Protein 5FBS (pdb70)

Sequence (787 aa):
KPYVLKFQEIRPHSEALVGGKGMNLGACSNIEGVHVPAGFCLTTEAYKRTLNEFTQLLQRLSEISETIRTLIQHTQIPSEIASYMDATLLDVGGYEMPFAVRSSAAGQHDTYLNIIGKDALLQHISMCWASLFTERAIIRKVQLAVVIQQMISPEASGILFTADPITSNRKSLSIDASFGLGEALVSGLVSADSYTVRENTITNKIIATKKLAIYSLKEGGTETRILEKSQQTKQTLTDQQIIQLAKLGRKIEAYFGKPQDIEWCLAEGAFYIVQSRPITTLYPIPEVNEPGNRVYISVAHQQMMTDAMKPLGLSFYLMTTPATMYTAGGRLFVDITQSLSAKVSRDMMVNSLGQSDPLIKDALLTVINKKGFLPPLPTDSSSVFELVRNSENSIKHLKQSIETKSGSDLFDFIVEDLEELKRVLFNPTSIDAIMAGMDASNVADKLSESAPNNITSQMGLELLDVADVIRPYPAVRAYLEQTKNPDFMNELATLEGGAETKKALEDYLQKYGMRCAGEIDLTKTRWIENPLTLIPLILSNIKNFDSSASMHKFAQGEKEAFHKEQEILRAMETKEKIDILRHFIGYREYPKYGMINRYFIYKLALLRAGEQLVKDGILQEHEDIYFLYFEELREVVRTGQVDYELINARKRDFATFEKLTPPRILTSDGEMINGEYKRENLPKDAILGLPVSSGTVEGRARVILEMEKADLEDGDILVTAYTDPSWTPAFVSIKGLVTEVGGLMTHGAVIAREYGLPAVVGVENATTIIKDGQQIRINGTEGYIEI

Organism: Listeria monocytogenes serotype 4b (strain F2365) (NCBI:txid265669)

Radius of gyration: 31.75 Å; Cα contacts (8 Å, |Δi|>4): 1394; chains: 1; bounding box: 70×69×91 Å

Secondary structure (DSSP, 8-state):
--SEEEGGGPPTT-HHHH-HHHHHHHHHTSSTT-----EEEE-TTHHHHT---GGGTTTTT----TTHHHHHHHSPPPHHHHHHHHHHHHTTT-TTS-EEEEEE------EEEEE-SHHHHHHHHHHHHHGGGSTTTT------EEEEEEPP--SEEEEEESS-TTT--TT-EEEEEEEB---SS--TTS--EEEEESSSSEEEEE-----EEEE--SSS-EEEE--HHHHSS--SS-HHHHHHHHHHHHHHHHHHSS-EEEEEEEETTEEEEEEEEE---SPPPP--SS-S--EEEEHHHHTT--S---HHHHHHHHHH-SS--EEETTEEEEE-TGGGSSHHHHHHHHTTSTTT-HHHHHHHHHHHTSSSSS-------TTHHHHHHHHHHHHHHHHHHHTT--TTHHHHHHHHHHHHHHHHHS-HHHHHHHHHHHHT--HHHHTT-S-S--HHHHHHHHHHHHHHHHSS-GGGSTGGGT---S-GGGTTTTSTTHHHHHHHHHHHHHHTTT--TTTTSTTSPPTTT-GGGSHHHHHHHHTT--SSHHHHHHHHHHHHHHHHTTTTT---SHHHHHHHHHTTGGGGGHHHHHHHHHHHHHHHHHHHHHHHHHHTT--SSSGGGGGS-HHHHHHHHHHS---HHHHHHHHHHHHHHHT----SEEETT--EE------SSS-SSPBP-EEEE---EEEEEEE--STTS----SSEEEEES---GGGGGGGGSEEEEEESS--TTSHHHHHHHHHT--EEE--TTHHHHS-TT-EEEE-SS-B-B--

CATH classification: 3.50.30.10

Solvent-accessible surface area: 39329 Å² total; per-residue (Å²): 191,45,46,3,2,78,8,131,80,17,128,110,172,46,75,75,34,0,2,34,32,0,33,26,0,2,19,0,25,84,8,154,57,13,118,26,6,42,5,0,0,2,0,7,56,1,10,97,166,17,53,160,108,21,72,92,35,44,128,165,171,112,171,139,11,81,73,19,58,54,40,4,92,137,40,156,17,50,92,100,5,14,55,108,3,38,56,11,0,125,115,22,48,6,62,156,96,33,3,5,0,16,5,1,63,146,68,110,34,49,25,47,58,7,17,56,27,80,115,35,2,39,116,36,0,9,65,0,5,15,4,22,34,35,61,179,41,86,191,267,148,94,53,2,0,0,0,0,4,68,24,30,78,4,84,1,3,18,70,0,37,0,0,24,71,142,46,3,20,57,114,7,0,15,0,47,0,11,36,0,8,40,60,50,159,126,46,87,112,23,47,38,0,34,0,24,1,84,122,100,71,49,60,66,85,99,70,22,74,1,111,30,0,27,78,24,87,151,107,30,50,50,73,59,156,29,151,131,139,31,23,102,72,114,51,8,0,79,75,120,38,0,18,88,0,8,130,28,0,64,92,0,30,81,115,62,63,101,20,1,15,0,52,2,17,2,15,167,43,36,11,56,2,23,18,0,97,57,22,101,101,20,1,38,61,3,168,43,151,88,136,38,59,44,0,3,4,1,9,7,25,97,65,19,1,15,44,10,18,42,9,0,0,4,7,0,21,59,46,6,28,87,53,100,24,59,50,5,4,2,9,8,0,35,18,6,8,111,24,0,47,40,118,124,37,21,55,141,37,14,122,77,57,1,177,68,30,41,1,10,79,46,0,0,77,60,0,31,118,78,158,62,23,17,83,121,68,114,192,155,53,112,26,5,116,113,22,32,147,73,11,69,80,29,24,129,136,2,109,121,17,12,137,97,66,65,21,58,75,0,2,76,29,0,57,113,12,7,84,70,2,53,138,60,43,103,34,91,70,5,98,91,4,38,116,35,0,71,99,24,100,184,72,31,40,72,8,17,13,18,13,75,70,10,20,1,33,58,0,8,38,44,0,2,63,9,1,27,65,11,37,86,72,89,61,4,81,84,70,19,107,166,21,192,59,64,68,4,26,92,74,4,66,104,70,149,7,0,51,115,5,42,132,23,14,76,61,3,10,119,89,2,0,20,1,2,20,0,2,5,3,1,4,64,72,0,4,66,62,35,17,38,20,2,22,15,2,14,18,3,2,23,128,64,53,80,98,36,3,9,113,84,58,77,23,87,4,71,113,92,10,114,123,35,79,61,108,85,118,221,118,166,135,46,134,121,106,30,66,60,14,50,66,4,27,2,15,97,13,29,35,59,21,10,16,0,22,8,0,22,10,0,2,77,0,1,13,74,4,0,73,61,4,52,161,103,69,26,9,138,128,53,88,9,1,14,20,6,56,4,95,57,2,61,71,12,32,168,86,31,134,42,86,30,126,66,1,53,28,42,76,134,64,24,49,59,44,110,182,24,85,6,0,7,0,0,2,32,23,0,23,52,10,52,1,127,45,177,87,155,157,61,67,188,63,5,36,25,8,20,58,8,3,110,31,99,54,95,7,82,0,59,25,2,94,99,5,78,89,0,82,2,95,94,38,1,0,0,0,2,11,11,2,13,17,0,1,6,1,2,2,29,8,5,90,0,5,10,0,26,7,13,23,80,108,34,15,2,3,34,13,0,66,32,75,46,15,7,0,4,2,5,7,55,73,0,31,72,81,11,126,75,43,50,91,4,117,2,49,10,71,27,15,61,28,58,197

B-factor: mean 76.77, std 29.44, range [21.79, 242.92]

Foldseek 3Di:
DDQKFWLCRDDPPPCQFFADFSNQSSQQVPQPPAAAFTWIKGTLVQVVVLAPPLVPPVVVVCQVCVVSLVCLLVSARDPVSLVVVQVRCVVRPGAVFFKKKAKHFVPAFDIFATAGDSVRNRNVNSNRVSRCRHVVVPVDDGGMMIIIGGHDFFQKWFKKWCADPPQRFNLKIKTWMFGTDDDSDDDPLQHTKIWMDRALDTDDIGADQGQWYWGCDNGGIDIDGDPRVVRGVDHRADSVRVNVVNVVQVSVCVSVVATKMWIWGHHPNDIHTSGIGHDLQFWDFWDDDDDAKWKKFFPCQVVQHWFAFFQALVQLLCLLDPAHWTDTLRTIIHTCLVLLQEPVSLVVVLVVCPVQFVFLNQLSVVVSPDDPSHPDHPVAQVLFPVLVVVLVVLLVVLLVVLVVDAFLCSLVVLSVVSVVLNCSLVVPSLVVLCVLQVVLAVLQQLLLWLFPLQLLLVLLLLLLVLLQLQAPPPVPDPCLPVPPDQVPLPCLVVTPSSVVSSVSVVVSCVRQQLDFDPLSRLLDHTCVNGVNLCSQLSVQSNVDDDNRVSCVLSVVRVVSSVVSLPVVVCPCVSNCSSVSNRNGVSSVCVSVVSSSSSSNSSVVSVQVNQVVLVVLVADDDRSLCSNDHSVRSSVCSVPSHDDCVSSVVSVVSSVSSRVDGAASMAMSSSGGRTGDDDDDPDDPFWQFFAQAAADKDKAFEALDERSNSVNAAAAYEYEYAGADSNNVSSLVRYQEYEHCHDGNDDPNSSVCRNVRRTYGYNGHCRSPPDDGGFIWIGGSGITGTDD

InterPro domains:
  IPR002192 Pyruvate phosphate dikinase, AMP/ATP-binding [PF01326] (17-316)
  IPR008279 PEP-utilising enzyme, mobile domain [PF00391] (791-861)
  IPR013815 ATP-grasp fold, subdomain 1 [G3DSA:3.30.1490.20] (1-185)
  IPR036637 Phosphohistidine domain superfamily [SSF52009] (758-864)
  IPR051549 Phosphoenolpyruvate Utilizing Enzyme [PTHR43615] (4-866)

Structure (mmCIF, N/CA/C/O backbone):
data_5FBS
#
_entry.id   5FBS
#
_cell.length_a   58.510
_cell.length_b   58.510
_cell.length_c   601.860
_cell.angle_alpha   90.00
_cell.angle_beta   90.00
_cell.angle_gamma   90.00
#
_symmetry.space_group_name_H-M   'P 41 21 2'
#
loop_
_entity.id
_entity.type
_entity.pdbx_description
1 polymer 'Phosphoenolpyruvate synthase'
2 non-polymer 'MAGNESIUM ION'
3 non-polymer "ADENOSINE-5'-DIPHOSPHATE"
4 water water
#
loop_
_atom_site.group_PDB
_atom_site.id
_atom_site.type_symbol
_atom_site.label_atom_id
_atom_site.label_alt_id
_atom_site.label_comp_id
_atom_site.label_asym_id
_atom_site.label_entity_id
_atom_site.label_seq_id
_atom_site.pdbx_PDB_ins_code
_atom_site.Cartn_x
_atom_site.Cartn_y
_atom_site.Cartn_z
_atom_site.occupancy
_atom_site.B_iso_or_equiv
_atom_site.auth_seq_id
_atom_site.auth_comp_id
_atom_site.auth_asym_id
_atom_site.auth_atom_id
_atom_site.pdbx_PDB_model_num
ATOM 1 N N . LYS A 1 2 ? -37.910 -23.392 67.333 1.00 101.35 2 LYS A N 1
ATOM 2 C CA . LYS A 1 2 ? -38.585 -23.019 68.554 1.00 100.79 2 LYS A CA 1
ATOM 3 C C . LYS A 1 2 ? -37.755 -23.454 69.747 1.00 108.96 2 LYS A C 1
ATOM 4 O O . LYS A 1 2 ? -38.309 -23.865 70.756 1.00 112.39 2 LYS A O 1
ATOM 10 N N . PRO A 1 3 ? -36.376 -23.386 69.605 1.00 112.71 3 PRO A N 1
ATOM 11 C CA . PRO A 1 3 ? -35.613 -23.890 70.753 1.00 114.58 3 PRO A CA 1
ATOM 12 C C . PRO A 1 3 ? -34.847 -23.032 71.794 1.00 111.66 3 PRO A C 1
ATOM 13 O O . PRO A 1 3 ? -34.113 -23.666 72.550 1.00 113.93 3 PRO A O 1
ATOM 17 N N . TYR A 1 4 ? -34.956 -21.719 71.875 1.00 98.72 4 TYR A N 1
ATOM 18 C CA . TYR A 1 4 ? -34.188 -21.001 72.908 1.00 90.62 4 TYR A CA 1
ATOM 19 C C . TYR A 1 4 ? -32.721 -21.009 72.621 1.00 87.39 4 TYR A C 1
ATOM 20 O O . TYR A 1 4 ? -32.125 -19.960 72.566 1.00 84.73 4 TYR A O 1
ATOM 29 N N . VAL A 1 5 ? -32.106 -22.168 72.451 1.00 86.95 5 VAL A N 1
ATOM 30 C CA . VAL A 1 5 ? -30.690 -22.079 72.115 1.00 83.97 5 VAL A CA 1
ATOM 31 C C . VAL A 1 5 ? -30.360 -23.010 70.951 1.00 84.22 5 VAL A C 1
ATOM 32 O O . VAL A 1 5 ? -30.736 -24.183 70.961 1.00 85.99 5 VAL A O 1
ATOM 36 N N . LEU A 1 6 ? -29.664 -22.487 69.946 1.00 80.88 6 LEU A N 1
ATOM 37 C CA . LEU A 1 6 ? -29.267 -23.303 68.803 1.00 81.01 6 LEU A CA 1
ATOM 38 C C . LEU A 1 6 ? -27.754 -23.376 68.632 1.00 79.11 6 LEU A C 1
ATOM 39 O O . LEU A 1 6 ? -27.075 -22.356 68.520 1.00 81.79 6 LEU A O 1
ATOM 44 N N . LYS A 1 7 ? -27.241 -24.601 68.611 1.00 76.76 7 LYS A N 1
ATOM 45 C CA . LYS A 1 7 ? -25.828 -24.854 68.366 1.00 69.95 7 LYS A CA 1
ATOM 46 C C . LYS A 1 7 ? -25.547 -24.707 66.875 1.00 65.08 7 LYS A C 1
ATOM 47 O O . LYS A 1 7 ? -26.425 -24.969 66.052 1.00 64.61 7 LYS A O 1
ATOM 53 N N . PHE A 1 8 ? -24.329 -24.290 66.536 1.00 58.32 8 PHE A N 1
ATOM 54 C CA . PHE A 1 8 ? -23.954 -24.007 65.150 1.00 57.31 8 PHE A CA 1
ATOM 55 C C . PHE A 1 8 ? -24.248 -25.164 64.201 1.00 63.44 8 PHE A C 1
ATOM 56 O O . PHE A 1 8 ? -24.834 -24.971 63.135 1.00 63.52 8 PHE A O 1
ATOM 64 N N . GLN A 1 9 ? -23.842 -26.366 64.594 1.00 67.02 9 GLN A N 1
ATOM 65 C CA . GLN A 1 9 ? -23.992 -27.537 63.741 1.00 65.18 9 GLN A CA 1
ATOM 66 C C . GLN A 1 9 ? -25.419 -28.079 63.779 1.00 66.61 9 GLN A C 1
ATOM 67 O O . GLN A 1 9 ? -25.722 -29.092 63.150 1.00 69.36 9 GLN A O 1
ATOM 73 N N . GLU A 1 10 ? -26.291 -27.395 64.514 1.00 68.94 10 GLU A N 1
ATOM 74 C CA . GLU A 1 10 ? -27.694 -27.784 64.605 1.00 74.45 10 GLU A CA 1
ATOM 75 C C . GLU A 1 10 ? -28.625 -26.690 64.084 1.00 72.28 10 GLU A C 1
ATOM 76 O O . GLU A 1 10 ? -29.819 -26.695 64.380 1.00 73.38 10 GLU A O 1
ATOM 82 N N . ILE A 1 11 ? -28.079 -25.755 63.312 1.00 74.43 11 ILE A N 1
ATOM 83 C CA . ILE A 1 11 ? -28.877 -24.667 62.750 1.00 78.90 11 ILE A CA 1
ATOM 84 C C . ILE A 1 11 ? -29.558 -25.130 61.461 1.00 86.85 11 ILE A C 1
ATOM 85 O O . ILE A 1 11 ? -28.988 -25.907 60.695 1.00 87.98 11 ILE A O 1
ATOM 90 N N . ARG A 1 12 ? -30.838 -24.812 61.383 1.00 90.37 12 ARG A N 1
ATOM 91 C CA . ARG A 1 12 ? -31.724 -25.262 60.335 1.00 96.35 12 ARG A CA 1
ATOM 92 C C . ARG A 1 12 ? -31.656 -24.359 59.138 1.00 99.54 12 ARG A C 1
ATOM 93 O O . ARG A 1 12 ? -31.751 -23.141 59.264 1.00 99.50 12 ARG A O 1
ATOM 101 N N . PRO A 1 13 ? -31.501 -25.011 57.926 1.00 104.61 13 PRO A N 1
ATOM 102 C CA . PRO A 1 13 ? -31.352 -24.107 56.787 1.00 105.82 13 PRO A CA 1
ATOM 103 C C . PRO A 1 13 ? -32.493 -23.178 56.571 1.00 108.49 13 PRO A C 1
ATOM 104 O O . PRO A 1 13 ? -33.653 -23.523 56.635 1.00 110.44 13 PRO A O 1
ATOM 108 N N . HIS A 1 14 ? -32.096 -21.947 56.344 1.00 108.73 14 HIS A N 1
ATOM 109 C CA . HIS A 1 14 ? -32.948 -20.849 55.983 1.00 108.72 14 HIS A CA 1
ATOM 110 C C . HIS A 1 14 ? -33.760 -20.200 57.050 1.00 109.80 14 HIS A C 1
ATOM 111 O O . HIS A 1 14 ? -34.357 -19.169 56.812 1.00 112.53 14 HIS A O 1
ATOM 118 N N . SER A 1 15 ? -33.754 -20.744 58.247 1.00 109.89 15 SER A N 1
ATOM 119 C CA . SER A 1 15 ? -34.427 -20.042 59.310 1.00 109.95 15 SER A CA 1
ATOM 120 C C . SER A 1 15 ? -33.616 -19.018 60.034 1.00 104.05 15 SER A C 1
ATOM 121 O O . SER A 1 15 ? -33.197 -19.189 61.156 1.00 99.06 15 SER A O 1
ATOM 124 N N . GLU A 1 16 ? -33.387 -17.948 59.306 1.00 102.48 16 GLU A N 1
ATOM 125 C CA . GLU A 1 16 ? -32.650 -16.808 59.755 1.00 103.47 16 GLU A CA 1
ATOM 126 C C . GLU A 1 16 ? -33.346 -16.081 60.882 1.00 103.72 16 GLU A C 1
ATOM 127 O O . GLU A 1 16 ? -32.731 -15.583 61.805 1.00 103.92 16 GLU A O 1
ATOM 133 N N . ALA A 1 17 ? -34.653 -16.035 60.791 1.00 108.85 17 ALA A N 1
ATOM 134 C CA . ALA A 1 17 ? -35.474 -15.294 61.717 1.00 108.46 17 ALA A CA 1
ATOM 135 C C . ALA A 1 17 ? -35.292 -15.772 63.119 1.00 105.14 17 ALA A C 1
ATOM 136 O O . ALA A 1 17 ? -35.593 -15.072 64.063 1.00 104.22 17 ALA A O 1
ATOM 138 N N . LEU A 1 18 ? -34.831 -16.993 63.240 1.00 97.70 18 LEU A N 1
ATOM 139 C CA . LEU A 1 18 ? -34.626 -17.620 64.537 1.00 93.09 18 LEU A CA 1
ATOM 140 C C . LEU A 1 18 ? -33.214 -17.381 65.064 1.00 86.10 18 LEU A C 1
ATOM 141 O O . LEU A 1 18 ? -32.992 -17.324 66.275 1.00 84.72 18 LEU A O 1
ATOM 146 N N . VAL A 1 19 ? -32.265 -17.240 64.144 1.00 79.37 19 VAL A N 1
ATOM 147 C CA . VAL A 1 19 ? -30.850 -17.186 64.494 1.00 71.71 19 VAL A CA 1
ATOM 148 C C . VAL A 1 19 ? -30.177 -15.915 63.967 1.00 67.53 19 VAL A C 1
ATOM 149 O O . VAL A 1 19 ? -29.243 -15.392 64.576 1.00 66.68 19 VAL A O 1
ATOM 153 N N . GLY A 1 20 ? -30.665 -15.409 62.840 1.00 63.25 20 GLY A N 1
ATOM 154 C CA . GLY A 1 20 ? -30.088 -14.221 62.239 1.00 60.70 20 GLY A CA 1
ATOM 155 C C . GLY A 1 20 ? -29.176 -14.576 61.084 1.00 61.21 20 GLY A C 1
ATOM 156 O O . GLY A 1 20 ? -28.785 -15.733 60.928 1.00 62.10 20 GLY A O 1
ATOM 157 N N . GLY A 1 21 ? -28.840 -13.579 60.271 1.00 62.23 21 GLY A N 1
ATOM 158 C CA . GLY A 1 21 ? -27.992 -13.792 59.113 1.00 61.93 21 GLY A CA 1
ATOM 159 C C . GLY A 1 21 ? -26.611 -14.301 59.480 1.00 56.82 21 GLY A C 1
ATOM 160 O O . GLY A 1 21 ? -26.135 -15.285 58.913 1.00 48.90 21 GLY A O 1
ATOM 161 N N . LYS A 1 22 ? -25.974 -13.631 60.437 1.00 57.89 22 LYS A N 1
ATOM 162 C CA . LYS A 1 22 ? -24.621 -13.977 60.859 1.00 56.00 22 LYS A CA 1
ATOM 163 C C . LYS A 1 22 ? -24.560 -15.385 61.447 1.00 57.85 22 LYS A C 1
ATOM 164 O O . LYS A 1 22 ? -23.604 -16.124 61.215 1.00 57.52 22 LYS A O 1
ATOM 170 N N . GLY A 1 23 ? -25.589 -15.752 62.202 1.00 57.99 23 GLY A N 1
ATOM 171 C CA . GLY A 1 23 ? -25.650 -17.067 62.810 1.00 58.78 23 GLY A CA 1
ATOM 172 C C . GLY A 1 23 ? -25.894 -18.169 61.796 1.00 59.60 23 GLY A C 1
ATOM 173 O O . GLY A 1 23 ? -25.294 -19.241 61.877 1.00 60.63 23 GLY A O 1
ATOM 174 N N . MET A 1 24 ? -26.780 -17.906 60.841 1.00 59.34 24 MET A N 1
ATOM 175 C CA . MET A 1 24 ? -27.071 -18.862 59.779 1.00 58.09 24 MET A CA 1
ATOM 176 C C . MET A 1 24 ? -25.828 -19.109 58.927 1.00 57.65 24 MET A C 1
ATOM 177 O O . MET A 1 24 ? -25.614 -20.216 58.432 1.00 52.73 24 MET A O 1
ATOM 182 N N . ASN A 1 25 ? -25.013 -18.068 58.763 1.00 60.66 25 ASN A N 1
ATOM 183 C CA . ASN A 1 25 ? -23.736 -18.190 58.068 1.00 62.46 25 ASN A CA 1
ATOM 184 C C . ASN A 1 25 ? -22.795 -19.135 58.805 1.00 59.16 25 ASN A C 1
ATOM 185 O O . ASN A 1 25 ? -22.169 -20.005 58.197 1.00 63.46 25 ASN A O 1
ATOM 190 N N . LEU A 1 26 ? -22.700 -18.954 60.119 1.00 53.41 26 LEU A N 1
ATOM 191 C CA . LEU A 1 26 ? -21.871 -19.808 60.959 1.00 53.44 26 LEU A CA 1
ATOM 192 C C . LEU A 1 26 ? -22.430 -21.225 61.007 1.00 60.78 26 LEU A C 1
ATOM 193 O O . LEU A 1 26 ? -21.680 -22.197 61.100 1.00 63.49 26 LEU A O 1
ATOM 198 N N . GLY A 1 27 ? -23.753 -21.334 60.939 1.00 59.45 27 GLY A N 1
ATOM 199 C CA . GLY A 1 27 ? -24.410 -22.626 60.926 1.00 62.98 27 GLY A CA 1
ATOM 200 C C . GLY A 1 27 ? -24.219 -23.342 59.604 1.00 66.41 27 GLY A C 1
ATOM 201 O O . GLY A 1 27 ? -24.479 -24.539 59.494 1.00 74.57 27 GLY A O 1
ATOM 202 N N . ALA A 1 28 ? -23.765 -22.602 58.597 1.00 63.34 28 ALA A N 1
ATOM 203 C CA . ALA A 1 28 ? -23.517 -23.166 57.276 1.00 61.34 28 ALA A CA 1
ATOM 204 C C . ALA A 1 28 ? -22.041 -23.510 57.093 1.00 58.14 28 ALA A C 1
ATOM 205 O O . ALA A 1 28 ? -21.702 -24.549 56.526 1.00 58.65 28 ALA A O 1
ATOM 207 N N . CYS A 1 29 ? -21.168 -22.632 57.578 1.00 53.42 29 CYS A N 1
ATOM 208 C CA . CYS A 1 29 ? -19.729 -22.847 57.476 1.00 59.87 29 CYS A CA 1
ATOM 209 C C . CYS A 1 29 ? -19.272 -23.985 58.385 1.00 64.05 29 CYS A C 1
ATOM 210 O O . CYS A 1 29 ? -18.179 -24.525 58.215 1.00 66.29 29 CYS A O 1
ATOM 213 N N . SER A 1 30 ? -20.116 -24.341 59.349 1.00 64.40 30 SER A N 1
ATOM 214 C CA . SER A 1 30 ? -19.808 -25.409 60.293 1.00 65.25 30 SER A CA 1
ATOM 215 C C . SER A 1 30 ? -19.781 -26.772 59.610 1.00 69.94 30 SER A C 1
ATOM 216 O O . SER A 1 30 ? -18.973 -27.635 59.955 1.00 74.83 30 SER A O 1
ATOM 219 N N . ASN A 1 31 ? -20.671 -26.960 58.641 1.00 68.40 31 ASN A N 1
ATOM 220 C CA . ASN A 1 31 ? -20.807 -28.244 57.966 1.00 69.48 31 ASN A CA 1
ATOM 221 C C . ASN A 1 31 ? -19.831 -28.412 56.810 1.00 70.22 31 ASN A C 1
ATOM 222 O O . ASN A 1 31 ? -19.725 -29.495 56.233 1.00 75.85 31 ASN A O 1
ATOM 227 N N . ILE A 1 32 ? -19.122 -27.340 56.470 1.00 65.12 32 ILE A N 1
ATOM 228 C CA . ILE A 1 32 ? -18.144 -27.397 55.391 1.00 61.32 32 ILE A CA 1
ATOM 229 C C . ILE A 1 32 ? -16.938 -28.236 55.801 1.00 60.08 32 ILE A C 1
ATOM 230 O O . ILE A 1 32 ? -16.168 -27.848 56.680 1.00 59.08 32 ILE A O 1
ATOM 235 N N . GLU A 1 33 ? -16.786 -29.389 55.158 1.00 60.99 33 GLU A N 1
ATOM 236 C CA . GLU A 1 33 ? -15.697 -30.310 55.459 1.00 66.05 33 GLU A CA 1
ATOM 237 C C . GLU A 1 33 ? -14.338 -29.707 55.108 1.00 63.30 33 GLU A C 1
ATOM 238 O O . GLU A 1 33 ? -14.142 -29.199 54.006 1.00 58.21 33 GLU A O 1
ATOM 244 N N . GLY A 1 34 ? -13.406 -29.761 56.054 1.00 63.27 34 GLY A N 1
ATOM 245 C CA . GLY A 1 34 ? -12.064 -29.253 55.831 1.00 63.99 34 GLY A CA 1
ATOM 246 C C . GLY A 1 34 ? -11.914 -27.794 56.214 1.00 66.45 34 GLY A C 1
ATOM 247 O O . GLY A 1 34 ? -10.914 -27.152 55.885 1.00 64.33 34 GLY A O 1
ATOM 248 N N . VAL A 1 35 ? -12.915 -27.267 56.911 1.00 65.97 35 VAL A N 1
ATOM 249 C CA . VAL A 1 35 ? -12.895 -25.878 57.350 1.00 65.61 35 VAL A CA 1
ATOM 250 C C . VAL A 1 35 ? -13.172 -25.783 58.847 1.00 66.11 35 VAL A C 1
ATOM 251 O O . VAL A 1 35 ? -14.152 -26.340 59.342 1.00 69.85 35 VAL A O 1
ATOM 255 N N . HIS A 1 36 ? -12.299 -25.079 59.561 1.00 61.38 36 HIS A N 1
ATOM 256 C CA . HIS A 1 36 ? -12.415 -24.948 61.009 1.00 62.31 36 HIS A CA 1
ATOM 257 C C . HIS A 1 36 ? -13.161 -23.679 61.415 1.00 57.05 36 HIS A C 1
ATOM 258 O O . HIS A 1 36 ? -12.651 -22.568 61.265 1.00 57.73 36 HIS A O 1
ATOM 265 N N . VAL A 1 37 ? -14.373 -23.851 61.929 1.00 51.79 37 VAL A N 1
ATOM 266 C CA . VAL A 1 37 ? -15.129 -22.737 62.485 1.00 46.52 37 VAL A CA 1
ATOM 267 C C . VAL A 1 37 ? -15.210 -22.879 64.001 1.00 46.92 37 VAL A C 1
ATOM 268 O O . VAL A 1 37 ? -15.697 -23.893 64.502 1.00 47.86 37 VAL A O 1
ATOM 272 N N . PRO A 1 38 ? -14.720 -21.865 64.735 1.00 46.35 38 PRO A N 1
ATOM 273 C CA . PRO A 1 38 ? -14.712 -21.866 66.203 1.00 46.94 38 PRO A CA 1
ATOM 274 C C . PRO A 1 38 ? -16.070 -22.237 66.792 1.00 47.05 38 PRO A C 1
ATOM 275 O O . PRO A 1 38 ? -17.072 -21.588 66.487 1.00 43.38 38 PRO A O 1
ATOM 279 N N . ALA A 1 39 ? -16.087 -23.280 67.618 1.00 47.19 39 ALA A N 1
ATOM 280 C CA . ALA A 1 39 ? -17.321 -23.816 68.185 1.00 48.29 39 ALA A CA 1
ATOM 281 C C . ALA A 1 39 ? -18.127 -22.761 68.934 1.00 45.97 39 ALA A C 1
ATOM 282 O O . ALA A 1 39 ? -17.565 -21.862 69.560 1.00 42.08 39 ALA A O 1
ATOM 284 N N . GLY A 1 40 ? -19.448 -22.877 68.864 1.00 45.50 40 GLY A N 1
ATOM 285 C CA . GLY A 1 40 ? -20.324 -21.957 69.559 1.00 51.39 40 GLY A CA 1
ATOM 286 C C . GLY A 1 40 ? -21.794 -22.245 69.333 1.00 55.08 40 GLY A C 1
ATOM 287 O O . GLY A 1 40 ? -22.160 -23.298 68.811 1.00 60.78 40 GLY A O 1
ATOM 288 N N . PHE A 1 41 ? -22.639 -21.301 69.730 1.00 54.61 41 PHE A N 1
ATOM 289 C CA . PHE A 1 41 ? -24.080 -21.448 69.574 1.00 58.17 41 PHE A CA 1
ATOM 290 C C . PHE A 1 41 ? -24.744 -20.087 69.406 1.00 58.95 41 PHE A C 1
ATOM 291 O O . PHE A 1 41 ? -24.080 -19.051 69.453 1.00 57.06 41 PHE A O 1
ATOM 299 N N . CYS A 1 42 ? -26.058 -20.091 69.211 1.00 61.91 42 CYS A N 1
ATOM 300 C CA . CYS A 1 42 ? -26.795 -18.847 69.028 1.00 61.28 42 CYS A CA 1
ATOM 301 C C . CYS A 1 42 ? -28.004 -18.768 69.948 1.00 66.31 42 CYS A C 1
ATOM 302 O O . CYS A 1 42 ? -28.799 -19.705 70.028 1.00 67.92 42 CYS A O 1
ATOM 305 N N . LEU A 1 43 ? -28.135 -17.644 70.646 1.00 71.30 43 LEU A N 1
ATOM 306 C CA . LEU A 1 43 ? -29.324 -17.382 71.443 1.00 74.16 43 LEU A CA 1
ATOM 307 C C . LEU A 1 43 ? -30.510 -17.118 70.529 1.00 79.01 43 LEU A C 1
ATOM 308 O O . LEU A 1 43 ? -30.529 -16.129 69.796 1.00 76.13 43 LEU A O 1
ATOM 313 N N . THR A 1 44 ? -31.488 -18.016 70.578 1.00 86.06 44 THR A N 1
ATOM 314 C CA . THR A 1 44 ? -32.691 -17.922 69.758 1.00 91.16 44 THR A CA 1
ATOM 315 C C . THR A 1 44 ? -33.391 -16.579 69.946 1.00 85.13 44 THR A C 1
ATOM 316 O O . THR A 1 44 ? -33.402 -16.024 71.044 1.00 85.53 44 THR A O 1
ATOM 320 N N . THR A 1 45 ? -33.958 -16.054 68.864 1.00 80.89 45 THR A N 1
ATOM 321 C CA . THR A 1 45 ? -34.707 -14.805 68.912 1.00 75.46 45 THR A CA 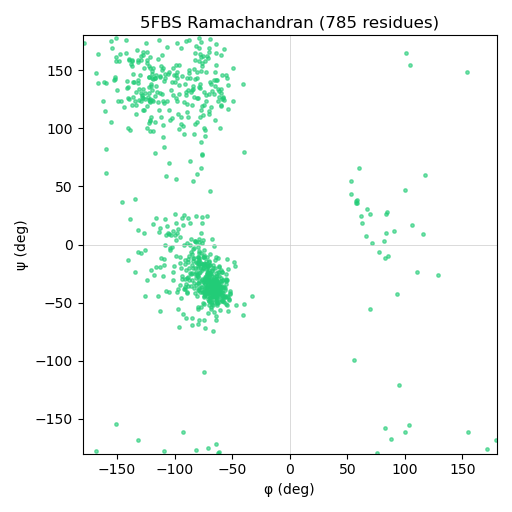1
ATOM 322 C C . THR A 1 45 ? -35.924 -14.902 69.832 1.00 73.05 45 THR A C 1
ATOM 323 O O . THR A 1 45 ? -36.458 -13.885 70.270 1.00 76.55 45 THR A O 1
ATOM 327 N N . GLU A 1 46 ? -36.358 -16.125 70.122 1.00 69.15 46 GLU A N 1
ATOM 328 C CA . GLU A 1 46 ? -37.481 -16.339 71.028 1.00 72.58 46 GLU A CA 1
ATOM 329 C C . GLU A 1 46 ? -37.019 -16.337 72.483 1.00 68.44 46 GLU A C 1
ATOM 330 O O . GLU A 1 46 ? -37.833 -16.440 73.403 1.00 65.78 46 GLU A O 1
ATOM 336 N N . ALA A 1 47 ? -35.710 -16.232 72.687 1.00 67.59 47 ALA A N 1
ATOM 337 C CA . ALA A 1 47 ? -35.166 -16.017 74.021 1.00 68.97 47 ALA A CA 1
ATOM 338 C C . ALA A 1 47 ? -35.188 -14.523 74.317 1.00 70.43 47 ALA A C 1
ATOM 339 O O . ALA A 1 47 ? -35.333 -14.103 75.465 1.00 70.42 47 ALA A O 1
ATOM 341 N N . TYR A 1 48 ? -35.050 -13.729 73.261 1.00 70.70 48 TYR A N 1
ATOM 342 C CA . TYR A 1 48 ? -35.184 -12.282 73.356 1.00 73.48 48 TYR A CA 1
ATOM 343 C C . TYR A 1 48 ? -36.646 -11.895 73.577 1.00 79.67 48 TYR A C 1
ATOM 344 O O . TYR A 1 48 ? -36.941 -10.805 74.063 1.00 83.78 48 TYR A O 1
ATOM 353 N N . LYS A 1 49 ? -37.558 -12.801 73.235 1.00 80.20 49 LYS A N 1
ATOM 354 C CA . LYS A 1 49 ? -38.983 -12.510 73.331 1.00 78.87 49 LYS A CA 1
ATOM 355 C C . LYS A 1 49 ? -39.582 -12.856 74.695 1.00 78.50 49 LYS A C 1
ATOM 356 O O . LYS A 1 49 ? -40.392 -12.094 75.223 1.00 82.68 49 LYS A O 1
ATOM 362 N N . ARG A 1 50 ? -39.193 -13.990 75.272 1.00 74.80 50 ARG A N 1
ATOM 363 C CA . ARG A 1 50 ? -39.739 -14.385 76.570 1.00 79.83 50 ARG A CA 1
ATOM 364 C C . ARG A 1 50 ? -39.036 -13.627 77.698 1.00 79.95 50 ARG A C 1
ATOM 365 O O . ARG A 1 50 ? -39.524 -13.579 78.830 1.00 80.33 50 ARG A O 1
ATOM 373 N N . THR A 1 51 ? -37.902 -13.009 77.382 1.00 79.67 51 THR A N 1
ATOM 374 C CA . THR A 1 51 ? -37.236 -12.130 78.337 1.00 82.40 51 THR A CA 1
ATOM 375 C C . THR A 1 51 ? -38.018 -10.816 78.428 1.00 90.27 51 THR A C 1
ATOM 376 O O . THR A 1 51 ? -37.712 -9.943 79.242 1.00 89.58 51 THR A O 1
ATOM 380 N N . LEU A 1 52 ? -39.042 -10.692 77.588 1.00 95.63 52 LEU A N 1
ATOM 381 C CA . LEU A 1 52 ? -39.900 -9.514 77.577 1.00 102.43 52 LEU A CA 1
ATOM 382 C C . LEU A 1 52 ? -41.352 -9.881 77.875 1.00 107.27 52 LEU A C 1
ATOM 383 O O . LEU A 1 52 ? -42.026 -10.509 77.058 1.00 109.12 52 LEU A O 1
ATOM 388 N N . ASN A 1 56 ? -43.975 -7.884 79.913 1.00 132.35 56 ASN A N 1
ATOM 389 C CA . ASN A 1 56 ? -45.141 -7.013 79.832 1.00 135.91 56 ASN A CA 1
ATOM 390 C C . ASN A 1 56 ? -44.733 -5.550 79.823 1.00 135.17 56 ASN A C 1
ATOM 391 O O . ASN A 1 56 ? -45.365 -4.714 79.175 1.00 137.80 56 ASN A O 1
ATOM 396 N N . GLU A 1 57 ? -43.724 -5.165 80.589 1.00 131.83 57 GLU A N 1
ATOM 397 C CA . GLU A 1 57 ? -43.323 -3.747 80.640 1.00 127.02 57 GLU A CA 1
ATOM 398 C C . GLU A 1 57 ? -42.733 -3.154 79.383 1.00 119.05 57 GLU A C 1
ATOM 399 O O . GLU A 1 57 ? -42.989 -2.014 79.026 1.00 119.21 57 GLU A O 1
ATOM 405 N N . PHE A 1 58 ? -41.939 -3.963 78.720 1.00 113.44 58 PHE A N 1
ATOM 406 C CA . PHE A 1 58 ? -41.160 -3.551 77.578 1.00 109.21 58 PHE A CA 1
ATOM 407 C C . PHE A 1 58 ? -41.969 -2.935 76.472 1.00 115.29 58 PHE A C 1
ATOM 408 O O . PHE A 1 58 ? -41.486 -2.065 75.766 1.00 110.72 58 PHE A O 1
ATOM 416 N N . THR A 1 59 ? -43.195 -3.372 76.317 1.00 130.02 59 THR A N 1
ATOM 417 C CA . THR A 1 59 ? -44.014 -2.838 75.262 1.00 144.32 59 THR A CA 1
ATOM 418 C C . THR A 1 59 ? -44.491 -1.457 75.646 1.00 167.08 59 THR A C 1
ATOM 419 O O . THR A 1 59 ? -45.294 -0.874 74.928 1.00 170.37 59 THR A O 1
ATOM 423 N N . GLN A 1 60 ? -44.052 -0.933 76.793 1.00 177.94 60 GLN A N 1
ATOM 424 C CA . GLN A 1 60 ? -44.593 0.381 77.145 1.00 183.87 60 GLN A CA 1
ATOM 425 C C . GLN A 1 60 ? -44.189 1.408 76.110 1.00 181.56 60 GLN A C 1
ATOM 426 O O . GLN A 1 60 ? -44.862 2.420 75.926 1.00 184.72 60 GLN A O 1
ATOM 432 N N . LEU A 1 61 ? -43.063 1.157 75.454 1.00 160.84 61 LEU A N 1
ATOM 433 C CA . LEU A 1 61 ? -42.376 2.217 74.727 1.00 138.62 61 LEU A CA 1
ATOM 434 C C . LEU A 1 61 ? -42.379 2.025 73.214 1.00 132.23 61 LEU A C 1
ATOM 435 O O . LEU A 1 61 ? -42.168 2.981 72.468 1.00 135.09 61 LEU A O 1
ATOM 440 N N . LEU A 1 62 ? -42.617 0.798 72.756 1.00 124.72 62 LEU A N 1
ATOM 441 C CA . LEU A 1 62 ? -42.629 0.513 71.317 1.00 122.35 62 LEU A CA 1
ATOM 442 C C . LEU A 1 62 ? -43.905 1.010 70.643 1.00 134.60 62 LEU A C 1
ATOM 443 O O . LEU A 1 62 ? -44.095 0.849 69.439 1.00 132.63 62 LEU A O 1
ATOM 448 N N . GLN A 1 63 ? -44.765 1.629 71.437 1.00 145.10 63 GLN A N 1
ATOM 449 C CA . GLN A 1 63 ? -46.020 2.194 70.975 1.00 155.68 63 GLN A CA 1
ATOM 450 C C . GLN A 1 63 ? -45.837 3.694 70.840 1.00 160.11 63 GLN A C 1
ATOM 451 O O . GLN A 1 63 ? -46.561 4.368 70.097 1.00 167.41 63 GLN A O 1
ATOM 457 N N . ARG A 1 64 ? -44.862 4.205 71.590 1.00 159.97 64 ARG A N 1
ATOM 458 C CA . ARG A 1 64 ? -44.684 5.640 71.747 1.00 159.11 64 ARG A CA 1
ATOM 459 C C . ARG A 1 64 ? -44.106 6.344 70.561 1.00 159.79 64 ARG A C 1
ATOM 460 O O . ARG A 1 64 ? -44.207 7.565 70.484 1.00 162.62 64 ARG A O 1
ATOM 468 N N . LEU A 1 65 ? -43.494 5.599 69.652 1.00 155.33 65 LEU A N 1
ATOM 469 C CA . LEU A 1 65 ? -43.276 6.137 68.325 1.00 156.33 65 LEU A CA 1
ATOM 470 C C . LEU A 1 65 ? -43.390 5.020 67.302 1.00 152.18 65 LEU A C 1
ATOM 471 O O . LEU A 1 65 ? -42.675 4.976 66.297 1.00 151.39 65 LEU A O 1
ATOM 476 N N . SER A 1 66 ? -44.317 4.114 67.595 1.00 146.79 66 SER A N 1
ATOM 477 C CA . SER A 1 66 ? -45.003 3.358 66.569 1.00 136.08 66 SER A CA 1
ATOM 478 C C . SER A 1 66 ? -45.971 4.300 65.847 1.00 136.07 66 SER A C 1
ATOM 479 O O . SER A 1 66 ? -45.654 5.464 65.569 1.00 135.17 66 SER A O 1
ATOM 482 N N . GLU A 1 78 ? -35.740 10.474 71.569 1.00 119.90 78 GLU A N 1
ATOM 483 C CA . GLU A 1 78 ? -34.314 10.272 71.797 1.00 116.59 78 GLU A CA 1
ATOM 484 C C . GLU A 1 78 ? -34.057 9.847 73.237 1.00 114.44 78 GLU A C 1
ATOM 485 O O . GLU A 1 78 ? -32.909 9.779 73.676 1.00 112.90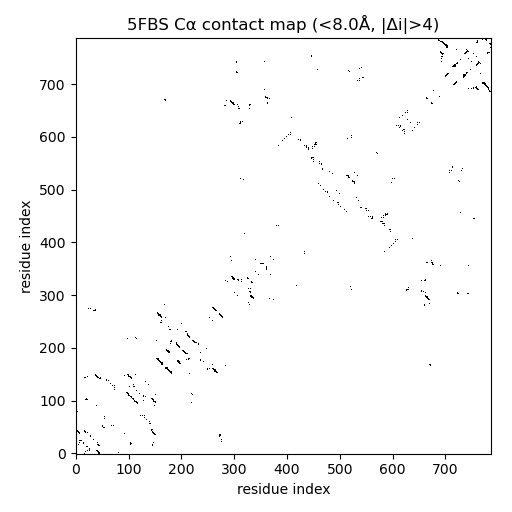 78 GLU A O 1
ATOM 491 N N . ILE A 1 79 ? -35.131 9.578 73.972 1.00 115.32 79 ILE A N 1
ATOM 492 C CA . ILE A 1 79 ? -35.007 9.041 75.320 1.00 109.77 79 ILE A CA 1
ATOM 493 C C . ILE A 1 79 ? -35.203 7.528 75.267 1.00 110.94 79 ILE A C 1
ATOM 494 O O . ILE A 1 79 ? -36.082 6.968 75.924 1.00 108.26 79 ILE A O 1
ATOM 499 N N . SER A 1 80 ? -34.385 6.876 74.449 1.00 116.86 80 SER A N 1
ATOM 500 C CA . SER A 1 80 ? -34.320 5.423 74.424 1.00 120.69 80 SER A CA 1
ATOM 501 C C . SER A 1 80 ? -33.330 4.980 75.489 1.00 124.75 80 SER A C 1
ATOM 502 O O . SER A 1 80 ? -33.102 3.790 75.697 1.00 119.24 80 SER A O 1
ATOM 505 N N . GLU A 1 81 ? -32.753 5.968 76.167 1.00 131.96 81 GLU A N 1
ATOM 506 C CA . GLU A 1 81 ? -31.783 5.749 77.232 1.00 136.65 81 GLU A CA 1
ATOM 507 C C . GLU A 1 81 ? -32.463 5.320 78.529 1.00 136.63 81 GLU A C 1
ATOM 508 O O . GLU A 1 81 ? -31.833 5.272 79.585 1.00 139.53 81 GLU A O 1
ATOM 514 N N . THR A 1 82 ? -33.756 5.023 78.442 1.00 123.63 82 THR A N 1
ATOM 515 C CA . THR A 1 82 ? -34.499 4.466 79.564 1.00 114.14 82 THR A CA 1
ATOM 516 C C . THR A 1 82 ? -35.016 3.082 79.187 1.00 110.88 82 THR A C 1
ATOM 517 O O . THR A 1 82 ? -35.219 2.224 80.047 1.00 113.65 82 THR A O 1
ATOM 521 N N . ILE A 1 83 ? -35.211 2.873 77.890 1.00 102.44 83 ILE A N 1
ATOM 522 C CA . ILE A 1 83 ? -35.695 1.601 77.375 1.00 96.13 83 ILE A CA 1
ATOM 523 C C . ILE A 1 83 ? -34.507 0.691 77.105 1.00 90.69 83 ILE A C 1
ATOM 524 O O . ILE A 1 83 ? -34.656 -0.518 76.925 1.00 83.58 83 ILE A O 1
ATOM 529 N N . ARG A 1 84 ? -33.323 1.292 77.085 1.00 91.46 84 ARG A N 1
ATOM 530 C CA . ARG A 1 84 ? -32.083 0.560 76.886 1.00 88.46 84 ARG A CA 1
ATOM 531 C C . ARG A 1 84 ? -31.547 0.072 78.223 1.00 91.50 84 ARG A C 1
ATOM 532 O O . ARG A 1 84 ? -30.980 -1.017 78.320 1.00 90.89 84 ARG A O 1
ATOM 540 N N . THR A 1 85 ? -31.736 0.891 79.252 1.00 92.91 85 THR A N 1
ATOM 541 C CA . THR A 1 85 ? -31.312 0.543 80.601 1.00 92.33 85 THR A CA 1
ATOM 542 C C . THR A 1 85 ? -32.287 -0.446 81.230 1.00 90.20 85 THR A C 1
ATOM 543 O O . THR A 1 85 ? -31.947 -1.144 82.186 1.00 88.71 85 THR A O 1
ATOM 547 N N . LEU A 1 86 ? -33.500 -0.499 80.689 1.00 90.73 86 LEU A N 1
ATOM 548 C CA . LEU A 1 86 ? -34.501 -1.454 81.149 1.00 90.05 86 LEU A CA 1
ATOM 549 C C . LEU A 1 86 ? -34.085 -2.878 80.799 1.00 90.16 86 LEU A C 1
ATOM 550 O O . LEU A 1 86 ? -34.078 -3.762 81.657 1.00 89.00 86 LEU A O 1
ATOM 555 N N . ILE A 1 87 ? -33.735 -3.087 79.533 1.00 88.72 87 ILE A N 1
ATOM 556 C CA . ILE A 1 87 ? -33.320 -4.399 79.051 1.00 85.65 87 ILE A CA 1
ATOM 557 C C . ILE A 1 87 ? -32.029 -4.839 79.738 1.00 87.60 87 ILE A C 1
ATOM 558 O O . ILE A 1 87 ? -31.781 -6.032 79.920 1.00 86.79 87 ILE A O 1
ATOM 563 N N . GLN A 1 88 ? -31.212 -3.864 80.119 1.00 87.97 88 GLN A N 1
ATOM 564 C CA . GLN A 1 88 ? -30.015 -4.129 80.904 1.00 89.88 88 GLN A CA 1
ATOM 565 C C . GLN A 1 88 ? -30.387 -4.616 82.303 1.00 90.65 88 GLN A C 1
ATOM 566 O O . GLN A 1 88 ? -29.814 -5.581 82.809 1.00 89.34 88 GLN A O 1
ATOM 572 N N . HIS A 1 89 ? -31.358 -3.946 82.917 1.00 92.42 89 HIS A N 1
ATOM 573 C CA . HIS A 1 89 ? -31.784 -4.274 84.274 1.00 92.50 89 HIS A CA 1
ATOM 574 C C . HIS A 1 89 ? -32.740 -5.462 84.306 1.00 86.98 89 HIS A C 1
ATOM 575 O O . HIS A 1 89 ? -32.845 -6.155 85.319 1.00 88.76 89 HIS A O 1
ATOM 582 N N . THR A 1 90 ? -33.444 -5.692 83.201 1.00 84.43 90 THR A N 1
ATOM 583 C CA . THR A 1 90 ? -34.307 -6.862 83.089 1.00 80.84 90 THR A CA 1
ATOM 584 C C . THR A 1 90 ? -33.457 -8.126 83.032 1.00 76.93 90 THR A C 1
ATOM 585 O O . THR A 1 90 ? -32.653 -8.304 82.116 1.00 76.40 90 THR A O 1
ATOM 589 N N . GLN A 1 91 ? -33.632 -9.001 84.016 1.00 72.74 91 GLN A N 1
ATOM 590 C CA . GLN A 1 91 ? -32.813 -10.202 84.112 1.00 73.57 91 GLN A CA 1
ATOM 591 C C . GLN A 1 91 ? -33.404 -11.359 83.310 1.00 78.30 91 GLN A C 1
ATOM 592 O O . GLN A 1 91 ? -34.622 -11.484 83.173 1.00 80.50 91 GLN A O 1
ATOM 598 N N . ILE A 1 92 ? -32.521 -12.200 82.780 1.00 77.03 92 ILE A N 1
ATOM 599 C CA . ILE A 1 92 ? -32.918 -13.361 81.992 1.00 71.52 92 ILE A CA 1
ATOM 600 C C . ILE A 1 92 ? -33.468 -14.472 82.884 1.00 73.99 92 ILE A C 1
ATOM 601 O O . ILE A 1 92 ? -32.851 -14.819 83.892 1.00 76.29 92 ILE A O 1
ATOM 606 N N . PRO A 1 93 ? -34.639 -15.023 82.518 1.00 75.09 93 PRO A N 1
ATOM 607 C CA . PRO A 1 93 ? -35.284 -16.131 83.236 1.00 76.47 93 PRO A CA 1
ATOM 608 C C . PRO A 1 93 ? -34.337 -17.298 83.515 1.00 78.65 93 PRO A C 1
ATOM 609 O O . PRO A 1 93 ? -33.392 -17.521 82.758 1.00 79.88 93 PRO A O 1
ATOM 613 N N . SER A 1 94 ? -34.600 -18.031 84.592 1.00 81.13 94 SER A N 1
ATOM 614 C CA . SER A 1 94 ? -33.695 -19.076 85.060 1.00 82.48 94 SER A CA 1
ATOM 615 C C . SER A 1 94 ? -33.506 -20.205 84.050 1.00 81.46 94 SER A C 1
ATOM 616 O O . SER A 1 94 ? -32.415 -20.764 83.940 1.00 81.46 94 SER A O 1
ATOM 619 N N . GLU A 1 95 ? -34.559 -20.542 83.313 1.00 82.73 95 GLU A N 1
ATOM 620 C CA . GLU A 1 95 ? -34.475 -21.649 82.365 1.00 89.58 95 GLU A CA 1
ATOM 621 C C . GLU A 1 95 ? -33.686 -21.256 81.120 1.00 88.12 95 GLU A C 1
ATOM 622 O O . GLU A 1 95 ? -32.890 -22.046 80.611 1.00 90.08 95 GLU A O 1
ATOM 628 N N . ILE A 1 96 ? -33.908 -20.040 80.627 1.00 86.43 96 ILE A N 1
ATOM 629 C CA . ILE A 1 96 ? -33.125 -19.532 79.506 1.00 81.16 96 ILE A CA 1
ATOM 630 C C . ILE A 1 96 ? -31.660 -19.468 79.919 1.00 71.07 96 ILE A C 1
ATOM 631 O O . ILE A 1 96 ? -30.766 -19.805 79.143 1.00 66.75 96 ILE A O 1
ATOM 636 N N . ALA A 1 97 ? -31.428 -19.047 81.158 1.00 67.88 97 ALA A N 1
ATOM 637 C CA . ALA A 1 97 ? -30.085 -19.009 81.719 1.00 61.67 97 ALA A CA 1
ATOM 638 C C . ALA A 1 97 ? -29.531 -20.421 81.877 1.00 66.74 97 ALA A C 1
ATOM 639 O O . ALA A 1 97 ? -28.331 -20.645 81.729 1.00 69.47 97 ALA A O 1
ATOM 641 N N . SER A 1 98 ? -30.413 -21.372 82.171 1.00 67.88 98 SER A N 1
ATOM 642 C CA . SER A 1 98 ? -30.009 -22.764 82.345 1.00 67.26 98 SER A CA 1
ATOM 643 C C . SER A 1 98 ? -29.610 -23.406 81.018 1.00 65.95 98 SER A C 1
ATOM 644 O O . SER A 1 98 ? -28.577 -24.073 80.934 1.00 62.48 98 SER A O 1
ATOM 647 N N . TYR A 1 99 ? -30.430 -23.209 79.987 1.00 67.02 99 TYR A N 1
ATOM 648 C CA . TYR A 1 99 ? -30.111 -23.703 78.649 1.00 67.77 99 TYR A CA 1
ATOM 649 C C . TYR A 1 99 ? -28.811 -23.088 78.151 1.00 61.28 99 TYR A C 1
ATOM 650 O O . TYR A 1 99 ? -28.062 -23.708 77.395 1.00 59.00 99 TYR A O 1
ATOM 659 N N . MET A 1 100 ? -28.555 -21.860 78.586 1.00 61.88 100 MET A N 1
ATOM 660 C CA . MET A 1 100 ? -27.321 -21.166 78.259 1.00 63.83 100 MET A CA 1
ATOM 661 C C . MET A 1 100 ? -26.125 -21.843 78.930 1.00 63.30 100 MET A C 1
ATOM 662 O O . MET A 1 100 ? -25.065 -21.978 78.326 1.00 58.20 100 MET A O 1
ATOM 667 N N . ASP A 1 101 ? -26.309 -22.278 80.173 1.00 64.15 101 ASP A N 1
ATOM 668 C CA . ASP A 1 101 ? -25.246 -22.941 80.924 1.00 65.93 101 ASP A CA 1
ATOM 669 C C . ASP A 1 101 ? -24.822 -24.263 80.286 1.00 69.09 101 ASP A C 1
ATOM 670 O O . ASP A 1 101 ? -23.635 -24.594 80.252 1.00 68.24 101 ASP A O 1
ATOM 675 N N . ALA A 1 102 ? -25.797 -25.013 79.783 1.00 69.02 102 ALA A N 1
ATOM 676 C CA . ALA A 1 102 ? -25.541 -26.339 79.229 1.00 63.92 102 ALA A CA 1
ATOM 677 C C . ALA A 1 102 ? -24.727 -26.285 77.940 1.00 60.41 102 ALA A C 1
ATOM 678 O O . ALA A 1 102 ? -23.695 -26.945 77.823 1.00 59.14 102 ALA A O 1
ATOM 680 N N . THR A 1 103 ? -25.198 -25.501 76.976 1.00 58.19 103 THR A N 1
ATOM 681 C CA . THR A 1 103 ? -24.556 -25.432 75.667 1.00 60.14 103 THR A CA 1
ATOM 682 C C . THR A 1 103 ? -23.223 -24.691 75.731 1.00 60.40 103 THR A C 1
ATOM 683 O O . THR A 1 103 ? -22.349 -24.895 74.888 1.00 61.99 103 THR A O 1
ATOM 687 N N . LEU A 1 104 ? -23.072 -23.831 76.731 1.00 60.72 104 LEU A N 1
ATOM 688 C CA . LEU A 1 104 ? -21.823 -23.109 76.924 1.00 60.89 104 LEU A CA 1
ATOM 689 C C . LEU A 1 104 ? -20.777 -24.046 77.513 1.00 63.62 104 LEU A C 1
ATOM 690 O O . LEU A 1 104 ? -19.586 -23.918 77.234 1.00 63.44 104 LEU A O 1
ATOM 695 N N . LEU A 1 105 ? -21.235 -24.993 78.325 1.00 62.72 105 LEU A N 1
ATOM 696 C CA . LEU A 1 105 ? -20.340 -25.950 78.961 1.00 61.66 105 LEU A CA 1
ATOM 697 C C . LEU A 1 105 ? -19.873 -27.001 77.960 1.00 63.23 105 LEU A C 1
ATOM 698 O O . LEU A 1 105 ? -18.847 -27.651 78.161 1.00 67.11 105 LEU A O 1
ATOM 703 N N . ASP A 1 106 ? -20.624 -27.157 76.874 1.00 59.14 106 ASP A N 1
ATOM 704 C CA . ASP A 1 106 ? -20.282 -28.131 75.844 1.00 61.53 106 ASP A CA 1
ATOM 705 C C . ASP A 1 106 ? -19.261 -27.576 74.852 1.00 57.33 106 ASP A C 1
ATOM 706 O O . ASP A 1 106 ? -18.697 -28.324 74.052 1.00 57.55 106 ASP A O 1
ATOM 711 N N . VAL A 1 107 ? -19.023 -26.269 74.909 1.00 53.28 107 VAL A N 1
ATOM 712 C CA . VAL A 1 107 ? -18.061 -25.634 74.013 1.00 53.20 107 VAL A CA 1
ATOM 713 C C . VAL A 1 107 ? -16.873 -25.044 74.770 1.00 52.33 107 VAL A C 1
ATOM 714 O O . VAL A 1 107 ? -16.193 -24.145 74.273 1.00 46.50 107 VAL A O 1
ATOM 718 N N . GLY A 1 108 ? -16.623 -25.560 75.971 1.00 53.10 108 GLY A N 1
ATOM 719 C CA . GLY A 1 108 ? -15.487 -25.125 76.763 1.00 52.68 108 GLY A CA 1
ATOM 720 C C . GLY A 1 108 ? -15.866 -24.738 78.178 1.00 55.22 108 GLY A C 1
ATOM 721 O O . GLY A 1 108 ? -15.044 -24.809 79.096 1.00 53.40 108 GLY A O 1
ATOM 722 N N . GLY A 1 109 ? -17.117 -24.328 78.356 1.00 54.97 109 GLY A N 1
ATOM 723 C CA . GLY A 1 109 ? -17.601 -23.902 79.655 1.00 53.81 109 GLY A CA 1
ATOM 724 C C . GLY A 1 109 ? -17.087 -22.527 80.015 1.00 58.34 109 GLY A C 1
ATOM 725 O O . GLY A 1 109 ? -16.360 -21.903 79.243 1.00 62.20 109 GLY A O 1
ATOM 726 N N . TYR A 1 110 ? -17.466 -22.048 81.194 1.00 61.23 110 TYR A N 1
ATOM 727 C CA . TYR A 1 110 ? -16.925 -20.796 81.699 1.00 64.84 110 TYR A CA 1
ATOM 728 C C . TYR A 1 110 ? -15.453 -21.010 82.034 1.00 69.86 110 TYR A C 1
ATOM 729 O O . TYR A 1 110 ? -14.947 -22.127 81.891 1.00 74.51 110 TYR A O 1
ATOM 738 N N . GLU A 1 111 ? -14.774 -19.939 82.450 1.00 67.67 111 GLU A N 1
ATOM 739 C CA . GLU A 1 111 ? -13.318 -19.928 82.652 1.00 68.99 111 GLU A CA 1
ATOM 740 C C . GLU A 1 111 ? -12.604 -19.965 81.290 1.00 62.79 111 GLU A C 1
ATOM 741 O O . GLU A 1 111 ? -11.376 -19.970 81.212 1.00 63.60 111 GLU A O 1
ATOM 747 N N . MET A 1 112 ? -13.394 -19.972 80.219 1.00 55.57 112 MET A N 1
ATOM 748 C CA . MET A 1 112 ? -12.877 -19.881 78.858 1.00 52.67 112 MET A CA 1
ATOM 749 C C . MET A 1 112 ? -13.451 -18.641 78.178 1.00 49.70 112 MET A C 1
ATOM 750 O O . MET A 1 112 ? -14.588 -18.256 78.451 1.00 47.55 112 MET A O 1
ATOM 755 N N . PRO A 1 113 ? -12.665 -18.006 77.294 1.00 47.74 113 PRO A N 1
ATOM 756 C CA . PRO A 1 113 ? -13.102 -16.773 76.629 1.00 49.67 113 PRO A CA 1
ATOM 757 C C . PRO A 1 113 ? -14.032 -17.024 75.442 1.00 46.83 113 PRO A C 1
ATOM 758 O O . PRO A 1 113 ? -13.849 -17.990 74.702 1.00 44.32 113 PRO A O 1
ATOM 762 N N . PHE A 1 114 ? -15.018 -16.151 75.267 1.00 46.73 114 PHE A N 1
ATOM 763 C CA . PHE A 1 114 ? -15.951 -16.256 74.150 1.00 45.00 114 PHE A CA 1
ATOM 764 C C . PHE A 1 114 ? -16.210 -14.890 73.522 1.00 43.85 114 PHE A C 1
ATOM 765 O O . PHE A 1 114 ? -15.997 -13.854 74.154 1.00 43.46 114 PHE A O 1
ATOM 773 N N . ALA A 1 115 ? -16.671 -14.894 72.277 1.00 42.91 115 ALA A N 1
ATOM 774 C CA . ALA A 1 115 ? -17.047 -13.658 71.602 1.00 39.63 115 ALA A CA 1
ATOM 775 C C . ALA A 1 115 ? -18.562 -13.486 71.607 1.00 45.05 115 ALA A C 1
ATOM 776 O O . ALA A 1 115 ? -19.302 -14.396 71.230 1.00 41.54 115 ALA A O 1
ATOM 778 N N . VAL A 1 116 ? -19.017 -12.319 72.050 1.00 47.82 116 VAL A N 1
ATOM 779 C CA . VAL A 1 116 ? -20.436 -11.993 72.030 1.00 44.16 116 VAL A CA 1
ATOM 780 C C . VAL A 1 116 ? -20.764 -11.227 70.755 1.00 46.64 116 VAL A C 1
ATOM 781 O O . VAL A 1 116 ? -20.452 -10.041 70.637 1.00 43.98 116 VAL A O 1
ATOM 785 N N . ARG A 1 117 ? -21.388 -11.909 69.802 1.00 43.42 117 ARG A N 1
ATOM 786 C CA . ARG A 1 117 ? -21.716 -11.299 68.519 1.00 44.41 117 ARG A CA 1
ATOM 787 C C . ARG A 1 117 ? -23.222 -11.306 68.272 1.00 44.72 117 ARG A C 1
ATOM 788 O O . ARG A 1 117 ? -23.885 -12.325 68.456 1.00 47.12 117 ARG A O 1
ATOM 796 N N . SER A 1 118 ? -23.758 -10.166 67.852 1.00 44.08 118 SER A N 1
ATOM 797 C CA . SER A 1 118 ? -25.183 -10.061 67.568 1.00 48.69 118 SER A CA 1
ATOM 798 C C . SER A 1 118 ? -25.465 -10.309 66.089 1.00 52.41 118 SER A C 1
ATOM 799 O O . SER A 1 118 ? -24.662 -9.950 65.227 1.00 51.86 118 SER A O 1
ATOM 802 N N . SER A 1 119 ? -26.606 -10.930 65.804 1.00 53.73 119 SER A N 1
ATOM 803 C CA . SER A 1 119 ? -27.010 -11.198 64.428 1.00 56.75 119 SER A CA 1
ATOM 804 C C . SER A 1 119 ? -28.415 -10.667 64.162 1.00 61.17 119 SER A C 1
ATOM 805 O O . SER A 1 119 ? -29.389 -11.135 64.755 1.00 61.08 119 SER A O 1
ATOM 808 N N . ALA A 1 120 ? -28.514 -9.688 63.268 1.00 62.84 120 ALA A N 1
ATOM 809 C CA . ALA A 1 120 ? -29.799 -9.089 62.928 1.00 62.33 120 ALA A CA 1
ATOM 810 C C . ALA A 1 120 ? -30.625 -10.019 62.046 1.00 63.01 120 ALA A C 1
ATOM 811 O O . ALA A 1 120 ? -31.850 -9.909 61.987 1.00 63.88 120 ALA A O 1
ATOM 813 N N . ALA A 1 131 ? -29.640 -5.929 57.150 1.00 110.67 131 ALA A N 1
ATOM 814 C CA . ALA A 1 131 ? -28.347 -5.259 57.103 1.00 110.15 131 ALA A CA 1
ATOM 815 C C . ALA A 1 131 ? -28.159 -4.344 58.306 1.00 114.24 131 ALA A C 1
ATOM 816 O O . ALA A 1 131 ? -28.964 -4.352 59.238 1.00 115.23 131 ALA A O 1
ATOM 818 N N . GLY A 1 132 ? -27.092 -3.555 58.279 1.00 114.13 132 GLY A N 1
ATOM 819 C CA . GLY A 1 132 ? -26.782 -2.661 59.376 1.00 118.72 132 GLY A CA 1
ATOM 820 C C . GLY A 1 132 ? -25.705 -3.223 60.280 1.00 119.36 132 GLY A C 1
ATOM 821 O O . GLY A 1 132 ? -24.963 -4.129 59.896 1.00 115.33 132 GLY A O 1
ATOM 822 N N . GLN A 1 133 ? -25.626 -2.679 61.490 1.00 123.96 133 GLN A N 1
ATOM 823 C CA . GLN A 1 133 ? -24.618 -3.095 62.453 1.00 120.94 133 GLN A CA 1
ATOM 824 C C . GLN A 1 133 ? -25.082 -2.910 63.894 1.00 112.65 133 GLN A C 1
ATOM 825 O O . GLN A 1 133 ? -25.786 -1.951 64.212 1.00 111.46 133 GLN A O 1
ATOM 831 N N . HIS A 1 134 ? -24.686 -3.837 64.761 1.00 100.82 134 HIS A N 1
ATOM 832 C CA . HIS A 1 134 ? -24.954 -3.713 66.188 1.00 89.38 134 HIS A CA 1
ATOM 833 C C . HIS A 1 134 ? -23.680 -3.990 66.979 1.00 81.00 134 HIS A C 1
ATOM 834 O O . HIS A 1 134 ? -22.592 -4.053 66.409 1.00 84.82 134 HIS A O 1
ATOM 841 N N . ASP A 1 135 ? -23.814 -4.157 68.290 1.00 71.68 135 ASP A N 1
ATOM 842 C CA . ASP A 1 135 ? -22.644 -4.319 69.146 1.00 68.60 135 ASP A CA 1
ATOM 843 C C . ASP A 1 135 ? -22.132 -5.757 69.195 1.00 64.47 135 ASP A C 1
ATOM 844 O O . ASP A 1 135 ? -22.906 -6.709 69.312 1.00 65.63 135 ASP A O 1
ATOM 849 N N . THR A 1 136 ? -20.814 -5.896 69.105 1.00 57.74 136 THR A N 1
ATOM 850 C CA . THR A 1 136 ? -20.153 -7.187 69.240 1.00 57.85 136 THR A CA 1
ATOM 851 C C . THR A 1 136 ? -18.998 -7.057 70.229 1.00 53.71 136 THR A C 1
ATOM 852 O O . THR A 1 136 ? -18.223 -6.102 70.163 1.00 52.54 136 THR A O 1
ATOM 856 N N . TYR A 1 137 ? -18.889 -8.010 71.151 1.00 47.40 137 TYR A N 1
ATOM 857 C CA . TYR A 1 137 ? -17.899 -7.918 72.215 1.00 49.69 137 TYR A CA 1
ATOM 858 C C . TYR A 1 137 ? -16.933 -9.103 72.219 1.00 47.86 137 TYR A C 1
ATOM 859 O O . TYR A 1 137 ? -17.345 -10.263 72.275 1.00 41.77 137 TYR A O 1
ATOM 868 N N . LEU A 1 138 ? -15.641 -8.792 72.164 1.00 44.56 138 LEU A N 1
ATOM 869 C CA . LEU A 1 138 ? -14.600 -9.808 72.078 1.00 36.95 138 LEU A CA 1
ATOM 870 C C . LEU A 1 138 ? -13.980 -10.122 73.433 1.00 44.81 138 LEU A C 1
ATOM 871 O O . LEU A 1 138 ? -13.802 -9.232 74.266 1.00 48.47 138 LEU A O 1
ATOM 876 N N . ASN A 1 139 ? -13.653 -11.396 73.636 1.00 49.54 139 ASN A N 1
ATOM 877 C CA . ASN A 1 139 ? -12.899 -11.845 74.802 1.00 51.03 139 ASN A CA 1
ATOM 878 C C . ASN A 1 139 ? -13.592 -11.544 76.130 1.00 55.89 139 ASN A C 1
ATOM 879 O O . ASN A 1 139 ? -13.095 -10.752 76.931 1.00 67.40 139 ASN A O 1
ATOM 884 N N . ILE A 1 140 ? -14.738 -12.176 76.361 1.00 52.20 140 ILE A N 1
ATOM 885 C CA . ILE A 1 140 ? -15.443 -12.026 77.632 1.00 54.89 140 ILE A CA 1
ATOM 886 C C . ILE A 1 140 ? -15.432 -13.345 78.405 1.00 53.73 140 ILE A C 1
ATOM 887 O O . ILE A 1 140 ? -15.753 -14.400 77.856 1.00 51.22 140 ILE A O 1
ATOM 892 N N . ILE A 1 141 ? -15.046 -13.277 79.676 1.00 52.62 141 ILE A N 1
ATOM 893 C CA . ILE A 1 141 ? -14.937 -14.465 80.516 1.00 50.56 141 ILE A CA 1
ATOM 894 C C . ILE A 1 141 ? -15.849 -14.368 81.738 1.00 52.62 141 ILE A C 1
ATOM 895 O O . ILE A 1 141 ? -15.952 -13.311 82.363 1.00 56.00 141 ILE A O 1
ATOM 900 N N . GLY A 1 142 ? -16.509 -15.474 82.073 1.00 52.59 142 GLY A N 1
ATOM 901 C CA . GLY A 1 142 ? -17.366 -15.529 83.243 1.00 54.33 142 GLY A CA 1
ATOM 902 C C . GLY A 1 142 ? -18.842 -15.482 82.902 1.00 55.90 142 GLY A C 1
ATOM 903 O O . GLY A 1 142 ? -19.233 -14.944 81.865 1.00 62.92 142 GLY A O 1
ATOM 904 N N . LYS A 1 143 ? -19.668 -16.039 83.781 1.00 56.14 143 LYS A N 1
ATOM 905 C CA . LYS A 1 143 ? -21.106 -16.098 83.544 1.00 58.57 143 LYS A CA 1
ATOM 906 C C . LYS A 1 143 ? -21.765 -14.728 83.676 1.00 61.94 143 LYS A C 1
ATOM 907 O O . LYS A 1 143 ? -22.602 -14.353 82.854 1.00 63.33 143 LYS A O 1
ATOM 913 N N . ASP A 1 144 ? -21.386 -13.987 84.713 1.00 61.23 144 ASP A N 1
ATOM 914 C CA . ASP A 1 144 ? -21.946 -12.662 84.953 1.00 62.26 144 ASP A CA 1
ATOM 915 C C . ASP A 1 144 ? -21.591 -11.701 83.823 1.00 61.84 144 ASP A C 1
ATOM 916 O O . ASP A 1 144 ? -22.431 -10.923 83.368 1.00 61.58 144 ASP A O 1
ATOM 921 N N . ALA A 1 145 ? -20.342 -11.765 83.373 1.00 59.82 145 ALA A N 1
ATOM 922 C CA . ALA A 1 145 ? -19.858 -10.878 82.323 1.00 57.80 145 ALA A CA 1
ATOM 923 C C . ALA A 1 145 ? -20.570 -11.134 80.997 1.00 59.17 145 ALA A C 1
ATOM 924 O O . ALA A 1 145 ? -20.865 -10.199 80.254 1.00 59.06 145 ALA A O 1
ATOM 926 N N . LEU A 1 146 ? -20.848 -12.401 80.705 1.00 56.26 146 LEU A N 1
ATOM 927 C CA . LEU A 1 146 ? -21.489 -12.756 79.445 1.00 54.45 146 LEU A CA 1
ATOM 928 C C . LEU A 1 146 ? -22.974 -12.400 79.451 1.00 57.65 146 LEU A C 1
ATOM 929 O O . LEU A 1 146 ? -23.510 -11.942 78.443 1.00 57.47 146 LEU A O 1
ATOM 934 N N . LEU A 1 147 ? -23.631 -12.617 80.588 1.00 59.25 147 LEU A N 1
ATOM 935 C CA . LEU A 1 147 ? -25.039 -12.261 80.747 1.00 58.11 147 LEU A CA 1
ATOM 936 C C . LEU A 1 147 ? -25.252 -10.763 80.575 1.00 62.82 147 LEU A C 1
ATOM 937 O O . LEU A 1 147 ? -26.290 -10.326 80.078 1.00 67.74 147 LEU A O 1
ATOM 942 N N . GLN A 1 148 ? -24.264 -9.982 80.996 1.00 63.18 148 GLN A N 1
ATOM 943 C CA . GLN A 1 148 ? -24.339 -8.533 80.891 1.00 70.95 148 GLN A CA 1
ATOM 944 C C . GLN A 1 148 ? -24.208 -8.098 79.435 1.00 69.08 148 GLN A C 1
ATOM 945 O O . GLN A 1 148 ? -24.931 -7.215 78.975 1.00 69.20 148 GLN A O 1
ATOM 951 N N . HIS A 1 149 ? -23.292 -8.738 78.714 1.00 63.92 149 HIS A N 1
ATOM 952 C CA . HIS A 1 149 ? -23.017 -8.386 77.326 1.00 58.21 149 HIS A CA 1
ATOM 953 C C . HIS A 1 149 ? -24.123 -8.839 76.378 1.00 55.51 149 HIS A C 1
ATOM 954 O O . HIS A 1 149 ? -24.335 -8.227 75.331 1.00 53.82 149 HIS A O 1
ATOM 961 N N . ILE A 1 150 ? -24.820 -9.911 76.742 1.00 54.48 150 ILE A N 1
ATOM 962 C CA . ILE A 1 150 ? -25.989 -10.344 75.984 1.00 54.55 150 ILE A CA 1
ATOM 963 C C . ILE A 1 150 ? -27.077 -9.276 76.082 1.00 57.63 150 ILE A C 1
ATOM 964 O O . ILE A 1 150 ? -27.742 -8.956 75.095 1.00 56.51 150 ILE A O 1
ATOM 969 N N . SER A 1 151 ? -27.236 -8.716 77.278 1.00 58.41 151 SER A N 1
ATOM 970 C CA . SER A 1 151 ? -28.204 -7.650 77.510 1.00 63.73 151 SER A CA 1
ATOM 971 C C . SER A 1 151 ? -27.767 -6.348 76.843 1.00 66.04 151 SER A C 1
ATOM 972 O O . SER A 1 151 ? -28.601 -5.538 76.436 1.00 65.40 151 SER A O 1
ATOM 975 N N . MET A 1 152 ? -26.456 -6.151 76.735 1.00 65.44 152 MET A N 1
ATOM 976 C CA . MET A 1 152 ? -25.912 -4.979 76.060 1.00 64.76 152 MET A CA 1
ATOM 977 C C . MET A 1 152 ? -26.119 -5.080 74.553 1.00 66.75 152 MET A C 1
ATOM 978 O O . MET A 1 152 ? -26.244 -4.068 73.864 1.00 67.98 152 MET A O 1
ATOM 983 N N . CYS A 1 153 ? -26.153 -6.308 74.046 1.00 71.17 153 CYS A N 1
ATOM 984 C CA . CYS A 1 153 ? -26.422 -6.532 72.632 1.00 75.43 153 CYS A CA 1
ATOM 985 C C . CYS A 1 153 ? -27.895 -6.285 72.325 1.00 81.51 153 CYS A C 1
ATOM 986 O O . CYS A 1 153 ? -28.235 -5.808 71.242 1.00 82.48 153 CYS A O 1
ATOM 989 N N . TRP A 1 154 ? -28.767 -6.608 73.278 1.00 85.05 154 TRP A N 1
ATOM 990 C CA . TRP A 1 154 ? -30.177 -6.256 73.150 1.00 87.54 154 TRP A CA 1
ATOM 991 C C . TRP A 1 154 ? -30.316 -4.740 73.200 1.00 86.90 154 TRP A C 1
ATOM 992 O O . TRP A 1 154 ? -31.205 -4.163 72.574 1.00 91.87 154 TRP A O 1
ATOM 1003 N N . ALA A 1 155 ? -29.430 -4.106 73.961 1.00 84.46 155 ALA A N 1
ATOM 1004 C CA . ALA A 1 155 ? -29.436 -2.657 74.116 1.00 83.52 155 ALA A CA 1
ATOM 1005 C C . ALA A 1 155 ? -28.982 -1.959 72.837 1.00 84.63 155 ALA A C 1
ATOM 1006 O O . ALA A 1 155 ? -29.400 -0.839 72.553 1.00 89.69 155 ALA A O 1
ATOM 1008 N N . SER A 1 156 ? -28.142 -2.631 72.055 1.00 80.15 156 SER A N 1
ATOM 1009 C CA . SER A 1 156 ? -27.643 -2.063 70.803 1.00 79.34 156 SER A CA 1
ATOM 1010 C C . SER A 1 156 ? -28.770 -1.788 69.804 1.00 80.17 156 SER A C 1
ATOM 1011 O O . SER A 1 156 ? -28.565 -1.117 68.792 1.00 79.06 156 SER A O 1
ATOM 1014 N N . LEU A 1 157 ? -29.958 -2.307 70.099 1.00 80.80 157 LEU A N 1
ATOM 1015 C CA . LEU A 1 157 ? -31.131 -2.101 69.258 1.00 82.78 157 LEU A CA 1
ATOM 1016 C C . LEU A 1 157 ? -31.781 -0.737 69.469 1.00 86.74 157 LEU A C 1
ATOM 1017 O O . LEU A 1 157 ? -32.721 -0.383 68.759 1.00 86.71 157 LEU A O 1
ATOM 1022 N N . PHE A 1 158 ? -31.296 0.029 70.440 1.00 92.24 158 PHE A N 1
ATOM 1023 C CA . PHE A 1 158 ? -31.962 1.284 70.769 1.00 100.26 158 PHE A CA 1
ATOM 1024 C C . PHE A 1 158 ? -31.016 2.445 71.051 1.00 110.15 158 PHE A C 1
ATOM 1025 O O . PHE A 1 158 ? -31.394 3.418 71.705 1.00 111.98 158 PHE A O 1
ATOM 1033 N N . THR A 1 159 ? -29.787 2.348 70.559 1.00 116.89 159 THR A N 1
ATOM 1034 C CA . THR A 1 159 ? -28.951 3.532 70.468 1.00 125.15 159 THR A CA 1
ATOM 1035 C C . THR A 1 159 ? -29.470 4.310 69.272 1.00 134.02 159 THR A C 1
ATOM 1036 O O . THR A 1 159 ? -30.051 3.729 68.353 1.00 136.72 159 THR A O 1
ATOM 1040 N N . GLU A 1 160 ? -29.271 5.622 69.279 1.00 139.73 160 GLU A N 1
ATOM 1041 C CA . GLU A 1 160 ? -29.846 6.466 68.240 1.00 140.03 160 GLU A CA 1
ATOM 1042 C C . GLU A 1 160 ? -29.241 6.242 66.856 1.00 138.39 160 GLU A C 1
ATOM 1043 O O . GLU A 1 160 ? -29.587 6.949 65.915 1.00 138.96 160 GLU A O 1
ATOM 1049 N N . ARG A 1 161 ? -28.345 5.272 66.710 1.00 134.93 161 ARG A N 1
ATOM 1050 C CA . ARG A 1 161 ? -27.997 4.872 65.361 1.00 136.30 161 ARG A CA 1
ATOM 1051 C C . ARG A 1 161 ? -29.029 3.839 64.880 1.00 140.28 161 ARG A C 1
ATOM 1052 O O . ARG A 1 161 ? -29.798 4.125 63.960 1.00 147.30 161 ARG A O 1
ATOM 1060 N N . ALA A 1 162 ? -29.105 2.684 65.537 1.00 143.11 162 ALA A N 1
ATOM 1061 C CA . ALA A 1 162 ? -30.005 1.599 65.131 1.00 139.03 162 ALA A CA 1
ATOM 1062 C C . ALA A 1 162 ? -31.454 2.024 64.844 1.00 138.29 162 ALA A C 1
ATOM 1063 O O . ALA A 1 162 ? -32.207 1.277 64.223 1.00 139.59 162 ALA A O 1
ATOM 1065 N N . ILE A 1 163 ? -31.830 3.228 65.267 1.00 130.69 163 ILE A N 1
ATOM 1066 C CA . ILE A 1 163 ? -33.234 3.645 65.268 1.00 134.93 163 ILE A CA 1
ATOM 1067 C C . ILE A 1 163 ? -33.853 4.011 63.907 1.00 139.62 163 ILE A C 1
ATOM 1068 O O . ILE A 1 163 ? -34.929 3.515 63.569 1.00 141.24 163 ILE A O 1
ATOM 1073 N N . ILE A 1 164 ? -33.194 4.872 63.136 1.00 142.21 164 ILE A N 1
ATOM 1074 C CA . ILE A 1 164 ? -33.777 5.396 61.906 1.00 146.58 164 ILE A CA 1
ATOM 1075 C C . ILE A 1 164 ? -33.722 4.348 60.807 1.00 145.75 164 ILE A C 1
ATOM 1076 O O . ILE A 1 164 ? -34.586 4.306 59.930 1.00 149.83 164 ILE A O 1
ATOM 1081 N N . ARG A 1 174 ? -40.467 0.037 64.313 1.00 91.43 174 ARG A N 1
ATOM 1082 C CA . ARG A 1 174 ? -41.090 -1.271 64.158 1.00 89.67 174 ARG A CA 1
ATOM 1083 C C . ARG A 1 174 ? -40.715 -2.193 65.310 1.00 88.94 174 ARG A C 1
ATOM 1084 O O . ARG A 1 174 ? -40.379 -1.738 66.403 1.00 84.22 174 ARG A O 1
ATOM 1092 N N . LYS A 1 175 ? -40.773 -3.494 65.048 1.00 93.19 175 LYS A N 1
ATOM 1093 C CA . LYS A 1 175 ? -40.362 -4.496 66.021 1.00 95.27 175 LYS A CA 1
ATOM 1094 C C . LYS A 1 175 ? -39.691 -5.664 65.299 1.00 99.28 175 LYS A C 1
ATOM 1095 O O . LYS A 1 175 ? -40.294 -6.320 64.448 1.00 104.06 175 LYS A O 1
ATOM 1101 N N . VAL A 1 176 ? -38.422 -5.891 65.622 1.00 98.04 176 VAL A N 1
ATOM 1102 C CA . VAL A 1 176 ? -37.661 -6.989 65.040 1.00 95.55 176 VAL A CA 1
ATOM 1103 C C . VAL A 1 176 ? -36.992 -7.796 66.144 1.00 94.12 176 VAL A C 1
ATOM 1104 O O . VAL A 1 176 ? -36.853 -7.324 67.272 1.00 94.79 176 VAL A O 1
ATOM 1108 N N . GLN A 1 177 ? -36.577 -9.013 65.815 1.00 90.96 177 GLN A N 1
ATOM 1109 C CA . GLN A 1 177 ? -35.999 -9.907 66.808 1.00 89.11 177 GLN A CA 1
ATOM 1110 C C . GLN A 1 177 ? -34.504 -10.093 66.575 1.00 87.91 177 GLN A C 1
ATOM 1111 O O . GLN A 1 177 ? -34.079 -10.497 65.492 1.00 88.87 177 GLN A O 1
ATOM 1117 N N . LEU A 1 178 ? -33.708 -9.794 67.597 1.00 85.64 178 LEU A N 1
ATOM 1118 C CA . LEU A 1 178 ? -32.259 -9.920 67.498 1.00 76.82 178 LEU A CA 1
ATOM 1119 C C . LEU A 1 178 ? -31.788 -11.226 68.133 1.00 62.46 178 LEU A C 1
ATOM 1120 O O . LEU A 1 178 ? -32.456 -11.780 69.005 1.00 59.27 178 LEU A O 1
ATOM 1125 N N . ALA A 1 179 ? -30.642 -11.722 67.679 1.00 59.38 179 ALA A N 1
ATOM 1126 C CA . ALA A 1 179 ? -30.063 -12.944 68.228 1.00 56.03 179 ALA A CA 1
ATOM 1127 C C . ALA A 1 179 ? -28.584 -12.741 68.546 1.00 56.01 179 ALA A C 1
ATOM 1128 O O . ALA A 1 179 ? -27.943 -11.841 68.001 1.00 51.67 179 ALA A O 1
ATOM 1130 N N . VAL A 1 180 ? -28.046 -13.579 69.428 1.00 53.20 180 VAL A N 1
ATOM 1131 C CA . VAL A 1 180 ? -26.669 -13.417 69.882 1.00 56.62 180 VAL A CA 1
ATOM 1132 C C . VAL A 1 180 ? -25.817 -14.663 69.642 1.00 56.91 180 VAL A C 1
ATOM 1133 O O . VAL A 1 180 ? -26.179 -15.768 70.047 1.00 54.57 180 VAL A O 1
ATOM 1137 N N . VAL A 1 181 ? -24.681 -14.467 68.978 1.00 56.03 181 VAL A N 1
ATOM 1138 C CA . VAL A 1 181 ? -23.722 -15.537 68.735 1.00 56.96 181 VAL A CA 1
ATOM 1139 C C . VAL A 1 181 ? -22.700 -15.618 69.862 1.00 48.23 181 VAL A C 1
ATOM 1140 O O . VAL A 1 181 ? -22.087 -14.614 70.226 1.00 42.05 181 VAL A O 1
ATOM 1144 N N . ILE A 1 182 ? -22.528 -16.814 70.415 1.00 47.15 182 ILE A N 1
ATOM 1145 C CA . ILE A 1 182 ? -21.535 -17.046 71.456 1.00 49.96 182 ILE A CA 1
ATOM 1146 C C . ILE A 1 182 ? -20.594 -18.169 71.040 1.00 46.38 182 ILE A C 1
ATOM 1147 O O . ILE A 1 182 ? -20.941 -19.343 71.151 1.00 46.30 182 ILE A O 1
ATOM 1152 N N . GLN A 1 183 ? -19.409 -17.811 70.553 1.00 48.76 183 GLN A N 1
ATOM 1153 C CA . GLN A 1 183 ? -18.450 -18.816 70.101 1.00 55.36 183 GLN A CA 1
ATOM 1154 C C . GLN A 1 183 ? -17.076 -18.640 70.741 1.00 52.98 183 GLN A C 1
ATOM 1155 O O . GLN A 1 183 ? -16.777 -17.597 71.325 1.00 43.47 183 GLN A O 1
ATOM 1161 N N . GLN A 1 184 ? -16.249 -19.675 70.617 1.00 56.20 184 GLN A N 1
ATOM 1162 C CA . GLN A 1 184 ? -14.916 -19.693 71.211 1.00 51.18 184 GLN A CA 1
ATOM 1163 C C . GLN A 1 184 ? -14.051 -18.537 70.723 1.00 42.77 184 GLN A C 1
ATOM 1164 O O . GLN A 1 184 ? -13.882 -18.339 69.521 1.00 42.17 184 GLN A O 1
ATOM 1170 N N . MET A 1 185 ? -13.505 -17.781 71.669 1.00 45.24 185 MET A N 1
ATOM 1171 C CA . MET A 1 185 ? -12.681 -16.621 71.355 1.00 47.98 185 MET A CA 1
ATOM 1172 C C . MET A 1 185 ? -11.283 -17.033 70.904 1.00 53.67 185 MET A C 1
ATOM 1173 O O . MET A 1 185 ? -10.537 -17.666 71.653 1.00 57.01 185 MET A O 1
ATOM 1178 N N . ILE A 1 186 ? -10.933 -16.667 69.676 1.00 50.16 186 ILE A N 1
ATOM 1179 C CA . ILE A 1 186 ? -9.613 -16.965 69.133 1.00 55.02 186 ILE A CA 1
ATOM 1180 C C . ILE A 1 186 ? -8.637 -15.833 69.452 1.00 54.54 186 ILE A C 1
ATOM 1181 O O . ILE A 1 186 ? -9.016 -14.661 69.457 1.00 54.23 186 ILE A O 1
ATOM 1186 N N . SER A 1 187 ? -7.386 -16.186 69.733 1.00 53.02 187 SER A N 1
ATOM 1187 C CA . SER A 1 187 ? -6.343 -15.192 69.968 1.00 57.00 187 SER A CA 1
ATOM 1188 C C . SER A 1 187 ? -5.252 -15.313 68.908 1.00 59.08 187 SER A C 1
ATOM 1189 O O . SER A 1 187 ? -4.187 -15.876 69.167 1.00 68.37 187 SER A O 1
ATOM 1192 N N . PRO A 1 188 ? -5.517 -14.779 67.706 1.00 53.28 188 PRO A N 1
ATOM 1193 C CA . PRO A 1 188 ? -4.644 -14.969 66.546 1.00 53.24 188 PRO A CA 1
ATOM 1194 C C . PRO A 1 188 ? -3.443 -14.028 66.497 1.00 49.05 188 PRO A C 1
ATOM 1195 O O . PRO A 1 188 ? -3.446 -12.967 67.123 1.00 46.23 188 PRO A O 1
ATOM 1199 N N . GLU A 1 189 ? -2.424 -14.433 65.747 1.00 44.17 189 GLU A N 1
ATOM 1200 C CA . GLU A 1 189 ? -1.287 -13.575 65.458 1.00 54.78 189 GLU A CA 1
ATOM 1201 C C . GLU A 1 189 ? -1.703 -12.565 64.402 1.00 58.57 189 GLU A C 1
ATOM 1202 O O . GLU A 1 189 ? -1.300 -11.401 64.429 1.00 62.91 189 GLU A O 1
ATOM 1208 N N . ALA A 1 190 ? -2.530 -13.035 63.474 1.00 55.56 190 ALA A N 1
ATOM 1209 C CA . ALA A 1 190 ? -2.984 -12.228 62.353 1.00 52.77 190 ALA A CA 1
ATOM 1210 C C . ALA A 1 190 ? -4.470 -12.449 62.087 1.00 49.20 190 ALA A C 1
ATOM 1211 O O . ALA A 1 190 ? -5.024 -13.495 62.426 1.00 48.77 190 ALA A O 1
ATOM 1213 N N . SER A 1 191 ? -5.108 -11.457 61.478 1.00 46.28 191 SER A N 1
ATOM 1214 C CA . SER A 1 191 ? -6.523 -11.545 61.139 1.00 41.09 191 SER A CA 1
ATOM 1215 C C . SER A 1 191 ? -6.833 -10.621 59.975 1.00 34.72 191 SER A C 1
ATOM 1216 O O . SER A 1 191 ? -5.968 -9.869 59.526 1.00 39.58 191 SER A O 1
ATOM 1219 N N . GLY A 1 192 ? -8.068 -10.672 59.488 1.00 32.92 192 GLY A N 1
ATOM 1220 C CA . GLY A 1 192 ? -8.480 -9.786 58.417 1.00 38.86 192 GLY A CA 1
ATOM 1221 C C . GLY A 1 192 ? -9.625 -10.301 57.571 1.00 41.25 192 GLY A C 1
ATOM 1222 O O . GLY A 1 192 ? -10.359 -11.204 57.974 1.00 35.71 192 GLY A O 1
ATOM 1223 N N . ILE A 1 193 ? -9.770 -9.719 56.384 1.00 46.66 193 ILE A N 1
ATOM 1224 C CA . ILE A 1 193 ? -10.882 -10.031 55.496 1.00 49.12 193 ILE A CA 1
ATOM 1225 C C . ILE A 1 193 ? -10.399 -10.706 54.210 1.00 51.15 193 ILE A C 1
ATOM 1226 O O . ILE A 1 193 ? -9.229 -10.595 53.837 1.00 46.41 193 ILE A O 1
ATOM 1231 N N . LEU A 1 194 ? -11.309 -11.405 53.538 1.00 51.41 194 LEU A N 1
ATOM 1232 C CA . LEU A 1 194 ? -10.986 -12.134 52.318 1.00 48.76 194 LEU A CA 1
ATOM 1233 C C . LEU A 1 194 ? -12.112 -12.019 51.290 1.00 42.86 194 LEU A C 1
ATOM 1234 O O . LEU A 1 194 ? -13.267 -12.327 51.587 1.00 40.70 194 LEU A O 1
ATOM 1239 N N . PHE A 1 195 ? -11.769 -11.573 50.085 1.00 38.90 195 PHE A N 1
ATOM 1240 C CA . PHE A 1 195 ? -12.739 -11.461 48.997 1.00 45.20 195 PHE A CA 1
ATOM 1241 C C . PHE A 1 195 ? -12.399 -12.429 47.867 1.00 48.02 195 PHE A C 1
ATOM 1242 O O . PHE A 1 195 ? -11.305 -12.373 47.303 1.00 48.71 195 PHE A O 1
ATOM 1250 N N . THR A 1 196 ? -13.341 -13.305 47.527 1.00 47.40 196 THR A N 1
ATOM 1251 C CA . THR A 1 196 ? -13.120 -14.292 46.472 1.00 51.30 196 THR A CA 1
ATOM 1252 C C . THR A 1 196 ? -13.286 -13.678 45.083 1.00 55.17 196 THR A C 1
ATOM 1253 O O . THR A 1 196 ? -13.221 -14.377 44.070 1.00 54.82 196 THR A O 1
ATOM 1257 N N . ALA A 1 197 ? -13.506 -12.368 45.050 1.00 59.69 197 ALA A N 1
ATOM 1258 C CA . ALA A 1 197 ? -13.570 -11.616 43.804 1.00 61.74 197 ALA A CA 1
ATOM 1259 C C . ALA A 1 197 ? -13.089 -10.191 44.053 1.00 65.97 197 ALA A C 1
ATOM 1260 O O . ALA A 1 197 ? -13.501 -9.559 45.027 1.00 67.74 197 ALA A O 1
ATOM 1262 N N . ASP A 1 198 ? -12.210 -9.699 43.182 1.00 70.67 198 ASP A N 1
ATOM 1263 C CA . ASP A 1 198 ? -11.632 -8.363 43.325 1.00 80.67 198 ASP A CA 1
ATOM 1264 C C . ASP A 1 198 ? -12.732 -7.315 43.461 1.00 85.95 198 ASP A C 1
ATOM 1265 O O . ASP A 1 198 ? -13.533 -7.132 42.548 1.00 87.11 198 ASP A O 1
ATOM 1270 N N . PRO A 1 199 ? -12.776 -6.631 44.616 1.00 87.58 199 PRO A N 1
ATOM 1271 C CA . PRO A 1 199 ? -13.815 -5.644 44.934 1.00 89.32 199 PRO A CA 1
ATOM 1272 C C . PRO A 1 199 ? -13.951 -4.548 43.878 1.00 88.78 199 PRO A C 1
ATOM 1273 O O . PRO A 1 199 ? -15.048 -4.029 43.674 1.00 89.80 199 PRO A O 1
ATOM 1277 N N . ILE A 1 200 ? -12.850 -4.214 43.213 1.00 85.43 200 ILE A N 1
ATOM 1278 C CA . ILE A 1 200 ? -12.846 -3.131 42.236 1.00 85.03 200 ILE A CA 1
ATOM 1279 C C . ILE A 1 200 ? -13.106 -3.627 40.813 1.00 80.28 200 ILE A C 1
ATOM 1280 O O . ILE A 1 200 ? -14.072 -3.212 40.170 1.00 77.91 200 ILE A O 1
ATOM 1285 N N . THR A 1 201 ? -12.244 -4.515 40.327 1.00 75.68 201 THR A N 1
ATOM 1286 C CA . THR A 1 201 ? -12.334 -4.996 38.950 1.00 73.84 201 THR A CA 1
ATOM 1287 C C . THR A 1 201 ? -13.477 -5.988 38.757 1.00 67.42 201 THR A C 1
ATOM 1288 O O . THR A 1 201 ? -13.883 -6.256 37.626 1.00 64.98 201 THR A O 1
ATOM 1292 N N . SER A 1 202 ? -13.979 -6.531 39.866 1.00 64.70 202 SER A N 1
ATOM 1293 C CA . SER A 1 202 ? -15.061 -7.521 39.866 1.00 64.65 202 SER A CA 1
ATOM 1294 C C . SER A 1 202 ? -14.672 -8.818 39.152 1.00 58.80 202 SER A C 1
ATOM 1295 O O . SER A 1 202 ? -15.542 -9.602 38.765 1.00 54.30 202 SER A O 1
ATOM 1298 N N . ASN A 1 203 ? -13.371 -9.044 38.987 1.00 55.54 203 ASN A N 1
ATOM 1299 C CA . ASN A 1 203 ? -12.882 -10.278 38.380 1.00 56.73 203 ASN A CA 1
ATOM 1300 C C . ASN A 1 203 ? -13.014 -11.445 39.348 1.00 57.22 203 ASN A C 1
ATOM 1301 O O . ASN A 1 203 ? -12.433 -11.434 40.433 1.00 57.54 203 ASN A O 1
ATOM 1306 N N . ARG A 1 204 ? -13.778 -12.454 38.946 1.00 56.75 204 ARG A N 1
ATOM 1307 C CA . ARG A 1 204 ? -14.103 -13.567 39.829 1.00 55.82 204 ARG A CA 1
ATOM 1308 C C . ARG A 1 204 ? -12.981 -14.594 39.926 1.00 53.82 204 ARG A C 1
ATOM 1309 O O . ARG A 1 204 ? -13.018 -15.482 40.776 1.00 55.18 204 ARG A O 1
ATOM 1317 N N . LYS A 1 205 ? -11.984 -14.469 39.057 1.00 56.56 205 LYS A N 1
ATOM 1318 C CA . LYS A 1 205 ? -10.816 -15.337 39.119 1.00 52.94 205 LYS A CA 1
ATOM 1319 C C . LYS A 1 205 ? -9.678 -14.640 39.857 1.00 52.40 205 LYS A C 1
ATOM 1320 O O . LYS A 1 205 ? -8.544 -15.118 39.871 1.00 52.01 205 LYS A O 1
ATOM 1326 N N . SER A 1 206 ? -9.997 -13.503 40.466 1.00 51.63 206 SER A N 1
ATOM 1327 C CA . SER A 1 206 ? -9.050 -12.770 41.294 1.00 50.98 206 SER A CA 1
ATOM 1328 C C . SER A 1 206 ? -9.491 -12.852 42.750 1.00 45.52 206 SER A C 1
ATOM 1329 O O . SER A 1 206 ? -10.682 -12.954 43.038 1.00 48.27 206 SER A O 1
ATOM 1332 N N . LEU A 1 207 ? -8.532 -12.811 43.666 1.00 46.17 207 LEU A N 1
ATOM 1333 C CA . LEU A 1 207 ? -8.823 -12.989 45.083 1.00 46.92 207 LEU A CA 1
ATOM 1334 C C . LEU A 1 207 ? -8.059 -11.979 45.934 1.00 54.73 207 LEU A C 1
ATOM 1335 O O . LEU A 1 207 ? -6.829 -11.944 45.916 1.00 60.22 207 LEU A O 1
ATOM 1340 N N . SER A 1 208 ? -8.794 -11.160 46.680 1.00 52.79 208 SER A N 1
ATOM 1341 C CA . SER A 1 208 ? -8.184 -10.118 47.498 1.00 47.27 208 SER A CA 1
ATOM 1342 C C . SER A 1 208 ? -8.132 -10.519 48.966 1.00 45.35 208 SER A C 1
ATOM 1343 O O . SER A 1 208 ? -9.072 -11.116 49.491 1.00 48.46 208 SER A O 1
ATOM 1346 N N . ILE A 1 209 ? -7.024 -10.188 49.622 1.00 44.52 209 ILE A N 1
ATOM 1347 C CA . ILE A 1 209 ? -6.853 -10.468 51.041 1.00 42.63 209 ILE A CA 1
ATOM 1348 C C . ILE A 1 209 ? -6.375 -9.233 51.790 1.00 41.90 209 ILE A C 1
ATOM 1349 O O . ILE A 1 209 ? -5.357 -8.642 51.437 1.00 44.60 209 ILE A O 1
ATOM 1354 N N . ASP A 1 210 ? -7.119 -8.842 52.819 1.00 45.83 210 ASP A N 1
ATOM 1355 C CA . ASP A 1 210 ? -6.679 -7.788 53.724 1.00 47.00 210 ASP A CA 1
ATOM 1356 C C . ASP A 1 210 ? -6.204 -8.416 55.024 1.00 47.48 210 ASP A C 1
ATOM 1357 O O . ASP A 1 210 ? -7.010 -8.898 55.817 1.00 48.11 210 ASP A O 1
ATOM 1362 N N . ALA A 1 211 ? -4.892 -8.418 55.237 1.00 46.54 211 ALA A N 1
ATOM 1363 C CA . ALA A 1 211 ? -4.318 -9.098 56.392 1.00 45.30 211 ALA A CA 1
ATOM 1364 C C . ALA A 1 211 ? -3.653 -8.122 57.358 1.00 45.28 211 ALA A C 1
ATOM 1365 O O . ALA A 1 211 ? -2.860 -7.271 56.954 1.00 49.53 211 ALA A O 1
ATOM 1367 N N . SER A 1 212 ? -3.984 -8.260 58.638 1.00 42.16 212 SER A N 1
ATOM 1368 C CA . SER A 1 212 ? -3.417 -7.414 59.682 1.00 47.84 212 SER A CA 1
ATOM 1369 C C . SER A 1 212 ? -3.098 -8.238 60.924 1.00 44.97 212 SER A C 1
ATOM 1370 O O . SER A 1 212 ? -3.654 -9.319 61.118 1.00 44.76 212 SER A O 1
ATOM 1373 N N . PHE A 1 213 ? -2.199 -7.727 61.759 1.00 43.85 213 PHE A N 1
ATOM 1374 C CA . PHE A 1 213 ? -1.828 -8.409 62.995 1.00 46.19 213 PHE A CA 1
ATOM 1375 C C . PHE A 1 213 ? -2.852 -8.174 64.097 1.00 44.65 213 PHE A C 1
ATOM 1376 O O . PHE A 1 213 ? -3.485 -7.117 64.158 1.00 43.08 213 PHE A O 1
ATOM 1384 N N . GLY A 1 214 ? -3.010 -9.166 64.967 1.00 43.49 214 GLY A N 1
ATOM 1385 C CA . GLY A 1 214 ? -3.915 -9.051 66.094 1.00 43.85 214 GLY A CA 1
ATOM 1386 C C . GLY A 1 214 ? -5.362 -9.341 65.749 1.00 36.95 214 GLY A C 1
ATOM 1387 O O . GLY A 1 214 ? -5.656 -10.008 64.757 1.00 31.65 214 GLY A O 1
ATOM 1388 N N . LEU A 1 215 ? -6.269 -8.827 66.573 1.00 43.33 215 LEU A N 1
ATOM 1389 C CA . LEU A 1 215 ? -7.697 -9.082 66.422 1.00 46.84 215 LEU A CA 1
ATOM 1390 C C . LEU A 1 215 ? -8.339 -8.188 65.369 1.00 51.36 215 LEU A C 1
ATOM 1391 O O . LEU A 1 215 ? -7.716 -7.253 64.866 1.00 49.49 215 LEU A O 1
ATOM 1396 N N . GLY A 1 216 ? -9.593 -8.482 65.043 1.00 60.04 216 GLY A N 1
ATOM 1397 C CA . GLY A 1 216 ? -10.371 -7.626 64.168 1.00 65.55 216 GLY A CA 1
ATOM 1398 C C . GLY A 1 216 ? -11.069 -6.548 64.976 1.00 69.56 216 GLY A C 1
ATOM 1399 O O . GLY A 1 216 ? -10.986 -6.537 66.204 1.00 77.42 216 GLY A O 1
ATOM 1400 N N . GLU A 1 217 ? -11.757 -5.640 64.292 1.00 62.44 217 GLU A N 1
ATOM 1401 C CA . GLU A 1 217 ? -12.481 -4.571 64.970 1.00 54.08 217 GLU A CA 1
ATOM 1402 C C . GLU A 1 217 ? -13.986 -4.677 64.743 1.00 50.73 217 GLU A C 1
ATOM 1403 O O . GLU A 1 217 ? -14.437 -4.934 63.627 1.00 54.01 217 GLU A O 1
ATOM 1409 N N . ALA A 1 218 ? -14.757 -4.484 65.808 1.00 50.87 218 ALA A N 1
ATOM 1410 C CA . ALA A 1 218 ? -16.209 -4.404 65.691 1.00 57.04 218 ALA A CA 1
ATOM 1411 C C . ALA A 1 218 ? -16.596 -3.057 65.085 1.00 60.97 218 ALA A C 1
ATOM 1412 O O . ALA A 1 218 ? -17.445 -2.980 64.196 1.00 61.94 218 ALA A O 1
ATOM 1414 N N . LEU A 1 219 ? -15.965 -1.996 65.580 1.00 61.93 219 LEU A N 1
ATOM 1415 C CA . LEU A 1 219 ? -16.107 -0.671 64.993 1.00 62.42 219 LEU A CA 1
ATOM 1416 C C . LEU A 1 219 ? -14.799 -0.286 64.316 1.00 58.63 219 LEU A C 1
ATOM 1417 O O . LEU A 1 219 ? -13.897 0.258 64.955 1.00 57.13 219 LEU A O 1
ATOM 1422 N N . VAL A 1 220 ? -14.700 -0.582 63.024 1.00 56.41 220 VAL A N 1
ATOM 1423 C CA . VAL A 1 220 ? -13.465 -0.371 62.279 1.00 58.06 220 VAL A CA 1
ATOM 1424 C C . VAL A 1 220 ? -13.024 1.091 62.281 1.00 61.35 220 VAL A C 1
ATOM 1425 O O . VAL A 1 220 ? -13.748 1.979 61.832 1.00 69.76 220 VAL A O 1
ATOM 1429 N N . SER A 1 221 ? -11.832 1.329 62.816 1.00 59.76 221 SER A N 1
ATOM 1430 C CA . SER A 1 221 ? -11.209 2.644 62.765 1.00 62.91 221 SER A CA 1
ATOM 1431 C C . SER A 1 221 ? -9.901 2.548 61.992 1.00 67.20 221 SER A C 1
ATOM 1432 O O . SER A 1 221 ? -9.173 1.562 62.112 1.00 72.00 221 SER A O 1
ATOM 1435 N N . GLY A 1 222 ? -9.597 3.572 61.202 1.00 68.14 222 GLY A N 1
ATOM 1436 C CA . GLY A 1 222 ? -8.398 3.569 60.383 1.00 63.95 222 GLY A CA 1
ATOM 1437 C C . GLY A 1 222 ? -7.113 3.682 61.181 1.00 62.52 222 GLY A C 1
ATOM 1438 O O . GLY A 1 222 ? -6.223 4.455 60.830 1.00 67.62 222 GLY A O 1
ATOM 1439 N N . LEU A 1 223 ? -7.017 2.905 62.256 1.00 59.49 223 LEU A N 1
ATOM 1440 C CA . LEU A 1 223 ? -5.837 2.903 63.111 1.00 60.88 223 LEU A CA 1
ATOM 1441 C C . LEU A 1 223 ? -5.144 1.545 63.082 1.00 66.27 223 LEU A C 1
ATOM 1442 O O . LEU A 1 223 ? -3.973 1.426 63.444 1.00 73.85 223 LEU A O 1
ATOM 1447 N N . VAL A 1 224 ? -5.876 0.523 62.652 1.00 62.18 224 VAL A N 1
ATOM 1448 C CA . VAL A 1 224 ? -5.303 -0.804 62.471 1.00 57.51 224 VAL A CA 1
ATOM 1449 C C . VAL A 1 224 ? -5.211 -1.112 60.981 1.00 58.99 224 VAL A C 1
ATOM 1450 O O . VAL A 1 224 ? -6.094 -1.754 60.410 1.00 62.05 224 VAL A O 1
ATOM 1454 N N . SER A 1 225 ? -4.141 -0.635 60.352 1.00 56.63 225 SER A N 1
ATOM 1455 C CA . SER A 1 225 ? -3.947 -0.817 58.917 1.00 52.35 225 SER A CA 1
ATOM 1456 C C . SER A 1 225 ? -3.645 -2.274 58.586 1.00 47.43 225 SER A C 1
ATOM 1457 O O . SER A 1 225 ? -3.396 -3.084 59.478 1.00 50.47 225 SER A O 1
ATOM 1460 N N . ALA A 1 226 ? -3.667 -2.603 57.299 1.00 44.80 226 ALA A N 1
ATOM 1461 C CA . ALA A 1 226 ? -3.493 -3.985 56.873 1.00 46.65 226 ALA A CA 1
ATOM 1462 C C . ALA A 1 226 ? -2.806 -4.089 55.516 1.00 45.49 226 ALA A C 1
ATOM 1463 O O . ALA A 1 226 ? -2.816 -3.142 54.728 1.00 43.97 226 ALA A O 1
ATOM 1465 N N . ASP A 1 227 ? -2.209 -5.248 55.252 1.00 45.28 227 ASP A N 1
ATOM 1466 C CA . ASP A 1 227 ? -1.622 -5.524 53.948 1.00 51.89 227 ASP A CA 1
ATOM 1467 C C . ASP A 1 227 ? -2.712 -5.878 52.947 1.00 54.86 227 ASP A C 1
ATOM 1468 O O . ASP A 1 227 ? -3.841 -6.185 53.329 1.00 52.78 227 ASP A O 1
ATOM 1473 N N . SER A 1 228 ? -2.371 -5.837 51.664 1.00 58.59 228 SER A N 1
ATOM 1474 C CA . SER A 1 228 ? -3.311 -6.215 50.618 1.00 56.55 228 SER A CA 1
ATOM 1475 C C . SER A 1 228 ? -2.651 -7.148 49.612 1.00 56.00 228 SER A C 1
ATOM 1476 O O . SER A 1 228 ? -1.751 -6.745 48.875 1.00 57.51 228 SER A O 1
ATOM 1479 N N . TYR A 1 229 ? -3.101 -8.398 49.591 1.00 53.52 229 TYR A N 1
ATOM 1480 C CA . TYR A 1 229 ? -2.573 -9.383 48.657 1.00 54.22 229 TYR A CA 1
ATOM 1481 C C . TYR A 1 229 ? -3.599 -9.704 47.575 1.00 53.35 229 TYR A C 1
ATOM 1482 O O . TYR A 1 229 ? -4.805 -9.687 47.825 1.00 49.82 229 TYR A O 1
ATOM 1491 N N . THR A 1 230 ? -3.114 -9.996 46.372 1.00 55.22 230 THR A N 1
ATOM 1492 C CA . THR A 1 230 ? -3.988 -10.390 45.274 1.00 56.82 230 THR A CA 1
ATOM 1493 C C . THR A 1 230 ? -3.503 -11.693 44.649 1.00 59.94 230 THR A C 1
ATOM 1494 O O . THR A 1 230 ? -2.339 -11.813 44.264 1.00 60.29 230 THR A O 1
ATOM 1498 N N . VAL A 1 231 ? -4.402 -12.667 44.558 1.00 61.32 231 VAL A N 1
ATOM 1499 C CA . VAL A 1 231 ? -4.070 -13.973 44.001 1.00 61.79 231 VAL A CA 1
ATOM 1500 C C . VAL A 1 231 ? -5.027 -14.345 42.874 1.00 73.04 231 VAL A C 1
ATOM 1501 O O . VAL A 1 231 ? -6.243 -14.250 43.031 1.00 77.11 231 VAL A O 1
ATOM 1505 N N . ARG A 1 232 ? -4.483 -14.762 41.735 1.00 82.26 232 ARG A N 1
ATOM 1506 C CA . ARG A 1 232 ? -5.320 -15.268 40.650 1.00 92.85 232 ARG A CA 1
ATOM 1507 C C . ARG A 1 232 ? -5.611 -16.751 40.868 1.00 98.09 232 ARG A C 1
ATOM 1508 O O . ARG A 1 232 ? -6.745 -17.128 41.163 1.00 108.07 232 ARG A O 1
ATOM 1516 N N . GLU A 1 233 ? -4.589 -17.590 40.722 1.00 95.79 233 GLU A N 1
ATOM 1517 C CA . GLU A 1 233 ? -4.685 -18.988 41.139 1.00 94.09 233 GLU A CA 1
ATOM 1518 C C . GLU A 1 233 ? -3.309 -19.576 41.442 1.00 90.08 233 GLU A C 1
ATOM 1519 O O . GLU A 1 233 ? -2.525 -19.858 40.534 1.00 92.67 233 GLU A O 1
ATOM 1525 N N . ASN A 1 234 ? -3.033 -19.737 42.736 1.00 82.08 234 ASN A N 1
ATOM 1526 C CA . ASN A 1 234 ? -1.796 -20.331 43.251 1.00 77.92 234 ASN A CA 1
ATOM 1527 C C . ASN A 1 234 ? -0.538 -19.510 42.965 1.00 75.14 234 ASN A C 1
ATOM 1528 O O . ASN A 1 234 ? 0.576 -19.965 43.223 1.00 77.53 234 ASN A O 1
ATOM 1533 N N . THR A 1 235 ? -0.716 -18.302 42.438 1.00 72.07 235 THR A N 1
ATOM 1534 C CA . THR A 1 235 ? 0.398 -17.376 42.260 1.00 70.80 235 THR A CA 1
ATOM 1535 C C . THR A 1 235 ? 0.026 -15.996 42.789 1.00 66.82 235 THR A C 1
ATOM 1536 O O . THR A 1 235 ? -1.095 -15.526 42.591 1.00 61.97 235 THR A O 1
ATOM 1540 N N . ILE A 1 236 ? 0.970 -15.352 43.467 1.00 65.39 236 ILE A N 1
ATOM 1541 C CA . ILE A 1 236 ? 0.739 -14.020 44.012 1.00 62.13 236 ILE A CA 1
ATOM 1542 C C . ILE A 1 236 ? 1.006 -12.951 42.959 1.00 56.98 236 ILE A C 1
ATOM 1543 O O . ILE A 1 236 ? 2.114 -12.839 42.436 1.00 58.46 236 ILE A O 1
ATOM 1548 N N . THR A 1 237 ? -0.020 -12.164 42.657 1.00 55.00 237 THR A N 1
ATOM 1549 C CA . THR A 1 237 ? 0.050 -11.196 41.570 1.00 57.01 237 THR A CA 1
ATOM 1550 C C . THR A 1 237 ? 0.300 -9.783 42.074 1.00 50.64 237 THR A C 1
ATOM 1551 O O . THR A 1 237 ? 0.721 -8.911 41.315 1.00 52.17 237 THR A O 1
ATOM 1555 N N . ASN A 1 238 ? 0.035 -9.560 43.355 1.00 47.69 238 ASN A N 1
ATOM 1556 C CA . ASN A 1 238 ? 0.229 -8.246 43.947 1.00 47.37 238 ASN A CA 1
ATOM 1557 C C . ASN A 1 238 ? 0.343 -8.310 45.463 1.00 46.26 238 ASN A C 1
ATOM 1558 O O . ASN A 1 238 ? -0.385 -9.054 46.119 1.00 48.79 238 ASN A O 1
ATOM 1563 N N . LYS A 1 239 ? 1.270 -7.531 46.010 1.00 50.80 239 LYS A N 1
ATOM 1564 C CA . LYS A 1 239 ? 1.423 -7.409 47.453 1.00 50.79 239 LYS A CA 1
ATOM 1565 C C . LYS A 1 239 ? 1.626 -5.953 47.845 1.00 54.65 239 LYS A C 1
ATOM 1566 O O . LYS A 1 239 ? 2.503 -5.272 47.314 1.00 59.35 239 LYS A O 1
ATOM 1572 N N . ILE A 1 240 ? 0.803 -5.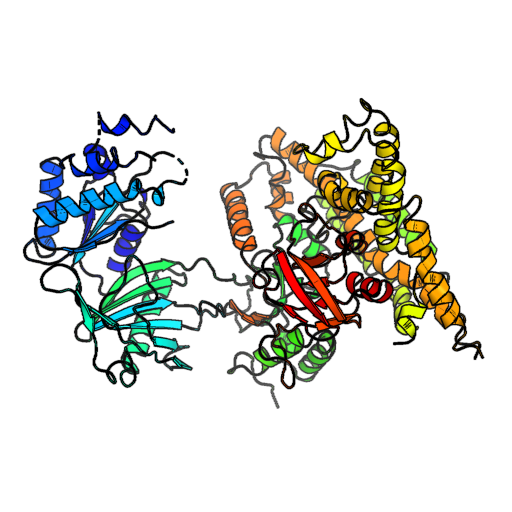478 48.773 1.00 51.17 240 ILE A N 1
ATOM 1573 C CA . ILE A 1 240 ? 0.942 -4.127 49.293 1.00 51.52 240 ILE A CA 1
ATOM 1574 C C . ILE A 1 240 ? 1.158 -4.170 50.798 1.00 51.79 240 ILE A C 1
ATOM 1575 O O . ILE A 1 240 ? 0.235 -4.460 51.559 1.00 53.02 240 ILE A O 1
ATOM 1580 N N . ILE A 1 241 ? 2.386 -3.890 51.222 1.00 53.40 241 ILE A N 1
ATOM 1581 C CA . ILE A 1 241 ? 2.724 -3.905 52.638 1.00 46.02 241 ILE A CA 1
ATOM 1582 C C . ILE A 1 241 ? 2.424 -2.545 53.255 1.00 43.58 241 ILE A C 1
ATOM 1583 O O . ILE A 1 241 ? 2.617 -1.510 52.618 1.00 43.50 241 ILE A O 1
ATOM 1588 N N . ALA A 1 242 ? 1.943 -2.552 54.493 1.00 48.22 242 ALA A N 1
ATOM 1589 C CA . ALA A 1 242 ? 1.524 -1.326 55.157 1.00 50.72 242 ALA A CA 1
ATOM 1590 C C . ALA A 1 242 ? 2.274 -1.096 56.465 1.00 52.63 242 ALA A C 1
ATOM 1591 O O . ALA A 1 242 ? 2.745 -2.041 57.103 1.00 47.28 242 ALA A O 1
ATOM 1593 N N . THR A 1 243 ? 2.378 0.170 56.856 1.00 55.59 243 THR A N 1
ATOM 1594 C CA . THR A 1 243 ? 2.974 0.537 58.133 1.00 55.02 243 THR A CA 1
ATOM 1595 C C . THR A 1 243 ? 1.979 0.268 59.255 1.00 53.42 243 THR A C 1
ATOM 1596 O O . THR A 1 243 ? 1.203 1.146 59.632 1.00 60.06 243 THR A O 1
ATOM 1600 N N . LYS A 1 244 ? 1.996 -0.952 59.778 1.00 51.73 244 LYS A N 1
ATOM 1601 C CA . LYS A 1 244 ? 1.081 -1.334 60.846 1.00 55.57 244 LYS A CA 1
ATOM 1602 C C . LYS A 1 244 ? 1.705 -1.096 62.216 1.00 57.83 244 LYS A C 1
ATOM 1603 O O . LYS A 1 244 ? 2.430 -1.943 62.738 1.00 56.83 244 LYS A O 1
ATOM 1609 N N . LYS A 1 245 ? 1.410 0.064 62.793 1.00 58.72 245 LYS A N 1
ATOM 1610 C CA . LYS A 1 245 ? 1.998 0.471 64.062 1.00 62.04 245 LYS A CA 1
ATOM 1611 C C . LYS A 1 245 ? 1.215 -0.079 65.250 1.00 59.13 245 LYS A C 1
ATOM 1612 O O . LYS A 1 245 ? 1.760 -0.252 66.340 1.00 60.42 245 LYS A O 1
ATOM 1618 N N . LEU A 1 246 ? -0.067 -0.352 65.031 1.00 58.36 246 LEU A N 1
ATOM 1619 C CA . LEU A 1 246 ? -0.955 -0.761 66.113 1.00 59.02 246 LEU A CA 1
ATOM 1620 C C . LEU A 1 246 ? -1.543 -2.147 65.869 1.00 55.84 246 LEU A C 1
ATOM 1621 O O . LEU A 1 246 ? -1.746 -2.554 64.725 1.00 54.72 246 LEU A O 1
ATOM 1626 N N . ALA A 1 247 ? -1.815 -2.867 66.953 1.00 53.74 247 ALA A N 1
ATOM 1627 C CA . ALA A 1 247 ? -2.427 -4.187 66.862 1.00 49.95 247 ALA A CA 1
ATOM 1628 C C . ALA A 1 247 ? -3.217 -4.499 68.128 1.00 50.68 247 ALA A C 1
ATOM 1629 O O . ALA A 1 247 ? -2.800 -4.152 69.233 1.00 54.19 247 ALA A O 1
ATOM 1631 N N . ILE A 1 248 ? -4.360 -5.155 67.958 1.00 49.67 248 ILE A N 1
ATOM 1632 C CA . ILE A 1 248 ? -5.240 -5.466 69.079 1.00 53.02 248 ILE A CA 1
ATOM 1633 C C . ILE A 1 248 ? -5.040 -6.896 69.573 1.00 55.30 248 ILE A C 1
ATOM 1634 O O . ILE A 1 248 ? -5.167 -7.851 68.807 1.00 57.20 248 ILE A O 1
ATOM 1639 N N . TYR A 1 249 ? -4.732 -7.035 70.858 1.00 57.27 249 TYR A N 1
ATOM 1640 C CA . TYR A 1 249 ? -4.521 -8.350 71.453 1.00 58.81 249 TYR A CA 1
ATOM 1641 C C . TYR A 1 249 ? -5.466 -8.585 72.622 1.00 59.61 249 TYR A C 1
ATOM 1642 O O . TYR A 1 249 ? -5.666 -7.705 73.460 1.00 59.04 249 TYR A O 1
ATOM 1651 N N . SER A 1 250 ? -6.050 -9.777 72.670 1.00 61.39 250 SER A N 1
ATOM 1652 C CA . SER A 1 250 ? -6.965 -10.125 73.747 1.00 60.49 250 SER A CA 1
ATOM 1653 C C . SER A 1 250 ? -6.199 -10.383 75.036 1.00 63.80 250 SER A C 1
ATOM 1654 O O . SER A 1 250 ? -5.740 -11.497 75.287 1.00 67.03 250 SER A O 1
ATOM 1657 N N . LEU A 1 251 ? -6.065 -9.338 75.848 1.00 69.10 251 LEU A N 1
ATOM 1658 C CA . LEU A 1 251 ? -5.468 -9.446 77.174 1.00 77.89 251 LEU A CA 1
ATOM 1659 C C . LEU A 1 251 ? -6.311 -10.444 77.972 1.00 83.61 251 LEU A C 1
ATOM 1660 O O . LEU A 1 251 ? -7.437 -10.740 77.572 1.00 81.22 251 LEU A O 1
ATOM 1665 N N . LYS A 1 252 ? -5.769 -10.959 79.076 1.00 91.73 252 LYS A N 1
ATOM 1666 C CA . LYS A 1 252 ? -6.432 -11.970 79.914 1.00 97.85 252 LYS A CA 1
ATOM 1667 C C . LYS A 1 252 ? -7.964 -11.839 79.957 1.00 106.18 252 LYS A C 1
ATOM 1668 O O . LYS A 1 252 ? -8.678 -12.836 79.854 1.00 108.55 252 LYS A O 1
ATOM 1674 N N . GLU A 1 253 ? -8.457 -10.611 80.106 1.00 113.27 253 GLU A N 1
ATOM 1675 C CA . GLU A 1 253 ? -9.868 -10.305 79.872 1.00 110.58 253 GLU A CA 1
ATOM 1676 C C . GLU A 1 253 ? -10.001 -8.940 79.192 1.00 106.77 253 GLU A C 1
ATOM 1677 O O . GLU A 1 253 ? -9.373 -7.967 79.607 1.00 112.19 253 GLU A O 1
ATOM 1683 N N . GLY A 1 254 ? -10.833 -8.863 78.158 1.00 93.77 254 GLY A N 1
ATOM 1684 C CA . GLY A 1 254 ? -10.959 -7.639 77.388 1.00 79.18 254 GLY A CA 1
ATOM 1685 C C . GLY A 1 254 ? -9.937 -7.620 76.268 1.00 71.67 254 GLY A C 1
ATOM 1686 O O . GLY A 1 254 ? -9.313 -8.642 75.988 1.00 73.12 254 GLY A O 1
ATOM 1687 N N . GLY A 1 255 ? -9.755 -6.467 75.631 1.00 62.42 255 GLY A N 1
ATOM 1688 C CA . GLY A 1 255 ? -8.846 -6.365 74.502 1.00 60.58 255 GLY A CA 1
ATOM 1689 C C . GLY A 1 255 ? -8.003 -5.103 74.492 1.00 67.26 255 GLY A C 1
ATOM 1690 O O . GLY A 1 255 ? -8.458 -4.043 74.061 1.00 74.07 255 GLY A O 1
ATOM 1691 N N . THR A 1 256 ? -6.767 -5.219 74.966 1.00 67.62 256 THR A N 1
ATOM 1692 C CA . THR A 1 256 ? -5.835 -4.099 74.942 1.00 69.92 256 THR A CA 1
ATOM 1693 C C . THR A 1 256 ? -5.271 -3.906 73.540 1.00 68.23 256 THR A C 1
ATOM 1694 O O . THR A 1 256 ? -5.328 -4.814 72.710 1.00 66.74 256 THR A O 1
ATOM 1698 N N . GLU A 1 257 ? -4.732 -2.721 73.278 1.00 67.81 257 GLU A N 1
ATOM 1699 C CA . GLU A 1 257 ? -4.097 -2.447 71.994 1.00 64.96 257 GLU A CA 1
ATOM 1700 C C . GLU A 1 257 ? -2.641 -2.048 72.194 1.00 60.46 257 GLU A C 1
ATOM 1701 O O . GLU A 1 257 ? -2.337 -0.893 72.489 1.00 59.89 257 GLU A O 1
ATOM 1707 N N . THR A 1 258 ? -1.745 -3.013 72.029 1.00 62.78 258 THR A N 1
ATOM 1708 C CA . THR A 1 258 ? -0.324 -2.783 72.258 1.00 65.48 258 THR A CA 1
ATOM 1709 C C . THR A 1 258 ? 0.342 -2.115 71.061 1.00 62.63 258 THR A C 1
ATOM 1710 O O . THR A 1 258 ? -0.313 -1.780 70.073 1.00 62.66 258 THR A O 1
ATOM 1714 N N . ARG A 1 259 ? 1.652 -1.921 71.162 1.00 62.80 259 ARG A N 1
ATOM 1715 C CA . ARG A 1 259 ? 2.432 -1.367 70.066 1.00 63.80 259 ARG A CA 1
ATOM 1716 C C . ARG A 1 259 ? 3.463 -2.371 69.589 1.00 65.37 259 ARG A C 1
ATOM 1717 O O . ARG A 1 259 ? 4.044 -3.111 70.384 1.00 67.14 259 ARG A O 1
ATOM 1725 N N . ILE A 1 260 ? 3.686 -2.390 68.283 1.00 68.38 260 ILE A N 1
ATOM 1726 C CA . ILE A 1 260 ? 4.643 -3.307 67.695 1.00 72.80 260 ILE A CA 1
ATOM 1727 C C . ILE A 1 260 ? 5.944 -2.566 67.391 1.00 72.72 260 ILE A C 1
ATOM 1728 O O . ILE A 1 260 ? 5.930 -1.359 67.157 1.00 66.25 260 ILE A O 1
ATOM 1733 N N . LEU A 1 261 ? 7.064 -3.282 67.409 1.00 81.90 261 LEU A N 1
ATOM 1734 C CA . LEU A 1 261 ? 8.369 -2.669 67.160 1.00 91.56 261 LEU A CA 1
ATOM 1735 C C . LEU A 1 261 ? 8.476 -2.164 65.718 1.00 97.00 261 LEU A C 1
ATOM 1736 O O . LEU A 1 261 ? 7.981 -2.812 64.798 1.00 94.31 261 LEU A O 1
ATOM 1741 N N . GLU A 1 262 ? 9.127 -1.010 65.546 1.00 106.77 262 GLU A N 1
ATOM 1742 C CA . GLU A 1 262 ? 9.168 -0.264 64.276 1.00 112.63 262 GLU A CA 1
ATOM 1743 C C . GLU A 1 262 ? 9.296 -1.130 63.025 1.00 113.89 262 GLU A C 1
ATOM 1744 O O . GLU A 1 262 ? 8.532 -0.973 62.072 1.00 115.22 262 GLU A O 1
ATOM 1750 N N . LYS A 1 263 ? 10.273 -2.029 63.014 1.00 113.50 263 LYS A N 1
ATOM 1751 C CA . LYS A 1 263 ? 10.354 -2.994 61.932 1.00 108.60 263 LYS A CA 1
ATOM 1752 C C . LYS A 1 263 ? 9.875 -4.340 62.442 1.00 102.31 263 LYS A C 1
ATOM 1753 O O . LYS A 1 263 ? 10.642 -5.286 62.654 1.00 102.06 263 LYS A O 1
ATOM 1759 N N . SER A 1 264 ? 8.571 -4.360 62.667 1.00 97.33 264 SER A N 1
ATOM 1760 C CA . SER A 1 264 ? 7.776 -5.551 62.847 1.00 94.01 264 SER A CA 1
ATOM 1761 C C . SER A 1 264 ? 6.512 -5.202 62.088 1.00 90.35 264 SER A C 1
ATOM 1762 O O . SER A 1 264 ? 5.667 -6.047 61.790 1.00 91.94 264 SER A O 1
ATOM 1765 N N . GLN A 1 265 ? 6.428 -3.909 61.786 1.00 89.79 265 GLN A N 1
ATOM 1766 C CA . GLN A 1 265 ? 5.408 -3.315 60.937 1.00 92.65 265 GLN A CA 1
ATOM 1767 C C . GLN A 1 265 ? 5.744 -3.530 59.465 1.00 101.94 265 GLN A C 1
ATOM 1768 O O . GLN A 1 265 ? 5.062 -4.264 58.750 1.00 103.03 265 GLN A O 1
ATOM 1774 N N . GLN A 1 266 ? 6.807 -2.858 59.036 1.00 147.87 266 GLN A N 1
ATOM 1775 C CA . GLN A 1 266 ? 7.281 -2.868 57.656 1.00 160.44 266 GLN A CA 1
ATOM 1776 C C . GLN A 1 266 ? 7.760 -4.232 57.181 1.00 189.36 266 GLN A C 1
ATOM 1777 O O . GLN A 1 266 ? 7.183 -4.841 56.281 1.00 184.55 266 GLN A O 1
ATOM 1783 N N . THR A 1 267 ? 8.840 -4.689 57.807 1.00 218.32 267 THR A N 1
ATOM 1784 C CA . THR A 1 267 ? 9.589 -5.870 57.386 1.00 219.40 267 THR A CA 1
ATOM 1785 C C . THR A 1 267 ? 8.774 -7.154 57.352 1.00 212.90 267 THR A C 1
ATOM 1786 O O . THR A 1 267 ? 9.119 -8.097 56.643 1.00 214.54 267 THR A O 1
ATOM 1790 N N . LYS A 1 268 ? 7.697 -7.199 58.123 1.00 182.38 268 LYS A N 1
ATOM 1791 C CA . LYS A 1 268 ? 6.946 -8.434 58.245 1.00 147.25 268 LYS A CA 1
ATOM 1792 C C . LYS A 1 268 ? 5.647 -8.417 57.469 1.00 124.74 268 LYS A C 1
ATOM 1793 O O . LYS A 1 268 ? 4.743 -7.632 57.758 1.00 123.02 268 LYS A O 1
ATOM 1799 N N . GLN A 1 269 ? 5.566 -9.295 56.479 1.00 108.11 269 GLN A N 1
ATOM 1800 C CA . GLN A 1 269 ? 4.302 -9.580 55.835 1.00 88.19 269 GLN A CA 1
ATOM 1801 C C . GLN A 1 269 ? 3.406 -10.228 56.873 1.00 78.63 269 GLN A C 1
ATOM 1802 O O . GLN A 1 269 ? 3.854 -11.082 57.641 1.00 78.60 269 GLN A O 1
ATOM 1808 N N . THR A 1 270 ? 2.150 -9.799 56.911 1.00 67.51 270 THR A N 1
ATOM 1809 C CA . THR A 1 270 ? 1.192 -10.337 57.862 1.00 61.21 270 THR A CA 1
ATOM 1810 C C . THR A 1 270 ? 1.074 -11.847 57.679 1.00 57.21 270 THR A C 1
ATOM 1811 O O . THR A 1 270 ? 1.032 -12.600 58.651 1.00 59.26 270 THR A O 1
ATOM 1815 N N . LEU A 1 271 ? 1.041 -12.277 56.423 1.00 56.42 271 LEU A N 1
ATOM 1816 C CA . LEU A 1 271 ? 1.053 -13.695 56.090 1.00 54.48 271 LEU A CA 1
ATOM 1817 C C . LEU A 1 271 ? 2.244 -14.007 55.194 1.00 62.60 271 LEU A C 1
ATOM 1818 O O . LEU A 1 271 ? 2.622 -13.192 54.351 1.00 63.97 271 LEU A O 1
ATOM 1823 N N . THR A 1 272 ? 2.840 -15.182 55.377 1.00 68.51 272 THR A N 1
ATOM 1824 C CA . THR A 1 272 ? 3.932 -15.611 54.512 1.00 73.17 272 THR A CA 1
ATOM 1825 C C . THR A 1 272 ? 3.378 -15.920 53.126 1.00 73.75 272 THR A C 1
ATOM 1826 O O . THR A 1 272 ? 2.165 -16.041 52.953 1.00 66.74 272 THR A O 1
ATOM 1830 N N . ASP A 1 273 ? 4.266 -16.043 52.143 1.00 77.08 273 ASP A N 1
ATOM 1831 C CA . ASP A 1 273 ? 3.853 -16.293 50.766 1.00 79.11 273 ASP A CA 1
ATOM 1832 C C . ASP A 1 273 ? 3.033 -17.572 50.636 1.00 79.00 273 ASP A C 1
ATOM 1833 O O . ASP A 1 273 ? 2.161 -17.673 49.772 1.00 78.06 273 ASP A O 1
ATOM 1838 N N . GLN A 1 274 ? 3.306 -18.544 51.500 1.00 78.36 274 GLN A N 1
ATOM 1839 C CA . GLN A 1 274 ? 2.570 -19.801 51.471 1.00 78.79 274 GLN A CA 1
ATOM 1840 C C . GLN A 1 274 ? 1.248 -19.692 52.228 1.00 66.81 274 GLN A C 1
ATOM 1841 O O . GLN A 1 274 ? 0.259 -20.323 51.855 1.00 61.66 274 GLN A O 1
ATOM 1847 N N . GLN A 1 275 ? 1.235 -18.888 53.287 1.00 61.71 275 GLN A N 1
ATOM 1848 C CA . GLN A 1 275 ? 0.024 -18.684 54.074 1.00 60.53 275 GLN A CA 1
ATOM 1849 C C . GLN A 1 275 ? -1.051 -17.964 53.262 1.00 58.03 275 GLN A C 1
ATOM 1850 O O . GLN A 1 275 ? -2.247 -18.195 53.453 1.00 55.15 275 GLN A O 1
ATOM 1856 N N . ILE A 1 276 ? -0.617 -17.095 52.356 1.00 52.64 276 ILE A N 1
ATOM 1857 C CA . ILE A 1 276 ? -1.532 -16.387 51.470 1.00 45.83 276 ILE A CA 1
ATOM 1858 C C . ILE A 1 276 ? -2.190 -17.359 50.493 1.00 44.51 276 ILE A C 1
ATOM 1859 O O . ILE A 1 276 ? -3.401 -17.313 50.273 1.00 44.25 276 ILE A O 1
ATOM 1864 N N . ILE A 1 277 ? -1.380 -18.240 49.914 1.00 46.68 277 ILE A N 1
ATOM 1865 C CA . ILE A 1 277 ? -1.872 -19.240 48.975 1.00 51.57 277 ILE A CA 1
ATOM 1866 C C . ILE A 1 277 ? -2.783 -20.248 49.672 1.00 57.91 277 ILE A C 1
ATOM 1867 O O . ILE A 1 277 ? -3.824 -20.631 49.134 1.00 59.59 277 ILE A O 1
ATOM 1872 N N . GLN A 1 278 ? -2.390 -20.670 50.871 1.00 58.16 278 GLN A N 1
ATOM 1873 C CA . GLN A 1 278 ? -3.194 -21.598 51.658 1.00 51.76 278 GLN A CA 1
ATOM 1874 C C . GLN A 1 278 ? -4.555 -20.989 51.986 1.00 46.87 278 GLN A C 1
ATOM 1875 O O . GLN A 1 278 ? -5.583 -21.660 51.895 1.00 45.85 278 GLN A O 1
ATOM 1881 N N . LEU A 1 279 ? -4.550 -19.713 52.362 1.00 45.55 279 LEU A N 1
ATOM 1882 C CA . LEU A 1 279 ? -5.779 -18.992 52.683 1.00 47.06 279 LEU A CA 1
ATOM 1883 C C . LEU A 1 279 ? -6.656 -18.823 51.448 1.00 47.18 279 LEU A C 1
ATOM 1884 O O . LEU A 1 279 ? -7.885 -18.857 51.535 1.00 45.64 279 LEU A O 1
ATOM 1889 N N . ALA A 1 280 ? -6.012 -18.639 50.298 1.00 47.72 280 ALA A N 1
ATOM 1890 C CA . ALA A 1 280 ? -6.720 -18.468 49.036 1.00 43.05 280 ALA A CA 1
ATOM 1891 C C . ALA A 1 280 ? -7.506 -19.724 48.680 1.00 44.45 280 ALA A C 1
ATOM 1892 O O . ALA A 1 280 ? -8.690 -19.652 48.346 1.00 40.99 280 ALA A O 1
ATOM 1894 N N . LYS A 1 281 ? -6.837 -20.872 48.756 1.00 49.45 281 LYS A N 1
ATOM 1895 C CA . LYS A 1 281 ? -7.469 -22.158 48.488 1.00 52.97 281 LYS A CA 1
ATOM 1896 C C . LYS A 1 281 ? -8.590 -22.418 49.486 1.00 53.37 281 LYS A C 1
ATOM 1897 O O . LYS A 1 281 ? -9.622 -22.999 49.145 1.00 53.54 281 LYS A O 1
ATOM 1903 N N . LEU A 1 282 ? -8.376 -21.976 50.721 1.00 53.46 282 LEU A N 1
ATOM 1904 C CA . LEU A 1 282 ? -9.369 -22.114 51.776 1.00 54.67 282 LEU A CA 1
ATOM 1905 C C . LEU A 1 282 ? -10.598 -21.263 51.470 1.00 53.60 282 LEU A C 1
ATOM 1906 O O . LEU A 1 282 ? -11.720 -21.619 51.830 1.00 52.06 282 LEU A O 1
ATOM 1911 N N . GLY A 1 283 ? -10.377 -20.142 50.791 1.00 53.30 283 GLY A N 1
ATOM 1912 C CA . GLY A 1 283 ? -11.452 -19.226 50.459 1.00 55.64 283 GLY A CA 1
ATOM 1913 C C . GLY A 1 283 ? -12.357 -19.730 49.351 1.00 58.53 283 GLY A C 1
ATOM 1914 O O . GLY A 1 283 ? -13.580 -19.592 49.424 1.00 52.40 283 GLY A O 1
ATOM 1915 N N . ARG A 1 284 ? -11.759 -20.320 48.320 1.00 61.84 284 ARG A N 1
ATOM 1916 C CA . ARG A 1 284 ? -12.524 -20.770 47.163 1.00 58.81 284 ARG A CA 1
ATOM 1917 C C . ARG A 1 284 ? -13.160 -22.135 47.386 1.00 52.43 284 ARG A C 1
ATOM 1918 O O . ARG A 1 284 ? -13.893 -22.633 46.533 1.00 51.64 284 ARG A O 1
ATOM 1926 N N . LYS A 1 285 ? -12.883 -22.736 48.537 1.00 51.99 285 LYS A N 1
ATOM 1927 C CA . LYS A 1 285 ? -13.552 -23.970 48.916 1.00 53.31 285 LYS A CA 1
ATOM 1928 C C . LYS A 1 285 ? -14.878 -23.618 49.584 1.00 54.05 285 LYS A C 1
ATOM 1929 O O . LYS A 1 285 ? -15.822 -24.409 49.591 1.00 61.92 285 LYS A O 1
ATOM 1935 N N . ILE A 1 286 ? -14.934 -22.411 50.137 1.00 51.25 286 ILE A N 1
ATOM 1936 C CA . ILE A 1 286 ? -16.154 -21.875 50.725 1.00 50.73 286 ILE A CA 1
ATOM 1937 C C . ILE A 1 286 ? -17.026 -21.272 49.629 1.00 50.72 286 ILE A C 1
ATOM 1938 O O . ILE A 1 286 ? -18.251 -21.394 49.653 1.00 50.42 286 ILE A O 1
ATOM 1943 N N . GLU A 1 287 ? -16.378 -20.632 48.661 1.00 52.36 287 GLU A N 1
ATOM 1944 C CA . GLU A 1 287 ? -17.070 -20.058 47.512 1.00 50.84 287 GLU A CA 1
ATOM 1945 C C . GLU A 1 287 ? -17.767 -21.140 46.695 1.00 51.16 287 GLU A C 1
ATOM 1946 O O . GLU A 1 287 ? -18.893 -20.954 46.232 1.00 55.82 287 GLU A O 1
ATOM 1952 N N . ALA A 1 288 ? -17.087 -22.269 46.523 1.00 49.91 288 ALA A N 1
ATOM 1953 C CA . ALA A 1 288 ? -17.638 -23.391 45.775 1.00 51.15 288 ALA A CA 1
ATOM 1954 C C . ALA A 1 288 ? -18.821 -24.005 46.515 1.00 56.14 288 ALA A C 1
ATOM 1955 O O . ALA A 1 288 ? -19.752 -24.525 45.898 1.00 62.26 288 ALA A O 1
ATOM 1957 N N . TYR A 1 289 ? -18.776 -23.938 47.841 1.00 52.80 289 TYR A N 1
ATOM 1958 C CA . TYR A 1 289 ? -19.835 -24.490 48.678 1.00 54.30 289 TYR A CA 1
ATOM 1959 C C . TYR A 1 289 ? -21.115 -23.666 48.565 1.00 56.55 289 TYR A C 1
ATOM 1960 O O . TYR A 1 289 ? -22.199 -24.212 48.359 1.00 63.14 289 TYR A O 1
ATOM 1969 N N . PHE A 1 290 ? -20.982 -22.350 48.698 1.00 51.33 290 PHE A N 1
ATOM 1970 C CA . PHE A 1 290 ? -22.134 -21.457 48.647 1.00 55.43 290 PHE A CA 1
ATOM 1971 C C . PHE A 1 290 ? -22.581 -21.184 47.214 1.00 60.39 290 PHE A C 1
ATOM 1972 O O . PHE A 1 290 ? -23.717 -20.773 46.979 1.00 62.32 290 PHE A O 1
ATOM 1980 N N . GLY A 1 291 ? -21.682 -21.412 46.260 1.00 60.41 291 GLY A N 1
ATOM 1981 C CA . GLY A 1 291 ? -21.986 -21.193 44.857 1.00 58.58 291 GLY A CA 1
ATOM 1982 C C . GLY A 1 291 ? -21.835 -19.743 44.434 1.00 59.56 291 GLY A C 1
ATOM 1983 O O . GLY A 1 291 ? -21.842 -19.430 43.244 1.00 62.89 291 GLY A O 1
ATOM 1984 N N . LYS A 1 292 ? -21.698 -18.857 45.416 1.00 57.66 292 LYS A N 1
ATOM 1985 C CA . LYS A 1 292 ? -21.530 -17.431 45.158 1.00 56.30 292 LYS A CA 1
ATOM 1986 C C . LYS A 1 292 ? -20.199 -16.925 45.705 1.00 51.85 292 LYS A C 1
ATOM 1987 O O . LYS A 1 292 ? -19.673 -17.481 46.669 1.00 50.88 292 LYS A O 1
ATOM 1993 N N . PRO A 1 293 ? -19.646 -15.870 45.083 1.00 49.57 293 PRO A N 1
ATOM 1994 C CA . PRO A 1 293 ? -18.456 -15.200 45.618 1.00 46.41 293 PRO A CA 1
ATOM 1995 C C . PRO A 1 293 ? -18.700 -14.683 47.033 1.00 47.24 293 PRO A C 1
ATOM 1996 O O . PRO A 1 293 ? -19.677 -13.967 47.265 1.00 51.03 293 PRO A O 1
ATOM 2000 N N . GLN A 1 294 ? -17.821 -15.043 47.963 1.00 44.93 294 GLN A N 1
ATOM 2001 C CA . GLN A 1 294 ? -18.059 -14.773 49.376 1.00 41.32 294 GLN A CA 1
ATOM 2002 C C . GLN A 1 294 ? -17.146 -13.703 49.963 1.00 45.96 294 GLN A C 1
ATOM 2003 O O . GLN A 1 294 ? -16.023 -13.492 49.499 1.00 46.46 294 GLN A O 1
ATOM 2009 N N . ASP A 1 295 ? -17.659 -13.032 50.990 1.00 47.71 295 ASP A N 1
ATOM 2010 C CA . ASP A 1 295 ? -16.872 -12.139 51.827 1.00 49.09 295 ASP A CA 1
ATOM 2011 C C . ASP A 1 295 ? -16.573 -12.881 53.128 1.00 41.44 295 ASP A C 1
ATOM 2012 O O . ASP A 1 295 ? -17.468 -13.104 53.940 1.00 39.23 295 ASP A O 1
ATOM 2017 N N . ILE A 1 296 ? -15.318 -13.271 53.320 1.00 42.49 296 ILE A N 1
ATOM 2018 C CA . ILE A 1 296 ? -14.969 -14.146 54.434 1.00 44.36 296 ILE A CA 1
ATOM 2019 C C . ILE A 1 296 ? -14.021 -13.492 55.435 1.00 40.77 296 ILE A C 1
ATOM 2020 O O . ILE A 1 296 ? -12.970 -12.972 55.061 1.00 38.98 296 ILE A O 1
ATOM 2025 N N . GLU A 1 297 ? -14.403 -13.533 56.710 1.00 42.37 297 GLU A N 1
ATOM 2026 C CA . GLU A 1 297 ? -13.563 -13.033 57.796 1.00 44.04 297 GLU A CA 1
ATOM 2027 C C . GLU A 1 297 ? -12.773 -14.179 58.424 1.00 41.82 297 GLU A C 1
ATOM 2028 O O . GLU A 1 297 ? -13.347 -15.204 58.792 1.00 46.13 297 GLU A O 1
ATOM 2034 N N . TRP A 1 298 ? -11.460 -14.002 58.554 1.00 32.38 298 TRP A N 1
ATOM 2035 C CA . TRP A 1 298 ? -10.588 -15.079 59.016 1.00 37.85 298 TRP A CA 1
ATOM 2036 C C . TRP A 1 298 ? -9.661 -14.666 60.161 1.00 39.88 298 TRP A C 1
ATOM 2037 O O . TRP A 1 298 ? -9.400 -13.482 60.369 1.00 50.16 298 TRP A O 1
ATOM 2048 N N . CYS A 1 299 ? -9.171 -15.659 60.899 1.00 36.67 299 CYS A N 1
ATOM 2049 C CA . CYS A 1 299 ? -8.183 -15.441 61.954 1.00 42.50 299 CYS A CA 1
ATOM 2050 C C . CYS A 1 299 ? -7.086 -16.505 61.872 1.00 49.96 299 CYS A C 1
ATOM 2051 O O . CYS A 1 299 ? -7.351 -17.651 61.503 1.00 45.92 299 CYS A O 1
ATOM 2054 N N . LEU A 1 300 ? -5.859 -16.127 62.215 1.00 49.64 300 LEU A N 1
ATOM 2055 C CA . LEU A 1 300 ? -4.726 -17.044 62.118 1.00 50.28 300 LEU A CA 1
ATOM 2056 C C . LEU A 1 300 ? -4.027 -17.242 63.460 1.00 51.91 300 LEU A C 1
ATOM 2057 O O . LEU A 1 300 ? -3.309 -16.360 63.934 1.00 52.23 300 LEU A O 1
ATOM 2062 N N . ALA A 1 301 ? -4.228 -18.409 64.060 1.00 51.61 301 ALA A N 1
ATOM 2063 C CA . ALA A 1 301 ? -3.627 -18.709 65.353 1.00 53.35 301 ALA A CA 1
ATOM 2064 C C . ALA A 1 301 ? -2.742 -19.947 65.278 1.00 61.53 301 ALA A C 1
ATOM 2065 O O . ALA A 1 301 ? -3.201 -21.026 64.900 1.00 66.75 301 ALA A O 1
ATOM 2067 N N . GLU A 1 302 ? -1.472 -19.773 65.639 1.00 61.87 302 GLU A N 1
ATOM 2068 C CA . GLU A 1 302 ? -0.498 -20.862 65.687 1.00 61.03 302 GLU A CA 1
ATOM 2069 C C . GLU A 1 302 ? -0.427 -21.648 64.380 1.00 52.06 302 GLU A C 1
ATOM 2070 O O . GLU A 1 302 ? -0.378 -22.876 64.386 1.00 53.33 302 GLU A O 1
ATOM 2076 N N . GLY A 1 303 ? -0.426 -20.928 63.262 1.00 47.63 303 GLY A N 1
ATOM 2077 C CA . GLY A 1 303 ? -0.281 -21.543 61.955 1.00 61.19 303 GLY A CA 1
ATOM 2078 C C . GLY A 1 303 ? -1.581 -22.038 61.351 1.00 58.14 303 GLY A C 1
ATOM 2079 O O . GLY A 1 303 ? -1.623 -22.415 60.180 1.00 58.53 303 GLY A O 1
ATOM 2080 N N . ALA A 1 304 ? -2.645 -22.037 62.147 1.00 57.84 304 ALA A N 1
ATOM 2081 C CA . ALA A 1 304 ? -3.935 -22.538 61.689 1.00 59.44 304 ALA A CA 1
ATOM 2082 C C . ALA A 1 304 ? -4.912 -21.399 61.419 1.00 58.04 304 ALA A C 1
ATOM 2083 O O . ALA A 1 304 ? -4.883 -20.369 62.093 1.00 55.01 304 ALA A O 1
ATOM 2085 N N . PHE A 1 305 ? -5.778 -21.592 60.429 1.00 57.84 305 PHE A N 1
ATOM 2086 C CA . PHE A 1 305 ? -6.779 -20.590 60.083 1.00 57.16 305 PHE A CA 1
ATOM 2087 C C . PHE A 1 305 ? -8.147 -20.942 60.656 1.00 55.92 305 PHE A C 1
ATOM 2088 O O . PHE A 1 305 ? -8.512 -22.114 60.752 1.00 57.65 305 PHE A O 1
ATOM 2096 N N . TYR A 1 306 ? -8.896 -19.913 61.037 1.00 52.51 306 TYR A N 1
ATOM 2097 C CA . TYR A 1 306 ? -10.242 -20.087 61.563 1.00 48.85 306 TYR A CA 1
ATOM 2098 C C . TYR A 1 306 ? -11.198 -19.129 60.865 1.00 49.62 306 TYR A C 1
ATOM 2099 O O . TYR A 1 306 ? -10.843 -17.985 60.578 1.00 49.49 306 TYR A O 1
ATOM 2108 N N . ILE A 1 307 ? -12.408 -19.600 60.586 1.00 49.70 307 ILE A N 1
ATOM 2109 C CA . ILE A 1 307 ? -13.405 -18.778 59.913 1.00 44.83 307 ILE A CA 1
ATOM 2110 C C . ILE A 1 307 ? -14.487 -18.330 60.887 1.00 48.77 307 ILE A C 1
ATOM 2111 O O . ILE A 1 307 ? -15.133 -19.155 61.533 1.00 54.59 307 ILE A O 1
ATOM 2116 N N . VAL A 1 308 ? -14.682 -17.018 60.986 1.00 46.72 308 VAL A N 1
ATOM 2117 C CA . VAL A 1 308 ? -15.617 -16.458 61.955 1.00 45.01 308 VAL A CA 1
ATOM 2118 C C . VAL A 1 308 ? -16.836 -15.815 61.298 1.00 46.21 308 VAL A C 1
ATOM 2119 O O . VAL A 1 308 ? -17.805 -15.483 61.982 1.00 51.55 308 VAL A O 1
ATOM 2123 N N . GLN A 1 309 ? -16.786 -15.635 59.980 1.00 43.02 309 GLN A N 1
ATOM 2124 C CA . GLN A 1 309 ? -17.917 -15.076 59.241 1.00 43.82 309 GLN A CA 1
ATOM 2125 C C . GLN A 1 309 ? -17.734 -15.233 57.732 1.00 43.17 309 GLN A C 1
ATOM 2126 O O . GLN A 1 309 ? -16.613 -15.200 57.225 1.00 42.79 309 GLN A O 1
ATOM 2132 N N . SER A 1 310 ? -18.846 -15.409 57.023 1.00 44.64 310 SER A N 1
ATOM 2133 C CA . SER A 1 310 ? -18.833 -15.511 55.568 1.00 45.99 310 SER A CA 1
ATOM 2134 C C . SER A 1 310 ? -20.133 -14.960 54.987 1.00 51.73 310 SER A C 1
ATOM 2135 O O . SER A 1 310 ? -21.221 -15.402 55.357 1.00 58.69 310 SER A O 1
ATOM 2138 N N . ARG A 1 311 ? -20.020 -13.986 54.089 1.00 47.71 311 ARG A N 1
ATOM 2139 C CA . ARG A 1 311 ? -21.194 -13.379 53.464 1.00 47.00 311 ARG A CA 1
ATOM 2140 C C . ARG A 1 311 ? -21.060 -13.332 51.947 1.00 45.84 311 ARG A C 1
ATOM 2141 O O . ARG A 1 311 ? -19.964 -13.143 51.424 1.00 51.63 311 ARG A O 1
ATOM 2149 N N . PRO A 1 312 ? -22.184 -13.490 51.233 1.00 49.57 312 PRO A N 1
ATOM 2150 C CA . PRO A 1 312 ? -22.177 -13.341 49.775 1.00 44.75 312 PRO A CA 1
ATOM 2151 C C . PRO A 1 312 ? -21.927 -11.895 49.355 1.00 43.70 312 PRO A C 1
ATOM 2152 O O . PRO A 1 312 ? -22.476 -10.975 49.965 1.00 42.71 312 PRO A O 1
ATOM 2156 N N . ILE A 1 313 ? -21.107 -11.701 48.328 1.00 38.67 313 ILE A N 1
ATOM 2157 C CA . ILE A 1 313 ? -20.844 -10.367 47.802 1.00 39.99 313 ILE A CA 1
ATOM 2158 C C . ILE A 1 313 ? -21.990 -9.919 46.898 1.00 44.27 313 ILE A C 1
ATOM 2159 O O . ILE A 1 313 ? -22.361 -10.623 45.957 1.00 44.38 313 ILE A O 1
ATOM 2164 N N . THR A 1 314 ? -22.547 -8.747 47.188 1.00 46.67 314 THR A N 1
ATOM 2165 C CA . THR A 1 314 ? -23.721 -8.259 46.471 1.00 52.27 314 THR A CA 1
ATOM 2166 C C . THR A 1 314 ? -23.439 -7.011 45.634 1.00 53.55 314 THR A C 1
ATOM 2167 O O . THR A 1 314 ? -24.364 -6.380 45.124 1.00 62.12 314 THR A O 1
ATOM 2171 N N . THR A 1 315 ? -22.165 -6.661 45.488 1.00 45.30 315 THR A N 1
ATOM 2172 C CA . THR A 1 315 ? -21.791 -5.443 44.775 1.00 45.48 315 THR A CA 1
ATOM 2173 C C . THR A 1 315 ? -21.162 -5.718 43.409 1.00 43.25 315 THR A C 1
ATOM 2174 O O . THR A 1 315 ? -20.666 -4.802 42.753 1.00 51.03 315 THR A O 1
ATOM 2178 N N . LEU A 1 316 ? -21.187 -6.974 42.981 1.00 34.17 316 LEU A N 1
ATOM 2179 C CA . LEU A 1 316 ? -20.550 -7.360 41.728 1.00 38.37 316 LEU A CA 1
ATOM 2180 C C . LEU A 1 316 ? -21.442 -7.097 40.520 1.00 43.52 316 LEU A C 1
ATOM 2181 O O . LEU A 1 316 ? -22.668 -7.129 40.619 1.00 50.40 316 LEU A O 1
ATOM 2186 N N . TYR A 1 317 ? -20.818 -6.834 39.377 1.00 44.09 317 TYR A N 1
ATOM 2187 C CA . TYR A 1 317 ? -21.559 -6.693 38.134 1.00 45.78 317 TYR A CA 1
ATOM 2188 C C . TYR A 1 317 ? -21.813 -8.079 37.554 1.00 48.93 317 TYR A C 1
ATOM 2189 O O . TYR A 1 317 ? -20.880 -8.865 37.389 1.00 50.02 317 TYR A O 1
ATOM 2198 N N . PRO A 1 318 ? -23.083 -8.383 37.247 1.00 51.54 318 PRO A N 1
ATOM 2199 C CA . PRO A 1 318 ? -23.507 -9.711 36.788 1.00 50.65 318 PRO A CA 1
ATOM 2200 C C . PRO A 1 318 ? -22.901 -10.131 35.448 1.00 55.76 318 PRO A C 1
ATOM 2201 O O . PRO A 1 318 ? -22.362 -9.308 34.707 1.00 51.23 318 PRO A O 1
ATOM 2205 N N . ILE A 1 319 ? -23.006 -11.423 35.153 1.00 67.69 319 ILE A N 1
ATOM 2206 C CA . ILE A 1 319 ? -22.455 -11.997 33.933 1.00 72.12 319 ILE A CA 1
ATOM 2207 C C . ILE A 1 319 ? -23.541 -12.258 32.892 1.00 73.01 319 ILE A C 1
ATOM 2208 O O . ILE A 1 319 ? -24.593 -12.813 33.212 1.00 78.03 319 ILE A O 1
ATOM 2213 N N . PRO A 1 320 ? -23.291 -11.842 31.640 1.00 69.62 320 PRO A N 1
ATOM 2214 C CA . PRO A 1 320 ? -24.193 -12.133 30.521 1.00 74.07 320 PRO A CA 1
ATOM 2215 C C . PRO A 1 320 ? -24.393 -13.635 30.327 1.00 70.51 320 PRO A C 1
ATOM 2216 O O . PRO A 1 320 ? -23.417 -14.371 30.189 1.00 69.70 320 PRO A O 1
ATOM 2220 N N . GLU A 1 321 ? -25.646 -14.077 30.323 1.00 68.34 321 GLU A N 1
ATOM 2221 C CA . GLU A 1 321 ? -25.966 -15.491 30.154 1.00 76.13 321 GLU A CA 1
ATOM 2222 C C . GLU A 1 321 ? -25.753 -15.940 28.707 1.00 80.84 321 GLU A C 1
ATOM 2223 O O . GLU A 1 321 ? -26.608 -15.728 27.847 1.00 81.43 321 GLU A O 1
ATOM 2229 N N . VAL A 1 322 ? -24.605 -16.564 28.453 1.00 84.43 322 VAL A N 1
ATOM 2230 C CA . VAL A 1 322 ? -24.223 -17.002 27.112 1.00 92.29 322 VAL A CA 1
ATOM 2231 C C . VAL A 1 322 ? -23.868 -18.495 27.125 1.00 97.29 322 VAL A C 1
ATOM 2232 O O . VAL A 1 322 ? -23.431 -19.024 28.147 1.00 95.67 322 VAL A O 1
ATOM 2236 N N . ASN A 1 323 ? -24.064 -19.170 25.994 1.00 106.96 323 ASN A N 1
ATOM 2237 C CA . ASN A 1 323 ? -24.037 -20.630 25.967 1.00 119.79 323 ASN A CA 1
ATOM 2238 C C . ASN A 1 323 ? -22.703 -21.296 25.599 1.00 135.13 323 ASN A C 1
ATOM 2239 O O . ASN A 1 323 ? -22.298 -22.246 26.270 1.00 137.82 323 ASN A O 1
ATOM 2244 N N . GLU A 1 324 ? -22.020 -20.836 24.551 1.00 142.84 324 GLU A N 1
ATOM 2245 C CA . GLU A 1 324 ? -20.749 -21.474 24.190 1.00 148.30 324 GLU A CA 1
ATOM 2246 C C . GLU A 1 324 ? -19.633 -20.984 25.124 1.00 139.56 324 GLU A C 1
ATOM 2247 O O . GLU A 1 324 ? -19.516 -19.788 25.395 1.00 132.94 324 GLU A O 1
ATOM 2253 N N . PRO A 1 325 ? -18.801 -21.925 25.605 1.00 135.19 325 PRO A N 1
ATOM 2254 C CA . PRO A 1 325 ? -18.067 -21.840 26.876 1.00 127.64 325 PRO A CA 1
ATOM 2255 C C . PRO A 1 325 ? -16.827 -20.944 26.947 1.00 120.07 325 PRO A C 1
ATOM 2256 O O . PRO A 1 325 ? -16.462 -20.558 28.058 1.00 115.08 325 PRO A O 1
ATOM 2260 N N . GLY A 1 326 ? -16.190 -20.634 25.823 1.00 119.05 326 GLY A N 1
ATOM 2261 C CA . GLY A 1 326 ? -14.914 -19.931 25.841 1.00 112.06 326 GLY A CA 1
ATOM 2262 C C . GLY A 1 326 ? -14.885 -18.590 26.559 1.00 99.68 326 GLY A C 1
ATOM 2263 O O . GLY A 1 326 ? -15.927 -18.042 26.922 1.00 93.90 326 GLY A O 1
ATOM 2264 N N . ASN A 1 327 ? -13.679 -18.069 26.778 1.00 67.31 327 ASN A N 1
ATOM 2265 C CA . ASN A 1 327 ? -13.509 -16.720 27.310 1.00 57.80 327 ASN A CA 1
ATOM 2266 C C . ASN A 1 327 ? -14.143 -15.700 26.374 1.00 57.28 327 ASN A C 1
ATOM 2267 O O . ASN A 1 327 ? -13.900 -15.721 25.166 1.00 57.20 327 ASN A O 1
ATOM 2272 N N . ARG A 1 328 ? -14.954 -14.809 26.930 1.00 53.89 328 ARG A N 1
ATOM 2273 C CA . ARG A 1 328 ? -15.729 -13.883 26.115 1.00 50.53 328 ARG A CA 1
ATOM 2274 C C . ARG A 1 328 ? -15.450 -12.422 26.453 1.00 47.15 328 ARG A C 1
ATOM 2275 O O . ARG A 1 328 ? -15.224 -12.070 27.612 1.00 48.56 328 ARG A O 1
ATOM 2283 N N . VAL A 1 329 ? -15.467 -11.577 25.428 1.00 41.17 329 VAL A N 1
ATOM 2284 C CA . VAL A 1 329 ? -15.326 -10.140 25.617 1.00 44.01 329 VAL A CA 1
ATOM 2285 C C . VAL A 1 329 ? -16.577 -9.420 25.118 1.00 40.39 329 VAL A C 1
ATOM 2286 O O . VAL A 1 329 ? -16.968 -9.568 23.960 1.00 40.04 329 VAL A O 1
ATOM 2290 N N . TYR A 1 330 ? -17.205 -8.647 25.996 1.00 40.15 330 TYR A N 1
ATOM 2291 C CA . TYR A 1 330 ? -18.397 -7.890 25.629 1.00 45.55 330 TYR A CA 1
ATOM 2292 C C . TYR A 1 330 ? -18.115 -6.392 25.639 1.00 43.30 330 TYR A C 1
ATOM 2293 O O . TYR A 1 330 ? -17.338 -5.905 26.462 1.00 42.54 330 TYR A O 1
ATOM 2302 N N . ILE A 1 331 ? -18.743 -5.661 24.723 1.00 42.38 331 ILE A N 1
ATOM 2303 C CA . ILE A 1 331 ? -18.610 -4.210 24.704 1.00 44.58 331 ILE A CA 1
ATOM 2304 C C . ILE A 1 331 ? -19.949 -3.555 25.051 1.00 41.39 331 ILE A C 1
ATOM 2305 O O . ILE A 1 331 ? -21.016 -4.063 24.698 1.00 37.52 331 ILE A O 1
ATOM 2310 N N . SER A 1 332 ? -19.884 -2.437 25.766 1.00 38.86 332 SER A N 1
ATOM 2311 C CA . SER A 1 332 ? -21.082 -1.782 26.278 1.00 37.76 332 SER A CA 1
ATOM 2312 C C . SER A 1 332 ? -21.831 -0.998 25.208 1.00 44.06 332 SER A C 1
ATOM 2313 O O . SER A 1 332 ? -21.314 -0.024 24.660 1.00 47.49 332 SER A O 1
ATOM 2316 N N . VAL A 1 333 ? -23.054 -1.431 24.921 1.00 48.28 333 VAL A N 1
ATOM 2317 C CA . VAL A 1 333 ? -23.944 -0.686 24.040 1.00 49.62 333 VAL A CA 1
ATOM 2318 C C . VAL A 1 333 ? -24.293 0.646 24.696 1.00 49.46 333 VAL A C 1
ATOM 2319 O O . VAL A 1 333 ? -24.500 1.656 24.021 1.00 44.81 333 VAL A O 1
ATOM 2323 N N . ALA A 1 334 ? -24.336 0.631 26.025 1.00 56.92 334 ALA A N 1
ATOM 2324 C CA . ALA A 1 334 ? -24.650 1.814 26.817 1.00 57.30 334 ALA A CA 1
ATOM 2325 C C . ALA A 1 334 ? -23.678 2.961 26.542 1.00 55.91 334 ALA A C 1
ATOM 2326 O O . ALA A 1 334 ? -24.093 4.111 26.391 1.00 55.84 334 ALA A O 1
ATOM 2328 N N . HIS A 1 335 ? -22.389 2.645 26.473 1.00 51.48 335 HIS A N 1
ATOM 2329 C CA . HIS A 1 335 ? -21.371 3.659 26.217 1.00 59.22 335 HIS A CA 1
ATOM 2330 C C . HIS A 1 335 ? -21.410 4.145 24.773 1.00 58.42 335 HIS A C 1
ATOM 2331 O O . HIS A 1 335 ? -21.073 5.294 24.486 1.00 60.19 335 HIS A O 1
ATOM 2338 N N . GLN A 1 336 ? -21.818 3.265 23.866 1.00 54.34 336 GLN A N 1
ATOM 2339 C CA . GLN A 1 336 ? -21.937 3.632 22.462 1.00 56.59 336 GLN A CA 1
ATOM 2340 C C . GLN A 1 336 ? -23.138 4.547 22.256 1.00 54.68 336 GLN A C 1
ATOM 2341 O O . GLN A 1 336 ? -23.122 5.425 21.392 1.00 52.92 336 GLN A O 1
ATOM 2347 N N . GLN A 1 337 ? -24.173 4.344 23.067 1.00 50.95 337 GLN A N 1
ATOM 2348 C CA . GLN A 1 337 ? -25.403 5.118 22.953 1.00 47.64 337 GLN A CA 1
ATOM 2349 C C . GLN A 1 337 ? -25.467 6.262 23.961 1.00 44.27 337 GLN A C 1
ATOM 2350 O O . GLN A 1 337 ? -26.477 6.961 24.041 1.00 42.26 337 GLN A O 1
ATOM 2356 N N . MET A 1 338 ? -24.391 6.440 24.727 1.00 49.25 338 MET A N 1
ATOM 2357 C CA . MET A 1 338 ? -24.282 7.537 25.692 1.00 47.64 338 MET A CA 1
ATOM 2358 C C . MET A 1 338 ? -25.428 7.499 26.710 1.00 40.74 338 MET A C 1
ATOM 2359 O O . MET A 1 338 ? -25.947 8.531 27.125 1.00 40.30 338 MET A O 1
ATOM 2364 N N . MET A 1 339 ? -25.816 6.291 27.104 1.00 46.45 339 MET A N 1
ATOM 2365 C CA . MET A 1 339 ? -26.909 6.089 28.050 1.00 44.59 339 MET A CA 1
ATOM 2366 C C . MET A 1 339 ? -26.559 4.958 29.008 1.00 41.35 339 MET A C 1
ATOM 2367 O O . MET A 1 339 ? -26.695 3.785 28.667 1.00 41.08 3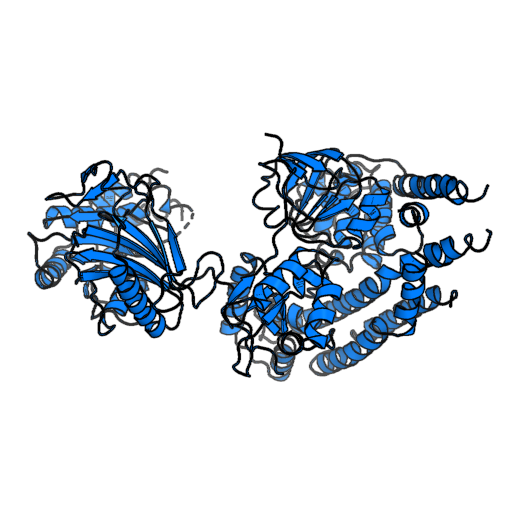39 MET A O 1
ATOM 2372 N N . THR A 1 340 ? -26.112 5.314 30.207 1.00 41.84 340 THR A N 1
ATOM 2373 C CA . THR A 1 340 ? -25.546 4.332 31.127 1.00 40.03 340 THR A CA 1
ATOM 2374 C C . THR A 1 340 ? -26.522 3.845 32.193 1.00 42.22 340 THR A C 1
ATOM 2375 O O . THR A 1 340 ? -26.222 2.895 32.918 1.00 43.72 340 THR A O 1
ATOM 2379 N N . ASP A 1 341 ? -27.680 4.490 32.295 1.00 31.76 341 ASP A N 1
ATOM 2380 C CA . ASP A 1 341 ? -28.665 4.110 33.305 1.00 46.44 341 ASP A CA 1
ATOM 2381 C C . ASP A 1 341 ? -29.187 2.697 33.060 1.00 47.50 341 ASP A C 1
ATOM 2382 O O . ASP A 1 341 ? -29.169 2.204 31.930 1.00 31.00 341 ASP A O 1
ATOM 2387 N N . ALA A 1 342 ? -29.644 2.047 34.126 1.00 45.14 342 ALA A N 1
ATOM 2388 C CA . ALA A 1 342 ? -30.184 0.696 34.025 1.00 42.05 342 ALA A CA 1
ATOM 2389 C C . ALA A 1 342 ? -31.552 0.709 33.350 1.00 42.83 342 ALA A C 1
ATOM 2390 O O . ALA A 1 342 ? -32.311 1.671 33.477 1.00 44.81 342 ALA A O 1
ATOM 2392 N N . MET A 1 343 ? -31.859 -0.364 32.630 1.00 40.47 343 MET A N 1
ATOM 2393 C CA . MET A 1 343 ? -33.126 -0.466 31.919 1.00 41.01 343 MET A CA 1
ATOM 2394 C C . MET A 1 343 ? -33.977 -1.610 32.458 1.00 37.25 343 MET A C 1
ATOM 2395 O O . MET A 1 343 ? -33.456 -2.640 32.882 1.00 37.63 343 MET A O 1
ATOM 2400 N N . LYS A 1 344 ? -35.291 -1.416 32.444 1.00 32.68 344 LYS A N 1
ATOM 2401 C CA . LYS A 1 344 ? -36.225 -2.454 32.854 1.00 33.32 344 LYS A CA 1
ATOM 2402 C C . LYS A 1 344 ? -36.348 -3.495 31.740 1.00 32.93 344 LYS A C 1
ATOM 2403 O O . LYS A 1 344 ? -36.059 -3.191 30.581 1.00 32.38 344 LYS A O 1
ATOM 2409 N N . PRO A 1 345 ? -36.748 -4.732 32.092 1.00 45.93 345 PRO A N 1
ATOM 2410 C CA . PRO A 1 345 ? -36.874 -5.835 31.131 1.00 47.04 345 PRO A CA 1
ATOM 2411 C C . PRO A 1 345 ? -37.602 -5.470 29.835 1.00 33.26 345 PRO A C 1
ATOM 2412 O O . PRO A 1 345 ? -37.065 -5.714 28.752 1.00 32.71 345 PRO A O 1
ATOM 2416 N N . LEU A 1 346 ? -38.796 -4.894 29.943 1.00 42.82 346 LEU A N 1
ATOM 2417 C CA . LEU A 1 346 ? -39.577 -4.543 28.759 1.00 40.39 346 LEU A CA 1
ATOM 2418 C C . LEU A 1 346 ? -38.836 -3.519 27.899 1.00 39.54 346 LEU A C 1
ATOM 2419 O O . LEU A 1 346 ? -38.901 -3.561 26.669 1.00 38.51 346 LEU A O 1
ATOM 2424 N N . GLY A 1 347 ? -38.122 -2.607 28.554 1.00 33.37 347 GLY A N 1
ATOM 2425 C CA . GLY A 1 347 ? -37.308 -1.631 27.855 1.00 36.93 347 GLY A CA 1
ATOM 2426 C C . GLY A 1 347 ? -36.150 -2.276 27.115 1.00 38.35 347 GLY A C 1
ATOM 2427 O O . GLY A 1 347 ? -35.862 -1.926 25.967 1.00 36.31 347 GLY A O 1
ATOM 2428 N N . LEU A 1 348 ? -35.484 -3.220 27.777 1.00 39.11 348 LEU A N 1
ATOM 2429 C CA . LEU A 1 348 ? -34.392 -3.970 27.161 1.00 38.18 348 LEU A CA 1
ATOM 2430 C C . LEU A 1 348 ? -34.871 -4.734 25.933 1.00 46.35 348 LEU A C 1
ATOM 2431 O O . LEU A 1 348 ? -34.170 -4.798 24.923 1.00 53.72 348 LEU A O 1
ATOM 2436 N N . SER A 1 349 ? -36.067 -5.311 26.025 1.00 40.06 349 SER A N 1
ATOM 2437 C CA . SER A 1 349 ? -36.635 -6.080 24.921 1.00 39.07 349 SER A CA 1
ATOM 2438 C C . SER A 1 349 ? -36.793 -5.246 23.656 1.00 41.05 349 SER A C 1
ATOM 2439 O O . SER A 1 349 ? -36.417 -5.683 22.569 1.00 42.82 349 SER A O 1
ATOM 2442 N N . PHE A 1 350 ? -37.340 -4.043 23.798 1.00 42.81 350 PHE A N 1
ATOM 2443 C CA . PHE A 1 350 ? -37.667 -3.229 22.633 1.00 43.07 350 PHE A CA 1
ATOM 2444 C C . PHE A 1 350 ? -36.429 -2.692 21.929 1.00 41.87 350 PHE A C 1
ATOM 2445 O O . PHE A 1 350 ? -36.474 -2.393 20.738 1.00 41.41 350 PHE A O 1
ATOM 2453 N N . TYR A 1 351 ? -35.322 -2.581 22.654 1.00 46.46 351 TYR A N 1
ATOM 2454 C CA . TYR A 1 351 ? -34.067 -2.194 22.024 1.00 45.23 351 TYR A CA 1
ATOM 2455 C C . TYR A 1 351 ? -33.482 -3.389 21.274 1.00 45.89 351 TYR A C 1
ATOM 2456 O O . TYR A 1 351 ? -32.900 -3.238 20.199 1.00 47.64 351 TYR A O 1
ATOM 2465 N N . LEU A 1 352 ? -33.650 -4.576 21.850 1.00 47.04 352 LEU A N 1
ATOM 2466 C CA . LEU A 1 352 ? -33.196 -5.815 21.228 1.00 44.54 352 LEU A CA 1
ATOM 2467 C C . LEU A 1 352 ? -33.928 -6.084 19.917 1.00 42.24 352 LEU A C 1
ATOM 2468 O O . LEU A 1 352 ? -33.335 -6.542 18.941 1.00 37.71 352 LEU A O 1
ATOM 2473 N N . MET A 1 353 ? -35.225 -5.798 19.902 1.00 51.76 353 MET A N 1
ATOM 2474 C CA . MET A 1 353 ? -36.038 -6.034 18.716 1.00 54.11 353 MET A CA 1
ATOM 2475 C C . MET A 1 353 ? -35.808 -4.947 17.668 1.00 57.68 353 MET A C 1
ATOM 2476 O O . MET A 1 353 ? -36.151 -5.117 16.499 1.00 63.58 353 MET A O 1
ATOM 2481 N N . THR A 1 354 ? -35.216 -3.836 18.095 1.00 59.20 354 THR A N 1
ATOM 2482 C CA . THR A 1 354 ? -34.943 -2.715 17.202 1.00 58.51 354 THR A CA 1
ATOM 2483 C C . THR A 1 354 ? -33.594 -2.887 16.504 1.00 56.36 354 THR A C 1
ATOM 2484 O O . THR A 1 354 ? -33.406 -2.439 15.372 1.00 54.07 354 THR A O 1
ATOM 2488 N N . THR A 1 355 ? -32.663 -3.552 17.181 1.00 57.86 355 THR A N 1
ATOM 2489 C CA . THR A 1 355 ? -31.310 -3.725 16.661 1.00 64.13 355 THR A CA 1
ATOM 2490 C C . THR A 1 355 ? -31.110 -5.086 15.997 1.00 66.91 355 THR A C 1
ATOM 2491 O O . THR A 1 355 ? -31.370 -6.123 16.607 1.00 65.18 355 THR A O 1
ATOM 2495 N N . PRO A 1 356 ? -30.639 -5.081 14.739 1.00 73.11 356 PRO A N 1
ATOM 2496 C CA . PRO A 1 356 ? -30.373 -6.310 13.981 1.00 73.20 356 PRO A CA 1
ATOM 2497 C C . PRO A 1 356 ? -29.240 -7.141 14.581 1.00 70.62 356 PRO A C 1
ATOM 2498 O O . PRO A 1 356 ? -29.278 -8.369 14.509 1.00 75.27 356 PRO A O 1
ATOM 2502 N N . ALA A 1 357 ? -28.248 -6.474 15.165 1.00 68.94 357 ALA A N 1
ATOM 2503 C CA . ALA A 1 357 ? -27.124 -7.164 15.787 1.00 65.98 357 ALA A CA 1
ATOM 2504 C C . ALA A 1 357 ? -27.559 -7.905 17.047 1.00 67.12 357 ALA A C 1
ATOM 2505 O O . ALA A 1 357 ? -28.364 -7.399 17.832 1.00 65.58 357 ALA A O 1
ATOM 2507 N N . THR A 1 358 ? -27.025 -9.109 17.234 1.00 64.03 358 THR A N 1
ATOM 2508 C CA . THR A 1 358 ? -27.335 -9.909 18.413 1.00 57.07 358 THR A CA 1
ATOM 2509 C C . THR A 1 358 ? -26.660 -9.323 19.648 1.00 54.91 358 THR A C 1
ATOM 2510 O O . THR A 1 358 ? -25.456 -9.066 19.644 1.00 58.90 358 THR A O 1
ATOM 2514 N N . MET A 1 359 ? -27.442 -9.111 20.701 1.00 49.56 359 MET A N 1
ATOM 2515 C CA . MET A 1 359 ? -26.919 -8.538 21.935 1.00 41.80 359 MET A CA 1
ATOM 2516 C C . MET A 1 359 ? -27.203 -9.427 23.141 1.00 38.64 359 MET A C 1
ATOM 2517 O O . MET A 1 359 ? -27.900 -10.436 23.036 1.00 36.27 359 MET A O 1
ATOM 2522 N N . TYR A 1 360 ? -26.650 -9.042 24.285 1.00 39.28 360 TYR A N 1
ATOM 2523 C CA . TYR A 1 360 ? -26.885 -9.753 25.534 1.00 38.74 360 TYR A CA 1
ATOM 2524 C C . TYR A 1 360 ? -27.118 -8.749 26.651 1.00 33.57 360 TYR A C 1
ATOM 2525 O O . TYR A 1 360 ? -26.637 -7.618 26.582 1.00 33.33 360 TYR A O 1
ATOM 2534 N N . THR A 1 361 ? -27.858 -9.163 27.674 1.00 32.60 361 THR A N 1
ATOM 2535 C CA . THR A 1 361 ? -28.197 -8.278 28.780 1.00 34.48 361 THR A CA 1
ATOM 2536 C C . THR A 1 361 ? -27.454 -8.646 30.062 1.00 36.58 361 THR A C 1
ATOM 2537 O O . THR A 1 361 ? -27.242 -9.822 30.358 1.00 30.01 361 THR A O 1
ATOM 2541 N N . ALA A 1 362 ? -27.065 -7.624 30.819 1.00 34.91 362 ALA A N 1
ATOM 2542 C CA . ALA A 1 362 ? -26.387 -7.818 32.094 1.00 38.70 362 ALA A CA 1
ATOM 2543 C C . ALA A 1 362 ? -26.485 -6.558 32.949 1.00 42.33 362 ALA A C 1
ATOM 2544 O O . ALA A 1 362 ? -25.942 -5.511 32.593 1.00 51.95 362 ALA A O 1
ATOM 2546 N N . GLY A 1 363 ? -27.184 -6.663 34.074 1.00 34.65 363 GLY A N 1
ATOM 2547 C CA . GLY A 1 363 ? -27.321 -5.551 34.997 1.00 41.16 363 GLY A CA 1
ATOM 2548 C C . GLY A 1 363 ? -28.172 -4.412 34.467 1.00 47.69 363 GLY A C 1
ATOM 2549 O O . GLY A 1 363 ? -28.002 -3.263 34.875 1.00 47.75 363 GLY A O 1
ATOM 2550 N N . GLY A 1 364 ? -29.089 -4.728 33.557 1.00 45.84 364 GLY A N 1
ATOM 2551 C CA . GLY A 1 364 ? -29.979 -3.727 32.997 1.00 44.50 364 GLY A CA 1
ATOM 2552 C C . GLY A 1 364 ? -29.353 -2.955 31.851 1.00 47.56 364 GLY A C 1
ATOM 2553 O O . GLY A 1 364 ? -29.898 -1.950 31.394 1.00 47.90 364 GLY A O 1
ATOM 2554 N N . ARG A 1 365 ? -28.196 -3.422 31.394 1.00 45.53 365 ARG A N 1
ATOM 2555 C CA . ARG A 1 365 ? -27.525 -2.822 30.247 1.00 37.13 365 ARG A CA 1
ATOM 2556 C C . ARG A 1 365 ? -27.282 -3.880 29.175 1.00 36.78 365 ARG A C 1
ATOM 2557 O O . ARG A 1 365 ? -27.224 -5.073 29.471 1.00 44.05 365 ARG A O 1
ATOM 2565 N N . LEU A 1 366 ? -27.144 -3.442 27.929 1.00 35.05 366 LEU A N 1
ATOM 2566 C CA . LEU A 1 366 ? -26.963 -4.370 26.821 1.00 37.25 366 LEU A CA 1
ATOM 2567 C C . LEU A 1 366 ? -25.518 -4.389 26.333 1.00 40.96 366 LEU A C 1
ATOM 2568 O O . LEU A 1 366 ? -24.807 -3.387 26.412 1.00 43.61 366 LEU A O 1
ATOM 2573 N N . PHE A 1 367 ? -25.088 -5.546 25.840 1.00 41.46 367 PHE A N 1
ATOM 2574 C CA . PHE A 1 367 ? -23.706 -5.734 25.421 1.00 46.76 367 PHE A CA 1
ATOM 2575 C C . PHE A 1 367 ? -23.628 -6.491 24.103 1.00 51.17 367 PHE A C 1
ATOM 2576 O O . PHE A 1 367 ? -24.561 -7.200 23.727 1.00 55.30 367 PHE A O 1
ATOM 2584 N N . VAL A 1 368 ? -22.510 -6.335 23.403 1.00 51.74 368 VAL A N 1
ATOM 2585 C CA . VAL A 1 368 ? -22.275 -7.068 22.168 1.00 47.50 368 VAL A CA 1
ATOM 2586 C C . VAL A 1 368 ? -20.997 -7.888 22.281 1.00 49.21 368 VAL A C 1
ATOM 2587 O O . VAL A 1 368 ? -19.930 -7.350 22.580 1.00 52.34 368 VAL A O 1
ATOM 2591 N N . ASP A 1 369 ? -21.112 -9.191 22.049 1.00 47.84 369 ASP A N 1
ATOM 2592 C CA . ASP A 1 369 ? -19.962 -10.082 22.128 1.00 47.25 369 ASP A CA 1
ATOM 2593 C C . ASP A 1 369 ? -19.067 -9.922 20.906 1.00 46.60 369 ASP A C 1
ATOM 2594 O O . ASP A 1 369 ? -19.445 -10.293 19.795 1.00 48.21 369 ASP A O 1
ATOM 2599 N N . ILE A 1 370 ? -17.876 -9.373 21.118 1.00 48.03 370 ILE A N 1
ATOM 2600 C CA . ILE A 1 370 ? -16.961 -9.099 20.017 1.00 54.90 370 ILE A CA 1
ATOM 2601 C C . ILE A 1 370 ? -15.767 -10.053 20.014 1.00 54.66 370 ILE A C 1
ATOM 2602 O O . ILE A 1 370 ? -14.723 -9.752 19.435 1.00 55.10 370 ILE A O 1
ATOM 2607 N N . THR A 1 371 ? -15.940 -11.209 20.649 1.00 55.36 371 THR A N 1
ATOM 2608 C CA . THR A 1 371 ? -14.863 -12.184 20.798 1.00 55.78 371 THR A CA 1
ATOM 2609 C C . THR A 1 371 ? -14.387 -12.720 19.450 1.00 58.06 371 THR A C 1
ATOM 2610 O O . THR A 1 371 ? -13.194 -12.957 19.251 1.00 57.86 371 THR A O 1
ATOM 2614 N N . GLN A 1 372 ? -15.327 -12.904 18.528 1.00 58.65 372 GLN A N 1
ATOM 2615 C CA . GLN A 1 372 ? -15.022 -13.451 17.210 1.00 57.34 372 GLN A CA 1
ATOM 2616 C C . GLN A 1 372 ? -14.194 -12.480 16.373 1.00 63.68 372 GLN A C 1
ATOM 2617 O O . GLN A 1 372 ? -13.368 -12.898 15.560 1.00 69.75 372 GLN A O 1
ATOM 2623 N N . SER A 1 373 ? -14.410 -11.185 16.581 1.00 65.95 373 SER A N 1
ATOM 2624 C CA . SER A 1 373 ? -13.711 -10.161 15.815 1.00 67.77 373 SER A CA 1
ATOM 2625 C C . SER A 1 373 ? -12.338 -9.878 16.407 1.00 67.36 373 SER A C 1
ATOM 2626 O O . SER A 1 373 ? -11.510 -9.210 15.793 1.00 67.04 373 SER A O 1
ATOM 2629 N N . LEU A 1 374 ? -12.103 -10.391 17.608 1.00 68.10 374 LEU A N 1
ATOM 2630 C CA . LEU A 1 374 ? -10.832 -10.186 18.285 1.00 69.76 374 LEU A CA 1
ATOM 2631 C C . LEU A 1 374 ? -9.986 -11.453 18.227 1.00 72.58 374 LEU A C 1
ATOM 2632 O O . LEU A 1 374 ? -8.943 -11.548 18.874 1.00 72.86 374 LEU A O 1
ATOM 2637 N N . SER A 1 375 ? -10.444 -12.424 17.445 1.00 74.23 375 SER A N 1
ATOM 2638 C CA . SER A 1 375 ? -9.713 -13.670 17.258 1.00 77.89 375 SER A CA 1
ATOM 2639 C C . SER A 1 375 ? -9.018 -13.679 15.901 1.00 81.04 375 SER A C 1
ATOM 2640 O O . SER A 1 375 ? -8.293 -14.617 15.565 1.00 82.59 375 SER A O 1
ATOM 2643 N N . ALA A 1 376 ? -9.248 -12.626 15.125 1.00 79.14 376 ALA A N 1
ATOM 2644 C CA . ALA A 1 376 ? -8.618 -12.472 13.821 1.00 78.46 376 ALA A CA 1
ATOM 2645 C C . ALA A 1 376 ? -7.939 -11.112 13.726 1.00 80.95 376 ALA A C 1
ATOM 2646 O O . ALA A 1 376 ? -8.523 -10.097 14.103 1.00 81.37 376 ALA A O 1
ATOM 2648 N N . LYS A 1 377 ? -6.707 -11.099 13.224 1.00 82.49 377 LYS A N 1
ATOM 2649 C CA . LYS A 1 377 ? -5.915 -9.874 13.138 1.00 83.38 377 LYS A CA 1
ATOM 2650 C C . LYS A 1 377 ? -6.575 -8.824 12.249 1.00 82.35 377 LYS A C 1
ATOM 2651 O O . LYS A 1 377 ? -6.630 -7.646 12.605 1.00 78.48 377 LYS A O 1
ATOM 2657 N N . VAL A 1 378 ? -7.070 -9.257 11.094 1.00 84.68 378 VAL A N 1
ATOM 2658 C CA . VAL A 1 378 ? -7.764 -8.363 10.174 1.00 87.47 378 VAL A CA 1
ATOM 2659 C C . VAL A 1 378 ? -9.017 -7.794 10.833 1.00 84.42 378 VAL A C 1
ATOM 2660 O O . VAL A 1 378 ? -9.335 -6.614 10.678 1.00 85.13 378 VAL A O 1
ATOM 2664 N N . SER A 1 379 ? -9.715 -8.642 11.581 1.00 80.66 379 SER A N 1
ATOM 2665 C CA . SER A 1 379 ? -10.927 -8.236 12.280 1.00 78.65 379 SER A CA 1
ATOM 2666 C C . SER A 1 379 ? -10.603 -7.415 13.525 1.00 81.17 379 SER A C 1
ATOM 2667 O O . SER A 1 379 ? -11.380 -6.545 13.923 1.00 84.51 379 SER A O 1
ATOM 2670 N N . ARG A 1 380 ? -9.457 -7.699 14.139 1.00 79.88 380 ARG A N 1
ATOM 2671 C CA . ARG A 1 380 ? -9.056 -7.020 15.367 1.00 76.37 380 ARG A CA 1
ATOM 2672 C C . ARG A 1 380 ? -8.800 -5.536 15.127 1.00 73.38 380 ARG A C 1
ATOM 2673 O O . ARG A 1 380 ? -9.428 -4.683 15.753 1.00 70.38 380 ARG A O 1
ATOM 2681 N N . ASP A 1 381 ? -7.879 -5.241 14.213 1.00 75.75 381 ASP A N 1
ATOM 2682 C CA . ASP A 1 381 ? -7.475 -3.866 13.926 1.00 78.76 381 ASP A CA 1
ATOM 2683 C C . ASP A 1 381 ? -8.633 -3.006 13.437 1.00 76.52 381 ASP A C 1
ATOM 2684 O O . ASP A 1 381 ? -8.768 -1.848 13.834 1.00 73.08 381 ASP A O 1
ATOM 2689 N N . MET A 1 382 ? -9.463 -3.583 12.573 1.00 77.49 382 MET A N 1
ATOM 2690 C CA . MET A 1 382 ? -10.559 -2.853 11.944 1.00 80.28 382 MET A CA 1
ATOM 2691 C C . MET A 1 382 ? -11.566 -2.343 12.972 1.00 85.22 382 MET A C 1
ATOM 2692 O O . MET A 1 382 ? -12.289 -1.382 12.716 1.00 87.55 382 MET A O 1
ATOM 2697 N N . MET A 1 383 ? -11.606 -2.987 14.134 1.00 85.65 383 MET A N 1
ATOM 2698 C CA . MET A 1 383 ? -12.480 -2.554 15.219 1.00 83.44 383 MET A CA 1
ATOM 2699 C C . MET A 1 383 ? -11.770 -1.555 16.130 1.00 82.61 383 MET A C 1
ATOM 2700 O O . MET A 1 383 ? -12.390 -0.633 16.663 1.00 80.31 383 MET A O 1
ATOM 2705 N N . VAL A 1 384 ? -10.465 -1.740 16.296 1.00 82.56 384 VAL A N 1
ATOM 2706 C CA . VAL A 1 384 ? -9.673 -0.888 17.175 1.00 83.98 384 VAL A CA 1
ATOM 2707 C C . VAL A 1 384 ? -9.584 0.542 16.647 1.00 88.05 384 VAL A C 1
ATOM 2708 O O . VAL A 1 384 ? -9.699 1.496 17.412 1.00 93.07 384 VAL A O 1
ATOM 2712 N N . ASN A 1 385 ? -9.393 0.694 15.340 1.00 88.25 385 ASN A N 1
ATOM 2713 C CA . ASN A 1 385 ? -9.264 2.025 14.752 1.00 87.30 385 ASN A CA 1
ATOM 2714 C C . ASN A 1 385 ? -10.590 2.604 14.267 1.00 89.15 385 ASN A C 1
ATOM 2715 O O . ASN A 1 385 ? -10.635 3.724 13.759 1.00 92.69 385 ASN A O 1
ATOM 2720 N N . SER A 1 386 ? -11.668 1.843 14.426 1.00 88.67 386 SER A N 1
ATOM 2721 C CA . SER A 1 386 ? -12.997 2.333 14.076 1.00 89.27 386 SER A CA 1
ATOM 2722 C C . SER A 1 386 ? -13.638 3.029 15.270 1.00 87.75 386 SER A C 1
ATOM 2723 O O . SER A 1 386 ? -14.270 4.077 15.129 1.00 85.68 386 SER A O 1
ATOM 2726 N N . LEU A 1 387 ? -13.467 2.435 16.446 1.00 90.93 387 LEU A N 1
ATOM 2727 C CA . LEU A 1 387 ? -14.025 2.978 17.677 1.00 92.23 387 LEU A CA 1
ATOM 2728 C C . LEU A 1 387 ? -12.944 3.679 18.494 1.00 100.86 387 LEU A C 1
ATOM 2729 O O . LEU A 1 387 ? -13.219 4.241 19.555 1.00 102.51 387 LEU A O 1
ATOM 2734 N N . GLY A 1 388 ? -11.717 3.645 17.985 1.00 105.24 388 GLY A N 1
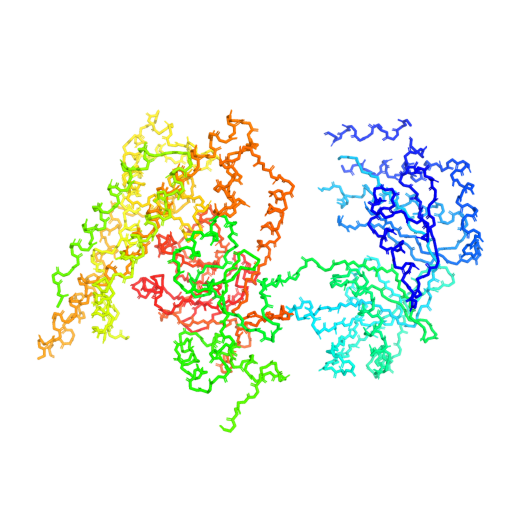ATOM 2735 C CA . GLY A 1 388 ? -10.558 4.128 18.715 1.00 109.03 388 GLY A CA 1
ATOM 2736 C C . GLY A 1 388 ? -10.500 5.616 18.994 1.00 110.75 388 GLY A C 1
ATOM 2737 O O . GLY A 1 388 ? -10.710 6.045 20.127 1.00 110.57 388 GLY A O 1
ATOM 2738 N N . GLN A 1 389 ? -10.207 6.405 17.965 1.00 118.27 389 GLN A N 1
ATOM 2739 C CA . GLN A 1 389 ? -10.009 7.841 18.138 1.00 122.65 389 GLN A CA 1
ATOM 2740 C C . GLN A 1 389 ? -11.290 8.539 18.597 1.00 129.22 389 GLN A C 1
ATOM 2741 O O . GLN A 1 389 ? -11.241 9.645 19.140 1.00 132.04 389 GLN A O 1
ATOM 2747 N N . SER A 1 390 ? -12.430 7.887 18.381 1.00 130.82 390 SER A N 1
ATOM 2748 C CA . SER A 1 390 ? -13.713 8.384 18.872 1.00 130.42 390 SER A CA 1
ATOM 2749 C C . SER A 1 390 ? -13.622 8.680 20.366 1.00 130.29 390 SER A C 1
ATOM 2750 O O . SER A 1 390 ? -14.119 9.702 20.843 1.00 130.68 390 SER A O 1
ATOM 2753 N N . ASP A 1 391 ? -12.973 7.774 21.091 1.00 112.60 391 ASP A N 1
ATOM 2754 C CA . ASP A 1 391 ? -12.625 7.986 22.491 1.00 96.49 391 ASP A CA 1
ATOM 2755 C C . ASP A 1 391 ? -11.542 6.992 22.899 1.00 82.43 391 ASP A C 1
ATOM 2756 O O . ASP A 1 391 ? -11.721 5.782 22.758 1.00 78.22 391 ASP A O 1
ATOM 2761 N N . PRO A 1 392 ? -10.408 7.504 23.401 1.00 75.68 392 PRO A N 1
ATOM 2762 C CA . PRO A 1 392 ? -9.255 6.666 23.750 1.00 71.91 392 PRO A CA 1
ATOM 2763 C C . PRO A 1 392 ? -9.566 5.639 24.834 1.00 66.52 392 PRO A C 1
ATOM 2764 O O . PRO A 1 392 ? -8.829 4.665 24.972 1.00 66.60 392 PRO A O 1
ATOM 2768 N N . LEU A 1 393 ? -10.643 5.852 25.584 1.00 60.98 393 LEU A N 1
ATOM 2769 C CA . LEU A 1 393 ? -11.019 4.934 26.652 1.00 58.92 393 LEU A CA 1
ATOM 2770 C C . LEU A 1 393 ? -11.402 3.562 26.100 1.00 61.53 393 LEU A C 1
ATOM 2771 O O . LEU A 1 393 ? -10.971 2.537 26.626 1.00 62.37 393 LEU A O 1
ATOM 2776 N N . ILE A 1 394 ? -12.204 3.544 25.039 1.00 59.44 394 ILE A N 1
ATOM 2777 C CA . ILE A 1 394 ? -12.565 2.290 24.382 1.00 54.78 394 ILE A CA 1
ATOM 2778 C C . ILE A 1 394 ? -11.333 1.607 23.795 1.00 50.51 394 ILE A C 1
ATOM 2779 O O . ILE A 1 394 ? -11.093 0.423 24.036 1.00 47.83 394 ILE A O 1
ATOM 2784 N N . LYS A 1 395 ? -10.554 2.365 23.029 1.00 53.35 395 LYS A N 1
ATOM 2785 C CA . LYS A 1 395 ? -9.346 1.847 22.396 1.00 55.00 395 LYS A CA 1
ATOM 2786 C C . LYS A 1 395 ? -8.357 1.299 23.423 1.00 47.69 395 LYS A C 1
ATOM 2787 O O . LYS A 1 395 ? -7.746 0.253 23.210 1.00 46.56 395 LYS A O 1
ATOM 2793 N N . ASP A 1 396 ? -8.206 2.008 24.537 1.00 38.88 396 ASP A N 1
ATOM 2794 C CA . ASP A 1 396 ? -7.337 1.550 25.614 1.00 54.31 396 ASP A CA 1
ATOM 2795 C C . ASP A 1 396 ? -7.912 0.302 26.272 1.00 53.62 396 ASP A C 1
ATOM 2796 O O . ASP A 1 396 ? -7.170 -0.606 26.648 1.00 57.69 396 ASP A O 1
ATOM 2801 N N . ALA A 1 397 ? -9.235 0.264 26.407 1.00 50.54 397 ALA A N 1
ATOM 2802 C CA . ALA A 1 397 ? -9.909 -0.882 27.007 1.00 50.00 397 ALA A CA 1
ATOM 2803 C C . ALA A 1 397 ? -9.797 -2.112 26.112 1.00 52.66 397 ALA A C 1
ATOM 2804 O O . ALA A 1 397 ? -9.622 -3.228 26.601 1.00 51.28 397 ALA A O 1
ATOM 2806 N N . LEU A 1 398 ? -9.903 -1.903 24.803 1.00 55.51 398 LEU A N 1
ATOM 2807 C CA . LEU A 1 398 ? -9.736 -2.989 23.842 1.00 59.45 398 LEU A CA 1
ATOM 2808 C C . LEU A 1 398 ? -8.321 -3.548 23.910 1.00 60.30 398 LEU A C 1
ATOM 2809 O O . LEU A 1 398 ? -8.128 -4.757 24.024 1.00 65.03 398 LEU A O 1
ATOM 2814 N N . LEU A 1 399 ? -7.336 -2.658 23.848 1.00 55.91 399 LEU A N 1
ATOM 2815 C CA . LEU A 1 399 ? -5.934 -3.049 23.940 1.00 50.77 399 LEU A CA 1
ATOM 2816 C C . LEU A 1 399 ? -5.624 -3.707 25.284 1.00 47.42 399 LEU A C 1
ATOM 2817 O O . LEU A 1 399 ? -4.706 -4.518 25.390 1.00 51.34 399 LEU A O 1
ATOM 2822 N N . THR A 1 400 ? -6.397 -3.350 26.306 1.00 44.67 400 THR A N 1
ATOM 2823 C CA . THR A 1 400 ? -6.221 -3.918 27.638 1.00 51.15 400 THR A CA 1
ATOM 2824 C C . THR A 1 400 ? -6.559 -5.406 27.658 1.00 57.69 400 THR A C 1
ATOM 2825 O O . THR A 1 400 ? -5.778 -6.222 28.147 1.00 65.77 400 THR A O 1
ATOM 2829 N N . VAL A 1 401 ? -7.734 -5.719 27.158 1.00 56.02 401 VAL A N 1
ATOM 2830 C CA . VAL A 1 401 ? -8.213 -7.077 27.063 1.00 59.41 401 VAL A CA 1
ATOM 2831 C C . VAL A 1 401 ? -7.428 -7.921 26.069 1.00 58.45 401 VAL A C 1
ATOM 2832 O O . VAL A 1 401 ? -7.232 -9.095 26.272 1.00 58.57 401 VAL A O 1
ATOM 2836 N N . ILE A 1 402 ? -7.002 -7.308 24.984 1.00 57.38 402 ILE A N 1
ATOM 2837 C CA . ILE A 1 402 ? -6.254 -8.000 23.954 1.00 61.39 402 ILE A CA 1
ATOM 2838 C C . ILE A 1 402 ? -4.919 -8.560 24.392 1.00 61.11 402 ILE A C 1
ATOM 2839 O O . ILE A 1 402 ? -4.521 -9.613 23.964 1.00 61.87 402 ILE A O 1
ATOM 2844 N N . ASN A 1 403 ? -4.225 -7.830 25.228 1.00 63.18 403 ASN A N 1
ATOM 2845 C CA . ASN A 1 403 ? -2.913 -8.223 25.671 1.00 70.44 403 ASN A CA 1
ATOM 2846 C C . ASN A 1 403 ? -2.929 -8.851 27.015 1.00 76.12 403 ASN A C 1
ATOM 2847 O O . ASN A 1 403 ? -1.993 -8.745 27.763 1.00 80.03 403 ASN A O 1
ATOM 2852 N N . LYS A 1 404 ? -4.044 -9.448 27.370 1.00 78.30 404 LYS A N 1
ATOM 2853 C CA . LYS A 1 404 ? -4.183 -10.041 28.675 1.00 79.64 404 LYS A CA 1
ATOM 2854 C C . LYS A 1 404 ? -3.469 -11.355 28.745 1.00 89.98 404 LYS A C 1
ATOM 2855 O O . LYS A 1 404 ? -2.971 -11.833 27.750 1.00 90.86 404 LYS A O 1
ATOM 2861 N N . LYS A 1 405 ? -3.419 -11.951 29.921 1.00 96.66 405 LYS A N 1
ATOM 2862 C CA . LYS A 1 405 ? -2.670 -13.178 30.068 1.00 104.66 405 LYS A CA 1
ATOM 2863 C C . LYS A 1 405 ? -3.396 -14.361 29.500 1.00 103.64 405 LYS A C 1
ATOM 2864 O O . LYS A 1 405 ? -3.969 -15.176 30.187 1.00 105.16 405 LYS A O 1
ATOM 2870 N N . GLY A 1 406 ? -3.338 -14.436 28.185 1.00 101.12 406 GLY A N 1
ATOM 2871 C CA . GLY A 1 406 ? -3.950 -15.518 27.461 1.00 93.28 406 GLY A CA 1
ATOM 2872 C C . GLY A 1 406 ? -5.422 -15.652 27.681 1.00 83.81 406 GLY A C 1
ATOM 2873 O O . GLY A 1 406 ? -5.918 -16.749 27.758 1.00 84.38 406 GLY A O 1
ATOM 2874 N N . PHE A 1 407 ? -6.114 -14.540 27.829 1.00 76.17 407 PHE A N 1
ATOM 2875 C CA . PHE A 1 407 ? -7.535 -14.605 27.976 1.00 68.99 407 PHE A CA 1
ATOM 2876 C C . PHE A 1 407 ? -8.077 -15.040 26.632 1.00 68.60 407 PHE A C 1
ATOM 2877 O O . PHE A 1 407 ? -8.903 -15.916 26.533 1.00 64.31 407 PHE A O 1
ATOM 2885 N N . LEU A 1 408 ? -7.560 -14.411 25.591 1.00 71.45 408 LEU A N 1
ATOM 2886 C CA . LEU A 1 408 ? -7.941 -14.718 24.220 1.00 70.61 408 LEU A CA 1
ATOM 2887 C C . LEU A 1 408 ? -6.917 -15.646 23.584 1.00 76.30 408 LEU A C 1
ATOM 2888 O O . LEU A 1 408 ? -5.725 -15.556 23.885 1.00 71.04 408 LEU A O 1
ATOM 2893 N N . PRO A 1 409 ? -7.379 -16.546 22.705 1.00 88.95 409 PRO A N 1
ATOM 2894 C CA . PRO A 1 409 ? -6.470 -17.395 21.929 1.00 100.87 409 PRO A CA 1
ATOM 2895 C C . PRO A 1 409 ? -5.511 -16.557 21.089 1.00 114.37 409 PRO A C 1
ATOM 2896 O O . PRO A 1 409 ? -5.894 -15.483 20.625 1.00 108.07 409 PRO A O 1
ATOM 2900 N N . PRO A 1 410 ? -4.304 -17.052 20.938 1.00 133.36 410 PRO A N 1
ATOM 2901 C CA . PRO A 1 410 ? -3.301 -16.368 20.146 1.00 139.25 410 PRO A CA 1
ATOM 2902 C C . PRO A 1 410 ? -3.813 -16.552 18.745 1.00 138.75 410 PRO A C 1
ATOM 2903 O O . PRO A 1 410 ? -4.877 -17.108 18.538 1.00 143.08 410 PRO A O 1
ATOM 2907 N N . LEU A 1 411 ? -3.038 -16.112 17.778 1.00 134.80 411 LEU A N 1
ATOM 2908 C CA . LEU A 1 411 ? -3.458 -15.928 16.417 1.00 125.74 411 LEU A CA 1
ATOM 2909 C C . LEU A 1 411 ? -2.593 -16.797 15.592 1.00 125.89 411 LEU A C 1
ATOM 2910 O O . LEU A 1 411 ? -1.405 -16.806 15.808 1.00 129.74 411 LEU A O 1
ATOM 2915 N N . PRO A 1 412 ? -3.117 -17.512 14.629 1.00 118.89 412 PRO A N 1
ATOM 2916 C CA . PRO A 1 412 ? -2.430 -18.676 14.119 1.00 119.68 412 PRO A CA 1
ATOM 2917 C C . PRO A 1 412 ? -1.609 -18.458 12.895 1.00 122.43 412 PRO A C 1
ATOM 2918 O O . PRO A 1 412 ? -1.953 -17.608 12.098 1.00 125.34 412 PRO A O 1
ATOM 2922 N N . THR A 1 413 ? -0.416 -19.010 12.806 1.00 121.06 413 THR A N 1
ATOM 2923 C CA . THR A 1 413 ? 0.391 -18.655 11.660 1.00 116.15 413 THR A CA 1
ATOM 2924 C C . THR A 1 413 ? -0.481 -18.571 10.424 1.00 110.93 413 THR A C 1
ATOM 2925 O O . THR A 1 413 ? -1.217 -17.606 10.242 1.00 106.74 413 THR A O 1
ATOM 2929 N N . ASP A 1 433 ? -28.266 14.519 -4.550 1.00 140.21 433 ASP A N 1
ATOM 2930 C CA . ASP A 1 433 ? -29.358 13.980 -3.748 1.00 136.70 433 ASP A CA 1
ATOM 2931 C C . ASP A 1 433 ? -29.811 14.982 -2.690 1.00 132.71 433 ASP A C 1
ATOM 2932 O O . ASP A 1 433 ? -29.767 14.686 -1.495 1.00 130.97 433 ASP A O 1
ATOM 2937 N N . SER A 1 434 ? -30.258 16.157 -3.129 1.00 137.42 434 SER A N 1
ATOM 2938 C CA . SER A 1 434 ? -30.548 17.255 -2.207 1.00 135.70 434 SER A CA 1
ATOM 2939 C C . SER A 1 434 ? -32.032 17.455 -1.887 1.00 134.95 434 SER A C 1
ATOM 2940 O O . SER A 1 434 ? -32.375 17.895 -0.789 1.00 134.10 434 SER A O 1
ATOM 2943 N N . SER A 1 435 ? -32.909 17.131 -2.832 1.00 132.85 435 SER A N 1
ATOM 2944 C CA . SER A 1 435 ? -34.349 17.254 -2.611 1.00 133.76 435 SER A CA 1
ATOM 2945 C C . SER A 1 435 ? -34.881 16.122 -1.732 1.00 130.20 435 SER A C 1
ATOM 2946 O O . SER A 1 435 ? -36.084 15.865 -1.691 1.00 132.48 435 SER A O 1
ATOM 2949 N N . SER A 1 436 ? -33.973 15.464 -1.019 1.00 123.59 436 SER A N 1
ATOM 2950 C CA . SER A 1 436 ? -34.259 14.204 -0.344 1.00 115.33 436 SER A CA 1
ATOM 2951 C C . SER A 1 436 ? -34.891 14.347 1.038 1.00 108.53 436 SER A C 1
ATOM 2952 O O . SER A 1 436 ? -35.465 13.392 1.559 1.00 106.72 436 SER A O 1
ATOM 2955 N N . VAL A 1 437 ? -34.790 15.530 1.633 1.00 105.01 437 VAL A N 1
ATOM 2956 C CA . VAL A 1 437 ? -35.089 15.684 3.056 1.00 91.30 437 VAL A CA 1
ATOM 2957 C C . VAL A 1 437 ? -36.577 15.765 3.405 1.00 89.79 437 VAL A C 1
ATOM 2958 O O . VAL A 1 437 ? -37.059 14.999 4.241 1.00 86.84 437 VAL A O 1
ATOM 2962 N N . PHE A 1 438 ? -37.297 16.688 2.773 1.00 90.30 438 PHE A N 1
ATOM 2963 C CA . PHE A 1 438 ? -38.667 17.004 3.179 1.00 92.09 438 PHE A CA 1
ATOM 2964 C C . PHE A 1 438 ? -39.629 15.820 3.109 1.00 85.31 438 PHE A C 1
ATOM 2965 O O . PHE A 1 438 ? -40.549 15.720 3.920 1.00 80.74 438 PHE A O 1
ATOM 2973 N N . GLU A 1 439 ? -39.421 14.924 2.151 1.00 86.39 439 GLU A N 1
ATOM 2974 C CA . GLU A 1 439 ? -40.290 13.760 2.024 1.00 89.30 439 GLU A CA 1
ATOM 2975 C C . GLU A 1 439 ? -40.015 12.737 3.121 1.00 87.22 439 GLU A C 1
ATOM 2976 O O . GLU A 1 439 ? -40.948 12.188 3.707 1.00 84.91 439 GLU A O 1
ATOM 2982 N N . LEU A 1 440 ? -38.735 12.486 3.396 1.00 86.47 440 LEU A N 1
ATOM 2983 C CA . LEU A 1 440 ? -38.339 11.583 4.476 1.00 82.93 440 LEU A CA 1
ATOM 2984 C C . LEU A 1 440 ? -38.956 12.025 5.796 1.00 79.67 440 LEU A C 1
ATOM 2985 O O . LEU A 1 440 ? -39.294 11.201 6.644 1.00 76.81 440 LEU A O 1
ATOM 2990 N N . VAL A 1 441 ? -39.100 13.337 5.955 1.00 82.62 441 VAL A N 1
ATOM 2991 C CA . VAL A 1 441 ? -39.778 13.901 7.112 1.00 85.17 441 VAL A CA 1
ATOM 2992 C C . VAL A 1 441 ? -41.274 13.603 7.048 1.00 83.73 441 VAL A C 1
ATOM 2993 O O . VAL A 1 441 ? -41.861 13.129 8.020 1.00 78.60 441 VAL A O 1
ATOM 2997 N N . ARG A 1 442 ? -41.884 13.869 5.895 1.00 86.46 442 ARG A N 1
ATOM 2998 C CA . ARG A 1 442 ? -43.318 13.656 5.720 1.00 88.54 442 ARG A CA 1
ATOM 2999 C C . ARG A 1 442 ? -43.678 12.171 5.647 1.00 85.83 442 ARG A C 1
ATOM 3000 O O . ARG A 1 442 ? -44.722 11.759 6.154 1.00 84.65 442 ARG A O 1
ATOM 3008 N N . ASN A 1 443 ? -42.822 11.373 5.013 1.00 82.69 443 ASN A N 1
ATOM 3009 C CA . ASN A 1 443 ? -43.024 9.927 4.979 1.00 79.93 443 ASN A CA 1
ATOM 3010 C C . ASN A 1 443 ? -43.000 9.357 6.388 1.00 77.35 443 ASN A C 1
ATOM 3011 O O . ASN A 1 443 ? -43.732 8.420 6.703 1.00 76.82 443 ASN A O 1
ATOM 3016 N N . SER A 1 444 ? -42.150 9.936 7.230 1.00 72.50 444 SER A N 1
ATOM 3017 C CA . SER A 1 444 ? -42.090 9.564 8.636 1.00 66.15 444 SER A CA 1
ATOM 3018 C C . SER A 1 444 ? -43.377 9.966 9.345 1.00 60.66 444 SER A C 1
ATOM 3019 O O . SER A 1 444 ? -43.939 9.190 10.115 1.00 59.14 444 SER A O 1
ATOM 3022 N N . GLU A 1 445 ? -43.841 11.182 9.074 1.00 62.85 445 GLU A N 1
ATOM 3023 C CA . GLU A 1 445 ? -45.077 11.679 9.665 1.00 75.15 445 GLU A CA 1
ATOM 3024 C C . GLU A 1 445 ? -46.272 10.857 9.197 1.00 77.36 445 GLU A C 1
ATOM 3025 O O . GLU A 1 445 ? -47.211 10.622 9.957 1.00 64.37 445 GLU A O 1
ATOM 3031 N N . ASN A 1 446 ? -46.227 10.416 7.943 1.00 79.39 446 ASN A N 1
ATOM 3032 C CA . ASN A 1 446 ? -47.283 9.573 7.395 1.00 68.13 446 ASN A CA 1
ATOM 3033 C C . ASN A 1 446 ? -47.190 8.141 7.911 1.00 65.69 446 ASN A C 1
ATOM 3034 O O . ASN A 1 446 ? -48.167 7.395 7.877 1.00 68.09 446 ASN A O 1
ATOM 3039 N N . SER A 1 447 ? -46.010 7.763 8.390 1.00 65.15 447 SER A N 1
ATOM 3040 C CA . SER A 1 447 ? -45.802 6.423 8.923 1.00 66.55 447 SER A CA 1
ATOM 3041 C C . SER A 1 447 ? -46.276 6.335 10.369 1.00 73.06 447 SER A C 1
ATOM 3042 O O . SER A 1 447 ? -46.622 5.258 10.856 1.00 81.24 447 SER A O 1
ATOM 3045 N N . ILE A 1 448 ? -46.292 7.477 11.050 1.00 69.15 448 ILE A N 1
ATOM 3046 C CA . ILE A 1 448 ? -46.719 7.539 12.444 1.00 66.81 448 ILE A CA 1
ATOM 3047 C C . ILE A 1 448 ? -48.239 7.610 12.553 1.00 70.26 448 ILE A C 1
ATOM 3048 O O . ILE A 1 448 ? -48.839 6.954 13.407 1.00 73.42 448 ILE A O 1
ATOM 3053 N N . LYS A 1 449 ? -48.858 8.402 11.680 1.00 68.47 449 LYS A N 1
ATOM 3054 C CA . LYS A 1 449 ? -50.307 8.575 11.696 1.00 71.14 449 LYS A CA 1
ATOM 3055 C C . LYS A 1 449 ? -51.039 7.262 11.419 1.00 71.11 449 LYS A C 1
ATOM 3056 O O . LYS A 1 449 ? -52.082 6.994 12.014 1.00 73.47 449 LYS A O 1
ATOM 3062 N N . HIS A 1 450 ? -50.491 6.447 10.522 1.00 70.99 450 HIS A N 1
ATOM 3063 C CA . HIS A 1 450 ? -51.125 5.184 10.157 1.00 76.16 450 HIS A CA 1
ATOM 3064 C C . HIS A 1 450 ? -50.969 4.161 11.275 1.00 77.60 450 HIS A C 1
ATOM 3065 O O . HIS A 1 450 ? -51.808 3.275 11.440 1.00 78.39 450 HIS A O 1
ATOM 3072 N N . LEU A 1 451 ? -49.890 4.293 12.039 1.00 77.34 451 LEU A N 1
ATOM 3073 C CA . LEU A 1 451 ? -49.626 3.403 13.162 1.00 74.81 451 LEU A CA 1
ATOM 3074 C C . LEU A 1 451 ? -50.557 3.696 14.334 1.00 83.05 451 LEU A C 1
ATOM 3075 O O . LEU A 1 451 ? -51.105 2.784 14.951 1.00 85.41 451 LEU A O 1
ATOM 3080 N N . LYS A 1 452 ? -50.735 4.981 14.624 1.00 86.94 452 LYS A N 1
ATOM 3081 C CA . LYS A 1 452 ? -51.484 5.423 15.796 1.00 93.64 452 LYS A CA 1
ATOM 3082 C C . LYS A 1 452 ? -52.977 5.113 15.696 1.00 97.49 452 LYS A C 1
ATOM 3083 O O . LYS A 1 452 ? -53.622 4.801 16.699 1.00 98.27 452 LYS A O 1
ATOM 3089 N N . GLN A 1 453 ? -53.525 5.196 14.488 1.00 104.64 453 GLN A N 1
ATOM 3090 C CA . GLN A 1 453 ? -54.939 4.901 14.287 1.00 110.27 453 GLN A CA 1
ATOM 3091 C C . GLN A 1 453 ? -55.148 3.441 13.898 1.00 111.88 453 GLN A C 1
ATOM 3092 O O . GLN A 1 453 ? -56.206 3.068 13.392 1.00 115.41 453 GLN A O 1
ATOM 3098 N N . SER A 1 454 ? -54.131 2.620 14.139 1.00 109.30 454 SER A N 1
ATOM 3099 C CA . SER A 1 454 ? -54.234 1.187 13.901 1.00 104.80 454 SER A CA 1
ATOM 3100 C C . SER A 1 454 ? -53.870 0.404 15.160 1.00 101.07 454 SER A C 1
ATOM 3101 O O . SER A 1 454 ? -53.976 -0.822 15.188 1.00 106.19 454 SER A O 1
ATOM 3104 N N . ILE A 1 455 ? -53.436 1.115 16.197 1.00 93.08 455 ILE A N 1
ATOM 3105 C CA . ILE A 1 455 ? -53.200 0.492 17.495 1.00 82.48 455 ILE A CA 1
ATOM 3106 C C . ILE A 1 455 ? -54.442 0.633 18.368 1.00 84.06 455 ILE A C 1
ATOM 3107 O O . ILE A 1 455 ? -54.711 -0.213 19.217 1.00 81.06 455 ILE A O 1
ATOM 3112 N N . GLU A 1 456 ? -55.197 1.707 18.153 1.00 90.37 456 GLU A N 1
ATOM 3113 C CA . GLU A 1 456 ? -56.484 1.880 18.817 1.00 97.60 456 GLU A CA 1
ATOM 3114 C C . GLU A 1 456 ? -57.467 0.886 18.214 1.00 106.09 456 GLU A C 1
ATOM 3115 O O . GLU A 1 456 ? -58.504 0.573 18.799 1.00 108.92 456 GLU A O 1
ATOM 3121 N N . THR A 1 457 ? -57.114 0.397 17.030 1.00 111.91 457 THR A N 1
ATOM 3122 C CA . THR A 1 457 ? -57.868 -0.634 16.335 1.00 117.68 457 THR A CA 1
ATOM 3123 C C . THR A 1 457 ? -57.703 -1.991 17.019 1.00 114.78 457 THR A C 1
ATOM 3124 O O . THR A 1 457 ? -58.665 -2.748 17.162 1.00 118.85 457 THR A O 1
ATOM 3128 N N . LYS A 1 458 ? -56.484 -2.282 17.463 1.00 104.91 458 LYS A N 1
ATOM 3129 C CA . LYS A 1 458 ? -56.143 -3.619 17.940 1.00 96.24 458 LYS A CA 1
ATOM 3130 C C . LYS A 1 458 ? -55.880 -3.694 19.443 1.00 85.42 458 LYS A C 1
ATOM 3131 O O . LYS A 1 458 ? -55.489 -2.711 20.070 1.00 84.27 458 LYS A O 1
ATOM 3137 N N . SER A 1 459 ? -56.098 -4.879 20.006 1.00 76.62 459 SER A N 1
ATOM 3138 C CA . SER A 1 459 ? -55.840 -5.142 21.417 1.00 67.37 459 SER A CA 1
ATOM 3139 C C . SER A 1 459 ? -55.864 -6.643 21.679 1.00 64.10 459 SER A C 1
ATOM 3140 O O . SER A 1 459 ? -56.350 -7.414 20.853 1.00 73.47 459 SER A O 1
ATOM 3143 N N . GLY A 1 460 ? -55.336 -7.057 22.826 1.00 58.07 460 GLY A N 1
ATOM 3144 C CA . GLY A 1 460 ? -55.361 -8.456 23.212 1.00 59.06 460 GLY A CA 1
ATOM 3145 C C . GLY A 1 460 ? -54.102 -9.218 22.848 1.00 60.10 460 GLY A C 1
ATOM 3146 O O . GLY A 1 460 ? -53.005 -8.873 23.284 1.00 59.08 460 GLY A O 1
ATOM 3147 N N . SER A 1 461 ? -54.266 -10.264 22.045 1.00 60.82 461 SER A N 1
ATOM 3148 C CA . SER A 1 461 ? -53.152 -11.121 21.655 1.00 58.59 461 SER A CA 1
ATOM 3149 C C . SER A 1 461 ? -52.568 -10.692 20.312 1.00 56.29 461 SER A C 1
ATOM 3150 O O . SER A 1 461 ? -51.358 -10.788 20.093 1.00 52.02 461 SER A O 1
ATOM 3153 N N . ASP A 1 462 ? -53.431 -10.215 19.418 1.00 56.66 462 ASP A N 1
ATOM 3154 C CA . ASP A 1 462 ? -52.992 -9.741 18.109 1.00 62.69 462 ASP A CA 1
ATOM 3155 C C . ASP A 1 462 ? -52.405 -8.333 18.196 1.00 64.33 462 ASP A C 1
ATOM 3156 O O . ASP A 1 462 ? -51.949 -7.777 17.197 1.00 62.43 462 ASP A O 1
ATOM 3161 N N . LEU A 1 463 ? -52.426 -7.760 19.396 1.00 62.85 463 LEU A N 1
ATOM 3162 C CA . LEU A 1 463 ? -51.754 -6.495 19.650 1.00 50.83 463 LEU A CA 1
ATOM 3163 C C . LEU A 1 463 ? -50.246 -6.706 19.597 1.00 65.55 463 LEU A C 1
ATOM 3164 O O . LEU A 1 463 ? -49.517 -5.922 18.988 1.00 59.95 463 LEU A O 1
ATOM 3169 N N . PHE A 1 464 ? -49.787 -7.777 20.238 1.00 59.16 464 PHE A N 1
ATOM 3170 C CA . PHE A 1 464 ? -48.380 -8.146 20.200 1.00 55.72 464 PHE A CA 1
ATOM 3171 C C . PHE A 1 464 ? -47.998 -8.625 18.806 1.00 59.88 464 PHE A C 1
ATOM 3172 O O . PHE A 1 464 ? -46.870 -8.420 18.358 1.00 61.82 464 PHE A O 1
ATOM 3180 N N . ASP A 1 465 ? -48.946 -9.260 18.123 1.00 60.46 465 ASP A N 1
ATOM 3181 C CA . ASP A 1 465 ? -48.741 -9.689 16.744 1.00 63.51 465 ASP A CA 1
ATOM 3182 C C . ASP A 1 465 ? -48.560 -8.485 15.827 1.00 62.66 465 ASP A C 1
ATOM 3183 O O . ASP A 1 465 ? -47.848 -8.555 14.825 1.00 69.55 465 ASP A O 1
ATOM 3188 N N . PHE A 1 466 ? -49.207 -7.381 16.180 1.00 57.95 466 PHE A N 1
ATOM 3189 C CA . PHE A 1 466 ? -49.139 -6.162 15.385 1.00 60.57 466 PHE A CA 1
ATOM 3190 C C . PHE A 1 466 ? -47.846 -5.390 15.633 1.00 59.69 466 PHE A C 1
ATOM 3191 O O . PHE A 1 466 ? -47.265 -4.829 14.704 1.00 59.79 466 PHE A O 1
ATOM 3199 N N . ILE A 1 467 ? -47.408 -5.360 16.888 1.00 57.01 467 ILE A N 1
ATOM 3200 C CA . ILE A 1 467 ? -46.199 -4.633 17.265 1.00 58.34 467 ILE A CA 1
ATOM 3201 C C . ILE A 1 467 ? -44.956 -5.258 16.638 1.00 57.55 467 ILE A C 1
ATOM 3202 O O . ILE A 1 467 ? -44.095 -4.552 16.110 1.00 51.70 467 ILE A O 1
ATOM 3207 N N . VAL A 1 468 ? -44.874 -6.583 16.695 1.00 58.81 468 VAL A N 1
ATOM 3208 C CA . VAL A 1 468 ? -43.763 -7.315 16.099 1.00 58.80 468 VAL A CA 1
ATOM 3209 C C . VAL A 1 468 ? -43.631 -6.997 14.611 1.00 60.04 468 VAL A C 1
ATOM 3210 O O . VAL A 1 468 ? -42.530 -6.751 14.114 1.00 61.94 468 VAL A O 1
ATOM 3214 N N . GLU A 1 469 ? -44.760 -6.989 13.910 1.00 57.99 469 GLU A N 1
ATOM 3215 C CA . GLU A 1 469 ? -44.781 -6.650 12.492 1.00 59.13 469 GLU A CA 1
ATOM 3216 C C . GLU A 1 469 ? -44.355 -5.203 12.262 1.00 56.59 469 GLU A C 1
ATOM 3217 O O . GLU A 1 469 ? -43.595 -4.908 11.338 1.00 55.23 469 GLU A O 1
ATOM 3223 N N . ASP A 1 470 ? -44.844 -4.304 13.111 1.00 55.91 470 ASP A N 1
ATOM 3224 C CA . ASP A 1 470 ? -44.569 -2.880 12.956 1.00 56.04 470 ASP A CA 1
ATOM 3225 C C . ASP A 1 470 ? -43.112 -2.554 13.273 1.00 55.28 470 ASP A C 1
ATOM 3226 O O . ASP A 1 470 ? -42.590 -1.531 12.832 1.00 50.57 470 ASP A O 1
ATOM 3231 N N . LEU A 1 471 ? -42.464 -3.427 14.040 1.00 57.74 471 LEU A N 1
ATOM 3232 C CA . LEU A 1 471 ? -41.045 -3.276 14.345 1.00 58.24 471 LEU A CA 1
ATOM 3233 C C . LEU A 1 471 ? -40.205 -3.448 13.085 1.00 65.77 471 LEU A C 1
ATOM 3234 O O . LEU A 1 471 ? -39.136 -2.850 12.953 1.00 66.83 471 LEU A O 1
ATOM 3239 N N . GLU A 1 472 ? -40.694 -4.269 12.162 1.00 71.17 472 GLU A N 1
ATOM 3240 C CA . GLU A 1 472 ? -40.025 -4.460 10.881 1.00 72.41 472 GLU A CA 1
ATOM 3241 C C . GLU A 1 472 ? -40.092 -3.183 10.053 1.00 70.14 472 GLU A C 1
ATOM 3242 O O . GLU A 1 472 ? -39.131 -2.825 9.371 1.00 71.10 472 GLU A O 1
ATOM 3248 N N . GLU A 1 473 ? -41.230 -2.499 10.118 1.00 66.77 473 GLU A N 1
ATOM 3249 C CA . GLU A 1 473 ? -41.397 -1.226 9.427 1.00 68.53 473 GLU A CA 1
ATOM 3250 C C . GLU A 1 473 ? -40.539 -0.153 10.085 1.00 62.09 473 GLU A C 1
ATOM 3251 O O . GLU A 1 473 ? -40.003 0.726 9.410 1.00 59.80 473 GLU A O 1
ATOM 3257 N N . LEU A 1 474 ? -40.416 -0.234 11.406 1.00 58.71 474 LEU A N 1
ATOM 3258 C CA . LEU A 1 474 ? -39.543 0.658 12.158 1.00 63.13 474 LEU A CA 1
ATOM 3259 C C . LEU A 1 474 ? -38.108 0.495 11.667 1.00 69.07 474 LEU A C 1
ATOM 3260 O O . LEU A 1 474 ? -37.353 1.464 11.590 1.00 69.83 474 LEU A O 1
ATOM 3265 N N . LYS A 1 475 ? -37.745 -0.738 11.330 1.00 70.89 475 LYS A N 1
ATOM 3266 C CA . LYS A 1 475 ? -36.396 -1.043 10.873 1.00 70.77 475 LYS A CA 1
ATOM 3267 C C . LYS A 1 475 ? -36.095 -0.446 9.500 1.00 73.79 475 LYS A C 1
ATOM 3268 O O . LYS A 1 475 ? -35.051 0.175 9.310 1.00 81.27 475 LYS A O 1
ATOM 3274 N N . ARG A 1 476 ? -37.004 -0.623 8.546 1.00 70.52 476 ARG A N 1
ATOM 3275 C CA . ARG A 1 476 ? -36.756 -0.141 7.189 1.00 73.58 476 ARG A CA 1
ATOM 3276 C C . ARG A 1 476 ? -37.074 1.346 7.021 1.00 78.09 476 ARG A C 1
ATOM 3277 O O . ARG A 1 476 ? -36.970 1.886 5.920 1.00 84.70 476 ARG A O 1
ATOM 3285 N N . VAL A 1 477 ? -37.459 2.004 8.110 1.00 72.89 477 VAL A N 1
ATOM 3286 C CA . VAL A 1 477 ? -37.557 3.460 8.123 1.00 70.37 477 VAL A CA 1
ATOM 3287 C C . VAL A 1 477 ? -36.275 4.017 8.730 1.00 71.84 477 VAL A C 1
ATOM 3288 O O . VAL A 1 477 ? -35.734 5.026 8.273 1.00 73.97 477 VAL A O 1
ATOM 3292 N N . LEU A 1 478 ? -35.783 3.325 9.752 1.00 69.62 478 LEU A N 1
ATOM 3293 C CA . LEU A 1 478 ? -34.567 3.718 10.450 1.00 68.88 478 LEU A CA 1
ATOM 3294 C C . LEU A 1 478 ? -33.316 3.333 9.663 1.00 75.16 478 LEU A C 1
ATOM 3295 O O . LEU A 1 478 ? -32.353 4.097 9.598 1.00 74.76 478 LEU A O 1
ATOM 3300 N N . PHE A 1 479 ? -33.336 2.144 9.067 1.00 80.55 479 PHE A N 1
ATOM 3301 C CA . PHE A 1 479 ? -32.197 1.654 8.295 1.00 83.78 479 PHE A CA 1
ATOM 3302 C C . PHE A 1 479 ? -32.401 1.876 6.802 1.00 83.52 479 PHE A C 1
ATOM 3303 O O . PHE A 1 479 ? -31.740 1.247 5.975 1.00 84.12 479 PHE A O 1
ATOM 3311 N N . ASN A 1 480 ? -33.325 2.771 6.468 1.00 84.89 480 ASN A N 1
ATOM 3312 C CA . ASN A 1 480 ? -33.565 3.153 5.083 1.00 89.37 480 ASN A CA 1
ATOM 3313 C C . ASN A 1 480 ? -32.305 3.737 4.452 1.00 91.50 480 ASN A C 1
ATOM 3314 O O . ASN A 1 480 ? -31.779 4.740 4.935 1.00 91.42 480 ASN A O 1
ATOM 3319 N N . PRO A 1 481 ? -31.809 3.097 3.379 1.00 90.00 481 PRO A N 1
ATOM 3320 C CA . PRO A 1 481 ? -30.616 3.554 2.658 1.00 89.62 481 PRO A CA 1
ATOM 3321 C C . PRO A 1 481 ? -30.703 5.023 2.258 1.00 90.06 481 PRO A C 1
ATOM 3322 O O . PRO A 1 481 ? -29.711 5.744 2.352 1.00 90.60 481 PRO A O 1
ATOM 3326 N N . THR A 1 482 ? -31.885 5.454 1.829 1.00 89.43 482 THR A N 1
ATOM 3327 C CA . THR A 1 482 ? -32.116 6.844 1.452 1.00 88.66 482 THR A CA 1
ATOM 3328 C C . THR A 1 482 ? -31.927 7.772 2.652 1.00 83.98 482 THR A C 1
ATOM 3329 O O . THR A 1 482 ? -31.456 8.901 2.509 1.00 84.25 482 THR A O 1
ATOM 3333 N N . SER A 1 483 ? -32.278 7.283 3.837 1.00 83.76 483 SER A N 1
ATOM 3334 C CA . SER A 1 483 ? -32.178 8.085 5.052 1.00 83.80 483 SER A CA 1
ATOM 3335 C C . SER A 1 483 ? -30.736 8.251 5.521 1.00 87.80 483 SER A C 1
ATOM 3336 O O . SER A 1 483 ? -30.382 9.282 6.092 1.00 88.61 483 SER A O 1
ATOM 3339 N N . ILE A 1 484 ? -29.904 7.240 5.286 1.00 92.83 484 ILE A N 1
ATOM 3340 C CA . ILE A 1 484 ? -28.516 7.296 5.735 1.00 96.62 484 ILE A CA 1
ATOM 3341 C C . ILE A 1 484 ? -27.592 7.802 4.626 1.00 99.94 484 ILE A C 1
ATOM 3342 O O . ILE A 1 484 ? -26.485 8.265 4.899 1.00 98.62 484 ILE A O 1
ATOM 3347 N N . ASP A 1 485 ? -28.052 7.716 3.380 1.00 99.88 485 ASP A N 1
ATOM 3348 C CA . ASP A 1 485 ? -27.345 8.342 2.268 1.00 99.50 485 ASP A CA 1
ATOM 3349 C C . ASP A 1 485 ? -27.507 9.852 2.367 1.00 98.90 485 ASP A C 1
ATOM 3350 O O . ASP A 1 485 ? -26.679 10.615 1.870 1.00 99.57 485 ASP A O 1
ATOM 3355 N N . ALA A 1 486 ? -28.587 10.269 3.020 1.00 98.50 486 ALA A N 1
ATOM 3356 C CA . ALA A 1 486 ? -28.908 11.680 3.171 1.00 98.01 486 ALA A CA 1
ATOM 3357 C C . ALA A 1 486 ? -27.902 12.392 4.065 1.00 101.31 486 ALA A C 1
ATOM 3358 O O . ALA A 1 486 ? -27.377 13.445 3.702 1.00 107.93 486 ALA A O 1
ATOM 3360 N N . ILE A 1 487 ? -27.630 11.819 5.232 1.00 94.53 487 ILE A N 1
ATOM 3361 C CA . ILE A 1 487 ? -26.750 12.473 6.190 1.00 96.99 487 ILE A CA 1
ATOM 3362 C C . ILE A 1 487 ? -25.286 12.113 5.957 1.00 100.28 487 ILE A C 1
ATOM 3363 O O . ILE A 1 487 ? -24.388 12.743 6.518 1.00 103.87 487 ILE A O 1
ATOM 3368 N N . MET A 1 488 ? -25.046 11.101 5.129 1.00 101.25 488 MET A N 1
ATOM 3369 C CA . MET A 1 488 ? -23.692 10.822 4.676 1.00 100.34 488 MET A CA 1
ATOM 3370 C C . MET A 1 488 ? -23.209 12.027 3.882 1.00 104.78 488 MET A C 1
ATOM 3371 O O . MET A 1 488 ? -22.056 12.436 3.993 1.00 107.22 488 MET A O 1
ATOM 3376 N N . ALA A 1 489 ? -24.116 12.599 3.096 1.00 105.26 489 ALA A N 1
ATOM 3377 C CA . ALA A 1 489 ? -23.835 13.810 2.336 1.00 109.28 489 ALA A CA 1
ATOM 3378 C C . ALA A 1 489 ? -23.535 14.976 3.269 1.00 110.90 489 ALA A C 1
ATOM 3379 O O . ALA A 1 489 ? -22.655 15.793 2.995 1.00 113.32 489 ALA A O 1
ATOM 3381 N N . GLY A 1 490 ? -24.275 15.047 4.371 1.00 107.90 490 GLY A N 1
ATOM 3382 C CA . GLY A 1 490 ? -24.061 16.081 5.365 1.00 106.09 490 GLY A CA 1
ATOM 3383 C C . GLY A 1 490 ? -22.689 15.972 6.000 1.00 103.98 490 GLY A C 1
ATOM 3384 O O . GLY A 1 490 ? -21.935 16.942 6.038 1.00 104.81 490 GLY A O 1
ATOM 3385 N N . MET A 1 491 ? -22.356 14.782 6.486 1.00 101.37 491 MET A N 1
ATOM 3386 C CA . MET A 1 491 ? -21.085 14.575 7.167 1.00 102.86 491 MET A CA 1
ATOM 3387 C C . MET A 1 491 ? -19.898 14.663 6.208 1.00 110.21 491 MET A C 1
ATOM 3388 O O . MET A 1 491 ? -18.837 15.169 6.575 1.00 112.70 491 MET A O 1
ATOM 3393 N N . ASP A 1 492 ? -20.077 14.180 4.981 1.00 113.51 492 ASP A N 1
ATOM 3394 C CA . ASP A 1 492 ? -19.011 14.240 3.983 1.00 119.17 492 ASP A CA 1
ATOM 3395 C C . ASP A 1 492 ? -18.806 15.660 3.465 1.00 131.60 492 ASP A C 1
ATOM 3396 O O . ASP A 1 492 ? -17.775 15.964 2.866 1.00 135.86 492 ASP A O 1
ATOM 3401 N N . ALA A 1 493 ? -19.791 16.524 3.694 1.00 135.68 493 ALA A N 1
ATOM 3402 C CA . ALA A 1 493 ? -19.694 17.918 3.273 1.00 136.55 493 ALA A CA 1
ATOM 3403 C C . ALA A 1 493 ? -18.614 18.648 4.064 1.00 132.58 493 ALA A C 1
ATOM 3404 O O . ALA A 1 493 ? -18.087 19.668 3.619 1.00 137.59 493 ALA A O 1
ATOM 3406 N N . SER A 1 494 ? -18.292 18.116 5.239 1.00 124.21 494 SER A N 1
ATOM 3407 C CA . SER A 1 494 ? -17.249 18.680 6.086 1.00 115.62 494 SER A CA 1
ATOM 3408 C C . SER A 1 494 ? -15.887 18.630 5.400 1.00 116.72 494 SER A C 1
ATOM 3409 O O . SER A 1 494 ? -15.638 17.771 4.555 1.00 117.18 494 SER A O 1
ATOM 3412 N N . ASN A 1 509 ? -12.999 22.285 12.646 1.00 115.87 509 ASN A N 1
ATOM 3413 C CA . ASN A 1 509 ? -12.381 23.605 12.583 1.00 119.22 509 ASN A CA 1
ATOM 3414 C C . ASN A 1 509 ? -13.296 24.648 11.945 1.00 126.65 509 ASN A C 1
ATOM 3415 O O . ASN A 1 509 ? -14.193 25.182 12.598 1.00 124.85 509 ASN A O 1
ATOM 3420 N N . VAL A 1 510 ? -13.066 24.925 10.665 1.00 131.47 510 VAL A N 1
ATOM 3421 C CA . VAL A 1 510 ? -13.790 25.972 9.951 1.00 137.37 510 VAL A CA 1
ATOM 3422 C C . VAL A 1 510 ? -15.257 25.596 9.700 1.00 138.89 510 VAL A C 1
ATOM 3423 O O . VAL A 1 510 ? -16.131 26.463 9.642 1.00 139.02 510 VAL A O 1
ATOM 3427 N N . ALA A 1 511 ? -15.525 24.299 9.589 1.00 140.74 511 ALA A N 1
ATOM 3428 C CA . ALA A 1 511 ? -16.836 23.813 9.158 1.00 142.35 511 ALA A CA 1
ATOM 3429 C C . ALA A 1 511 ? -17.959 24.001 10.185 1.00 142.59 511 ALA A C 1
ATOM 3430 O O . ALA A 1 511 ? -19.106 24.242 9.809 1.00 143.89 511 ALA A O 1
ATOM 3432 N N . ASP A 1 512 ? -17.632 23.890 11.470 1.00 141.57 512 ASP A N 1
ATOM 3433 C CA . ASP A 1 512 ? -18.645 23.867 12.530 1.00 138.31 512 ASP A CA 1
ATOM 3434 C C . ASP A 1 512 ? -19.448 25.162 12.656 1.00 133.68 512 ASP A C 1
ATOM 3435 O O . ASP A 1 512 ? -20.671 25.162 12.491 1.00 132.07 512 ASP A O 1
ATOM 3440 N N . LYS A 1 513 ? -18.760 26.260 12.958 1.00 127.67 513 LYS A N 1
ATOM 3441 C CA . LYS A 1 513 ? -19.417 27.547 13.190 1.00 121.25 513 LYS A CA 1
ATOM 3442 C C . LYS A 1 513 ? -20.054 28.064 11.895 1.00 115.16 513 LYS A C 1
ATOM 3443 O O . LYS A 1 513 ? -20.944 28.915 11.908 1.00 114.24 513 LYS A O 1
ATOM 3449 N N . LEU A 1 514 ? -19.615 27.497 10.780 1.00 110.69 514 LEU A N 1
ATOM 3450 C CA . LEU A 1 514 ? -20.172 27.792 9.471 1.00 104.81 514 LEU A CA 1
ATOM 3451 C C . LEU A 1 514 ? -21.518 27.092 9.301 1.00 100.60 514 LEU A C 1
ATOM 3452 O O . LEU A 1 514 ? -22.317 27.450 8.437 1.00 100.65 514 LEU A O 1
ATOM 3457 N N . SER A 1 515 ? -21.764 26.105 10.157 1.00 94.24 515 SER A N 1
ATOM 3458 C CA . SER A 1 515 ? -23.003 25.336 10.137 1.00 87.76 515 SER A CA 1
ATOM 3459 C C . SER A 1 515 ? -23.914 25.704 11.306 1.00 83.02 515 SER A C 1
ATOM 3460 O O . SER A 1 515 ? -24.850 24.973 11.626 1.00 80.98 515 SER A O 1
ATOM 3463 N N . GLU A 1 516 ? -23.633 26.839 11.938 1.00 82.94 516 GLU A N 1
ATOM 3464 C CA . GLU A 1 516 ? -24.430 27.309 13.067 1.00 83.96 516 GLU A CA 1
ATOM 3465 C C . GLU A 1 516 ? -25.857 27.654 12.667 1.00 82.57 516 GLU A C 1
ATOM 3466 O O . GLU A 1 516 ? -26.107 28.085 11.541 1.00 87.62 516 GLU A O 1
ATOM 3472 N N . SER A 1 517 ? -26.784 27.463 13.603 1.00 80.56 517 SER A N 1
ATOM 3473 C CA . SER A 1 517 ? -28.175 27.879 13.436 1.00 82.24 517 SER A CA 1
ATOM 3474 C C . SER A 1 517 ? -28.819 27.344 12.161 1.00 85.24 517 SER A C 1
ATOM 3475 O O . SER A 1 517 ? -29.351 28.108 11.355 1.00 87.43 517 SER A O 1
ATOM 3478 N N . ALA A 1 518 ? -28.765 26.029 11.985 1.00 86.45 518 ALA A N 1
ATOM 3479 C CA . ALA A 1 518 ? -29.376 25.387 10.830 1.00 90.35 518 ALA A CA 1
ATOM 3480 C C . ALA A 1 518 ? -30.807 24.966 11.147 1.00 91.78 518 ALA A C 1
ATOM 3481 O O . ALA A 1 518 ? -31.040 24.212 12.091 1.00 93.36 518 ALA A O 1
ATOM 3483 N N . PRO A 1 519 ? -31.772 25.460 10.357 1.00 90.93 519 PRO A N 1
ATOM 3484 C CA . PRO A 1 519 ? -33.191 25.137 10.548 1.00 90.23 519 PRO A CA 1
ATOM 3485 C C . PRO A 1 519 ? -33.489 23.655 10.336 1.00 90.30 519 PRO A C 1
ATOM 3486 O O . PRO A 1 519 ? -32.611 22.904 9.906 1.00 88.84 519 PRO A O 1
ATOM 3490 N N . ASN A 1 520 ? -34.720 23.255 10.645 1.00 94.65 520 ASN A N 1
ATOM 3491 C CA . ASN A 1 520 ? -35.173 21.873 10.493 1.00 91.14 520 ASN A CA 1
ATOM 3492 C C . ASN A 1 520 ? -34.340 20.867 11.284 1.00 86.01 520 ASN A C 1
ATOM 3493 O O . ASN A 1 520 ? -34.067 19.765 10.811 1.00 80.34 520 ASN A O 1
ATOM 3498 N N . ASN A 1 521 ? -33.937 21.260 12.488 1.00 86.18 521 ASN A N 1
ATOM 3499 C CA . ASN A 1 521 ? -33.343 20.332 13.442 1.00 82.25 521 ASN A CA 1
ATOM 3500 C C . ASN A 1 521 ? -34.304 20.143 14.608 1.00 83.57 521 ASN A C 1
ATOM 3501 O O . ASN A 1 521 ? -34.497 21.055 15.412 1.00 89.21 521 ASN A O 1
ATOM 3506 N N . ILE A 1 522 ? -34.904 18.958 14.690 1.00 78.57 522 ILE A N 1
ATOM 3507 C CA . ILE A 1 522 ? -36.010 18.709 15.611 1.00 71.35 522 ILE A CA 1
ATOM 3508 C C . ILE A 1 522 ? -35.650 18.969 17.079 1.00 62.43 522 ILE A C 1
ATOM 3509 O O . ILE A 1 522 ? -36.476 19.471 17.842 1.00 58.64 522 ILE A O 1
ATOM 3514 N N . THR A 1 523 ? -34.417 18.656 17.467 1.00 57.02 523 THR A N 1
ATOM 3515 C CA . THR A 1 523 ? -33.995 18.837 18.852 1.00 56.63 523 THR A CA 1
ATOM 3516 C C . THR A 1 523 ? -33.611 20.287 19.122 1.00 61.14 523 THR A C 1
ATOM 3517 O O . THR A 1 523 ? -33.736 20.768 20.249 1.00 67.77 523 THR A O 1
ATOM 3521 N N . SER A 1 524 ? -33.140 20.976 18.087 1.00 56.85 524 SER A N 1
ATOM 3522 C CA . SER A 1 524 ? -32.810 22.391 18.203 1.00 63.91 524 SER A CA 1
ATOM 3523 C C . SER A 1 524 ? -34.066 23.202 18.494 1.00 65.10 524 SER A C 1
ATOM 3524 O O . SER A 1 524 ? -34.066 24.074 19.361 1.00 66.19 524 SER A O 1
ATOM 3527 N N . GLN A 1 525 ? -35.136 22.899 17.766 1.00 65.08 525 GLN A N 1
ATOM 3528 C CA . GLN A 1 525 ? -36.416 23.571 17.952 1.00 66.68 525 GLN A CA 1
ATOM 3529 C C . GLN A 1 525 ? -37.000 23.274 19.329 1.00 62.17 525 GLN A C 1
ATOM 3530 O O . GLN A 1 525 ? -37.593 24.148 19.959 1.00 59.54 525 GLN A O 1
ATOM 3536 N N . MET A 1 526 ? -36.827 22.035 19.783 1.00 66.33 526 MET A N 1
ATOM 3537 C CA . MET A 1 526 ? -37.316 21.605 21.091 1.00 64.28 526 MET A CA 1
ATOM 3538 C C . MET A 1 526 ? -36.767 22.490 22.206 1.00 63.12 526 MET A C 1
ATOM 3539 O O . MET A 1 526 ? -37.503 22.911 23.101 1.00 58.35 526 MET A O 1
ATOM 3544 N N . GLY A 1 527 ? -35.471 22.773 22.142 1.00 62.53 527 GLY A N 1
ATOM 3545 C CA . GLY A 1 527 ? -34.841 23.656 23.102 1.00 64.55 527 GLY A CA 1
ATOM 3546 C C . GLY A 1 527 ? -35.261 25.095 22.879 1.00 71.18 527 GLY A C 1
ATOM 3547 O O . GLY A 1 527 ? -35.433 25.856 23.831 1.00 74.90 527 GLY A O 1
ATOM 3548 N N . LEU A 1 528 ? -35.434 25.466 21.614 1.00 73.66 528 LEU A N 1
ATOM 3549 C CA . LEU A 1 528 ? -35.787 26.835 21.258 1.00 76.42 528 LEU A CA 1
ATOM 3550 C C . LEU A 1 528 ? -37.258 27.143 21.525 1.00 81.33 528 LEU A C 1
ATOM 3551 O O . LEU A 1 528 ? -37.588 28.227 22.007 1.00 81.65 528 LEU A O 1
ATOM 3556 N N . GLU A 1 529 ? -38.139 26.195 21.212 1.00 80.51 529 GLU A N 1
ATOM 3557 C CA . GLU A 1 529 ? -39.569 26.390 21.442 1.00 79.16 529 GLU A CA 1
ATOM 3558 C C . GLU A 1 529 ? -39.894 26.379 22.931 1.00 71.67 529 GLU A C 1
ATOM 3559 O O . GLU A 1 529 ? -40.902 26.943 23.354 1.00 70.09 529 GLU A O 1
ATOM 3565 N N . LEU A 1 530 ? -39.042 25.732 23.722 1.00 68.84 530 LEU A N 1
ATOM 3566 C CA . LEU A 1 530 ? -39.193 25.749 25.173 1.00 69.19 530 LEU A CA 1
ATOM 3567 C C . LEU A 1 530 ? -39.009 27.171 25.686 1.00 77.81 530 LEU A C 1
ATOM 3568 O O . LEU A 1 530 ? -39.676 27.597 26.630 1.00 79.37 530 LEU A O 1
ATOM 3573 N N . LEU A 1 531 ? -38.093 27.898 25.053 1.00 80.75 531 LEU A N 1
ATOM 3574 C CA . LEU A 1 531 ? -37.908 29.313 25.334 1.00 83.92 531 LEU A CA 1
ATOM 3575 C C . LEU A 1 531 ? -39.093 30.102 24.796 1.00 86.91 531 LEU A C 1
ATOM 3576 O O . LEU A 1 531 ? -39.541 31.064 25.418 1.00 87.43 531 LEU A O 1
ATOM 3581 N N . ASP A 1 532 ? -39.593 29.695 23.632 1.00 92.04 532 ASP A N 1
ATOM 3582 C CA . ASP A 1 532 ? -40.814 30.281 23.096 1.00 101.68 532 ASP A CA 1
ATOM 3583 C C . ASP A 1 532 ? -41.942 30.062 24.092 1.00 105.79 532 ASP A C 1
ATOM 3584 O O . ASP A 1 532 ? -42.658 30.997 24.432 1.00 107.14 532 ASP A O 1
ATOM 3589 N N . VAL A 1 533 ? -42.073 28.829 24.574 1.00 106.10 533 VAL A N 1
ATOM 3590 C CA . VAL A 1 533 ? -43.024 28.510 25.634 1.00 105.16 533 VAL A CA 1
ATOM 3591 C C . VAL A 1 533 ? -42.765 29.380 26.862 1.00 106.21 533 VAL A C 1
ATOM 3592 O O . VAL A 1 533 ? -43.699 29.854 27.506 1.00 112.19 533 VAL A O 1
ATOM 3596 N N . ALA A 1 534 ? -41.490 29.611 27.159 1.00 106.79 534 ALA A N 1
ATOM 3597 C CA . ALA A 1 534 ? -41.102 30.365 28.346 1.00 106.10 534 ALA A CA 1
ATOM 3598 C C . ALA A 1 534 ? -41.572 31.819 28.314 1.00 111.67 534 ALA A C 1
ATOM 3599 O O . ALA A 1 534 ? -41.850 32.401 29.363 1.00 114.31 534 ALA A O 1
ATOM 3601 N N . ASP A 1 535 ? -41.671 32.409 27.124 1.00 110.41 535 ASP A N 1
ATOM 3602 C CA . ASP A 1 535 ? -41.993 33.833 27.039 1.00 115.42 535 ASP A CA 1
ATOM 3603 C C . ASP A 1 535 ? -43.481 34.130 26.842 1.00 124.57 535 ASP A C 1
ATOM 3604 O O . ASP A 1 535 ? -43.895 35.283 26.955 1.00 130.05 535 ASP A O 1
ATOM 3609 N N . VAL A 1 536 ? -44.287 33.115 26.549 1.00 129.01 536 VAL A N 1
ATOM 3610 C CA . VAL A 1 536 ? -45.733 33.323 26.560 1.00 130.80 536 VAL A CA 1
ATOM 3611 C C . VAL A 1 536 ? -46.255 33.105 27.978 1.00 128.32 536 VAL A C 1
ATOM 3612 O O . VAL A 1 536 ? -47.318 33.610 28.342 1.00 129.41 536 VAL A O 1
ATOM 3616 N N . ILE A 1 537 ? -45.508 32.325 28.737 1.00 128.23 537 ILE A N 1
ATOM 3617 C CA . ILE A 1 537 ? -45.800 32.016 30.119 1.00 123.53 537 ILE A CA 1
ATOM 3618 C C . ILE A 1 537 ? -45.608 33.161 31.078 1.00 121.39 537 ILE A C 1
ATOM 3619 O O . ILE A 1 537 ? -46.352 33.340 32.012 1.00 122.09 537 ILE A O 1
ATOM 3624 N N . ARG A 1 538 ? -44.553 33.909 30.833 1.00 115.94 538 ARG A N 1
ATOM 3625 C CA . ARG A 1 538 ? -44.046 34.927 31.734 1.00 117.19 538 ARG A CA 1
ATOM 3626 C C . ARG A 1 538 ? -44.749 36.168 32.225 1.00 123.00 538 ARG A C 1
ATOM 3627 O O . ARG A 1 538 ? -44.547 36.536 33.394 1.00 124.71 538 ARG A O 1
ATOM 3635 N N . PRO A 1 539 ? -45.547 36.841 31.321 1.00 125.52 539 PRO A N 1
ATOM 3636 C CA . PRO A 1 539 ? -46.147 38.052 31.884 1.00 127.16 539 PRO A CA 1
ATOM 3637 C C . PRO A 1 539 ? -47.044 37.702 33.053 1.00 124.95 539 PRO A C 1
ATOM 3638 O O . PRO A 1 539 ? -47.100 38.386 34.062 1.00 126.73 539 PRO A O 1
ATOM 3642 N N . TYR A 1 540 ? -47.751 36.607 32.917 1.00 116.87 540 TYR A N 1
ATOM 3643 C CA . TYR A 1 540 ? -48.736 36.268 33.916 1.00 112.09 540 TYR A CA 1
ATOM 3644 C C . TYR A 1 540 ? -47.921 35.789 35.076 1.00 102.85 540 TYR A C 1
ATOM 3645 O O . TYR A 1 540 ? -47.458 34.671 35.147 1.00 97.81 540 TYR A O 1
ATOM 3654 N N . PRO A 1 541 ? -47.775 36.765 36.039 1.00 107.62 541 PRO A N 1
ATOM 3655 C CA . PRO A 1 541 ? -46.956 36.377 37.177 1.00 109.59 541 PRO A CA 1
ATOM 3656 C C . PRO A 1 541 ? -47.716 35.382 37.908 1.00 114.75 541 PRO A C 1
ATOM 3657 O O . PRO A 1 541 ? -47.300 34.472 38.577 1.00 78.61 541 PRO A O 1
ATOM 3661 N N . ALA A 1 542 ? -48.965 35.670 37.801 1.00 128.35 542 ALA A N 1
ATOM 3662 C CA . ALA A 1 542 ? -49.956 34.966 38.517 1.00 142.96 542 ALA A CA 1
ATOM 3663 C C . ALA A 1 542 ? -49.715 33.474 38.370 1.00 152.13 542 ALA A C 1
ATOM 3664 O O . ALA A 1 542 ? -50.182 32.743 39.218 1.00 151.64 542 ALA A O 1
ATOM 3666 N N . VAL A 1 543 ? -48.953 33.000 37.382 1.00 156.30 543 VAL A N 1
ATOM 3667 C CA . VAL A 1 543 ? -48.687 31.561 37.334 1.00 158.81 543 VAL A CA 1
ATOM 3668 C C . VAL A 1 543 ? -47.210 31.122 37.739 1.00 158.75 543 VAL A C 1
ATOM 3669 O O . VAL A 1 543 ? -46.519 30.462 36.982 1.00 160.25 543 VAL A O 1
ATOM 3673 N N . ARG A 1 544 ? -46.709 31.407 38.940 1.00 151.65 544 ARG A N 1
ATOM 3674 C CA . ARG A 1 544 ? -45.458 30.755 39.401 1.00 138.84 544 ARG A CA 1
ATOM 3675 C C . ARG A 1 544 ? -45.548 30.245 40.836 1.00 133.31 544 ARG A C 1
ATOM 3676 O O . ARG A 1 544 ? -44.820 29.335 41.239 1.00 132.39 544 ARG A O 1
ATOM 3684 N N . ALA A 1 545 ? -46.426 30.815 41.629 1.00 128.99 545 ALA A N 1
ATOM 3685 C CA . ALA A 1 545 ? -46.516 30.346 42.998 1.00 126.81 545 ALA A CA 1
ATOM 3686 C C . ALA A 1 545 ? -46.973 28.901 43.099 1.00 124.03 545 ALA A C 1
ATOM 3687 O O . ALA A 1 545 ? -46.446 28.110 43.868 1.00 124.23 545 ALA A O 1
ATOM 3689 N N . TYR A 1 546 ? -48.003 28.561 42.340 1.00 119.49 546 TYR A N 1
ATOM 3690 C CA . TYR A 1 546 ? -48.538 27.209 42.371 1.00 112.87 546 TYR A CA 1
ATOM 3691 C C . TYR A 1 546 ? -47.496 26.209 41.895 1.00 107.45 546 TYR A C 1
ATOM 3692 O O . TYR A 1 546 ? -47.398 25.092 42.404 1.00 107.16 546 TYR A O 1
ATOM 3701 N N . LEU A 1 547 ? -46.730 26.630 40.898 1.00 105.30 547 LEU A N 1
ATOM 3702 C CA . LEU A 1 547 ? -45.734 25.810 40.273 1.00 97.75 547 LEU A CA 1
ATOM 3703 C C . LEU A 1 547 ? -44.565 25.282 41.101 1.00 98.56 547 LEU A C 1
ATOM 3704 O O . LEU A 1 547 ? -43.939 24.309 40.725 1.00 97.05 547 LEU A O 1
ATOM 3709 N N . GLU A 1 548 ? -44.237 25.935 42.195 1.00 98.82 548 GLU A N 1
ATOM 3710 C CA . GLU A 1 548 ? -43.009 25.661 42.922 1.00 103.80 548 GLU A CA 1
ATOM 3711 C C . GLU A 1 548 ? -43.240 24.855 44.196 1.00 109.80 548 GLU A C 1
ATOM 3712 O O . GLU A 1 548 ? -42.285 24.458 44.866 1.00 110.43 548 GLU A O 1
ATOM 3718 N N . GLN A 1 549 ? -44.502 24.596 44.520 1.00 116.16 549 GLN A N 1
ATOM 3719 C CA . GLN A 1 549 ? -44.814 23.726 45.645 1.00 120.63 549 GLN A CA 1
ATOM 3720 C C . GLN A 1 549 ? -45.378 22.405 45.137 1.00 119.08 549 GLN A C 1
ATOM 3721 O O . GLN A 1 549 ? -45.396 21.408 45.865 1.00 123.51 549 GLN A O 1
ATOM 3727 N N . THR A 1 550 ? -45.823 22.409 43.883 1.00 114.57 550 THR A N 1
ATOM 3728 C CA . THR A 1 550 ? -46.550 21.285 43.309 1.00 111.94 550 THR A CA 1
ATOM 3729 C C . THR A 1 550 ? -45.749 19.986 43.293 1.00 110.36 550 THR A C 1
ATOM 3730 O O . THR A 1 550 ? -44.898 19.772 42.430 1.00 105.93 550 THR A O 1
ATOM 3734 N N . LYS A 1 551 ? -46.038 19.131 44.268 1.00 109.25 551 LYS A N 1
ATOM 3735 C CA . LYS A 1 551 ? -45.562 17.754 44.292 1.00 107.91 551 LYS A CA 1
ATOM 3736 C C . LYS A 1 551 ? -46.438 16.940 43.338 1.00 104.93 551 LYS A C 1
ATOM 3737 O O . LYS A 1 551 ? -46.115 15.813 42.958 1.00 103.94 551 LYS A O 1
ATOM 3743 N N . ASN A 1 552 ? -47.535 17.565 42.921 1.00 105.93 552 ASN A N 1
ATOM 3744 C CA . ASN A 1 552 ? -48.598 16.910 42.169 1.00 105.94 552 ASN A CA 1
ATOM 3745 C C . ASN A 1 552 ? -48.405 16.936 40.648 1.00 99.38 552 ASN A C 1
ATOM 3746 O O . ASN A 1 552 ? -48.317 18.003 40.044 1.00 97.52 552 ASN A O 1
ATOM 3751 N N . PRO A 1 553 ? -48.352 15.749 40.024 1.00 99.43 553 PRO A N 1
ATOM 3752 C CA . PRO A 1 553 ? -48.107 15.607 38.582 1.00 98.24 553 PRO A CA 1
ATOM 3753 C C . PRO A 1 553 ? -49.195 16.227 37.703 1.00 100.40 553 PRO A C 1
ATOM 3754 O O . PRO A 1 553 ? -48.880 16.793 36.655 1.00 99.92 553 PRO A O 1
ATOM 3758 N N . ASP A 1 554 ? -50.452 16.122 38.121 1.00 101.15 554 ASP A N 1
ATOM 3759 C CA . ASP A 1 554 ? -51.561 16.647 37.330 1.00 100.81 554 ASP A CA 1
ATOM 3760 C C . ASP A 1 554 ? -51.775 18.140 37.573 1.00 102.62 554 ASP A C 1
ATOM 3761 O O . ASP A 1 554 ? -52.876 18.576 37.905 1.00 108.84 554 ASP A O 1
ATOM 3766 N N . PHE A 1 555 ? -50.715 18.922 37.389 1.00 96.11 555 PHE A N 1
ATOM 3767 C CA . PHE A 1 555 ? -50.776 20.361 37.619 1.00 94.04 555 PHE A CA 1
ATOM 3768 C C . PHE A 1 555 ? -51.446 21.088 36.459 1.00 97.23 555 PHE A C 1
ATOM 3769 O O . PHE A 1 555 ? -51.872 22.235 36.598 1.00 101.84 555 PHE A O 1
ATOM 3777 N N . MET A 1 556 ? -51.542 20.417 35.316 1.00 96.00 556 MET A N 1
ATOM 3778 C CA . MET A 1 556 ? -52.099 21.036 34.117 1.00 96.33 556 MET A CA 1
ATOM 3779 C C . MET A 1 556 ? -53.623 21.018 34.095 1.00 99.29 556 MET A C 1
ATOM 3780 O O . MET A 1 556 ? -54.234 21.072 33.029 1.00 99.63 556 MET A O 1
ATOM 3785 N N . ASN A 1 557 ? -54.233 20.942 35.273 1.00 103.90 557 ASN A N 1
ATOM 3786 C CA . ASN A 1 557 ? -55.685 20.997 35.385 1.00 110.11 557 ASN A CA 1
ATOM 3787 C C . ASN A 1 557 ? -56.145 22.324 35.972 1.00 118.18 557 ASN A C 1
ATOM 3788 O O . ASN A 1 557 ? -57.141 22.899 35.532 1.00 116.50 557 ASN A O 1
ATOM 3793 N N . GLU A 1 558 ? -55.407 22.808 36.967 1.00 126.19 558 GLU A N 1
ATOM 3794 C CA . GLU A 1 558 ? -55.757 24.044 37.657 1.00 131.39 558 GLU A CA 1
ATOM 3795 C C . GLU A 1 558 ? -55.090 25.258 37.019 1.00 131.80 558 GLU A C 1
ATOM 3796 O O . GLU A 1 558 ? -54.869 26.273 37.678 1.00 134.71 558 GLU A O 1
ATOM 3802 N N . LEU A 1 559 ? -54.764 25.148 35.735 1.00 123.54 559 LEU A N 1
ATOM 3803 C CA . LEU A 1 559 ? -54.204 26.274 34.998 1.00 114.75 559 LEU A CA 1
ATOM 3804 C C . LEU A 1 559 ? -55.305 27.245 34.587 1.00 116.03 559 LEU A C 1
ATOM 3805 O O . LEU A 1 559 ? -55.092 28.457 34.534 1.00 110.03 559 LEU A O 1
ATOM 3810 N N . ALA A 1 560 ? -56.484 26.701 34.303 1.00 124.33 560 ALA A N 1
ATOM 3811 C CA . ALA A 1 560 ? -57.602 27.495 33.810 1.00 132.28 560 ALA A CA 1
ATOM 3812 C C . ALA A 1 560 ? -58.320 28.240 34.931 1.00 140.59 560 ALA A C 1
ATOM 3813 O O . ALA A 1 560 ? -59.045 29.202 34.675 1.00 142.67 560 ALA A O 1
ATOM 3815 N N . THR A 1 561 ? -58.121 27.801 36.170 1.00 140.53 561 THR A N 1
ATOM 3816 C CA . THR A 1 561 ? -58.761 28.454 37.305 1.00 142.89 561 THR A CA 1
ATOM 3817 C C . THR A 1 561 ? -58.058 29.773 37.603 1.00 143.10 561 THR A C 1
ATOM 3818 O O . THR A 1 561 ? -58.530 30.581 38.401 1.00 147.39 561 THR A O 1
ATOM 3822 N N . LEU A 1 562 ? -56.910 29.951 36.945 1.00 131.27 562 LEU A N 1
ATOM 3823 C CA . LEU A 1 562 ? -56.026 31.113 37.086 1.00 120.11 562 LEU A CA 1
ATOM 3824 C C . LEU A 1 562 ? -55.855 31.802 35.735 1.00 115.57 562 LEU A C 1
ATOM 3825 O O . LEU A 1 562 ? -56.141 31.205 34.697 1.00 114.14 562 LEU A O 1
ATOM 3830 N N . GLU A 1 563 ? -55.418 33.061 35.737 1.00 113.37 563 GLU A N 1
ATOM 3831 C CA . GLU A 1 563 ? -55.312 33.792 34.478 1.00 112.92 563 GLU A CA 1
ATOM 3832 C C . GLU A 1 563 ? -53.931 33.620 33.863 1.00 111.12 563 GLU A C 1
ATOM 3833 O O . GLU A 1 563 ? -52.921 33.657 34.563 1.00 109.75 563 GLU A O 1
ATOM 3839 N N . GLY A 1 564 ? -53.894 33.430 32.548 1.00 109.81 564 GLY A N 1
ATOM 3840 C CA . GLY A 1 564 ? -52.651 33.160 31.855 1.00 104.88 564 GLY A CA 1
ATOM 3841 C C . GLY A 1 564 ? -52.417 31.669 31.723 1.00 98.08 564 GLY A C 1
ATOM 3842 O O . GLY A 1 564 ? -52.006 31.189 30.666 1.00 93.70 564 GLY A O 1
ATOM 3843 N N . GLY A 1 565 ? -52.694 30.937 32.800 1.00 94.43 565 GLY A N 1
ATOM 3844 C CA . GLY A 1 565 ? -52.521 29.496 32.829 1.00 92.12 565 GLY A CA 1
ATOM 3845 C C . GLY A 1 565 ? -53.273 28.788 31.719 1.00 90.76 565 GLY A C 1
ATOM 3846 O O . GLY A 1 565 ? -52.852 27.734 31.242 1.00 83.31 565 GLY A O 1
ATOM 3847 N N . ALA A 1 566 ? -54.392 29.374 31.306 1.00 94.17 566 ALA A N 1
ATOM 3848 C CA . ALA A 1 566 ? -55.163 28.847 30.191 1.00 93.83 566 ALA A CA 1
ATOM 3849 C C . ALA A 1 566 ? -54.404 29.030 28.881 1.00 91.71 566 ALA A C 1
ATOM 3850 O O . ALA A 1 566 ? -54.345 28.121 28.053 1.00 88.06 566 ALA A O 1
ATOM 3852 N N . GLU A 1 567 ? -53.815 30.210 28.707 1.00 79.30 567 GLU A N 1
ATOM 3853 C CA . GLU A 1 567 ? -53.104 30.537 27.477 1.00 79.45 567 GLU A CA 1
ATOM 3854 C C . GLU A 1 567 ? -51.699 29.937 27.456 1.00 86.28 567 GLU A C 1
ATOM 3855 O O . GLU A 1 567 ? -51.066 29.861 26.403 1.00 76.17 567 GLU A O 1
ATOM 3861 N N . THR A 1 568 ? -51.214 29.513 28.619 1.00 85.76 568 THR A N 1
ATOM 3862 C CA . THR A 1 568 ? -49.938 28.810 28.693 1.00 88.74 568 THR A CA 1
ATOM 3863 C C . THR A 1 568 ? -50.148 27.323 28.450 1.00 83.53 568 THR A C 1
ATOM 3864 O O . THR A 1 568 ? -49.305 26.662 27.846 1.00 67.96 568 THR A O 1
ATOM 3868 N N . LYS A 1 569 ? -51.277 26.809 28.930 1.00 80.40 569 LYS A N 1
ATOM 3869 C CA . LYS A 1 569 ? -51.646 25.415 28.718 1.00 79.42 569 LYS A CA 1
ATOM 3870 C C . LYS A 1 569 ? -51.681 25.089 27.231 1.00 77.10 569 LYS A C 1
ATOM 3871 O O . LYS A 1 569 ? -51.173 24.054 26.804 1.00 76.94 569 LYS A O 1
ATOM 3877 N N . LYS A 1 570 ? -52.283 25.983 26.452 1.00 77.97 570 LYS A N 1
ATOM 3878 C CA . LYS A 1 570 ? -52.335 25.827 25.004 1.00 79.47 570 LYS A CA 1
ATOM 3879 C C . LYS A 1 570 ? -50.927 25.763 24.423 1.00 70.55 570 LYS A C 1
ATOM 3880 O O . LYS A 1 570 ? -50.635 24.931 23.566 1.00 69.54 570 LYS A O 1
ATOM 3886 N N . ALA A 1 571 ? -50.055 26.640 24.908 1.00 70.49 571 ALA A N 1
ATOM 3887 C CA . ALA A 1 571 ? -48.669 26.674 24.458 1.00 74.18 571 ALA A CA 1
ATOM 3888 C C . ALA A 1 571 ? -47.882 25.491 25.013 1.00 66.04 571 ALA A C 1
ATOM 3889 O O . ALA A 1 571 ? -46.934 25.018 24.388 1.00 64.70 571 ALA A O 1
ATOM 3891 N N . LEU A 1 572 ? -48.283 25.020 26.189 1.00 65.06 572 LEU A N 1
ATOM 3892 C CA . LEU A 1 572 ? -47.620 23.889 26.827 1.00 62.32 572 LEU A CA 1
ATOM 3893 C C . LEU A 1 572 ? -48.067 22.565 26.207 1.00 76.88 572 LEU A C 1
ATOM 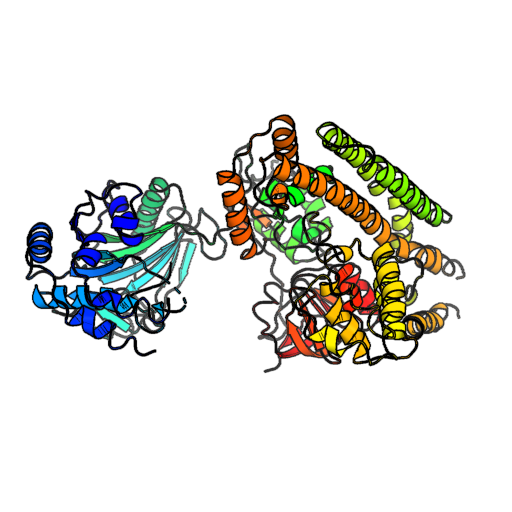3894 O O . LEU A 1 572 ? -47.265 21.647 26.042 1.00 59.21 572 LEU A O 1
ATOM 3899 N N . GLU A 1 573 ? -49.346 22.472 25.856 1.00 72.71 573 GLU A N 1
ATOM 3900 C CA . GLU A 1 573 ? -49.877 21.259 25.242 1.00 69.75 573 GLU A CA 1
ATOM 3901 C C . GLU A 1 573 ? -49.401 21.102 23.801 1.00 66.64 573 GLU A C 1
ATOM 3902 O O . GLU A 1 573 ? -49.143 19.987 23.349 1.00 68.89 573 GLU A O 1
ATOM 3908 N N . ASP A 1 574 ? -49.286 22.217 23.084 1.00 67.82 574 ASP A N 1
ATOM 3909 C CA . ASP A 1 574 ? -48.765 22.193 21.720 1.00 69.13 574 ASP A CA 1
ATOM 3910 C C . ASP A 1 574 ? -47.312 21.730 21.718 1.00 75.25 574 ASP A C 1
ATOM 3911 O O . ASP A 1 574 ? -46.849 21.096 20.769 1.00 76.41 574 ASP A O 1
ATOM 3916 N N . TYR A 1 575 ? -46.601 22.055 22.792 1.00 76.03 575 TYR A N 1
ATOM 3917 C CA . TYR A 1 575 ? -45.224 21.617 22.971 1.00 74.56 575 TYR A CA 1
ATOM 3918 C C . TYR A 1 575 ? -45.183 20.113 23.219 1.00 73.25 575 TYR A C 1
ATOM 3919 O O . TYR A 1 575 ? -44.318 19.407 22.700 1.00 75.42 575 TYR A O 1
ATOM 3928 N N . LEU A 1 576 ? -46.133 19.631 24.013 1.00 69.10 576 LEU A N 1
ATOM 3929 C CA . LEU A 1 576 ? -46.207 18.215 24.358 1.00 68.12 576 LEU A CA 1
ATOM 3930 C C . LEU A 1 576 ? -46.641 17.369 23.163 1.00 65.46 576 LEU A C 1
ATOM 3931 O O . LEU A 1 576 ? -46.361 16.173 23.105 1.00 62.45 576 LEU A O 1
ATOM 3936 N N . GLN A 1 577 ? -47.321 17.995 22.209 1.00 57.14 577 GLN A N 1
ATOM 3937 C CA . GLN A 1 577 ? -47.740 17.307 20.994 1.00 57.81 577 GLN A CA 1
ATOM 3938 C C . GLN A 1 577 ? -46.562 17.029 20.067 1.00 65.26 577 GLN A C 1
ATOM 3939 O O . GLN A 1 577 ? -46.588 16.080 19.284 1.00 62.12 577 GLN A O 1
ATOM 3945 N N . LYS A 1 578 ? -45.529 17.859 20.158 1.00 69.64 578 LYS A N 1
ATOM 3946 C CA . LYS A 1 578 ? -44.382 17.734 19.268 1.00 65.46 578 LYS A CA 1
ATOM 3947 C C . LYS A 1 578 ? -43.129 17.250 19.990 1.00 60.02 578 LYS A C 1
ATOM 3948 O O . LYS A 1 578 ? -42.260 16.628 19.381 1.00 59.40 578 LYS A O 1
ATOM 3954 N N . TYR A 1 579 ? -43.038 17.529 21.286 1.00 63.10 579 TYR A N 1
ATOM 3955 C CA . TYR A 1 579 ? -41.818 17.232 22.026 1.00 65.10 579 TYR A CA 1
ATOM 3956 C C . TYR A 1 579 ? -42.066 16.438 23.313 1.00 61.51 579 TYR A C 1
ATOM 3957 O O . TYR A 1 579 ? -41.116 15.989 23.953 1.00 54.03 579 TYR A O 1
ATOM 3966 N N . GLY A 1 580 ? -43.334 16.247 23.681 1.00 64.91 580 GLY A N 1
ATOM 3967 C CA . GLY A 1 580 ? -43.688 15.472 24.868 1.00 62.62 580 GLY A CA 1
ATOM 3968 C C . GLY A 1 580 ? -43.387 13.998 24.660 1.00 54.55 580 GLY A C 1
ATOM 3969 O O . GLY A 1 580 ? -43.490 13.160 25.562 1.00 46.03 580 GLY A O 1
ATOM 3970 N N . MET A 1 581 ? -43.033 13.585 23.460 1.00 54.58 581 MET A N 1
ATOM 3971 C CA . MET A 1 581 ? -42.737 12.162 23.328 1.00 54.98 581 MET A CA 1
ATOM 3972 C C . MET A 1 581 ? -41.355 11.811 23.784 1.00 52.93 581 MET A C 1
ATOM 3973 O O . MET A 1 581 ? -41.064 10.663 23.977 1.00 51.25 581 MET A O 1
ATOM 3978 N N . ARG A 1 582 ? -40.498 12.799 23.949 1.00 43.92 582 ARG A N 1
ATOM 3979 C CA . ARG A 1 582 ? -39.158 12.482 24.410 1.00 46.48 582 ARG A CA 1
ATOM 3980 C C . ARG A 1 582 ? -39.042 12.494 25.930 1.00 46.11 582 ARG A C 1
ATOM 3981 O O . ARG A 1 582 ? -39.987 12.851 26.639 1.00 42.42 582 ARG A O 1
ATOM 3989 N N . CYS A 1 583 ? -37.864 12.104 26.409 1.00 47.82 583 CYS A N 1
ATOM 3990 C CA . CYS A 1 583 ? -37.526 12.120 27.827 1.00 51.37 583 CYS A CA 1
ATOM 3991 C C . CYS A 1 583 ? -36.025 11.902 27.997 1.00 49.52 583 CYS A C 1
ATOM 3992 O O . CYS A 1 583 ? -35.293 11.793 27.015 1.00 46.98 583 CYS A O 1
ATOM 3995 N N . ALA A 1 584 ? -35.569 11.838 29.243 1.00 51.61 584 ALA A N 1
ATOM 3996 C CA . ALA A 1 584 ? -34.161 11.575 29.521 1.00 49.50 584 ALA A CA 1
ATOM 3997 C C . ALA A 1 584 ? -33.883 10.077 29.484 1.00 52.52 584 ALA A C 1
ATOM 3998 O O . ALA A 1 584 ? -34.076 9.378 30.477 1.00 62.33 584 ALA A O 1
ATOM 4000 N N . GLY A 1 585 ? -33.431 9.589 28.334 1.00 52.50 585 GLY A N 1
ATOM 4001 C CA . GLY A 1 585 ? -33.195 8.168 28.152 1.00 53.10 585 GLY A CA 1
ATOM 4002 C C . GLY A 1 585 ? -34.334 7.498 27.409 1.00 52.76 585 GLY A C 1
ATOM 4003 O O . GLY A 1 585 ? -34.811 6.438 27.815 1.00 37.88 585 GLY A O 1
ATOM 4004 N N . GLU A 1 586 ? -34.758 8.120 26.310 1.00 60.94 586 GLU A N 1
ATOM 4005 C CA . GLU A 1 586 ? -35.873 7.638 25.494 1.00 63.32 586 GLU A CA 1
ATOM 4006 C C . GLU A 1 586 ? -35.678 6.200 25.030 1.00 52.82 586 GLU A C 1
ATOM 4007 O O . GLU A 1 586 ? -36.644 5.496 24.737 1.00 54.06 586 GLU A O 1
ATOM 4013 N N . ILE A 1 587 ? -34.416 5.790 24.955 1.00 48.95 587 ILE A N 1
ATOM 4014 C CA . ILE A 1 587 ? -34.034 4.438 24.570 1.00 52.58 587 ILE A CA 1
ATOM 4015 C C . ILE A 1 587 ? -34.776 3.385 25.391 1.00 49.23 587 ILE A C 1
ATOM 4016 O O . ILE A 1 587 ? -35.222 2.368 24.859 1.00 49.51 587 ILE A O 1
ATOM 4021 N N . ASP A 1 588 ? -34.906 3.643 26.689 1.00 47.48 588 ASP A N 1
ATOM 4022 C CA . ASP A 1 588 ? -35.700 2.795 27.566 1.00 47.65 588 ASP A CA 1
ATOM 4023 C C . ASP A 1 588 ? -37.169 3.181 27.438 1.00 44.86 588 ASP A C 1
ATOM 4024 O O . ASP A 1 588 ? -37.601 4.203 27.973 1.00 45.10 588 ASP A O 1
ATOM 4029 N N . LEU A 1 589 ? -37.924 2.356 26.717 1.00 47.99 589 LEU A N 1
ATOM 4030 C CA . LEU A 1 589 ? -39.330 2.620 26.427 1.00 49.23 589 LEU A CA 1
ATOM 4031 C C . LEU A 1 589 ? -40.169 2.769 27.695 1.00 48.16 589 LEU A C 1
ATOM 4032 O O . LEU A 1 589 ? -41.159 3.502 27.712 1.00 37.12 589 LEU A O 1
ATOM 4037 N N . THR A 1 590 ? -39.764 2.079 28.757 1.00 47.27 590 THR A N 1
ATOM 4038 C CA . THR A 1 590 ? -40.523 2.072 30.002 1.00 52.74 590 THR A CA 1
ATOM 4039 C C . THR A 1 590 ? -40.296 3.331 30.835 1.00 56.42 590 THR A C 1
ATOM 4040 O O . THR A 1 590 ? -40.961 3.538 31.849 1.00 60.25 590 THR A O 1
ATOM 4044 N N . LYS A 1 591 ? -39.355 4.167 30.410 1.00 58.00 591 LYS A N 1
ATOM 4045 C CA . LYS A 1 591 ? -39.052 5.391 31.145 1.00 56.86 591 LYS A CA 1
ATOM 4046 C C . LYS A 1 591 ? -40.103 6.460 30.866 1.00 52.10 591 LYS A C 1
ATOM 4047 O O . LYS A 1 591 ? -40.539 6.633 29.729 1.00 54.74 591 LYS A O 1
ATOM 4053 N N . THR A 1 592 ? -40.506 7.170 31.915 1.00 55.81 592 THR A N 1
ATOM 4054 C CA . THR A 1 592 ? -41.591 8.145 31.831 1.00 58.12 592 THR A CA 1
ATOM 4055 C C . THR A 1 592 ? -41.289 9.294 30.869 1.00 64.79 592 THR A C 1
ATOM 4056 O O . THR A 1 592 ? -40.313 10.025 31.042 1.00 39.97 592 THR A O 1
ATOM 4060 N N . ARG A 1 593 ? -42.152 9.495 29.886 1.00 63.61 593 ARG A N 1
ATOM 4061 C CA . ARG A 1 593 ? -42.043 10.573 28.918 1.00 58.21 593 ARG A CA 1
ATOM 4062 C C . ARG A 1 593 ? -42.519 11.868 29.494 1.00 56.29 593 ARG A C 1
ATOM 4063 O O . ARG A 1 593 ? -43.106 11.899 30.541 1.00 53.07 593 ARG A O 1
ATOM 4071 N N . TRP A 1 594 ? -42.259 12.949 28.789 1.00 55.31 594 TRP A N 1
ATOM 4072 C CA . TRP A 1 594 ? -42.630 14.277 29.268 1.00 51.17 594 TRP A CA 1
ATOM 4073 C C . TRP A 1 594 ? -44.140 14.476 29.396 1.00 49.70 594 TRP A C 1
ATOM 4074 O O . TRP A 1 594 ? -44.602 15.141 30.320 1.00 49.62 594 TRP A O 1
ATOM 4085 N N . ILE A 1 595 ? -44.909 13.906 28.474 1.00 54.56 595 ILE A N 1
ATOM 4086 C CA . ILE A 1 595 ? -46.359 14.087 28.491 1.00 58.36 595 ILE A CA 1
ATOM 4087 C C . ILE A 1 595 ? -47.021 13.179 29.531 1.00 61.28 595 ILE A C 1
ATOM 4088 O O . ILE A 1 595 ? -48.186 13.367 29.880 1.00 64.11 595 ILE A O 1
ATOM 4093 N N . GLU A 1 596 ? -46.271 12.197 30.026 1.00 61.16 596 GLU A N 1
ATOM 4094 C CA . GLU A 1 596 ? -46.754 11.330 31.098 1.00 60.80 596 GLU A CA 1
ATOM 4095 C C . GLU A 1 596 ? -46.528 11.978 32.458 1.00 66.11 596 GLU A C 1
ATOM 4096 O O . GLU A 1 596 ? -47.160 11.608 33.449 1.00 68.46 596 GLU A O 1
ATOM 4102 N N . ASN A 1 597 ? -45.615 12.943 32.495 1.00 69.67 597 ASN A N 1
ATOM 4103 C CA . ASN A 1 597 ? -45.325 13.693 33.710 1.00 73.19 597 ASN A CA 1
ATOM 4104 C C . ASN A 1 597 ? -44.647 15.020 33.384 1.00 73.79 597 ASN A C 1
ATOM 4105 O O . ASN A 1 597 ? -43.422 15.130 33.458 1.00 76.41 597 ASN A O 1
ATOM 4110 N N . PRO A 1 598 ? -45.446 16.037 33.017 1.00 68.38 598 PRO A N 1
ATOM 4111 C CA . PRO A 1 598 ? -44.937 17.366 32.652 1.00 68.86 598 PRO A CA 1
ATOM 4112 C C . PRO A 1 598 ? -44.278 18.093 33.823 1.00 65.46 598 PRO A C 1
ATOM 4113 O O . PRO A 1 598 ? -43.777 19.205 33.656 1.00 67.66 598 PRO A O 1
ATOM 4117 N N . LEU A 1 599 ? -44.280 17.462 34.992 1.00 62.10 599 LEU A N 1
ATOM 4118 C CA . LEU A 1 599 ? -43.672 18.034 36.187 1.00 65.41 599 LEU A CA 1
ATOM 4119 C C . LEU A 1 599 ? -42.144 18.013 36.098 1.00 67.59 599 LEU A C 1
ATOM 4120 O O . LEU A 1 599 ? -41.455 18.621 36.918 1.00 67.71 599 LEU A O 1
ATOM 4125 N N . THR A 1 600 ? -41.620 17.312 35.097 1.00 64.57 600 THR A N 1
ATOM 4126 C CA . THR A 1 600 ? -40.178 17.206 34.906 1.00 67.06 600 THR A CA 1
ATOM 4127 C C . THR A 1 600 ? -39.601 18.439 34.211 1.00 69.08 600 THR A C 1
ATOM 4128 O O . THR A 1 600 ? -38.426 18.767 34.387 1.00 70.52 600 THR A O 1
ATOM 4132 N N . LEU A 1 601 ? -40.428 19.118 33.421 1.00 66.75 601 LEU A N 1
ATOM 4133 C CA . LEU A 1 601 ? -39.981 20.295 32.684 1.00 66.80 601 LEU A CA 1
ATOM 4134 C C . LEU A 1 601 ? -40.079 21.564 33.523 1.00 74.24 601 LEU A C 1
ATOM 4135 O O . LEU A 1 601 ? -39.637 22.629 33.096 1.00 81.58 601 LEU A O 1
ATOM 4140 N N . ILE A 1 602 ? -40.656 21.445 34.715 1.00 71.00 602 ILE A N 1
ATOM 4141 C CA . ILE A 1 602 ? -40.883 22.603 35.578 1.00 74.34 602 ILE A CA 1
ATOM 4142 C C . ILE A 1 602 ? -39.619 23.427 35.882 1.00 68.82 602 ILE A C 1
ATOM 4143 O O . ILE A 1 602 ? -39.635 24.645 35.698 1.00 70.22 602 ILE A O 1
ATOM 4148 N N . PRO A 1 603 ? -38.520 22.784 36.333 1.00 69.66 603 PRO A N 1
ATOM 4149 C CA . PRO A 1 603 ? -37.364 23.625 36.677 1.00 66.39 603 PRO A CA 1
ATOM 4150 C C . PRO A 1 603 ? -36.730 24.311 35.467 1.00 59.85 603 PRO A C 1
ATOM 4151 O O . PRO A 1 603 ? -36.401 25.494 35.542 1.00 57.61 603 PRO A O 1
ATOM 4155 N N . LEU A 1 604 ? -36.567 23.575 34.371 1.00 51.95 604 LEU A N 1
ATOM 4156 C CA . LEU A 1 604 ? -35.949 24.114 33.164 1.00 67.52 604 LEU A CA 1
ATOM 4157 C C . LEU A 1 604 ? -36.728 25.294 32.595 1.00 70.01 604 LEU A C 1
ATOM 4158 O O . LEU A 1 604 ? -36.139 26.241 32.075 1.00 73.20 604 LEU A O 1
ATOM 4163 N N . ILE A 1 605 ? -38.051 25.234 32.693 1.00 68.51 605 ILE A N 1
ATOM 4164 C CA . ILE A 1 605 ? -38.892 26.328 32.227 1.00 67.59 605 ILE A CA 1
ATOM 4165 C C . ILE A 1 605 ? -38.800 27.510 33.188 1.00 67.66 605 ILE A C 1
ATOM 4166 O O . ILE A 1 605 ? -38.751 28.664 32.761 1.00 68.47 605 ILE A O 1
ATOM 4171 N N . LEU A 1 606 ? -38.767 27.217 34.486 1.00 69.26 606 LEU A N 1
ATOM 4172 C CA . LEU A 1 606 ? -38.566 28.253 35.495 1.00 74.09 606 LEU A CA 1
ATOM 4173 C C . LEU A 1 606 ? -37.194 28.900 35.334 1.00 79.93 606 LEU A C 1
ATOM 4174 O O . LEU A 1 606 ? -37.046 30.111 35.495 1.00 83.98 606 LEU A O 1
ATOM 4179 N N . SER A 1 607 ? -36.195 28.083 35.016 1.00 76.48 607 SER A N 1
ATOM 4180 C CA . SER A 1 607 ? -34.843 28.578 34.790 1.00 78.48 607 SER A CA 1
ATOM 4181 C C . SER A 1 607 ? -34.801 29.484 33.564 1.00 78.96 607 SER A C 1
ATOM 4182 O O . SER A 1 607 ? -34.023 30.436 33.511 1.00 82.02 607 SER A O 1
ATOM 4185 N N . ASN A 1 608 ? -35.643 29.181 32.582 1.00 76.72 608 ASN A N 1
ATOM 4186 C CA . ASN A 1 608 ? -35.784 30.032 31.408 1.00 81.13 608 ASN A CA 1
ATOM 4187 C C . ASN A 1 608 ? -36.655 31.238 31.725 1.00 89.98 608 ASN A C 1
ATOM 4188 O O . ASN A 1 608 ? -36.704 32.202 30.961 1.00 91.70 608 ASN A O 1
ATOM 4193 N N . ILE A 1 609 ? -37.344 31.173 32.860 1.00 93.60 609 ILE A N 1
ATOM 4194 C CA . ILE A 1 609 ? -38.165 32.282 33.328 1.00 98.69 609 ILE A CA 1
ATOM 4195 C C . ILE A 1 609 ? -37.347 33.198 34.233 1.00 104.48 609 ILE A C 1
ATOM 4196 O O . ILE A 1 609 ? -37.481 34.423 34.184 1.00 104.25 609 ILE A O 1
ATOM 4201 N N . LYS A 1 610 ? -36.471 32.597 35.030 1.00 106.77 610 LYS A N 1
ATOM 4202 C CA . LYS A 1 610 ? -35.663 33.338 35.992 1.00 113.11 610 LYS A CA 1
ATOM 4203 C C . LYS A 1 610 ? -34.678 34.322 35.362 1.00 116.74 610 LYS A C 1
ATOM 4204 O O . LYS A 1 610 ? -34.118 35.163 36.063 1.00 122.37 610 LYS A O 1
ATOM 4210 N N . ASN A 1 611 ? -34.299 34.069 34.113 1.00 114.97 611 ASN A N 1
ATOM 4211 C CA . ASN A 1 611 ? -33.254 34.845 33.466 1.00 112.46 611 ASN A CA 1
ATOM 4212 C C . ASN A 1 611 ? -33.433 35.431 32.064 1.00 114.63 611 ASN A C 1
ATOM 4213 O O . ASN A 1 611 ? -32.420 35.775 31.455 1.00 120.87 611 ASN A O 1
ATOM 4218 N N . PHE A 1 612 ? -34.652 35.460 31.506 1.00 109.45 612 PHE A N 1
ATOM 4219 C CA . PHE A 1 612 ? -34.827 35.847 30.085 1.00 109.92 612 PHE A CA 1
ATOM 4220 C C . PHE A 1 612 ? -35.851 36.847 29.488 1.00 104.78 612 PHE A C 1
ATOM 4221 O O . PHE A 1 612 ? -36.806 37.291 30.125 1.00 106.91 612 PHE A O 1
ATOM 4229 N N . ASP A 1 613 ? -35.562 37.156 28.219 1.00 138.64 613 ASP A N 1
ATOM 4230 C CA . ASP A 1 613 ? -36.226 38.059 27.301 1.00 137.76 613 ASP A CA 1
ATOM 4231 C C . ASP A 1 613 ? -37.666 37.736 26.941 1.00 135.36 613 ASP A C 1
ATOM 4232 O O . ASP A 1 613 ? -38.292 36.792 27.391 1.00 133.92 613 ASP A O 1
ATOM 4237 N N . SER A 1 614 ? -38.125 38.625 26.078 1.00 134.15 614 SER A N 1
ATOM 4238 C CA . SER A 1 614 ? -39.420 38.665 25.406 1.00 135.24 614 SER A CA 1
ATOM 4239 C C . SER A 1 614 ? -39.465 37.696 24.224 1.00 135.69 614 SER A C 1
ATOM 4240 O O . SER A 1 614 ? -40.535 37.240 23.822 1.00 136.82 614 SER A O 1
ATOM 4243 N N . SER A 1 615 ? -38.294 37.387 23.677 1.00 133.91 615 SER A N 1
ATOM 4244 C CA . SER A 1 615 ? -38.177 36.489 22.533 1.00 129.47 615 SER A CA 1
ATOM 4245 C C . SER A 1 615 ? -36.756 35.939 22.453 1.00 126.66 615 SER A C 1
ATOM 4246 O O . SER A 1 615 ? -36.041 36.175 21.479 1.00 126.69 615 SER A O 1
ATOM 4249 N N . ALA A 1 616 ? -36.355 35.212 23.493 1.00 122.71 616 ALA A N 1
ATOM 4250 C CA . ALA A 1 616 ? -34.993 34.697 23.609 1.00 119.70 616 ALA A CA 1
ATOM 4251 C C . ALA A 1 616 ? -34.680 33.699 22.508 1.00 117.37 616 ALA A C 1
ATOM 4252 O O . ALA A 1 616 ? -33.534 33.583 22.070 1.00 117.23 616 ALA A O 1
ATOM 4254 N N . SER A 1 617 ? -35.704 32.977 22.067 1.00 117.18 617 SER A N 1
ATOM 4255 C CA . SER A 1 617 ? -35.544 32.024 20.981 1.00 112.98 617 SER A CA 1
ATOM 4256 C C . SER A 1 617 ? -35.113 32.734 19.708 1.00 112.19 617 SER A C 1
ATOM 4257 O O . SER A 1 617 ? -34.374 32.178 18.906 1.00 107.71 617 SER A O 1
ATOM 4260 N N . MET A 1 618 ? -35.571 33.967 19.527 1.00 117.45 618 MET A N 1
ATOM 4261 C CA . MET A 1 618 ? -35.245 34.707 18.318 1.00 118.62 618 MET A CA 1
ATOM 4262 C C . MET A 1 618 ? -33.756 35.060 18.312 1.00 124.21 618 MET A C 1
ATOM 4263 O O . MET A 1 618 ? -33.032 34.691 17.388 1.00 122.91 618 MET A O 1
ATOM 4268 N N . HIS A 1 619 ? -33.301 35.726 19.371 1.00 127.90 619 HIS A N 1
ATOM 4269 C CA . HIS A 1 619 ? -31.933 36.251 19.463 1.00 132.44 619 HIS A CA 1
ATOM 4270 C C . HIS A 1 619 ? -30.815 35.210 19.453 1.00 128.68 619 HIS A C 1
ATOM 4271 O O . HIS A 1 619 ? -29.839 35.355 18.716 1.00 128.65 619 HIS A O 1
ATOM 4278 N N . LYS A 1 620 ? -30.930 34.188 20.295 1.00 128.37 620 LYS A N 1
ATOM 4279 C CA . LYS A 1 620 ? -29.895 33.164 20.364 1.00 124.32 620 LYS A CA 1
ATOM 4280 C C . LYS A 1 620 ? -29.880 32.345 19.084 1.00 122.52 620 LYS A C 1
ATOM 4281 O O . LYS A 1 620 ? -28.837 31.832 18.676 1.00 123.16 620 LYS A O 1
ATOM 4287 N N . PHE A 1 621 ? -31.041 32.226 18.450 1.00 120.58 621 PHE A N 1
ATOM 4288 C CA . PHE A 1 621 ? -31.086 31.730 17.086 1.00 117.79 621 PHE A CA 1
ATOM 4289 C C . PHE A 1 621 ? -30.442 32.787 16.209 1.00 117.99 621 PHE A C 1
ATOM 4290 O O . PHE A 1 621 ? -29.557 32.479 15.416 1.00 116.82 621 PHE A O 1
ATOM 4298 N N . ALA A 1 622 ? -30.873 34.037 16.385 1.00 118.82 622 ALA A N 1
ATOM 4299 C CA . ALA A 1 622 ? -30.370 35.152 15.586 1.00 118.18 622 ALA A CA 1
ATOM 4300 C C . ALA A 1 622 ? -28.865 35.314 15.723 1.00 117.76 622 ALA A C 1
ATOM 4301 O O . ALA A 1 622 ? -28.207 35.655 14.754 1.00 115.92 622 ALA A O 1
ATOM 4303 N N . GLN A 1 623 ? -28.329 35.068 16.917 1.00 122.62 623 GLN A N 1
ATOM 4304 C CA . GLN A 1 623 ? -26.886 35.153 17.147 1.00 126.52 623 GLN A CA 1
ATOM 4305 C C . GLN A 1 623 ? -26.118 34.293 16.155 1.00 127.02 623 GLN A C 1
ATOM 4306 O O . GLN A 1 623 ? -25.116 34.723 15.581 1.00 124.10 623 GLN A O 1
ATOM 4312 N N . GLY A 1 624 ? -26.609 33.075 15.959 1.00 132.64 624 GLY A N 1
ATOM 4313 C CA . GLY A 1 624 ? -25.917 32.090 15.157 1.00 135.62 624 GLY A CA 1
ATOM 4314 C C . GLY A 1 624 ? -25.709 32.500 13.717 1.00 138.80 624 GLY A C 1
ATOM 4315 O O . GLY A 1 624 ? -24.575 32.541 13.247 1.00 139.18 624 GLY A O 1
ATOM 4316 N N . GLU A 1 625 ? -26.789 32.823 13.011 1.00 138.71 625 GLU A N 1
ATOM 4317 C CA . GLU A 1 625 ? -26.663 33.009 11.572 1.00 136.88 625 GLU A CA 1
ATOM 4318 C C . GLU A 1 625 ? -25.883 34.264 11.197 1.00 132.44 625 GLU A C 1
ATOM 4319 O O . GLU A 1 625 ? -25.484 34.381 10.050 1.00 130.53 625 GLU A O 1
ATOM 4325 N N . LYS A 1 626 ? -25.651 35.189 12.131 1.00 132.12 626 LYS A N 1
ATOM 4326 C CA . LYS A 1 626 ? -24.855 36.374 11.791 1.00 126.08 626 LYS A CA 1
ATOM 4327 C C . LYS A 1 626 ? -23.361 36.160 12.028 1.00 127.99 626 LYS A C 1
ATOM 4328 O O . LYS A 1 626 ? -22.538 36.780 11.359 1.00 129.67 626 LYS A O 1
ATOM 4334 N N . GLU A 1 627 ? -23.005 35.302 12.979 1.00 127.46 627 GLU A N 1
ATOM 4335 C CA . GLU A 1 627 ? -21.620 34.866 13.098 1.00 130.35 627 GLU A CA 1
ATOM 4336 C C . GLU A 1 627 ? -21.408 33.794 12.048 1.00 130.80 627 GLU A C 1
ATOM 4337 O O . GLU A 1 627 ? -20.301 33.607 11.540 1.00 129.78 627 GLU A O 1
ATOM 4343 N N . ALA A 1 628 ? -22.485 33.100 11.709 1.00 133.61 628 ALA A N 1
ATOM 4344 C CA . ALA A 1 628 ? -22.490 32.345 10.470 1.00 132.28 628 ALA A CA 1
ATOM 4345 C C . ALA A 1 628 ? -22.470 33.321 9.261 1.00 160.45 628 ALA A C 1
ATOM 4346 O O . ALA A 1 628 ? -21.963 32.985 8.188 1.00 157.94 628 ALA A O 1
ATOM 4348 N N . PHE A 1 629 ? -22.988 34.539 9.452 1.00 161.10 629 PHE A N 1
ATOM 4349 C CA . PHE A 1 629 ? -23.008 35.572 8.403 1.00 160.38 629 PHE A CA 1
ATOM 4350 C C . PHE A 1 629 ? -21.815 36.511 8.446 1.00 158.09 629 PHE A C 1
ATOM 4351 O O . PHE A 1 629 ? -21.881 37.616 7.946 1.00 159.66 629 PHE A O 1
ATOM 4359 N N . HIS A 1 630 ? -20.703 36.119 9.036 1.00 151.53 630 HIS A N 1
ATOM 4360 C CA . HIS A 1 630 ? -19.484 36.873 8.728 1.00 143.42 630 HIS A CA 1
ATOM 4361 C C . HIS A 1 630 ? -18.336 35.903 8.384 1.00 141.25 630 HIS A C 1
ATOM 4362 O O . HIS A 1 630 ? -17.306 36.312 7.875 1.00 142.07 630 HIS A O 1
ATOM 4369 N N . LYS A 1 631 ? -18.596 34.606 8.558 1.00 142.38 631 LYS A N 1
ATOM 4370 C CA . LYS A 1 631 ? -17.713 33.521 8.115 1.00 137.56 631 LYS A CA 1
ATOM 4371 C C . LYS A 1 631 ? -18.106 32.955 6.732 1.00 141.38 631 LYS A C 1
ATOM 4372 O O . LYS A 1 631 ? -17.292 32.318 6.060 1.00 140.78 631 LYS A O 1
ATOM 4378 N N . GLU A 1 632 ? -19.310 33.268 6.293 1.00 141.51 632 GLU A N 1
ATOM 4379 C CA . GLU A 1 632 ? -19.752 32.807 5.001 1.00 144.17 632 GLU A CA 1
ATOM 4380 C C . GLU A 1 632 ? -18.785 33.376 3.971 1.00 144.66 632 GLU A C 1
ATOM 4381 O O . GLU A 1 632 ? -18.554 32.763 2.929 1.00 147.35 632 GLU A O 1
ATOM 4387 N N . GLN A 1 633 ? -18.231 34.555 4.250 1.00 145.64 633 GLN A N 1
ATOM 4388 C CA . GLN A 1 633 ? -17.329 35.189 3.273 1.00 138.60 633 GLN A CA 1
ATOM 4389 C C . GLN A 1 633 ? -15.941 35.642 3.691 1.00 139.22 633 GLN A C 1
ATOM 4390 O O . GLN A 1 633 ? -15.291 36.350 2.915 1.00 140.43 633 GLN A O 1
ATOM 4396 N N . GLU A 1 634 ? -15.474 35.279 4.876 1.00 139.17 634 GLU A N 1
ATOM 4397 C CA . GLU A 1 634 ? -14.070 35.473 5.184 1.00 144.04 634 GLU A CA 1
ATOM 4398 C C . GLU A 1 634 ? -13.331 34.729 4.097 1.00 146.85 634 GLU A C 1
ATOM 4399 O O . GLU A 1 634 ? -12.314 35.164 3.564 1.00 147.09 634 GLU A O 1
ATOM 4405 N N . ILE A 1 635 ? -13.934 33.599 3.759 1.00 151.00 635 ILE A N 1
ATOM 4406 C CA . ILE A 1 635 ? -13.490 32.702 2.718 1.00 150.96 635 ILE A CA 1
ATOM 4407 C C . ILE A 1 635 ? -13.833 33.175 1.289 1.00 152.16 635 ILE A C 1
ATOM 4408 O O . ILE A 1 635 ? -13.148 32.773 0.344 1.00 149.29 635 ILE A O 1
ATOM 4413 N N . LEU A 1 636 ? -14.864 34.017 1.129 1.00 156.69 636 LEU A N 1
ATOM 4414 C CA . LEU A 1 636 ? -15.218 34.617 -0.187 1.00 155.89 636 LEU A CA 1
ATOM 4415 C C . LEU A 1 636 ? -14.096 35.340 -0.908 1.00 155.12 636 LEU A C 1
ATOM 4416 O O . LEU A 1 636 ? -13.757 35.030 -2.049 1.00 155.88 636 LEU A O 1
ATOM 4421 N N . ARG A 1 637 ? -13.524 36.328 -0.231 1.00 148.05 637 ARG A N 1
ATOM 4422 C CA . ARG A 1 637 ? -12.685 37.327 -0.885 1.00 139.38 637 ARG A CA 1
ATOM 4423 C C . ARG A 1 637 ? -11.254 36.833 -1.135 1.00 136.01 637 ARG A C 1
ATOM 4424 O O . ARG A 1 637 ? -10.933 35.666 -0.881 1.00 133.23 637 ARG A O 1
ATOM 4432 N N . ALA A 1 649 ? -14.073 29.482 -6.739 1.00 108.78 649 ALA A N 1
ATOM 4433 C CA . ALA A 1 649 ? -14.226 29.264 -5.305 1.00 108.63 649 ALA A CA 1
ATOM 4434 C C . ALA A 1 649 ? -15.692 29.336 -4.888 1.00 109.28 649 ALA A C 1
ATOM 4435 O O . ALA A 1 649 ? -16.004 29.483 -3.706 1.00 110.49 649 ALA A O 1
ATOM 4437 N N . MET A 1 650 ? -16.587 29.235 -5.867 1.00 106.68 650 MET A N 1
ATOM 4438 C CA . MET A 1 650 ? -18.021 29.215 -5.601 1.00 109.43 650 MET A CA 1
ATOM 4439 C C . MET A 1 650 ? -18.525 27.779 -5.575 1.00 112.84 650 MET A C 1
ATOM 4440 O O . MET A 1 650 ? -19.716 27.528 -5.738 1.00 112.49 650 MET A O 1
ATOM 4445 N N . GLU A 1 651 ? -17.591 26.833 -5.519 1.00 118.01 651 GLU A N 1
ATOM 4446 C CA . GLU A 1 651 ? -17.904 25.423 -5.377 1.00 116.52 651 GLU A CA 1
ATOM 4447 C C . GLU A 1 651 ? -18.337 25.244 -3.939 1.00 116.83 651 GLU A C 1
ATOM 4448 O O . GLU A 1 651 ? -19.259 24.523 -3.611 1.00 118.09 651 GLU A O 1
ATOM 4454 N N . THR A 1 652 ? -17.663 25.972 -3.081 1.00 116.15 652 THR A N 1
ATOM 4455 C CA . THR A 1 652 ? -17.921 25.970 -1.666 1.00 116.87 652 THR A CA 1
ATOM 4456 C C . THR A 1 652 ? -19.260 26.514 -1.224 1.00 116.99 652 THR A C 1
ATOM 4457 O O . THR A 1 652 ? -19.741 26.097 -0.199 1.00 117.48 652 THR A O 1
ATOM 4461 N N . LYS A 1 653 ? -19.855 27.447 -1.950 1.00 120.84 653 LYS A N 1
ATOM 4462 C CA . LYS A 1 653 ? -21.075 28.074 -1.441 1.00 123.74 653 LYS A CA 1
ATOM 4463 C C . LYS A 1 653 ? -22.264 27.207 -1.108 1.00 130.26 653 LYS A C 1
ATOM 4464 O O . LYS A 1 653 ? -22.859 27.418 -0.049 1.00 133.17 653 LYS A O 1
ATOM 4470 N N . GLU A 1 654 ? -22.625 26.257 -1.957 1.00 130.37 654 GLU A N 1
ATOM 4471 C CA . GLU A 1 654 ? -23.753 25.419 -1.577 1.00 136.53 654 GLU A CA 1
ATOM 4472 C C . GLU A 1 654 ? -23.293 24.174 -0.824 1.00 135.49 654 GLU A C 1
ATOM 4473 O O . GLU A 1 654 ? -24.104 23.522 -0.171 1.00 139.31 654 GLU A O 1
ATOM 4479 N N . LYS A 1 655 ? -21.989 23.881 -0.862 1.00 132.43 655 LYS A N 1
ATOM 4480 C CA . LYS A 1 655 ? -21.452 22.728 -0.150 1.00 124.70 655 LYS A CA 1
ATOM 4481 C C . LYS A 1 655 ? -21.768 23.025 1.285 1.00 120.37 655 LYS A C 1
ATOM 4482 O O . LYS A 1 655 ? -22.199 22.191 2.033 1.00 123.36 655 LYS A O 1
ATOM 4488 N N . ILE A 1 656 ? -21.577 24.261 1.648 1.00 114.30 656 ILE A N 1
ATOM 4489 C CA . ILE A 1 656 ? -21.973 24.755 2.969 1.00 114.07 656 ILE A CA 1
ATOM 4490 C C . ILE A 1 656 ? -23.489 24.493 3.332 1.00 148.55 656 ILE A C 1
ATOM 4491 O O . ILE A 1 656 ? -23.801 24.183 4.486 1.00 151.35 656 ILE A O 1
ATOM 4496 N N . ASP A 1 657 ? -24.394 24.756 2.368 1.00 143.34 657 ASP A N 1
ATOM 4497 C CA . ASP A 1 657 ? -25.865 24.562 2.514 1.00 140.90 657 ASP A CA 1
ATOM 4498 C C . ASP A 1 657 ? -26.398 23.111 2.486 1.00 135.75 657 ASP A C 1
ATOM 4499 O O . ASP A 1 657 ? -27.124 22.689 3.386 1.00 138.40 657 ASP A O 1
ATOM 4504 N N . ILE A 1 658 ? -26.002 22.357 1.459 1.00 124.98 658 ILE A N 1
ATOM 4505 C CA . ILE A 1 658 ? -26.279 20.950 1.328 1.00 113.53 658 ILE A CA 1
ATOM 4506 C C . ILE A 1 658 ? -25.796 20.253 2.613 1.00 109.98 658 ILE A C 1
ATOM 4507 O O . ILE A 1 658 ? -26.246 19.164 2.974 1.00 111.55 658 ILE A O 1
ATOM 4512 N N . LEU A 1 659 ? -24.887 20.931 3.308 1.00 111.78 659 LEU A N 1
ATOM 4513 C CA . LEU A 1 659 ? -24.614 20.705 4.719 1.00 106.20 659 LEU A CA 1
ATOM 4514 C C . LEU A 1 659 ? -25.690 21.376 5.590 1.00 108.58 659 LEU A C 1
ATOM 4515 O O . LEU A 1 659 ? -26.460 20.686 6.255 1.00 114.34 659 LEU A O 1
ATOM 4520 N N . ARG A 1 660 ? -25.758 22.710 5.558 1.00 105.89 660 ARG A N 1
ATOM 4521 C CA . ARG A 1 660 ? -26.668 23.478 6.423 1.00 99.37 660 ARG A CA 1
ATOM 4522 C C . ARG A 1 660 ? -28.130 23.038 6.361 1.00 102.25 660 ARG A C 1
ATOM 4523 O O . ARG A 1 660 ? -28.778 22.870 7.393 1.00 106.51 660 ARG A O 1
ATOM 4531 N N . HIS A 1 661 ? -28.645 22.860 5.150 1.00 103.71 661 HIS A N 1
ATOM 4532 C CA . HIS A 1 661 ? -30.051 22.521 4.958 1.00 107.22 661 HIS A CA 1
ATOM 4533 C C . HIS A 1 661 ? -30.303 21.024 5.167 1.00 106.12 661 HIS A C 1
ATOM 4534 O O . HIS A 1 661 ? -31.428 20.545 5.023 1.00 102.35 661 HIS A O 1
ATOM 4541 N N . PHE A 1 662 ? -29.257 20.289 5.532 1.00 107.79 662 PHE A N 1
ATOM 4542 C CA . PHE A 1 662 ? -29.388 18.848 5.733 1.00 109.83 662 PHE A CA 1
ATOM 4543 C C . PHE A 1 662 ? -29.216 18.397 7.177 1.00 107.51 662 PHE A C 1
ATOM 4544 O O . PHE A 1 662 ? -30.112 17.770 7.738 1.00 107.02 662 PHE A O 1
ATOM 4552 N N . ILE A 1 663 ? -28.068 18.716 7.772 1.00 108.71 663 ILE A N 1
ATOM 4553 C CA . ILE A 1 663 ? -27.668 18.141 9.061 1.00 102.83 663 ILE A CA 1
ATOM 4554 C C . ILE A 1 663 ? -28.688 18.301 10.188 1.00 99.69 663 ILE A C 1
ATOM 4555 O O . ILE A 1 663 ? -28.562 17.667 11.234 1.00 95.83 663 ILE A O 1
ATOM 4560 N N . GLY A 1 664 ? -29.697 19.139 9.976 1.00 102.70 664 GLY A N 1
ATOM 4561 C CA . GLY A 1 664 ? -30.803 19.230 10.909 1.00 99.16 664 GLY A CA 1
ATOM 4562 C C . GLY A 1 664 ? -31.604 17.940 10.914 1.00 92.86 664 GLY A C 1
ATOM 4563 O O . GLY A 1 664 ? -32.337 17.651 11.859 1.00 89.63 664 GLY A O 1
ATOM 4564 N N . TYR A 1 665 ? -31.454 17.161 9.847 1.00 90.65 665 TYR A N 1
ATOM 4565 C CA . TYR A 1 665 ? -32.167 15.899 9.698 1.00 85.63 665 TYR A CA 1
ATOM 4566 C C . TYR A 1 665 ? -31.455 14.751 10.417 1.00 77.81 665 TYR A C 1
ATOM 4567 O O . TYR A 1 665 ? -32.040 13.690 10.633 1.00 71.57 665 TYR A O 1
ATOM 4576 N N . ARG A 1 666 ? -30.202 14.971 10.808 1.00 75.56 666 ARG A N 1
ATOM 4577 C CA . ARG A 1 666 ? -29.398 13.915 11.422 1.00 71.35 666 ARG A CA 1
ATOM 4578 C C . ARG A 1 666 ? -29.962 13.460 12.765 1.00 71.15 666 ARG A C 1
ATOM 4579 O O . ARG A 1 666 ? -29.562 12.423 13.296 1.00 70.21 666 ARG A O 1
ATOM 4587 N N . GLU A 1 667 ? -30.894 14.234 13.311 1.00 71.87 667 GLU A N 1
ATOM 4588 C CA . GLU A 1 667 ? -31.509 13.890 14.584 1.00 70.90 667 GLU A CA 1
ATOM 4589 C C . GLU A 1 667 ? -32.983 13.531 14.446 1.00 67.25 667 GLU A C 1
ATOM 4590 O O . GLU A 1 667 ? -33.707 13.469 15.439 1.00 63.95 667 GLU A O 1
ATOM 4596 N N . TYR A 1 668 ? -33.425 13.288 13.216 1.00 66.84 668 TYR A N 1
ATOM 4597 C CA . TYR A 1 668 ? -34.819 12.927 12.980 1.00 64.69 668 TYR A CA 1
ATOM 4598 C C . TYR A 1 668 ? -35.092 11.413 12.996 1.00 62.35 668 TYR A C 1
ATOM 4599 O O . TYR A 1 668 ? -36.145 10.998 13.482 1.00 59.82 668 TYR A O 1
ATOM 4608 N N . PRO A 1 669 ? -34.173 10.582 12.453 1.00 63.94 669 PRO A N 1
ATOM 4609 C CA . PRO A 1 669 ? -34.392 9.139 12.624 1.00 61.98 669 PRO A CA 1
ATOM 4610 C C . PRO A 1 669 ? -34.505 8.727 14.090 1.00 59.05 669 PRO A C 1
ATOM 4611 O O . PRO A 1 669 ? -35.288 7.837 14.422 1.00 59.52 669 PRO A O 1
ATOM 4615 N N . LYS A 1 670 ? -33.726 9.376 14.949 1.00 58.12 670 LYS A N 1
ATOM 4616 C CA . LYS A 1 670 ? -33.818 9.170 16.388 1.00 55.01 670 LYS A CA 1
ATOM 4617 C C . LYS A 1 670 ? -35.198 9.579 16.891 1.00 53.19 670 LYS A C 1
ATOM 4618 O O . LYS A 1 670 ? -35.815 8.885 17.699 1.00 48.93 670 LYS A O 1
ATOM 4624 N N . TYR A 1 671 ? -35.673 10.716 16.394 1.00 55.39 671 TYR A N 1
ATOM 4625 C CA . TYR A 1 671 ? -36.968 11.259 16.780 1.00 52.87 671 TYR A CA 1
ATOM 4626 C C . TYR A 1 671 ? -38.114 10.404 16.237 1.00 49.93 671 TYR A C 1
ATOM 4627 O O . TYR A 1 671 ? -39.167 10.287 16.866 1.00 44.80 671 TYR A O 1
ATOM 4636 N N . GLY A 1 672 ? -37.898 9.804 15.071 1.00 50.05 672 GLY A N 1
ATOM 4637 C CA . GLY A 1 672 ? -38.908 8.971 14.445 1.00 51.78 672 GLY A CA 1
ATOM 4638 C C . GLY A 1 672 ? -39.074 7.628 15.131 1.00 54.79 672 GLY A C 1
ATOM 4639 O O . GLY A 1 672 ? -40.178 7.085 15.194 1.00 55.27 672 GLY A O 1
ATOM 4640 N N . MET A 1 673 ? -37.974 7.090 15.647 1.00 54.43 673 MET A N 1
ATOM 4641 C CA . MET A 1 673 ? -37.996 5.795 16.314 1.00 54.66 673 MET A CA 1
ATOM 4642 C C . MET A 1 673 ? -38.725 5.860 17.654 1.00 57.07 673 MET A C 1
ATOM 4643 O O . MET A 1 673 ? -39.635 5.072 17.914 1.00 56.00 673 MET A O 1
ATOM 4648 N N . ILE A 1 674 ? -38.326 6.805 18.499 1.00 57.93 674 ILE A N 1
ATOM 4649 C CA . ILE A 1 674 ? -38.870 6.906 19.850 1.00 58.95 674 ILE A CA 1
ATOM 4650 C C . ILE A 1 674 ? -40.328 7.373 19.848 1.00 57.38 674 ILE A C 1
ATOM 4651 O O . ILE A 1 674 ? -41.027 7.251 20.856 1.00 56.97 674 ILE A O 1
ATOM 4656 N N . ASN A 1 675 ? -40.782 7.910 18.719 1.00 58.14 675 ASN A N 1
ATOM 4657 C CA . ASN A 1 675 ? -42.201 8.199 18.540 1.00 62.48 675 ASN A CA 1
ATOM 4658 C C . ASN A 1 675 ? -43.002 6.910 18.524 1.00 58.36 675 ASN A C 1
ATOM 4659 O O . ASN A 1 675 ? -44.044 6.802 19.171 1.00 66.00 675 ASN A O 1
ATOM 4664 N N . ARG A 1 676 ? -42.516 5.942 17.755 1.00 50.80 676 ARG A N 1
ATOM 4665 C CA . ARG A 1 676 ? -43.158 4.641 17.671 1.00 48.49 676 ARG A CA 1
ATOM 4666 C C . ARG A 1 676 ? -43.118 3.956 19.031 1.00 44.15 676 ARG A C 1
ATOM 4667 O O . ARG A 1 676 ? -44.024 3.200 19.379 1.00 42.82 676 ARG A O 1
ATOM 4675 N N . TYR A 1 677 ? -42.064 4.233 19.795 1.00 43.64 677 TYR A N 1
ATOM 4676 C CA . TYR A 1 677 ? -41.918 3.681 21.137 1.00 45.30 677 TYR A CA 1
ATOM 4677 C C . TYR A 1 677 ? -43.093 4.064 22.027 1.00 49.07 677 TYR A C 1
ATOM 4678 O O . TYR A 1 677 ? -43.687 3.213 22.690 1.00 50.89 677 TYR A O 1
ATOM 4687 N N . PHE A 1 678 ? -43.428 5.349 22.028 1.00 47.40 678 PHE A N 1
ATOM 4688 C CA . PHE A 1 678 ? -44.474 5.859 22.903 1.00 47.03 678 PHE A CA 1
ATOM 4689 C C . PHE A 1 678 ? -45.861 5.370 22.484 1.00 49.30 678 PHE A C 1
ATOM 4690 O O . PHE A 1 678 ? -46.737 5.181 23.327 1.00 47.28 678 PHE A O 1
ATOM 4698 N N . ILE A 1 679 ? -46.058 5.164 21.185 1.00 51.39 679 ILE A N 1
ATOM 4699 C CA . ILE A 1 679 ? -47.326 4.639 20.687 1.00 51.52 679 ILE A CA 1
ATOM 4700 C C . ILE A 1 679 ? -47.513 3.191 21.141 1.00 52.02 679 ILE A C 1
ATOM 4701 O O . ILE A 1 679 ? -48.614 2.786 21.515 1.00 56.75 679 ILE A O 1
ATOM 4706 N N . TYR A 1 680 ? -46.431 2.420 21.117 1.00 48.41 680 TYR A N 1
ATOM 4707 C CA . TYR A 1 680 ? -46.463 1.046 21.608 1.00 49.16 680 TYR A CA 1
ATOM 4708 C C . TYR A 1 680 ? -46.715 1.027 23.110 1.00 51.20 680 TYR A C 1
ATOM 4709 O O . TYR A 1 680 ? -47.483 0.205 23.612 1.00 51.90 680 TYR A O 1
ATOM 4718 N N . LYS A 1 681 ? -46.055 1.940 23.816 1.00 52.19 681 LYS A N 1
ATOM 4719 C CA . LYS A 1 681 ? -46.147 2.021 25.269 1.00 48.05 681 LYS A CA 1
ATOM 4720 C C . LYS A 1 681 ? -47.580 2.249 25.731 1.00 47.88 681 LYS A C 1
ATOM 4721 O O . LYS A 1 681 ? -48.069 1.553 26.618 1.00 50.89 681 LYS A O 1
ATOM 4727 N N . LEU A 1 682 ? -48.249 3.224 25.122 1.00 47.95 682 LEU A N 1
ATOM 4728 C CA . LEU A 1 682 ? -49.641 3.514 25.448 1.00 53.32 682 LEU A CA 1
ATOM 4729 C C . LEU A 1 682 ? -50.523 2.302 25.163 1.00 50.99 682 LEU A C 1
ATOM 4730 O O . LEU A 1 682 ? -51.451 2.003 25.915 1.00 46.74 682 LEU A O 1
ATOM 4735 N N . ALA A 1 683 ? -50.215 1.603 24.075 1.00 49.24 683 ALA A N 1
ATOM 4736 C CA . ALA A 1 683 ? -50.959 0.411 23.690 1.00 49.40 683 ALA A CA 1
ATOM 4737 C C . ALA A 1 683 ? -50.666 -0.749 24.635 1.00 49.85 683 ALA A C 1
ATOM 4738 O O . ALA A 1 683 ? -51.534 -1.580 24.900 1.00 49.75 683 ALA A O 1
ATOM 4740 N N . LEU A 1 684 ? -49.439 -0.800 25.142 1.00 50.72 684 LEU A N 1
ATOM 4741 C CA . LEU A 1 684 ? -49.035 -1.872 26.041 1.00 52.70 684 LEU A CA 1
ATOM 4742 C C . LEU A 1 684 ? -49.504 -1.593 27.467 1.00 52.67 684 LEU A C 1
ATOM 4743 O O . LEU A 1 684 ? -49.869 -2.512 28.202 1.00 48.07 684 LEU A O 1
ATOM 4748 N N . LEU A 1 685 ? -49.500 -0.319 27.852 1.00 52.38 685 LEU A N 1
ATOM 4749 C CA . LEU A 1 685 ? -49.967 0.078 29.175 1.00 47.37 685 LEU A CA 1
ATOM 4750 C C . LEU A 1 685 ? -51.456 -0.213 29.343 1.00 48.90 685 LEU A C 1
ATOM 4751 O O . LEU A 1 685 ? -51.880 -0.731 30.377 1.00 47.33 685 LEU A O 1
ATOM 4756 N N . ARG A 1 686 ? -52.250 0.115 28.328 1.00 39.72 686 ARG A N 1
ATOM 4757 C CA . ARG A 1 686 ? -53.678 -0.173 28.379 1.00 53.37 686 ARG A CA 1
ATOM 4758 C C . ARG A 1 686 ? -53.904 -1.681 28.289 1.00 56.74 686 ARG A C 1
ATOM 4759 O O . ARG A 1 686 ? -54.924 -2.197 28.748 1.00 57.65 686 ARG A O 1
ATOM 4767 N N . ALA A 1 687 ? -52.940 -2.385 27.703 1.00 56.66 687 ALA A N 1
ATOM 4768 C CA . ALA A 1 687 ? -52.970 -3.840 27.676 1.00 59.13 687 ALA A CA 1
ATOM 4769 C C . ALA A 1 687 ? -52.637 -4.392 29.057 1.00 66.27 687 ALA A C 1
ATOM 4770 O O . ALA A 1 687 ? -52.895 -5.557 29.347 1.00 70.23 687 ALA A O 1
ATOM 4772 N N . GLY A 1 688 ? -52.052 -3.546 29.901 1.00 66.75 688 GLY A N 1
ATOM 4773 C CA . GLY A 1 688 ? -51.758 -3.907 31.275 1.00 64.36 688 GLY A CA 1
ATOM 4774 C C . GLY A 1 688 ? -52.883 -3.476 32.195 1.00 64.57 688 GLY A C 1
ATOM 4775 O O . GLY A 1 688 ? -53.102 -4.070 33.251 1.00 63.94 688 GLY A O 1
ATOM 4776 N N . GLU A 1 689 ? -53.599 -2.432 31.786 1.00 64.80 689 GLU A N 1
ATOM 4777 C CA . GLU A 1 689 ? -54.763 -1.959 32.525 1.00 60.81 689 GLU A CA 1
ATOM 4778 C C . GLU A 1 689 ? -55.897 -2.971 32.424 1.00 58.27 689 GLU A C 1
ATOM 4779 O O . GLU A 1 689 ? -56.771 -3.030 33.285 1.00 59.28 689 GLU A O 1
ATOM 4785 N N . GLN A 1 690 ? -55.881 -3.769 31.362 1.00 58.99 690 GLN A N 1
ATOM 4786 C CA . GLN A 1 690 ? -56.863 -4.831 31.211 1.00 63.54 690 GLN A CA 1
ATOM 4787 C C . GLN A 1 690 ? -56.369 -6.089 31.912 1.00 57.98 690 GLN A C 1
ATOM 4788 O O . GLN A 1 690 ? -57.113 -7.053 32.072 1.00 57.06 690 GLN A O 1
ATOM 4794 N N . LEU A 1 691 ? -55.109 -6.072 32.334 1.00 57.76 691 LEU A N 1
ATOM 4795 C CA . LEU A 1 691 ? -54.546 -7.198 33.067 1.00 61.42 691 LEU A CA 1
ATOM 4796 C C . LEU A 1 691 ? -54.808 -7.074 34.566 1.00 65.67 691 LEU A C 1
ATOM 4797 O O . LEU A 1 691 ? -54.749 -8.064 35.294 1.00 71.61 691 LEU A O 1
ATOM 4802 N N . VAL A 1 692 ? -55.102 -5.863 35.029 1.00 63.44 692 VAL A N 1
ATOM 4803 C CA . VAL A 1 692 ? -55.429 -5.664 36.438 1.00 66.64 692 VAL A CA 1
ATOM 4804 C C . VAL A 1 692 ? -56.930 -5.861 36.659 1.00 69.17 692 VAL A C 1
ATOM 4805 O O . VAL A 1 692 ? -57.362 -6.273 37.737 1.00 71.54 692 VAL A O 1
ATOM 4809 N N . LYS A 1 693 ? -57.721 -5.593 35.625 1.00 69.95 693 LYS A N 1
ATOM 4810 C CA . LYS A 1 693 ? -59.167 -5.773 35.703 1.00 74.42 693 LYS A CA 1
ATOM 4811 C C . LYS A 1 693 ? -59.548 -7.233 35.471 1.00 74.55 693 LYS A C 1
ATOM 4812 O O . LYS A 1 693 ? -60.612 -7.681 35.900 1.00 77.21 693 LYS A O 1
ATOM 4818 N N . ASP A 1 694 ? -58.674 -7.971 34.793 1.00 72.75 694 ASP A N 1
ATOM 4819 C CA . ASP A 1 694 ? -58.860 -9.408 34.626 1.00 77.02 694 ASP A CA 1
ATOM 4820 C C . ASP A 1 694 ? -58.413 -10.157 35.879 1.00 74.31 694 ASP A C 1
ATOM 4821 O O . ASP A 1 694 ? -58.670 -11.353 36.024 1.00 73.73 694 ASP A O 1
ATOM 4826 N N . GLY A 1 695 ? -57.741 -9.446 36.779 1.00 73.45 695 GLY A N 1
ATOM 4827 C CA . GLY A 1 695 ? -57.280 -10.029 38.027 1.00 75.50 695 GLY A CA 1
ATOM 4828 C C . GLY A 1 695 ? -55.946 -10.739 37.894 1.00 78.04 695 GLY A C 1
ATOM 4829 O O . GLY A 1 695 ? -55.651 -11.670 38.644 1.00 81.03 695 GLY A O 1
ATOM 4830 N N . ILE A 1 696 ? -55.136 -10.295 36.940 1.00 73.65 696 ILE A N 1
ATOM 4831 C CA . ILE A 1 696 ? -53.838 -10.907 36.686 1.00 66.09 696 ILE A CA 1
ATOM 4832 C C . ILE A 1 696 ? -52.708 -10.029 37.215 1.00 68.44 696 ILE A C 1
ATOM 4833 O O . ILE A 1 696 ? -51.740 -10.523 37.795 1.00 66.30 696 ILE A O 1
ATOM 4838 N N . LEU A 1 697 ? -52.840 -8.723 37.010 1.00 69.29 697 LEU A N 1
ATOM 4839 C CA . LEU A 1 697 ? -51.835 -7.769 37.463 1.00 71.38 697 LEU A CA 1
ATOM 4840 C C . LEU A 1 697 ? -52.231 -7.089 38.769 1.00 76.55 697 LEU A C 1
ATOM 4841 O O . LEU A 1 697 ? -53.393 -6.734 38.965 1.00 83.31 697 LEU A O 1
ATOM 4846 N N . GLN A 1 698 ? -51.260 -6.913 39.660 1.00 80.94 698 GLN A N 1
ATOM 4847 C CA . GLN A 1 698 ? -51.490 -6.196 40.909 1.00 87.97 698 GLN A CA 1
ATOM 4848 C C . GLN A 1 698 ? -51.594 -4.699 40.644 1.00 94.05 698 GLN A C 1
ATOM 4849 O O . GLN A 1 698 ? -52.644 -4.093 40.852 1.00 95.17 698 GLN A O 1
ATOM 4855 N N . GLU A 1 699 ? -50.497 -4.109 40.181 1.00 100.92 699 GLU A N 1
ATOM 4856 C CA . GLU A 1 699 ? -50.490 -2.700 39.814 1.00 103.35 699 GLU A CA 1
ATOM 4857 C C . GLU A 1 699 ? -50.390 -2.561 38.294 1.00 102.87 699 GLU A C 1
ATOM 4858 O O . GLU A 1 699 ? -50.365 -3.557 37.570 1.00 105.62 699 GLU A O 1
ATOM 4864 N N . HIS A 1 700 ? -50.328 -1.323 37.820 1.00 96.49 700 HIS A N 1
ATOM 4865 C CA . HIS A 1 700 ? -50.426 -1.026 36.396 1.00 85.13 700 HIS A CA 1
ATOM 4866 C C . HIS A 1 700 ? -49.122 -1.254 35.633 1.00 76.29 700 HIS A C 1
ATOM 4867 O O . HIS A 1 700 ? -49.087 -2.004 34.657 1.00 68.13 700 HIS A O 1
ATOM 4874 N N . GLU A 1 701 ? -48.054 -0.603 36.081 1.00 73.90 701 GLU A N 1
ATOM 4875 C CA . GLU A 1 701 ? -46.808 -0.565 35.323 1.00 68.08 701 GLU A CA 1
ATOM 4876 C C . GLU A 1 701 ? -45.875 -1.734 35.627 1.00 64.35 701 GLU A C 1
ATOM 4877 O O . GLU A 1 701 ? -44.665 -1.644 35.408 1.00 63.02 701 GLU A O 1
ATOM 4883 N N . ASP A 1 702 ? -46.437 -2.834 36.118 1.00 60.24 702 ASP A N 1
ATOM 4884 C CA . ASP A 1 702 ? -45.642 -4.017 36.423 1.00 58.69 702 ASP A CA 1
ATOM 4885 C C . ASP A 1 702 ? -45.229 -4.755 35.151 1.00 54.31 702 ASP A C 1
ATOM 4886 O O . ASP A 1 702 ? -44.421 -5.682 35.199 1.00 49.69 702 ASP A O 1
ATOM 4891 N N . ILE A 1 703 ? -45.782 -4.336 34.017 1.00 52.02 703 ILE A N 1
ATOM 4892 C CA . ILE A 1 703 ? -45.435 -4.925 32.728 1.00 51.34 703 ILE A CA 1
ATOM 4893 C C . ILE A 1 703 ? -44.010 -4.562 32.321 1.00 48.20 703 ILE A C 1
ATOM 4894 O O . ILE A 1 703 ? -43.423 -5.203 31.448 1.00 43.98 703 ILE A O 1
ATOM 4899 N N . TYR A 1 704 ? -43.464 -3.529 32.959 1.00 44.12 704 TYR A N 1
ATOM 4900 C CA . TYR A 1 704 ? -42.107 -3.074 32.681 1.00 37.35 704 TYR A CA 1
ATOM 4901 C C . TYR A 1 704 ? -41.078 -4.136 33.051 1.00 43.79 704 TYR A C 1
ATOM 4902 O O . TYR A 1 704 ? -39.985 -4.185 32.479 1.00 43.30 704 TYR A O 1
ATOM 4911 N N . PHE A 1 705 ? -41.428 -4.981 34.015 1.00 40.38 705 PHE A N 1
ATOM 4912 C CA . PHE A 1 705 ? -40.486 -5.959 34.542 1.00 45.73 705 PHE A CA 1
ATOM 4913 C C . PHE A 1 705 ? -40.610 -7.323 33.871 1.00 39.98 705 PHE A C 1
ATOM 4914 O O . PHE A 1 705 ? -39.959 -8.285 34.281 1.00 39.92 705 PHE A O 1
ATOM 4922 N N . LEU A 1 706 ? -41.441 -7.398 32.837 1.00 40.19 706 LEU A N 1
ATOM 4923 C CA . LEU A 1 706 ? -41.516 -8.589 32.000 1.00 43.51 706 LEU A CA 1
ATOM 4924 C C . LEU A 1 706 ? -40.915 -8.304 30.630 1.00 47.23 706 LEU A C 1
ATOM 4925 O O . LEU A 1 706 ? -41.107 -7.222 30.075 1.00 48.45 706 LEU A O 1
ATOM 4930 N N . TYR A 1 707 ? -40.186 -9.271 30.084 1.00 45.89 707 TYR A N 1
ATOM 4931 C CA . TYR A 1 707 ? -39.707 -9.155 28.714 1.00 44.34 707 TYR A CA 1
ATOM 4932 C C . TYR A 1 707 ? -40.888 -9.312 27.766 1.00 41.08 707 TYR A C 1
ATOM 4933 O O . TYR A 1 707 ? -41.940 -9.822 28.158 1.00 43.68 707 TYR A O 1
ATOM 4942 N N . PHE A 1 708 ? -40.709 -8.871 26.524 1.00 39.15 708 PHE A N 1
ATOM 4943 C CA . PHE A 1 708 ? -41.796 -8.825 25.549 1.00 41.49 708 PHE A CA 1
ATOM 4944 C C . PHE A 1 708 ? -42.496 -10.170 25.372 1.00 49.23 708 PHE A C 1
ATOM 4945 O O . PHE A 1 708 ? -43.720 -10.252 25.474 1.00 51.58 708 PHE A O 1
ATOM 4953 N N . GLU A 1 709 ? -41.718 -11.216 25.110 1.00 50.82 709 GLU A N 1
ATOM 4954 C CA . GLU A 1 709 ? -42.279 -12.538 24.845 1.00 48.56 709 GLU A CA 1
ATOM 4955 C C . GLU A 1 709 ? -42.989 -13.115 26.066 1.00 45.38 709 GLU A C 1
ATOM 4956 O O . GLU A 1 709 ? -44.007 -13.795 25.931 1.00 46.42 709 GLU A O 1
ATOM 4962 N N . GLU A 1 710 ? -42.453 -12.844 27.252 1.00 41.26 710 GLU A N 1
ATOM 4963 C CA . GLU A 1 710 ? -43.105 -13.248 28.493 1.00 44.61 710 GLU A CA 1
ATOM 4964 C C . GLU A 1 710 ? -44.466 -12.574 28.606 1.00 53.13 710 GLU A C 1
ATOM 4965 O O . GLU A 1 710 ? -45.446 -13.186 29.035 1.00 58.83 710 GLU A O 1
ATOM 4971 N N . LEU A 1 711 ? -44.514 -11.305 28.212 1.00 49.65 711 LEU A N 1
ATOM 4972 C CA . LEU A 1 711 ? -45.740 -10.523 28.295 1.00 47.08 711 LEU A CA 1
ATOM 4973 C C . LEU A 1 711 ? -46.788 -11.024 27.304 1.00 43.34 711 LEU A C 1
ATOM 4974 O O . LEU A 1 711 ? -47.986 -10.949 27.575 1.00 46.02 711 LEU A O 1
ATOM 4979 N N . ARG A 1 712 ? -46.337 -11.533 26.160 1.00 41.79 712 ARG A N 1
ATOM 4980 C CA . ARG A 1 712 ? -47.245 -12.122 25.179 1.00 50.82 712 ARG A CA 1
ATOM 4981 C C . ARG A 1 712 ? -47.987 -13.311 25.773 1.00 47.81 712 ARG A C 1
ATOM 4982 O O . ARG A 1 712 ? -49.172 -13.511 25.509 1.00 48.21 712 ARG A O 1
ATOM 4990 N N . GLU A 1 713 ? -47.274 -14.092 26.579 1.00 47.19 713 GLU A N 1
ATOM 4991 C CA . GLU A 1 713 ? -47.803 -15.336 27.123 1.00 53.99 713 GLU A CA 1
ATOM 4992 C C . GLU A 1 713 ? -48.725 -15.106 28.313 1.00 51.49 713 GLU A C 1
ATOM 4993 O O . GLU A 1 713 ? -49.677 -15.855 28.514 1.00 51.13 713 GLU A O 1
ATOM 4999 N N . VAL A 1 714 ? -48.438 -14.075 29.102 1.00 49.27 714 VAL A N 1
ATOM 5000 C CA . VAL A 1 714 ? -49.289 -13.727 30.235 1.00 49.89 714 VAL A CA 1
ATOM 5001 C C . VAL A 1 714 ? -50.677 -13.327 29.740 1.00 55.45 714 VAL A C 1
ATOM 5002 O O . VAL A 1 714 ? -51.690 -13.672 30.350 1.00 61.73 714 VAL A O 1
ATOM 5006 N N . VAL A 1 715 ? -50.715 -12.614 28.618 1.00 54.66 715 VAL A N 1
ATOM 5007 C CA . VAL A 1 715 ? -51.974 -12.194 28.013 1.00 55.00 715 VAL A CA 1
ATOM 5008 C C . VAL A 1 715 ? -52.721 -13.387 27.419 1.00 56.23 715 VAL A C 1
ATOM 5009 O O . VAL A 1 715 ? -53.939 -13.501 27.559 1.00 57.22 715 VAL A O 1
ATOM 5013 N N . ARG A 1 716 ? -51.980 -14.277 26.765 1.00 53.81 716 ARG A N 1
ATOM 5014 C CA . ARG A 1 716 ? -52.568 -15.456 26.139 1.00 59.08 716 ARG A CA 1
ATOM 5015 C C . ARG A 1 716 ? -53.043 -16.463 27.184 1.00 67.85 716 ARG A C 1
ATOM 5016 O O . ARG A 1 716 ? -53.950 -17.258 26.929 1.00 73.78 716 ARG A O 1
ATOM 5024 N N . THR A 1 717 ? -52.435 -16.420 28.366 1.00 69.12 717 THR A N 1
ATOM 5025 C CA . THR A 1 717 ? -52.753 -17.377 29.420 1.00 71.19 717 THR A CA 1
ATOM 5026 C C . THR A 1 717 ? -53.779 -16.847 30.416 1.00 73.52 717 THR A C 1
ATOM 5027 O O . THR A 1 717 ? -54.923 -17.299 30.445 1.00 77.33 717 THR A O 1
ATOM 5031 N N . GLY A 1 718 ? -53.357 -15.887 31.232 1.00 70.47 718 GLY A N 1
ATOM 5032 C CA . GLY A 1 718 ? -54.164 -15.411 32.338 1.00 68.38 718 GLY A CA 1
ATOM 5033 C C . GLY A 1 718 ? -53.461 -15.726 33.642 1.00 65.92 718 GLY A C 1
ATOM 5034 O O . GLY A 1 718 ? -54.026 -15.569 34.726 1.00 68.34 718 GLY A O 1
ATOM 5035 N N . GLN A 1 719 ? -52.216 -16.179 33.526 1.00 63.28 719 GLN A N 1
ATOM 5036 C CA . GLN A 1 719 ? -51.401 -16.525 34.684 1.00 67.06 719 GLN A CA 1
ATOM 5037 C C . GLN A 1 719 ? -50.096 -15.738 34.659 1.00 64.84 719 GLN A C 1
ATOM 5038 O O . GLN A 1 719 ? -49.671 -15.269 33.601 1.00 62.03 719 GLN A O 1
ATOM 5044 N N . VAL A 1 720 ? -49.458 -15.603 35.819 1.00 66.92 720 VAL A N 1
ATOM 5045 C CA . VAL A 1 720 ? -48.200 -14.867 35.914 1.00 64.33 720 VAL A CA 1
ATOM 5046 C C . VAL A 1 720 ? -47.489 -15.115 37.249 1.00 66.56 720 VAL A C 1
ATOM 5047 O O . VAL A 1 720 ? -48.123 -15.177 38.305 1.00 68.09 720 VAL A O 1
ATOM 5051 N N . ASP A 1 721 ? -46.168 -15.272 37.190 1.00 64.05 721 ASP A N 1
ATOM 5052 C CA . ASP A 1 721 ? -45.354 -15.433 38.390 1.00 69.20 721 ASP A CA 1
ATOM 5053 C C . ASP A 1 721 ? -44.916 -14.068 38.904 1.00 68.46 721 ASP A C 1
ATOM 5054 O O . ASP A 1 721 ? -44.147 -13.371 38.245 1.00 71.17 721 ASP A O 1
ATOM 5059 N N . TYR A 1 722 ? -45.402 -13.690 40.082 1.00 72.85 722 TYR A N 1
ATOM 5060 C CA . TYR A 1 722 ? -45.055 -12.395 40.656 1.00 74.63 722 TYR A CA 1
ATOM 5061 C C . TYR A 1 722 ? -43.821 -12.471 41.550 1.00 80.74 722 TYR A C 1
ATOM 5062 O O . TYR A 1 722 ? -43.202 -11.450 41.854 1.00 79.03 722 TYR A O 1
ATOM 5071 N N . GLU A 1 723 ? -43.455 -13.683 41.956 1.00 88.12 723 GLU A N 1
ATOM 5072 C CA . GLU A 1 723 ? -42.199 -13.890 42.666 1.00 91.28 723 GLU A CA 1
ATOM 5073 C C . GLU A 1 723 ? -41.029 -13.622 41.725 1.00 88.14 723 GLU A C 1
ATOM 5074 O O . GLU A 1 723 ? -39.913 -13.349 42.162 1.00 95.39 723 GLU A O 1
ATOM 5080 N N . LEU A 1 724 ? -41.302 -13.708 40.427 1.00 77.00 724 LEU A N 1
ATOM 5081 C CA . LEU A 1 724 ? -40.346 -13.306 39.406 1.00 69.53 724 LEU A CA 1
ATOM 5082 C C . LEU A 1 724 ? -40.368 -11.790 39.235 1.00 67.41 724 LEU A C 1
ATOM 5083 O O . LEU A 1 724 ? -39.321 -11.152 39.139 1.00 63.67 724 LEU A O 1
ATOM 5088 N N . ILE A 1 725 ? -41.573 -11.225 39.199 1.00 65.90 725 ILE A N 1
ATOM 5089 C CA . ILE A 1 725 ? -41.761 -9.784 39.055 1.00 61.60 725 ILE A CA 1
ATOM 5090 C C . ILE A 1 725 ? -41.054 -9.014 40.165 1.00 56.52 725 ILE A C 1
ATOM 5091 O O . ILE A 1 725 ? -40.313 -8.066 39.904 1.00 47.64 725 ILE A O 1
ATOM 5096 N N . ASN A 1 726 ? -41.291 -9.431 41.405 1.00 57.74 726 ASN A N 1
ATOM 5097 C CA . ASN A 1 726 ? -40.650 -8.814 42.556 1.00 57.33 726 ASN A CA 1
ATOM 5098 C C . ASN A 1 726 ? -39.144 -9.056 42.539 1.00 57.64 726 ASN A C 1
ATOM 5099 O O . ASN A 1 726 ? -38.371 -8.257 43.067 1.00 59.25 726 ASN A O 1
ATOM 5104 N N . ALA A 1 727 ? -38.734 -10.164 41.928 1.00 57.87 727 ALA A N 1
ATOM 5105 C CA . ALA A 1 727 ? -37.318 -10.466 41.759 1.00 55.52 727 ALA A CA 1
ATOM 5106 C C . ALA A 1 727 ? -36.712 -9.529 40.726 1.00 56.12 727 ALA A C 1
ATOM 5107 O O . ALA A 1 727 ? -35.598 -9.034 40.897 1.00 59.33 727 ALA A O 1
ATOM 5109 N N . ARG A 1 728 ? -37.461 -9.286 39.656 1.00 48.49 728 ARG A N 1
ATOM 5110 C CA . ARG A 1 728 ? -37.063 -8.327 38.637 1.00 41.39 728 ARG A CA 1
ATOM 5111 C C . ARG A 1 728 ? -37.011 -6.919 39.224 1.00 44.59 728 ARG A C 1
ATOM 5112 O O . ARG A 1 728 ? -36.231 -6.079 38.777 1.00 48.34 728 ARG A O 1
ATOM 5120 N N . LYS A 1 729 ? -37.844 -6.671 40.231 1.00 47.55 729 LYS A N 1
ATOM 5121 C CA . LYS A 1 729 ? -37.930 -5.350 40.844 1.00 53.51 729 LYS A CA 1
ATOM 5122 C C . LYS A 1 729 ? -36.732 -5.048 41.740 1.00 57.39 729 LYS A C 1
ATOM 5123 O O . LYS A 1 729 ? -36.216 -3.929 41.735 1.00 56.51 729 LYS A O 1
ATOM 5129 N N . ARG A 1 730 ? -36.288 -6.040 42.505 1.00 62.72 730 ARG A N 1
ATOM 5130 C CA . ARG A 1 730 ? -35.141 -5.844 43.384 1.00 70.62 730 ARG A CA 1
ATOM 5131 C C . ARG A 1 730 ? -33.832 -5.912 42.605 1.00 67.50 730 ARG A C 1
ATOM 5132 O O . ARG A 1 730 ? -32.858 -5.246 42.958 1.00 67.79 730 ARG A O 1
ATOM 5140 N N . ASP A 1 731 ? -33.813 -6.713 41.543 1.00 65.25 731 ASP A N 1
ATOM 5141 C CA . ASP A 1 731 ? -32.644 -6.792 40.676 1.00 61.39 731 ASP A CA 1
ATOM 5142 C C . ASP A 1 731 ? -32.388 -5.443 40.023 1.00 59.23 731 ASP A C 1
ATOM 5143 O O . ASP A 1 731 ? -31.263 -4.945 40.025 1.00 66.13 731 ASP A O 1
ATOM 5148 N N . PHE A 1 732 ? -33.445 -4.854 39.475 1.00 54.74 732 PHE A N 1
ATOM 5149 C CA . PHE A 1 732 ? -33.364 -3.545 38.837 1.00 53.71 732 PHE A CA 1
ATOM 5150 C C . PHE A 1 732 ? -32.904 -2.472 39.824 1.00 56.30 732 PHE A C 1
ATOM 5151 O O . PHE A 1 732 ? -32.157 -1.563 39.460 1.00 59.29 732 PHE A O 1
ATOM 5159 N N . ALA A 1 733 ? -33.351 -2.586 41.071 1.00 53.45 733 ALA A N 1
ATOM 5160 C CA . ALA A 1 733 ? -32.932 -1.668 42.124 1.00 49.96 733 ALA A CA 1
ATOM 5161 C C . ALA A 1 733 ? -31.447 -1.847 42.424 1.00 50.74 733 ALA A C 1
ATOM 5162 O O . ALA A 1 733 ? -30.734 -0.880 42.697 1.00 52.87 733 ALA A O 1
ATOM 5164 N N . THR A 1 734 ? -30.991 -3.094 42.374 1.00 47.92 734 THR A N 1
ATOM 5165 C CA . THR A 1 734 ? -29.576 -3.402 42.534 1.00 48.92 734 THR A CA 1
ATOM 5166 C C . THR A 1 734 ? -28.791 -2.898 41.324 1.00 50.38 734 THR A C 1
ATOM 5167 O O . THR A 1 734 ? -27.650 -2.447 41.449 1.00 52.19 734 THR A O 1
ATOM 5171 N N . PHE A 1 735 ? -29.419 -2.958 40.154 1.00 43.79 735 PHE A N 1
ATOM 5172 C CA . PHE A 1 735 ? -28.766 -2.553 38.914 1.00 47.72 735 PHE A CA 1
ATOM 5173 C C . PHE A 1 735 ? -28.581 -1.039 38.820 1.00 51.70 735 PHE A C 1
ATOM 5174 O O . PHE A 1 735 ? -27.764 -0.559 38.035 1.00 52.48 735 PHE A O 1
ATOM 5182 N N . GLU A 1 736 ? -29.338 -0.290 39.618 1.00 53.52 736 GLU A N 1
ATOM 5183 C CA . GLU A 1 736 ? -29.245 1.168 39.598 1.00 55.09 736 GLU A CA 1
ATOM 5184 C C . GLU A 1 736 ? -27.996 1.672 40.316 1.00 56.18 736 GLU A C 1
ATOM 5185 O O . GLU A 1 736 ? -27.453 2.722 39.969 1.00 52.49 736 GLU A O 1
ATOM 5191 N N . LYS A 1 737 ? -27.542 0.918 41.313 1.00 57.20 737 LYS A N 1
ATOM 5192 C CA . LYS A 1 737 ? -26.349 1.287 42.070 1.00 55.15 737 LYS A CA 1
ATOM 5193 C C . LYS A 1 737 ? -25.077 0.977 41.290 1.00 55.21 737 LYS A C 1
ATOM 5194 O O . LYS A 1 737 ? -23.978 1.344 41.707 1.00 56.68 737 LYS A O 1
ATOM 5200 N N . LEU A 1 738 ? -25.233 0.299 40.157 1.00 53.24 738 LEU A N 1
ATOM 5201 C CA . LEU A 1 738 ? -24.099 -0.080 39.325 1.00 51.91 738 LEU A CA 1
ATOM 5202 C C . LEU A 1 738 ? -23.865 0.916 38.196 1.00 52.46 738 LEU A C 1
ATOM 5203 O O . LEU A 1 738 ? -24.785 1.610 37.761 1.00 49.70 738 LEU A O 1
ATOM 5208 N N . THR A 1 739 ? -22.621 0.981 37.732 1.00 57.65 739 THR A N 1
ATOM 5209 C CA . THR A 1 739 ? -22.283 1.721 36.524 1.00 60.58 739 THR A CA 1
ATOM 5210 C C . THR A 1 739 ? -21.649 0.758 35.527 1.00 60.22 739 THR A C 1
ATOM 5211 O O . THR A 1 739 ? -20.662 0.095 35.845 1.00 61.28 739 THR A O 1
ATOM 5215 N N . PRO A 1 740 ? -22.226 0.667 34.320 1.00 62.25 740 PRO A N 1
ATOM 5216 C CA . PRO A 1 740 ? -21.748 -0.278 33.304 1.00 61.32 740 PRO A CA 1
ATOM 5217 C C . PRO A 1 740 ? -20.318 0.017 32.854 1.00 53.13 740 PRO A C 1
ATOM 5218 O O . PRO A 1 740 ? -19.946 1.183 32.735 1.00 50.89 740 PRO A O 1
ATOM 5222 N N . PRO A 1 741 ? -19.519 -1.037 32.626 1.00 47.97 741 PRO A N 1
ATOM 5223 C CA . PRO A 1 741 ? -18.148 -0.906 32.126 1.00 45.70 741 PRO A CA 1
ATOM 5224 C C . PRO A 1 741 ? -18.101 -0.866 30.603 1.00 43.27 741 PRO A C 1
ATOM 5225 O O . PRO A 1 741 ? -18.959 -1.462 29.954 1.00 49.48 741 PRO A O 1
ATOM 5229 N N . ARG A 1 742 ? -17.113 -0.179 30.043 1.00 40.41 742 ARG A N 1
ATOM 5230 C CA . ARG A 1 742 ? -16.965 -0.116 28.595 1.00 43.73 742 ARG A CA 1
ATOM 5231 C C . ARG A 1 742 ? -16.650 -1.496 28.025 1.00 42.88 742 ARG A C 1
ATOM 5232 O O . ARG A 1 742 ? -17.104 -1.847 26.935 1.00 42.96 742 ARG A O 1
ATOM 5240 N N . ILE A 1 743 ? -15.876 -2.275 28.775 1.00 40.24 743 ILE A N 1
ATOM 5241 C CA . ILE A 1 743 ? -15.570 -3.651 28.402 1.00 45.52 743 ILE A CA 1
ATOM 5242 C C . ILE A 1 743 ? -15.888 -4.591 29.558 1.00 46.90 743 ILE A C 1
ATOM 5243 O O . ILE A 1 743 ? -15.419 -4.392 30.679 1.00 47.27 743 ILE A O 1
ATOM 5248 N N . LEU A 1 744 ? -16.697 -5.609 29.280 1.00 46.66 744 LEU A N 1
ATOM 5249 C CA . LEU A 1 744 ? -17.061 -6.601 30.283 1.00 43.48 744 LEU A CA 1
ATOM 5250 C C . LEU A 1 744 ? -16.666 -7.997 29.813 1.00 41.51 744 LEU A C 1
ATOM 5251 O O . LEU A 1 744 ? -16.971 -8.391 28.686 1.00 35.86 744 LEU A O 1
ATOM 5256 N N . THR A 1 745 ? -15.982 -8.741 30.677 1.00 43.53 745 THR A N 1
ATOM 5257 C CA . THR A 1 745 ? -15.510 -10.075 30.322 1.00 45.72 745 THR A CA 1
ATOM 5258 C C . THR A 1 745 ? -16.447 -11.165 30.830 1.00 46.25 745 THR A C 1
ATOM 5259 O O . THR A 1 745 ? -17.396 -10.894 31.564 1.00 36.37 745 THR A O 1
ATOM 5263 N N . SER A 1 746 ? -16.162 -12.402 30.438 1.00 48.25 746 SER A N 1
ATOM 5264 C CA . SER A 1 746 ? -16.932 -13.550 30.897 1.00 50.22 746 SER A CA 1
ATOM 5265 C C . SER A 1 746 ? -16.597 -13.902 32.348 1.00 51.75 746 SER A C 1
ATOM 5266 O O . SER A 1 746 ? -17.279 -14.716 32.970 1.00 40.69 746 SER A O 1
ATOM 5269 N N . ASP A 1 747 ? -15.545 -13.283 32.879 1.00 53.09 747 ASP A N 1
ATOM 5270 C CA . ASP A 1 747 ? -15.145 -13.487 34.268 1.00 51.46 747 ASP A CA 1
ATOM 5271 C C . ASP A 1 747 ? -15.627 -12.343 35.157 1.00 51.74 747 ASP A C 1
ATOM 5272 O O . ASP A 1 747 ? -15.254 -12.254 36.328 1.00 42.83 747 ASP A O 1
ATOM 5277 N N . GLY A 1 748 ? -16.450 -11.467 34.588 1.00 47.17 748 GLY A N 1
ATOM 5278 C CA . GLY A 1 748 ? -17.056 -10.380 35.336 1.00 44.52 748 GLY A CA 1
ATOM 5279 C C . GLY A 1 748 ? -16.165 -9.168 35.520 1.00 46.33 748 GLY A C 1
ATOM 5280 O O . GLY A 1 748 ? -16.552 -8.202 36.178 1.00 42.79 748 GLY A O 1
ATOM 5281 N N . GLU A 1 749 ? -14.972 -9.213 34.937 1.00 51.12 749 GLU A N 1
ATOM 5282 C CA . GLU A 1 749 ? -14.023 -8.118 35.085 1.00 53.77 749 GLU A CA 1
ATOM 5283 C C . GLU A 1 749 ? -14.490 -6.878 34.331 1.00 53.14 749 GLU A C 1
ATOM 5284 O O . GLU A 1 749 ? -14.848 -6.949 33.155 1.00 49.94 749 GLU A O 1
ATOM 5290 N N . MET A 1 750 ? -14.491 -5.742 35.021 1.00 56.72 750 MET A N 1
ATOM 5291 C CA . MET A 1 750 ? -14.925 -4.487 34.422 1.00 56.68 750 MET A CA 1
ATOM 5292 C C . MET A 1 750 ? -13.739 -3.669 33.927 1.00 52.65 750 MET A C 1
ATOM 5293 O O . MET A 1 750 ? -12.936 -3.178 34.720 1.00 54.02 750 MET A O 1
ATOM 5298 N N . ILE A 1 751 ? -13.638 -3.524 32.611 1.00 49.53 751 ILE A N 1
ATOM 5299 C CA . ILE A 1 751 ? -12.526 -2.800 32.012 1.00 46.52 751 ILE A CA 1
ATOM 5300 C C . ILE A 1 751 ? -12.970 -1.471 31.410 1.00 43.76 751 ILE A C 1
ATOM 5301 O O . ILE A 1 751 ? -13.565 -1.427 30.331 1.00 38.78 751 ILE A O 1
ATOM 5306 N N . ASN A 1 752 ? -12.691 -0.388 32.126 1.00 47.96 752 ASN A N 1
ATOM 5307 C CA . ASN A 1 752 ? -12.855 0.944 31.570 1.00 55.09 752 ASN A CA 1
ATOM 5308 C C . ASN A 1 752 ? -11.527 1.414 30.996 1.00 63.43 752 ASN A C 1
ATOM 5309 O O . ASN A 1 752 ? -10.492 0.784 31.215 1.00 68.00 752 ASN A O 1
ATOM 5314 N N . GLY A 1 753 ? -11.553 2.515 30.256 1.00 64.48 753 GLY A N 1
ATOM 5315 C CA . GLY A 1 753 ? -10.335 3.049 29.682 1.00 68.33 753 GLY A CA 1
ATOM 5316 C C . GLY A 1 753 ? -9.506 3.813 30.694 1.00 69.52 753 GLY A C 1
ATOM 5317 O O . GLY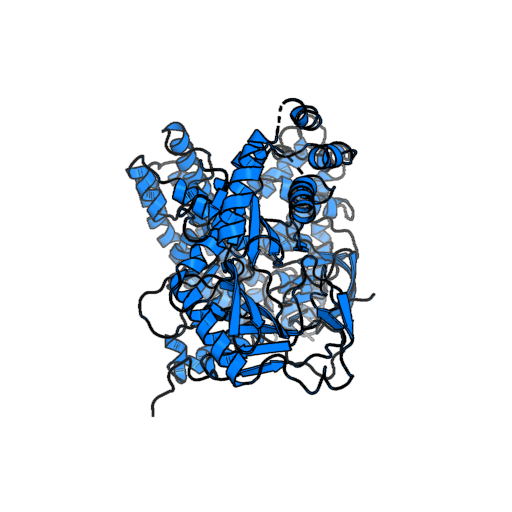 A 1 753 ? -9.898 3.965 31.851 1.00 72.22 753 GLY A O 1
ATOM 5318 N N . GLU A 1 754 ? -8.348 4.292 30.255 1.00 69.65 754 GLU A N 1
ATOM 5319 C CA . GLU A 1 754 ? -7.502 5.130 31.092 1.00 67.41 754 GLU A CA 1
ATOM 5320 C C . GLU A 1 754 ? -6.894 6.236 30.240 1.00 59.65 754 GLU A C 1
ATOM 5321 O O . GLU A 1 754 ? -6.439 5.987 29.124 1.00 54.87 754 GLU A O 1
ATOM 5327 N N . TYR A 1 755 ? -6.898 7.457 30.761 1.00 62.13 755 TYR A N 1
ATOM 5328 C CA . TYR A 1 755 ? -6.347 8.593 30.032 1.00 64.63 755 TYR A CA 1
ATOM 5329 C C . TYR A 1 755 ? -4.843 8.715 30.229 1.00 66.10 755 TYR A C 1
ATOM 5330 O O . TYR A 1 755 ? -4.346 8.631 31.352 1.00 63.47 755 TYR A O 1
ATOM 5339 N N . LYS A 1 756 ? -4.125 8.913 29.128 1.00 75.02 756 LYS A N 1
ATOM 5340 C CA . LYS A 1 756 ? -2.688 9.151 29.174 1.00 88.21 756 LYS A CA 1
ATOM 5341 C C . LYS A 1 756 ? -2.413 10.614 29.514 1.00 99.65 756 LYS A C 1
ATOM 5342 O O . LYS A 1 756 ? -2.918 11.519 28.848 1.00 101.97 756 LYS A O 1
ATOM 5348 N N . ARG A 1 757 ? -1.610 10.837 30.551 1.00 107.27 757 ARG A N 1
ATOM 5349 C CA . ARG A 1 757 ? -1.376 12.180 31.080 1.00 111.31 757 ARG A CA 1
ATOM 5350 C C . ARG A 1 757 ? 0.017 12.403 31.641 1.00 120.21 757 ARG A C 1
ATOM 5351 O O . ARG A 1 757 ? 0.432 11.665 32.528 1.00 128.75 757 ARG A O 1
ATOM 5359 N N . GLU A 1 758 ? 0.717 13.409 31.110 1.00 116.27 758 GLU A N 1
ATOM 5360 C CA . GLU A 1 758 ? 1.761 14.167 31.818 1.00 108.38 758 GLU A CA 1
ATOM 5361 C C . GLU A 1 758 ? 1.831 15.553 31.160 1.00 97.84 758 GLU A C 1
ATOM 5362 O O . GLU A 1 758 ? 1.238 15.763 30.099 1.00 91.74 758 GLU A O 1
ATOM 5368 N N . ASN A 1 759 ? 2.550 16.482 31.792 1.00 98.28 759 ASN A N 1
ATOM 5369 C CA . ASN A 1 759 ? 2.501 17.912 31.455 1.00 95.70 759 ASN A CA 1
ATOM 5370 C C . ASN A 1 759 ? 1.095 18.460 31.674 1.00 94.79 759 ASN A C 1
ATOM 5371 O O . ASN A 1 759 ? 0.686 19.450 31.065 1.00 93.91 759 ASN A O 1
ATOM 5376 N N . LEU A 1 760 ? 0.368 17.788 32.559 1.00 92.33 760 LEU A N 1
ATOM 5377 C CA . LEU A 1 760 ? -0.962 18.192 32.981 1.00 91.16 760 LEU A CA 1
ATOM 5378 C C . LEU A 1 760 ? -1.021 18.052 34.498 1.00 89.39 760 LEU A C 1
ATOM 5379 O O . LEU A 1 760 ? -0.483 17.089 35.044 1.00 94.89 760 LEU A O 1
ATOM 5384 N N . PRO A 1 761 ? -1.665 19.015 35.178 1.00 86.46 761 PRO A N 1
ATOM 5385 C CA . PRO A 1 761 ? -1.711 19.139 36.642 1.00 84.86 761 PRO A CA 1
ATOM 5386 C C . PRO A 1 761 ? -1.876 17.816 37.403 1.00 87.53 761 PRO A C 1
ATOM 5387 O O . PRO A 1 761 ? -2.637 16.951 36.966 1.00 88.16 761 PRO A O 1
ATOM 5391 N N . LYS A 1 762 ? -1.134 17.673 38.503 1.00 86.03 762 LYS A N 1
ATOM 5392 C CA . LYS A 1 762 ? -1.281 16.574 39.467 1.00 84.10 762 LYS A CA 1
ATOM 5393 C C . LYS A 1 762 ? -2.749 16.248 39.703 1.00 82.41 762 LYS A C 1
ATOM 5394 O O . LYS A 1 762 ? -3.217 15.141 39.438 1.00 81.05 762 LYS A O 1
ATOM 5400 N N . ASP A 1 763 ? -3.457 17.250 40.195 1.00 82.99 763 ASP A N 1
ATOM 5401 C CA . ASP A 1 763 ? -4.817 17.127 40.691 1.00 83.46 763 ASP A CA 1
ATOM 5402 C C . ASP A 1 763 ? -5.876 16.747 39.658 1.00 75.86 763 ASP A C 1
ATOM 5403 O O . ASP A 1 763 ? -6.852 16.076 39.988 1.00 75.20 763 ASP A O 1
ATOM 5408 N N . ALA A 1 764 ? -5.672 17.177 38.417 1.00 76.31 764 ALA A N 1
ATOM 5409 C CA . ALA A 1 764 ? -6.724 17.180 37.400 1.00 70.33 764 ALA A CA 1
ATOM 5410 C C . ALA A 1 764 ? -7.416 15.838 37.177 1.00 65.99 764 ALA A C 1
ATOM 5411 O O . ALA A 1 764 ? -6.778 14.784 37.140 1.00 61.75 764 ALA A O 1
ATOM 5413 N N . ILE A 1 765 ? -8.737 15.898 37.044 1.00 63.55 765 ILE A N 1
ATOM 5414 C CA . ILE A 1 765 ? -9.521 14.758 36.596 1.00 62.63 765 ILE A CA 1
ATOM 5415 C C . ILE A 1 765 ? -9.608 14.836 35.077 1.00 54.13 765 ILE A C 1
ATOM 5416 O O . ILE A 1 765 ? -9.918 15.889 34.520 1.00 48.43 765 ILE A O 1
ATOM 5421 N N . LEU A 1 766 ? -9.323 13.726 34.407 1.00 51.49 766 LEU A N 1
ATOM 5422 C CA . LEU A 1 766 ? -9.192 13.732 32.956 1.00 53.92 766 LEU A CA 1
ATOM 5423 C C . LEU A 1 766 ? -10.453 13.264 32.243 1.00 59.02 766 LEU A C 1
ATOM 5424 O O . LEU A 1 766 ? -11.191 12.420 32.751 1.00 64.29 766 LEU A O 1
ATOM 5429 N N . GLY A 1 767 ? -10.689 13.819 31.059 1.00 57.19 767 GLY A N 1
ATOM 5430 C CA . GLY A 1 767 ? -11.826 13.435 30.242 1.00 54.28 767 GLY A CA 1
ATOM 5431 C C . GLY A 1 767 ? -11.524 13.628 28.768 1.00 54.86 767 GLY A C 1
ATOM 5432 O O . GLY A 1 767 ? -10.362 13.615 28.363 1.00 41.25 767 GLY A O 1
ATOM 5433 N N . LEU A 1 768 ? -12.567 13.819 27.966 1.00 53.65 768 LEU A N 1
ATOM 5434 C CA . LEU A 1 768 ? -12.395 14.068 26.536 1.00 54.72 768 LEU A CA 1
ATOM 5435 C C . LEU A 1 768 ? -12.779 15.500 26.158 1.00 57.97 768 LEU A C 1
ATOM 5436 O O . LEU A 1 768 ? -13.860 15.973 26.515 1.00 59.99 768 LEU A O 1
ATOM 5441 N N . PRO A 1 769 ? -11.890 16.192 25.428 1.00 54.28 769 PRO A N 1
ATOM 5442 C CA . PRO A 1 769 ? -12.166 17.554 24.960 1.00 55.00 769 PRO A CA 1
ATOM 5443 C C . PRO A 1 769 ? -13.280 17.562 23.918 1.00 55.45 769 PRO A C 1
ATOM 5444 O O . PRO A 1 769 ? -13.258 16.757 22.986 1.00 62.44 769 PRO A O 1
ATOM 5448 N N . VAL A 1 770 ? -14.245 18.459 24.083 1.00 53.34 770 VAL A N 1
ATOM 5449 C CA . VAL A 1 770 ? -15.399 18.517 23.196 1.00 58.04 770 VAL A CA 1
ATOM 5450 C C . VAL A 1 770 ? -15.566 19.910 22.600 1.00 65.20 770 VAL A C 1
ATOM 5451 O O . VAL A 1 770 ? -15.810 20.061 21.401 1.00 65.74 770 VAL A O 1
ATOM 5455 N N . SER A 1 771 ? -15.421 20.929 23.441 1.00 70.03 771 SER A N 1
ATOM 5456 C CA . SER A 1 771 ? -15.603 22.303 22.997 1.00 76.33 771 SER A CA 1
ATOM 5457 C C . SER A 1 771 ? -14.497 23.221 23.508 1.00 80.12 771 SER A C 1
ATOM 5458 O O . SER A 1 771 ? -14.266 23.325 24.714 1.00 73.96 771 SER A O 1
ATOM 5461 N N . SER A 1 772 ? -13.821 23.884 22.574 1.00 87.85 772 SER A N 1
ATOM 5462 C CA . SER A 1 772 ? -12.738 24.808 22.892 1.00 91.91 772 SER A CA 1
ATOM 5463 C C . SER A 1 772 ? -13.201 25.915 23.835 1.00 94.24 772 SER A C 1
ATOM 5464 O O . SER A 1 772 ? -14.167 26.618 23.543 1.00 103.44 772 SER A O 1
ATOM 5467 N N . GLY A 1 773 ? -12.517 26.066 24.966 1.00 91.67 773 GLY A N 1
ATOM 5468 C CA . GLY A 1 773 ? -12.833 27.140 25.892 1.00 86.39 773 GLY A CA 1
ATOM 5469 C C . GLY A 1 773 ? -12.461 26.886 27.341 1.00 76.12 773 GLY A C 1
ATOM 5470 O O . GLY A 1 773 ? -12.487 25.757 27.815 1.00 74.17 773 GLY A O 1
ATOM 5471 N N . THR A 1 774 ? -12.119 27.953 28.054 1.00 71.29 774 THR A N 1
ATOM 5472 C CA . THR A 1 774 ? -11.790 27.845 29.469 1.00 68.06 774 THR A CA 1
ATOM 5473 C C . THR A 1 774 ? -12.642 28.792 30.309 1.00 71.94 774 THR A C 1
ATOM 5474 O O . THR A 1 774 ? -12.679 29.998 30.060 1.00 72.81 774 THR A O 1
ATOM 5478 N N . VAL A 1 775 ? -13.330 28.234 31.300 1.00 69.90 775 VAL A N 1
ATOM 5479 C CA . VAL A 1 775 ? -14.125 29.030 32.225 1.00 73.46 775 VAL A CA 1
ATOM 5480 C C . VAL A 1 775 ? -14.198 28.322 33.575 1.00 73.48 775 VAL A C 1
ATOM 5481 O O . VAL A 1 775 ? -13.920 27.126 33.675 1.00 68.77 775 VAL A O 1
ATOM 5485 N N . GLU A 1 776 ? -14.549 29.068 34.615 1.00 76.49 776 GLU A N 1
ATOM 5486 C CA . GLU A 1 776 ? -14.798 28.478 35.921 1.00 76.73 776 GLU A CA 1
ATOM 5487 C C . GLU A 1 776 ? -16.158 28.922 36.442 1.00 75.46 776 GLU A C 1
ATOM 5488 O O . GLU A 1 776 ? -16.734 29.891 35.948 1.00 86.22 776 GLU A O 1
ATOM 5494 N N . GLY A 1 777 ? -16.671 28.203 37.433 1.00 70.78 777 GLY A N 1
ATOM 5495 C CA . GLY A 1 777 ? -17.972 28.508 37.992 1.00 68.33 777 GLY A CA 1
ATOM 5496 C C . GLY A 1 777 ? -18.444 27.449 38.966 1.00 62.21 777 GLY A C 1
ATOM 5497 O O . GLY A 1 777 ? -17.722 26.496 39.264 1.00 53.82 777 GLY A O 1
ATOM 5498 N N . ARG A 1 778 ? -19.665 27.619 39.460 1.00 59.60 778 ARG A N 1
ATOM 5499 C CA . ARG A 1 778 ? -20.243 26.694 40.426 1.00 60.97 778 ARG A CA 1
ATOM 5500 C C . ARG A 1 778 ? -20.734 25.418 39.753 1.00 62.42 778 ARG A C 1
ATOM 5501 O O . ARG A 1 778 ? -21.393 25.465 38.713 1.00 62.87 778 ARG A O 1
ATOM 5509 N N . ALA A 1 779 ? -20.409 24.277 40.352 1.00 60.45 779 ALA A N 1
ATOM 5510 C CA . ALA A 1 779 ? -20.818 22.988 39.810 1.00 59.25 779 ALA A CA 1
ATOM 5511 C C . ALA A 1 779 ? -22.192 22.577 40.328 1.00 60.03 779 ALA A C 1
ATOM 5512 O O . ALA A 1 779 ? -22.471 22.669 41.525 1.00 58.53 779 ALA A O 1
ATOM 5514 N N . ARG A 1 780 ? -23.047 22.129 39.416 1.00 55.25 780 ARG A N 1
ATOM 5515 C CA . ARG A 1 780 ? -24.354 21.605 39.785 1.00 57.70 780 ARG A CA 1
ATOM 5516 C C . ARG A 1 780 ? -24.469 20.149 39.349 1.00 54.64 780 ARG A C 1
ATOM 5517 O O . ARG A 1 780 ? -24.749 19.857 38.185 1.00 49.03 780 ARG A O 1
ATOM 5525 N N . VAL A 1 781 ? -24.234 19.239 40.290 1.00 55.47 781 VAL A N 1
ATOM 5526 C CA . VAL A 1 781 ? -24.310 17.812 40.006 1.00 52.60 781 VAL A CA 1
ATOM 5527 C C . VAL A 1 781 ? -25.762 17.364 40.020 1.00 48.41 781 VAL A C 1
ATOM 5528 O O . VAL A 1 781 ? -26.379 17.249 41.078 1.00 51.43 781 VAL A O 1
ATOM 5532 N N . ILE A 1 782 ? -26.302 17.118 38.832 1.00 46.31 782 ILE A N 1
ATOM 5533 C CA . ILE A 1 782 ? -27.731 16.894 38.670 1.00 47.71 782 ILE A CA 1
ATOM 5534 C C . ILE A 1 782 ? -28.014 15.675 37.794 1.00 46.27 782 ILE A C 1
ATOM 5535 O O . ILE A 1 782 ? -27.611 15.631 36.633 1.00 44.22 782 ILE A O 1
ATOM 5540 N N . LEU A 1 783 ? -28.708 14.689 38.358 1.00 50.20 783 LEU A N 1
ATOM 5541 C CA . LEU A 1 783 ? -29.010 13.449 37.643 1.00 55.90 783 LEU A CA 1
ATOM 5542 C C . LEU A 1 783 ? -30.334 13.521 36.881 1.00 60.29 783 LEU A C 1
ATOM 5543 O O . LEU A 1 783 ? -30.347 13.493 35.653 1.00 62.18 783 LEU A O 1
ATOM 5548 N N . GLU A 1 784 ? -31.429 13.680 37.605 1.00 67.24 784 GLU A N 1
ATOM 5549 C CA . GLU A 1 784 ? -32.753 13.817 37.040 1.00 69.72 784 GLU A CA 1
ATOM 5550 C C . GLU A 1 784 ? -32.883 15.175 36.423 1.00 67.76 784 GLU A C 1
ATOM 5551 O O . GLU A 1 784 ? -32.167 16.054 36.802 1.00 66.26 784 GLU A O 1
ATOM 5557 N N . MET A 1 785 ? -33.806 15.361 35.488 1.00 66.86 785 MET A N 1
ATOM 5558 C CA . MET A 1 785 ? -34.020 16.697 34.937 1.00 64.20 785 MET A CA 1
ATOM 5559 C C . MET A 1 785 ? -35.006 17.480 35.799 1.00 68.70 785 MET A C 1
ATOM 5560 O O . MET A 1 785 ? -35.577 18.479 35.361 1.00 70.71 785 MET A O 1
ATOM 5565 N N . GLU A 1 786 ? -35.194 17.016 37.031 1.00 72.91 786 GLU A N 1
ATOM 5566 C CA . GLU A 1 786 ? -36.112 17.651 37.968 1.00 76.45 786 GLU A CA 1
ATOM 5567 C C . GLU A 1 786 ? -35.351 18.355 39.091 1.00 79.49 786 GLU A C 1
ATOM 5568 O O . GLU A 1 786 ? -35.920 19.169 39.817 1.00 85.43 786 GLU A O 1
ATOM 5574 N N . LYS A 1 787 ? -34.068 18.092 39.206 1.00 78.74 787 LYS A N 1
ATOM 5575 C CA . LYS A 1 787 ? -33.286 18.776 40.198 1.00 82.66 787 LYS A CA 1
ATOM 5576 C C . LYS A 1 787 ? -32.538 19.843 39.436 1.00 85.40 787 LYS A C 1
ATOM 5577 O O . LYS A 1 787 ? -31.626 20.462 39.948 1.00 87.02 787 LYS A O 1
ATOM 5583 N N . ALA A 1 788 ? -32.938 20.044 38.192 1.00 96.57 788 ALA A N 1
ATOM 5584 C CA . ALA A 1 788 ? -32.291 20.960 37.317 1.00 102.68 788 ALA A CA 1
ATOM 5585 C C . ALA A 1 788 ? -32.630 22.401 37.571 1.00 110.14 788 ALA A C 1
ATOM 5586 O O . ALA A 1 788 ? -33.212 23.079 36.732 1.00 107.56 788 ALA A O 1
ATOM 5588 N N . ASP A 1 789 ? -32.213 22.872 38.737 1.00 112.63 789 ASP A N 1
ATOM 5589 C CA . ASP A 1 789 ? -32.391 24.256 39.110 1.00 120.91 789 ASP A CA 1
ATOM 5590 C C . ASP A 1 789 ? -31.090 24.851 38.644 1.00 121.00 789 ASP A C 1
ATOM 5591 O O . ASP A 1 789 ? -30.065 24.702 39.277 1.00 127.22 789 ASP A O 1
ATOM 5596 N N . LEU A 1 790 ? -31.140 25.521 37.520 1.00 105.76 790 LEU A N 1
ATOM 5597 C CA . LEU A 1 790 ? -29.970 26.123 36.902 1.00 90.40 790 LEU A CA 1
ATOM 5598 C C . LEU A 1 790 ? -30.047 27.644 36.904 1.00 83.65 790 LEU A C 1
ATOM 5599 O O . LEU A 1 790 ? -30.929 28.237 36.283 1.00 79.74 790 LEU A O 1
ATOM 5604 N N . GLU A 1 791 ? -29.116 28.266 37.618 1.00 78.93 791 GLU A N 1
ATOM 5605 C CA . GLU A 1 791 ? -28.964 29.712 37.592 1.00 80.99 791 GLU A CA 1
ATOM 5606 C C . GLU A 1 791 ? -27.939 30.065 36.514 1.00 79.85 791 GLU A C 1
ATOM 5607 O O . GLU A 1 791 ? -27.670 29.248 35.636 1.00 85.33 791 GLU A O 1
ATOM 5613 N N . ASP A 1 792 ? -27.366 31.264 36.562 1.00 79.86 792 ASP A N 1
ATOM 5614 C CA . ASP A 1 792 ? -26.566 31.739 35.433 1.00 81.66 792 ASP A CA 1
ATOM 5615 C C . ASP A 1 792 ? -25.203 31.049 35.334 1.00 84.78 792 ASP A C 1
ATOM 5616 O O . ASP A 1 792 ? -24.981 30.230 34.435 1.00 85.74 792 ASP A O 1
ATOM 5621 N N . GLY A 1 793 ? -24.300 31.375 36.255 1.00 86.12 793 GLY A N 1
ATOM 5622 C CA . GLY A 1 793 ? -22.920 30.929 36.158 1.00 83.89 793 GLY A CA 1
ATOM 5623 C C . GLY A 1 793 ? -22.648 29.479 36.520 1.00 80.31 793 GLY A C 1
ATOM 5624 O O . GLY A 1 793 ? -21.523 29.128 36.873 1.00 84.45 793 GLY A O 1
ATOM 5625 N N . ASP A 1 794 ? -23.666 28.632 36.420 1.00 74.85 794 ASP A N 1
ATOM 5626 C CA . ASP A 1 794 ? -23.531 27.227 36.792 1.00 69.04 794 ASP A CA 1
ATOM 5627 C C . ASP A 1 794 ? -22.841 26.383 35.722 1.00 62.05 794 ASP A C 1
ATOM 5628 O O . ASP A 1 794 ? -22.811 26.748 34.546 1.00 60.63 794 ASP A O 1
ATOM 5633 N N . ILE A 1 795 ? -22.291 25.250 36.148 1.00 58.50 795 ILE A N 1
ATOM 5634 C CA . ILE A 1 795 ? -21.745 24.257 35.230 1.00 56.37 795 ILE A CA 1
ATOM 5635 C C . ILE A 1 795 ? -22.419 22.912 35.472 1.00 52.19 795 ILE A C 1
ATOM 5636 O O . ILE A 1 795 ? -22.335 22.354 36.566 1.00 53.64 795 ILE A O 1
ATOM 5641 N N . LEU A 1 796 ? -23.091 22.398 34.447 1.00 49.49 796 LEU A N 1
ATOM 5642 C CA . LEU A 1 796 ? -23.856 21.164 34.575 1.00 49.63 796 LEU A CA 1
ATOM 5643 C C . LEU A 1 796 ? -22.958 19.933 34.661 1.00 52.67 796 LEU A C 1
ATOM 5644 O O . LEU A 1 796 ? -22.140 19.685 33.774 1.00 53.99 796 LEU A O 1
ATOM 5649 N N . VAL A 1 797 ? -23.119 19.168 35.737 1.00 51.85 797 VAL A N 1
ATOM 5650 C CA . VAL A 1 797 ? -22.383 17.922 35.919 1.00 50.81 797 VAL A CA 1
ATOM 5651 C C . VAL A 1 797 ? -23.352 16.751 36.040 1.00 46.27 797 VAL A C 1
ATOM 5652 O O . VAL A 1 797 ? -24.063 16.623 37.037 1.00 41.90 797 VAL A O 1
ATOM 5656 N N . THR A 1 798 ? -23.379 15.897 35.022 1.00 47.41 798 THR A N 1
ATOM 5657 C CA . THR A 1 798 ? -24.330 14.792 34.980 1.00 45.53 798 THR A CA 1
ATOM 5658 C C . THR A 1 798 ? -23.702 13.534 34.388 1.00 41.83 798 THR A C 1
ATOM 5659 O O . THR A 1 798 ? -22.556 13.553 33.946 1.00 37.74 798 THR A O 1
ATOM 5663 N N . ALA A 1 799 ? -24.462 12.443 34.381 1.00 44.06 799 ALA A N 1
ATOM 5664 C CA . ALA A 1 799 ? -23.969 11.168 33.867 1.00 39.48 799 ALA A CA 1
ATOM 5665 C C . ALA A 1 799 ? -23.896 11.176 32.343 1.00 39.37 799 ALA A C 1
ATOM 5666 O O . ALA A 1 799 ? -22.908 10.732 31.752 1.00 35.33 799 ALA A O 1
ATOM 5668 N N . TYR A 1 800 ? -24.950 11.684 31.712 1.00 30.52 800 TYR A N 1
ATOM 5669 C CA . TYR A 1 800 ? -25.021 11.731 30.258 1.00 30.40 800 TYR A CA 1
ATOM 5670 C C . TYR A 1 800 ? -25.869 12.906 29.796 1.00 37.52 800 TYR A C 1
ATOM 5671 O O . TYR A 1 800 ? -26.703 13.417 30.546 1.00 36.35 800 TYR A O 1
ATOM 5680 N N . THR A 1 801 ? -25.657 13.326 28.555 1.00 46.28 801 THR A N 1
ATOM 5681 C CA . THR A 1 801 ? -26.459 14.388 27.965 1.00 51.17 801 THR A CA 1
ATOM 5682 C C . THR A 1 801 ? -27.236 13.875 26.759 1.00 55.24 801 THR A C 1
ATOM 5683 O O . THR A 1 801 ? -26.671 13.642 25.689 1.00 54.93 801 THR A O 1
ATOM 5687 N N . ASP A 1 802 ? -28.536 13.692 26.951 1.00 63.19 802 ASP A N 1
ATOM 5688 C CA . ASP A 1 802 ? -29.426 13.280 25.876 1.00 65.74 802 ASP A CA 1
ATOM 5689 C C . ASP A 1 802 ? -29.834 14.489 25.046 1.00 61.29 802 ASP A C 1
ATOM 5690 O O . ASP A 1 802 ? -29.634 15.625 25.473 1.00 68.05 802 ASP A O 1
ATOM 5695 N N . PRO A 1 803 ? -30.390 14.253 23.846 1.00 54.27 803 PRO A N 1
ATOM 5696 C CA . PRO A 1 803 ? -31.002 15.355 23.097 1.00 59.27 803 PRO A CA 1
ATOM 5697 C C . PRO A 1 803 ? -32.070 16.080 23.918 1.00 62.45 803 PRO A C 1
ATOM 5698 O O . PRO A 1 803 ? -32.284 17.276 23.729 1.00 71.60 803 PRO A O 1
ATOM 5702 N N . SER A 1 804 ? -32.720 15.357 24.826 1.00 57.13 804 SER A N 1
ATOM 5703 C CA . SER A 1 804 ? -33.727 15.941 25.706 1.00 58.27 804 SER A CA 1
ATOM 5704 C C . SER A 1 804 ? -33.091 16.797 26.798 1.00 55.27 804 SER A C 1
ATOM 5705 O O . SER A 1 804 ? -33.769 17.597 27.442 1.00 56.25 804 SER A O 1
ATOM 5708 N N . TRP A 1 805 ? -31.792 16.615 27.011 1.00 53.13 805 TRP A N 1
ATOM 5709 C CA . TRP A 1 805 ? -31.051 17.419 27.979 1.00 52.50 805 TRP A CA 1
ATOM 5710 C C . TRP A 1 805 ? -30.631 18.755 27.380 1.00 53.02 805 TRP A C 1
ATOM 5711 O O . TRP A 1 805 ? -30.342 19.708 28.104 1.00 53.26 805 TRP A O 1
ATOM 5722 N N . THR A 1 806 ? -30.604 18.815 26.052 1.00 51.84 806 THR A N 1
ATOM 5723 C CA . THR A 1 806 ? -30.111 19.987 25.331 1.00 57.55 806 THR A CA 1
ATOM 5724 C C . THR A 1 806 ? -30.848 21.316 25.586 1.00 60.05 806 THR A C 1
ATOM 5725 O O . THR A 1 806 ? -30.229 22.375 25.474 1.00 56.08 806 THR A O 1
ATOM 5729 N N . PRO A 1 807 ? -32.158 21.285 25.920 1.00 63.14 807 PRO A N 1
ATOM 5730 C CA . PRO A 1 807 ? -32.762 22.584 26.249 1.00 65.38 807 PRO A CA 1
ATOM 5731 C C . PRO A 1 807 ? -32.175 23.257 27.495 1.00 67.73 807 PRO A C 1
ATOM 5732 O O . PRO A 1 807 ? -32.467 24.428 27.742 1.00 72.92 807 PRO A O 1
ATOM 5736 N N . ALA A 1 808 ? -31.363 22.533 28.259 1.00 68.56 808 ALA A N 1
ATOM 5737 C CA . ALA A 1 808 ? -30.763 23.078 29.473 1.00 67.61 808 ALA A CA 1
ATOM 5738 C C . ALA A 1 808 ? -29.423 23.755 29.196 1.00 68.39 808 ALA A C 1
ATOM 5739 O O . ALA A 1 808 ? -28.774 24.254 30.115 1.00 73.78 808 ALA A O 1
ATOM 5741 N N . PHE A 1 809 ? -29.014 23.777 27.931 1.00 61.29 809 PHE A N 1
ATOM 5742 C CA . PHE A 1 809 ? -27.714 24.333 27.562 1.00 61.68 809 PHE A CA 1
ATOM 5743 C C . PHE A 1 809 ? -27.755 25.851 27.434 1.00 66.30 809 PHE A C 1
ATOM 5744 O O . PHE A 1 809 ? -26.763 26.480 27.067 1.00 69.25 809 PHE A O 1
ATOM 5752 N N . VAL A 1 810 ? -28.907 26.435 27.737 1.00 66.50 810 VAL A N 1
ATOM 5753 C CA . VAL A 1 810 ? -29.086 27.874 27.620 1.00 66.64 810 VAL A CA 1
ATOM 5754 C C . VAL A 1 810 ? -28.723 28.575 28.927 1.00 64.68 810 VAL A C 1
ATOM 5755 O O . VAL A 1 810 ? -28.405 29.765 28.941 1.00 67.83 810 VAL A O 1
ATOM 5759 N N . SER A 1 811 ? -28.754 27.825 30.024 1.00 63.39 811 SER A N 1
ATOM 5760 C CA . SER A 1 811 ? -28.557 28.408 31.347 1.00 69.74 811 SER A CA 1
ATOM 5761 C C . SER A 1 811 ? -27.212 28.040 31.974 1.00 65.65 811 SER A C 1
ATOM 5762 O O . SER A 1 811 ? -26.902 28.475 33.081 1.00 69.64 811 SER A O 1
ATOM 5765 N N . ILE A 1 812 ? -26.412 27.246 31.270 1.00 64.00 812 ILE A N 1
ATOM 5766 C CA . ILE A 1 812 ? -25.127 26.808 31.810 1.00 64.25 812 ILE A CA 1
ATOM 5767 C C . ILE A 1 812 ? -23.941 27.500 31.143 1.00 68.48 812 ILE A C 1
ATOM 5768 O O . ILE A 1 812 ? -24.094 28.190 30.133 1.00 72.80 812 ILE A O 1
ATOM 5773 N N . LYS A 1 813 ? -22.759 27.306 31.720 1.00 64.77 813 LYS A N 1
ATOM 5774 C CA . LYS A 1 813 ? -21.529 27.886 31.194 1.00 63.96 813 LYS A CA 1
ATOM 5775 C C . LYS A 1 813 ? -20.517 26.803 30.832 1.00 60.37 813 LYS A C 1
ATOM 5776 O O . LYS A 1 813 ? -19.607 27.034 30.037 1.00 58.80 813 LYS A O 1
ATOM 5782 N N . GLY A 1 814 ? -20.680 25.624 31.424 1.00 57.94 814 GLY A N 1
ATOM 5783 C CA . GLY A 1 814 ? -19.803 24.499 31.153 1.00 56.10 814 GLY A CA 1
ATOM 5784 C C . GLY A 1 814 ? -20.545 23.179 31.247 1.00 52.07 814 GLY A C 1
ATOM 5785 O O . GLY A 1 814 ? -21.643 23.120 31.797 1.00 49.86 814 GLY A O 1
ATOM 5786 N N . LEU A 1 815 ? -19.947 22.116 30.715 1.00 50.90 815 LEU A N 1
ATOM 5787 C CA . LEU A 1 815 ? -20.591 20.805 30.724 1.00 49.82 815 LEU A CA 1
ATOM 5788 C C . LEU A 1 815 ? -19.619 19.668 31.026 1.00 48.25 815 LEU A C 1
ATOM 5789 O O . LEU A 1 815 ? -18.608 19.502 30.346 1.00 50.83 815 LEU A O 1
ATOM 5794 N N . VAL A 1 816 ? -19.943 18.880 32.046 1.00 45.76 816 VAL A N 1
ATOM 5795 C CA . VAL A 1 816 ? -19.141 17.720 32.410 1.00 47.41 816 VAL A CA 1
ATOM 5796 C C . VAL A 1 816 ? -20.014 16.472 32.499 1.00 54.21 816 VAL A C 1
ATOM 5797 O O . VAL A 1 816 ? -20.903 16.387 33.348 1.00 57.75 816 VAL A O 1
ATOM 5801 N N . THR A 1 817 ? -19.764 15.507 31.619 1.00 54.87 817 THR A N 1
ATOM 5802 C CA . THR A 1 817 ? -20.533 14.267 31.623 1.00 56.53 817 THR A CA 1
ATOM 5803 C C . THR A 1 817 ? -19.635 13.051 31.824 1.00 58.08 817 THR A C 1
ATOM 5804 O O . THR A 1 817 ? -18.459 13.065 31.459 1.00 57.95 817 THR A O 1
ATOM 5808 N N . GLU A 1 818 ? -20.201 12.000 32.408 1.00 57.94 818 GLU A N 1
ATOM 5809 C CA . GLU A 1 818 ? -19.461 10.769 32.655 1.00 57.57 818 GLU A CA 1
ATOM 5810 C C . GLU A 1 818 ? -19.212 10.010 31.359 1.00 58.48 818 GLU A C 1
ATOM 5811 O O . GLU A 1 818 ? -18.306 9.180 31.277 1.00 63.52 818 GLU A O 1
ATOM 5817 N N . VAL A 1 819 ? -20.024 10.301 30.349 1.00 55.06 819 VAL A N 1
ATOM 5818 C CA . VAL A 1 819 ? -19.886 9.665 29.047 1.00 57.26 819 VAL A CA 1
ATOM 5819 C C . VAL A 1 819 ? -20.408 10.600 27.958 1.00 57.52 819 VAL A C 1
ATOM 5820 O O . VAL A 1 819 ? -21.384 11.322 28.163 1.00 61.30 819 VAL A O 1
ATOM 5824 N N . GLY A 1 820 ? -19.739 10.600 26.810 1.00 54.38 820 GLY A N 1
ATOM 5825 C CA . GLY A 1 820 ? -20.142 11.439 25.699 1.00 46.89 820 GLY A CA 1
ATOM 5826 C C . GLY A 1 820 ? -19.260 11.251 24.483 1.00 45.21 820 GLY A C 1
ATOM 5827 O O . GLY A 1 820 ? -18.247 10.551 24.538 1.00 48.64 820 GLY A O 1
ATOM 5828 N N . GLY A 1 821 ? -19.650 11.878 23.378 1.00 45.37 821 GLY A N 1
ATOM 5829 C CA . GLY A 1 821 ? -18.893 11.793 22.146 1.00 50.46 821 GLY A CA 1
ATOM 5830 C C . GLY A 1 821 ? -18.515 13.162 21.623 1.00 55.94 821 GLY A C 1
ATOM 5831 O O . GLY A 1 821 ? -19.062 14.176 22.061 1.00 57.01 821 GLY A O 1
ATOM 5832 N N . LEU A 1 822 ? -17.578 13.193 20.680 1.00 60.03 822 LEU A N 1
ATOM 5833 C CA . LEU A 1 822 ? -17.116 14.448 20.101 1.00 64.69 822 LEU A CA 1
ATOM 5834 C C . LEU A 1 822 ? -18.203 15.105 19.253 1.00 71.07 822 LEU A C 1
ATOM 5835 O O . LEU A 1 822 ? -18.209 16.322 19.078 1.00 75.37 822 LEU A O 1
ATOM 5840 N N . MET A 1 823 ? -19.126 14.302 18.732 1.00 69.25 823 MET A N 1
ATOM 5841 C CA . MET A 1 823 ? -20.166 14.842 17.863 1.00 70.49 823 MET A CA 1
ATOM 5842 C C . MET A 1 823 ? -21.570 14.333 18.189 1.00 68.59 823 MET A C 1
ATOM 5843 O O . MET A 1 823 ? -22.368 14.069 17.289 1.00 64.70 823 MET A O 1
ATOM 5848 N N . THR A 1 824 ? -21.867 14.199 19.479 1.00 68.12 824 THR A N 1
ATOM 5849 C CA . THR A 1 824 ? -23.249 14.081 19.920 1.00 67.03 824 THR A CA 1
ATOM 5850 C C . THR A 1 824 ? -23.840 15.483 19.828 1.00 77.71 824 THR A C 1
ATOM 5851 O O . THR A 1 824 ? -23.093 16.457 19.747 1.00 83.85 824 THR A O 1
ATOM 5855 N N . HIS A 1 825 ? -25.165 15.602 19.829 1.00 79.56 825 HIS A N 1
ATOM 5856 C CA . HIS A 1 825 ? -25.783 16.915 19.644 1.00 80.37 825 HIS A CA 1
ATOM 5857 C C . HIS A 1 825 ? -25.434 17.883 20.768 1.00 75.02 825 HIS A C 1
ATOM 5858 O O . HIS A 1 825 ? -25.329 19.089 20.545 1.00 75.87 825 HIS A O 1
ATOM 5865 N N . GLY A 1 826 ? -25.260 17.353 21.974 1.00 71.99 826 GLY A N 1
ATOM 5866 C CA . GLY A 1 826 ? -24.826 18.160 23.097 1.00 70.88 826 GLY A CA 1
ATOM 5867 C C . GLY A 1 826 ? -23.449 18.737 22.833 1.00 71.57 826 GLY A C 1
ATOM 5868 O O . GLY A 1 826 ? -23.165 19.883 23.181 1.00 68.61 826 GLY A O 1
ATOM 5869 N N . ALA A 1 827 ? -22.598 17.937 22.198 1.00 74.21 827 ALA A N 1
ATOM 5870 C CA . ALA A 1 827 ? -21.248 18.361 21.852 1.00 78.44 827 ALA A CA 1
ATOM 5871 C C . ALA A 1 827 ? -21.256 19.417 20.751 1.00 87.78 827 ALA A C 1
ATOM 5872 O O . ALA A 1 827 ? -20.336 20.228 20.651 1.00 92.02 827 ALA A O 1
ATOM 5874 N N . VAL A 1 828 ? -22.300 19.402 19.928 1.00 88.91 828 VAL A N 1
ATOM 5875 C CA . VAL A 1 828 ? -22.399 20.317 18.797 1.00 91.39 828 VAL A CA 1
ATOM 5876 C C . VAL A 1 828 ? -22.804 21.724 19.228 1.00 92.14 828 VAL A C 1
ATOM 5877 O O . VAL A 1 828 ? -22.126 22.700 18.901 1.00 95.95 828 VAL A O 1
ATOM 5881 N N . ILE A 1 829 ? -23.908 21.824 19.962 1.00 86.95 829 ILE A N 1
ATOM 5882 C CA . ILE A 1 829 ? -24.426 23.122 20.381 1.00 84.32 829 ILE A CA 1
ATOM 5883 C C . ILE A 1 829 ? -23.593 23.729 21.507 1.00 80.59 829 ILE A C 1
ATOM 5884 O O . ILE A 1 829 ? -23.763 24.899 21.850 1.00 85.70 829 ILE A O 1
ATOM 5889 N N . ALA A 1 830 ? -22.695 22.931 22.077 1.00 75.25 830 ALA A N 1
ATOM 5890 C CA . ALA A 1 830 ? -21.768 23.429 23.087 1.00 71.41 830 ALA A CA 1
ATOM 5891 C C . ALA A 1 830 ? -20.686 24.279 22.431 1.00 71.35 830 ALA A C 1
ATOM 5892 O O . ALA A 1 830 ? -20.170 25.220 23.035 1.00 68.21 830 ALA A O 1
ATOM 5894 N N . ARG A 1 831 ? -20.352 23.943 21.189 1.00 70.21 831 ARG A N 1
ATOM 5895 C CA . ARG A 1 831 ? -19.357 24.693 20.431 1.00 72.95 831 ARG A CA 1
ATOM 5896 C C . ARG A 1 831 ? -19.955 25.963 19.842 1.00 74.75 831 ARG A C 1
ATOM 5897 O O . ARG A 1 831 ? -19.247 26.939 19.602 1.00 79.63 831 ARG A O 1
ATOM 5905 N N . GLU A 1 832 ? -21.262 25.939 19.603 1.00 76.80 832 GLU A N 1
ATOM 5906 C CA . GLU A 1 832 ? -21.951 27.080 19.015 1.00 81.99 832 GLU A CA 1
ATOM 5907 C C . GLU A 1 832 ? -22.211 28.159 20.060 1.00 84.18 832 GLU A C 1
ATOM 5908 O O . GLU A 1 832 ? -22.094 29.352 19.779 1.00 87.19 832 GLU A O 1
ATOM 5914 N N . TYR A 1 833 ? -22.563 27.731 21.267 1.00 81.89 833 TYR A N 1
ATOM 5915 C CA . TYR A 1 833 ? -22.825 28.661 22.358 1.00 76.52 833 TYR A CA 1
ATOM 5916 C C . TYR A 1 833 ? -21.518 29.152 22.969 1.00 70.20 833 TYR A C 1
ATOM 5917 O O . TYR A 1 833 ? -21.492 30.155 23.682 1.00 68.61 833 TYR A O 1
ATOM 5926 N N . GLY A 1 834 ? -20.434 28.438 22.684 1.00 69.99 834 GLY A N 1
ATOM 5927 C CA . GLY A 1 834 ? -19.137 28.758 23.250 1.00 72.69 834 GLY A CA 1
ATOM 5928 C C . GLY A 1 834 ? -18.984 28.150 24.629 1.00 71.10 834 GLY A C 1
ATOM 5929 O O . GLY A 1 834 ? -18.228 28.648 25.461 1.00 76.07 834 GLY A O 1
ATOM 5930 N N . LEU A 1 835 ? -19.714 27.064 24.863 1.00 68.12 835 LEU A N 1
ATOM 5931 C CA . LEU A 1 835 ? -19.706 26.375 26.149 1.00 69.24 835 LEU A CA 1
ATOM 5932 C C . LEU A 1 835 ? -18.608 25.322 26.222 1.00 65.53 835 LEU A C 1
ATOM 5933 O O . LEU A 1 835 ? -18.694 24.293 25.553 1.00 64.17 835 LEU A O 1
ATOM 5938 N N . PRO A 1 836 ? -17.574 25.571 27.039 1.00 67.60 836 PRO A N 1
ATOM 5939 C CA . PRO A 1 836 ? -16.533 24.559 27.248 1.00 66.42 836 PRO A CA 1
ATOM 5940 C C . PRO A 1 836 ? -17.116 23.290 27.857 1.00 55.67 836 PRO A C 1
ATOM 5941 O O . PRO A 1 836 ? -17.800 23.356 28.880 1.00 46.47 836 PRO A O 1
ATOM 5945 N N . ALA A 1 837 ? -16.857 22.151 27.226 1.00 52.85 837 ALA A N 1
ATOM 5946 C CA . ALA A 1 837 ? -17.436 20.895 27.678 1.00 46.62 837 ALA A CA 1
ATOM 5947 C C . ALA A 1 837 ? -16.417 19.764 27.676 1.00 42.15 837 ALA A C 1
ATOM 5948 O O . ALA A 1 837 ? -15.598 19.651 26.764 1.00 42.35 837 ALA A O 1
ATOM 5950 N N . VAL A 1 838 ? -16.479 18.929 28.709 1.00 42.96 838 VAL A N 1
ATOM 5951 C CA . VAL A 1 838 ? -15.606 17.767 28.835 1.00 51.01 838 VAL A CA 1
ATOM 5952 C C . VAL A 1 838 ? -16.413 16.505 29.122 1.00 58.15 838 VAL A C 1
ATOM 5953 O O . VAL A 1 838 ? -17.159 16.445 30.099 1.00 59.87 838 VAL A O 1
ATOM 5957 N N . VAL A 1 839 ? -16.261 15.497 28.269 1.00 59.99 839 VAL A N 1
ATOM 5958 C CA . VAL A 1 839 ? -16.994 14.248 28.441 1.00 59.03 839 VAL A CA 1
ATOM 5959 C C . VAL A 1 839 ? -16.056 13.088 28.769 1.00 56.24 839 VAL A C 1
ATOM 5960 O O . VAL A 1 839 ? -14.835 13.250 28.791 1.00 53.24 839 VAL A O 1
ATOM 5964 N N . GLY A 1 840 ? -16.637 11.921 29.026 1.00 55.04 840 GLY A N 1
ATOM 5965 C CA . GLY A 1 840 ? -15.862 10.730 29.323 1.00 48.96 840 GLY A CA 1
ATOM 5966 C C . GLY A 1 840 ? -15.126 10.817 30.645 1.00 49.40 840 GLY A C 1
ATOM 5967 O O . GLY A 1 840 ? -14.056 10.233 30.810 1.00 52.32 840 GLY A O 1
ATOM 5968 N N . VAL A 1 841 ? -15.703 11.552 31.590 1.00 54.34 841 VAL A N 1
ATOM 5969 C CA . VAL A 1 841 ? -15.104 11.709 32.910 1.00 56.66 841 VAL A CA 1
ATOM 5970 C C . VAL A 1 841 ? -15.714 10.714 33.888 1.00 62.10 841 VAL A C 1
ATOM 5971 O O . VAL A 1 841 ? -16.802 10.940 34.416 1.00 56.92 841 VAL A O 1
ATOM 5975 N N . GLU A 1 842 ? -15.009 9.612 34.123 1.00 74.46 842 GLU A N 1
ATOM 5976 C CA . GLU A 1 842 ? -15.518 8.541 34.974 1.00 80.58 842 GLU A CA 1
ATOM 5977 C C . GLU A 1 842 ? -15.755 9.011 36.406 1.00 82.10 842 GLU A C 1
ATOM 5978 O O . GLU A 1 842 ? -14.914 9.694 36.992 1.00 86.10 842 GLU A O 1
ATOM 5984 N N . ASN A 1 843 ? -16.913 8.640 36.948 1.00 74.06 843 ASN A N 1
ATOM 5985 C CA . ASN A 1 843 ? -17.295 8.967 38.319 1.00 70.87 843 ASN A CA 1
ATOM 5986 C C . ASN A 1 843 ? -17.298 10.468 38.589 1.00 67.09 843 ASN A C 1
ATOM 5987 O O . ASN A 1 843 ? -16.952 10.912 39.683 1.00 68.81 843 ASN A O 1
ATOM 5992 N N . ALA A 1 844 ? -17.695 11.244 37.586 1.00 60.86 844 ALA A N 1
ATOM 5993 C CA . ALA A 1 844 ? -17.741 12.695 37.716 1.00 53.17 844 ALA A CA 1
ATOM 5994 C C . ALA A 1 844 ? -18.855 13.130 38.663 1.00 54.92 844 ALA A C 1
ATOM 5995 O O . ALA A 1 844 ? -18.740 14.153 39.339 1.00 58.31 844 ALA A O 1
ATOM 5997 N N . THR A 1 845 ? -19.929 12.346 38.711 1.00 50.26 845 THR A N 1
ATOM 5998 C CA . THR A 1 845 ? -21.080 12.672 39.549 1.00 54.45 845 THR A CA 1
ATOM 5999 C C . THR A 1 845 ? -20.899 12.169 40.977 1.00 60.23 845 THR A C 1
ATOM 6000 O O . THR A 1 845 ? -21.808 12.277 41.801 1.00 65.32 845 THR A O 1
ATOM 6004 N N . THR A 1 846 ? -19.727 11.614 41.264 1.00 60.08 846 THR A N 1
ATOM 6005 C CA . THR A 1 846 ? 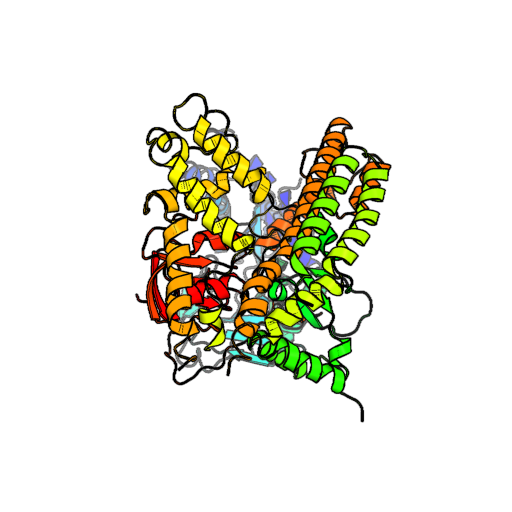-19.419 11.129 42.603 1.00 61.50 846 THR A CA 1
ATOM 6006 C C . THR A 1 846 ? -18.290 11.947 43.220 1.00 66.11 846 THR A C 1
ATOM 6007 O O . THR A 1 846 ? -18.356 12.334 44.387 1.00 70.00 846 THR A O 1
ATOM 6011 N N . ILE A 1 847 ? -17.255 12.207 42.426 1.00 67.47 847 ILE A N 1
ATOM 6012 C CA . ILE A 1 847 ? -16.099 12.970 42.885 1.00 67.97 847 ILE A CA 1
ATOM 6013 C C . ILE A 1 847 ? -16.455 14.439 43.074 1.00 63.43 847 ILE A C 1
ATOM 6014 O O . ILE A 1 847 ? -16.320 14.985 44.170 1.00 59.49 847 ILE A O 1
ATOM 6019 N N . ILE A 1 848 ? -16.903 15.076 41.998 1.00 63.93 848 ILE A N 1
ATOM 6020 C CA . ILE A 1 848 ? -17.370 16.453 42.070 1.00 67.77 848 ILE A CA 1
ATOM 6021 C C . ILE A 1 848 ? -18.618 16.531 42.938 1.00 69.84 848 ILE A C 1
ATOM 6022 O O . ILE A 1 848 ? -19.690 16.077 42.538 1.00 72.29 848 ILE A O 1
ATOM 6027 N N . LYS A 1 849 ? -18.473 17.086 44.135 1.00 72.97 849 LYS A N 1
ATOM 6028 C CA . LYS A 1 849 ? -19.616 17.280 45.015 1.00 72.58 849 LYS A CA 1
ATOM 6029 C C . LYS A 1 849 ? -20.347 18.553 44.605 1.00 74.91 849 LYS A C 1
ATOM 6030 O O . LYS A 1 849 ? -19.717 19.538 44.217 1.00 75.56 849 LYS A O 1
ATOM 6036 N N . ASP A 1 850 ? -21.674 18.526 44.684 1.00 72.61 850 ASP A N 1
ATOM 6037 C CA . ASP A 1 850 ? -22.490 19.662 44.268 1.00 74.08 850 ASP A CA 1
ATOM 6038 C C . ASP A 1 850 ? -22.183 20.915 45.085 1.00 74.94 850 ASP A C 1
ATOM 6039 O O . ASP A 1 850 ? -22.126 20.869 46.314 1.00 76.04 850 ASP A O 1
ATOM 6044 N N . GLY A 1 851 ? -21.983 22.031 44.391 1.00 76.41 851 GLY A N 1
ATOM 6045 C CA . GLY A 1 851 ? -21.738 23.302 45.045 1.00 80.60 851 GLY A CA 1
ATOM 6046 C C . GLY A 1 851 ? -20.324 23.821 44.866 1.00 80.31 851 GLY A C 1
ATOM 6047 O O . GLY A 1 851 ? -20.081 25.024 44.967 1.00 78.70 851 GLY A O 1
ATOM 6048 N N . GLN A 1 852 ? -19.390 22.912 44.600 1.00 79.30 852 GLN A N 1
ATOM 6049 C CA . GLN A 1 852 ? -17.984 23.276 44.455 1.00 84.46 852 GLN A CA 1
ATOM 6050 C C . GLN A 1 852 ? -17.736 24.200 43.269 1.00 82.45 852 GLN A C 1
ATOM 6051 O O . GLN A 1 852 ? -18.340 24.043 42.208 1.00 80.59 852 GLN A O 1
ATOM 6057 N N . GLN A 1 853 ? -16.839 25.162 43.459 1.00 81.85 853 GLN A N 1
ATOM 6058 C CA . GLN A 1 853 ? -16.358 25.985 42.360 1.00 81.30 853 GLN A CA 1
ATOM 6059 C C . GLN A 1 853 ? -15.323 25.204 41.557 1.00 80.45 853 GLN A C 1
ATOM 6060 O O . GLN A 1 853 ? -14.218 24.951 42.036 1.00 76.59 853 GLN A O 1
ATOM 6066 N N . ILE A 1 854 ? -15.688 24.817 40.340 1.00 79.86 854 ILE A N 1
ATOM 6067 C CA . ILE A 1 854 ? -14.815 23.993 39.511 1.00 74.70 854 ILE A CA 1
ATOM 6068 C C . ILE A 1 854 ? -14.274 24.760 38.310 1.00 75.42 854 ILE A C 1
ATOM 6069 O O . ILE A 1 854 ? -14.797 25.811 37.940 1.00 77.94 854 ILE A O 1
ATOM 6074 N N . ARG A 1 855 ? -13.217 24.227 37.707 1.00 75.70 855 ARG A N 1
ATOM 6075 C CA . ARG A 1 855 ? -12.626 24.823 36.516 1.00 78.75 855 ARG A CA 1
ATOM 6076 C C . ARG A 1 855 ? -12.737 23.865 35.338 1.00 78.86 855 ARG A C 1
ATOM 6077 O O . ARG A 1 855 ? -12.591 22.653 35.497 1.00 78.08 855 ARG A O 1
ATOM 6085 N N . ILE A 1 856 ? -12.962 24.403 34.160 1.00 79.94 856 ILE A N 1
ATOM 6086 C CA . ILE A 1 856 ? -13.037 23.546 33.018 1.00 80.38 856 ILE A CA 1
ATOM 6087 C C . ILE A 1 856 ? -12.374 24.207 31.840 1.00 83.89 856 ILE A C 1
ATOM 6088 O O . ILE A 1 856 ? -12.400 25.403 31.717 1.00 86.58 856 ILE A O 1
ATOM 6093 N N . ASN A 1 857 ? -11.683 23.372 31.090 1.00 89.20 857 ASN A N 1
ATOM 6094 C CA . ASN A 1 857 ? -10.892 23.743 29.965 1.00 99.94 857 ASN A CA 1
ATOM 6095 C C . ASN A 1 857 ? -11.249 22.816 28.856 1.00 116.78 857 ASN A C 1
ATOM 6096 O O . ASN A 1 857 ? -11.668 21.723 29.089 1.00 114.69 857 ASN A O 1
ATOM 6101 N N . GLY A 1 858 ? -11.016 23.232 27.634 1.00 134.78 858 GLY A N 1
ATOM 6102 C CA . GLY A 1 858 ? -11.367 22.421 26.494 1.00 138.30 858 GLY A CA 1
ATOM 6103 C C . GLY A 1 858 ? -10.660 21.101 26.574 1.00 143.64 858 GLY A C 1
ATOM 6104 O O . GLY A 1 858 ? -11.109 20.144 25.963 1.00 145.21 858 GLY A O 1
ATOM 6105 N N . THR A 1 859 ? -9.540 21.043 27.285 1.00 143.48 859 THR A N 1
ATOM 6106 C CA . THR A 1 859 ? -8.796 19.788 27.389 1.00 134.56 859 THR A CA 1
ATOM 6107 C C . THR A 1 859 ? -9.001 18.878 28.625 1.00 135.75 859 THR A C 1
ATOM 6108 O O . THR A 1 859 ? -9.219 17.676 28.504 1.00 136.99 859 THR A O 1
ATOM 6112 N N . GLU A 1 860 ? -8.787 19.465 29.796 1.00 131.05 860 GLU A N 1
ATOM 6113 C CA . GLU A 1 860 ? -8.857 18.783 31.086 1.00 127.13 860 GLU A CA 1
ATOM 6114 C C . GLU A 1 860 ? -9.487 19.802 32.000 1.00 122.81 860 GLU A C 1
ATOM 6115 O O . GLU A 1 860 ? -9.564 20.972 31.626 1.00 127.47 860 GLU A O 1
ATOM 6121 N N . GLY A 1 861 ? -9.972 19.417 33.175 1.00 125.11 861 GLY A N 1
ATOM 6122 C CA . GLY A 1 861 ? -10.611 20.485 33.937 1.00 119.87 861 GLY A CA 1
ATOM 6123 C C . GLY A 1 861 ? -10.585 19.823 35.329 1.00 110.73 861 GLY A C 1
ATOM 6124 O O . GLY A 1 861 ? -10.867 18.661 35.516 1.00 111.76 861 GLY A O 1
ATOM 6125 N N . TYR A 1 862 ? -10.281 20.641 36.334 1.00 94.88 862 TYR A N 1
ATOM 6126 C CA . TYR A 1 862 ? -10.262 20.241 37.748 1.00 95.17 862 TYR A CA 1
ATOM 6127 C C . TYR A 1 862 ? -10.853 21.316 38.685 1.00 89.35 862 TYR A C 1
ATOM 6128 O O . TYR A 1 862 ? -10.917 22.493 38.335 1.00 87.23 862 TYR A O 1
ATOM 6137 N N . ILE A 1 863 ? -11.264 20.897 39.881 1.00 89.23 863 ILE A N 1
ATOM 6138 C CA . ILE A 1 863 ? -11.959 21.759 40.841 1.00 91.80 863 ILE A CA 1
ATOM 6139 C C . ILE A 1 863 ? -11.080 22.832 41.495 1.00 97.81 863 ILE A C 1
ATOM 6140 O O . ILE A 1 863 ? -9.857 22.732 41.503 1.00 103.26 863 ILE A O 1
ATOM 6145 N N . GLU A 1 864 ? -11.721 23.860 42.047 1.00 95.81 864 GLU A N 1
ATOM 6146 C CA . GLU A 1 864 ? -11.013 24.912 42.775 1.00 96.07 864 GLU A CA 1
ATOM 6147 C C . GLU A 1 864 ? -11.532 25.025 44.205 1.00 99.92 864 GLU A C 1
ATOM 6148 O O . GLU A 1 864 ? -12.613 25.565 44.441 1.00 102.74 864 GLU A O 1
ATOM 6154 N N . ILE A 1 865 ? -10.756 24.518 45.157 1.00 100.88 865 ILE A N 1
ATOM 6155 C CA . ILE A 1 865 ? -11.155 24.531 46.561 1.00 105.91 865 ILE A CA 1
ATOM 6156 C C . ILE A 1 865 ? -11.059 25.928 47.171 1.00 113.73 865 ILE A C 1
ATOM 6157 O O . ILE A 1 865 ? -10.789 26.907 46.476 1.00 116.45 865 ILE A O 1
#

Nearest PDB structures (foldseek):
  5fbs-assembly1_A  TM=1.001E+00  e=0.000E+00  Listeria monocytogenes serotype 4b str. F2365
  5hv1-assembly1_A  TM=9.526E-01  e=0.000E+00  Listeria monocytogenes
  5fbt-assembly1_A  TM=9.172E-01  e=2.132E-97  Listeria monocytogenes serotype 4b str. F2365
  5fbu-assembly1_A  TM=9.080E-01  e=9.204E-87  Listeria monocytogenes serotype 4b str. F2365
  5hv6-assembly1_A  TM=9.511E-01  e=1.192E-32  Listeria monocytogenes